Protein AF-A0A7J5PUY7-F1 (afdb_monomer_lite)

Sequence (1161 aa):
MRTIYLMILSVLSFFILPAFAQKNQAKNYRITLGKVPETAVYTDGHDGKYSVWGASMVKGEDGLYHIFYSRWPKDIGWSWVTDSEIAHAVSVSPYGPWKFKEVVFHRRGKQYWDGWCTHNPTVHKFGNKYYLYYMGNTGDGQIKGRPGKEVLNWTHRNNQRIGVAVADSPNGPWKRYDHPLIDISSDDKAPDCLMVSNPSICETPDGKYLLLYKAVGKKYPLPGGGPVVHMVAFSDSPTGPFKKHSKPVFCFEGERFPVEDPYIWYQDGKYRAIVKRMKNKDRREFSLVQFESVDGLDWKLAEYENVSGLTITWENGKSQKLTHLERPQVYMENSKPLLLLCAADTTDVYKVRHSFNVQIPLRMVAQKTAKQYLIKKQAVASENYQSITHNGAWCWFSDPRAVYYEGKYKRTYAGWIDNYGDVHVGYFDHDTKEIASVVVADNLEIDDHNVPSLYFDDKGYLQVYYNTHMIGSQPLFLLKSNEPESITSFGEVKKLYLNDKKEGSNHCYTNVVSLSAEANRQYLFWRGMDNKPTFSYSDDGGDTWSAGQIYFKTRPKARPYTKVYSKGDDKIHFTFTDGHPRNEPLNSIYYVCYKNGAFYKADGTKTKEIKDLPLTLNDVDIVYQGNKETGKAWNWDIAEDKDGNPIIAFARFPVNTDHIYCLARVEKGGWKKCDLVHSGKWFPQTVTGRKEYEDNYSGGMSIDKENTDILYLSINRDSVFEIEKWTMNKTPGSWKVEAITSGSNKDNVRPFAVKGAQEGNPHQVMWMQNTRYINFGYHEKIRENFWSFEERYQTAIKLDRILPETEEYTKREGILNLMRRVADWQLENPFTGGEWKQDEEILNWVYATFWRGLCALHDVTGEERYVNELLNLGAHHKYGTGDNFFHADRVAIINVWAYLYGLYKQPEMLERSKWVLNAHLYASNYKKGTDVRFADNPRRGEWWSWCDALYMAPTAFASVWEVTGEDAYLDYMNTQWWKTSDYLYSKTDSLYYRDDRFFSQRTENGKKVFWGRGNGWVIGGLTQILDILPSDSPYRPRFIAQYKEMIGKLLSLQTEDGLWTSNLLDKDYLSLGETSATVFNAYALAWGINNGLIDTCFSPQLEKAWSALCGRVMQSGCLGYVQRVAASPTPFGQDDWQMYASGAFLLLGREMTKFYDGKNG

Foldseek 3Di:
DDDDYDDDDDDDDPPPPPPPPPLQDFFFWAKEFDAFAPLQWDDQDPPQQKFKFQWEWDAWPVQKIKIKIWIAGQQLAPAQLFGIFIFMWIANDNRDNIDTDGGLGDQQDQQAAQRGHWHNWYWDDDPQKIKIKIKGGHFDRDSDAGFLGDDYDLRSVQSIAMWMWMASTPVDPTHTDRDGLGDADPPLAAQANRYKGQWAWEQDPVRKIKIKIWGFHQCDDPPRGWQIFIWIWIASDPSDNTHTDRDTPPDDPPDSHAWAQWYWYDDRQKIKIWIWGWDPPPDTFTFIFMWIDNVSRHIDGGPNTGHARQWHAHPLGDIDHFPDWHNWYFDDDPNHGFWTKTKTWHADPSRGIRIIIGTIGMDIDGDDAFAEDEDPDDAAALLLFDFLAQFWAADLQAPDQWAFDDDPFGWIKGWTAGLQGFTKIWIQTPPVRDRAMDGPGGSNDQFNQFRWYWDQDPQQKIKIWGFDAPPFAFFIWIWIAPDHPDPPHIDDIDGHQQEDPVQGHGWTHWYWAFAVQLVRKIKIWTQGGLLAIKIWIDNPNPPDIDHIDHAEAEDRSFNKGKHWDDPRHFKIKIKIWNHDQLVDFWIFIKIWMDGDQFIAEQVRHTQGGVVGDHDYPVRIGGQGTGDQQFTHKDWRHWEADPVRGIKTWIWGCNPLQWIWIKIWTADVPGIDMGGHDGQGWAPDDADRSDDDSCRNHGLGKEQQHQHRQWMWGFGQDNRATFIWIWGHDPPPSYTHIYTNHDPYPWHKGDKYQHHPQHPPRQFGIKTKTFPDAHDSDDDDPDDPDDDDSNHTTRITIGTSHRFDQDDDCLALVRLLSLLCLQLSLCSSPPDPDDPDRPLQVCQFQLNLLLLLLLLLSCVSVVHCSSVVVLVSNCVVCQLAWHPPLLALRRLQNLLNLLSVCVVPVDCSSCVRSVVSLVCLLDPVVVVVPADLADPPDPCNRSAVNFLLSLLRHLLSLLSNCLNPVDCSSVVSSLVRNCVNCVQFQDPVLLAGDRHPVQPPDAAPVRHRFGFLLSRLSNLLSLLSSLVSDDPPDPSNVVSLVSNLSNLVSQLVQQDPQLAACRGSGCCPRAVDGAQQSLLSSLLSVLSCCLVVSDDCVCVVSSVSSVVSQSVLQGSSSFRARHDPDDSGDDDGDSNDGTSSSSSSNSSSSSSSSSNSVVVVD

pLDDT: mean 90.18, std 12.76, range [27.78, 98.81]

Radius of gyration: 35.92 Å; chains: 1; bounding box: 94×63×156 Å

Structure (mmCIF, N/CA/C/O backbone):
data_AF-A0A7J5PUY7-F1
#
_entry.id   AF-A0A7J5PUY7-F1
#
loop_
_atom_site.group_PDB
_atom_site.id
_atom_site.type_symbol
_atom_site.label_atom_id
_atom_site.label_alt_id
_atom_site.label_comp_id
_atom_site.label_asym_id
_atom_site.label_entity_id
_atom_site.label_seq_id
_atom_site.pdbx_PDB_ins_code
_atom_site.Cartn_x
_atom_site.Cartn_y
_atom_site.Cartn_z
_atom_site.occupancy
_atom_site.B_iso_or_equiv
_atom_site.auth_seq_id
_atom_site.auth_comp_id
_atom_site.auth_asym_id
_atom_site.auth_atom_id
_atom_site.pdbx_PDB_model_num
ATOM 1 N N . MET A 1 1 ? -17.105 -3.634 106.165 1.00 34.66 1 MET A N 1
ATOM 2 C CA . MET A 1 1 ? -16.104 -2.564 106.365 1.00 34.66 1 MET A CA 1
ATOM 3 C C . MET A 1 1 ? -16.091 -1.672 105.131 1.00 34.66 1 MET A C 1
ATOM 5 O O . MET A 1 1 ? -15.828 -2.199 104.066 1.00 34.66 1 MET A O 1
ATOM 9 N N . ARG A 1 2 ? -16.409 -0.379 105.326 1.00 33.88 2 ARG A N 1
ATOM 10 C CA . ARG A 1 2 ? -15.930 0.830 104.608 1.00 33.88 2 ARG A CA 1
ATOM 11 C C . ARG A 1 2 ? -16.023 0.880 103.058 1.00 33.88 2 ARG A C 1
ATOM 13 O O . ARG A 1 2 ? -15.278 0.180 102.397 1.00 33.88 2 ARG A O 1
ATOM 20 N N . THR A 1 3 ? -16.994 1.626 102.485 1.00 37.16 3 THR A N 1
ATOM 21 C CA . THR A 1 3 ? -16.902 3.023 101.918 1.00 37.16 3 THR A CA 1
ATOM 22 C C . THR A 1 3 ? -16.151 3.089 100.561 1.00 37.16 3 THR A C 1
ATOM 24 O O . THR A 1 3 ? -15.145 2.414 100.452 1.00 37.16 3 THR A O 1
ATOM 27 N N . ILE A 1 4 ? -16.464 3.846 99.487 1.00 38.81 4 ILE A N 1
ATOM 28 C CA . ILE A 1 4 ? -17.110 5.164 99.269 1.00 38.81 4 ILE A CA 1
ATOM 29 C C . ILE A 1 4 ? -17.186 5.436 97.717 1.00 38.81 4 ILE A C 1
ATOM 31 O O . ILE A 1 4 ? -16.258 5.066 97.010 1.00 38.81 4 ILE A O 1
ATOM 35 N N . TYR A 1 5 ? -18.253 6.117 97.247 1.00 34.12 5 TYR A N 1
ATOM 36 C CA . TYR A 1 5 ? -18.363 7.177 96.191 1.00 34.12 5 TYR A CA 1
ATOM 37 C C . TYR A 1 5 ? -18.452 6.962 94.645 1.00 34.12 5 TYR A C 1
ATOM 39 O O . TYR A 1 5 ? -17.556 6.422 94.014 1.00 34.12 5 TYR A O 1
ATOM 47 N N . LEU A 1 6 ? -19.530 7.584 94.100 1.00 33.25 6 LEU A N 1
ATOM 48 C CA . LEU A 1 6 ? -19.733 8.502 92.934 1.00 33.25 6 LEU A CA 1
ATOM 49 C C . LEU A 1 6 ? -19.125 8.199 91.535 1.00 33.25 6 LEU A C 1
ATOM 51 O O . LEU A 1 6 ? -17.930 7.999 91.408 1.00 33.25 6 LEU A O 1
ATOM 55 N N . MET A 1 7 ? -19.919 8.077 90.451 1.00 28.75 7 MET A N 1
ATOM 56 C CA . MET A 1 7 ? -20.607 9.082 89.579 1.00 28.75 7 MET A CA 1
ATOM 57 C C . MET A 1 7 ? -19.735 9.734 88.464 1.00 28.75 7 MET A C 1
ATOM 59 O O . MET A 1 7 ? -18.822 10.491 88.761 1.00 28.75 7 MET A O 1
ATOM 63 N N . ILE A 1 8 ? -20.198 9.556 87.206 1.00 29.91 8 ILE A N 1
ATOM 64 C CA . ILE A 1 8 ? -20.294 10.541 86.090 1.00 29.91 8 ILE A CA 1
ATOM 65 C C . ILE A 1 8 ? -19.167 10.696 85.013 1.00 29.91 8 ILE A C 1
ATOM 67 O O . ILE A 1 8 ? -18.008 10.944 85.308 1.00 29.91 8 ILE A O 1
ATOM 71 N N . LEU A 1 9 ? -19.658 10.706 83.750 1.00 27.78 9 LEU A N 1
ATOM 72 C CA . LEU A 1 9 ? -19.204 11.299 82.462 1.00 27.78 9 LEU A CA 1
ATOM 73 C C . LEU A 1 9 ? -18.067 10.673 81.616 1.00 27.78 9 LEU A C 1
ATOM 75 O O . LEU A 1 9 ? -16.877 10.846 81.844 1.00 27.78 9 LEU A O 1
ATOM 79 N N . SER A 1 10 ? -18.529 10.057 80.520 1.00 29.59 10 SER A N 1
ATOM 80 C CA . SER A 1 10 ? -18.058 10.121 79.124 1.00 29.59 10 SER A CA 1
ATOM 81 C C . SER A 1 10 ? -16.767 10.883 78.787 1.00 29.59 10 SER A C 1
ATOM 83 O O . SER A 1 10 ? -16.713 12.110 78.875 1.00 29.59 10 SER A O 1
ATOM 85 N N . VAL A 1 11 ? -15.839 10.164 78.149 1.00 29.89 11 VAL A N 1
ATOM 86 C CA . VAL A 1 11 ? -14.887 10.719 77.179 1.00 29.89 11 VAL A CA 1
ATOM 87 C C . VAL A 1 11 ? -15.129 10.030 75.836 1.00 29.89 11 VAL A C 1
ATOM 89 O O . VAL A 1 11 ? -14.968 8.815 75.708 1.00 29.89 11 VAL A O 1
ATOM 92 N N . LEU A 1 12 ? -15.544 10.821 74.840 1.00 32.94 12 LEU A N 1
ATOM 93 C CA . LEU A 1 12 ? -15.532 10.449 73.428 1.00 32.94 12 LEU A CA 1
ATOM 94 C C . LEU A 1 12 ? -14.128 9.959 73.054 1.00 32.94 12 LEU A C 1
ATOM 96 O O . LEU A 1 12 ? -13.192 10.750 72.967 1.00 32.94 12 LEU A O 1
ATOM 100 N N . SER A 1 13 ? -13.991 8.664 72.785 1.00 30.17 13 SER A N 1
ATOM 101 C CA . SER A 1 13 ? -12.821 8.140 72.088 1.00 30.17 13 SER A CA 1
ATOM 102 C C . SER A 1 13 ? -13.082 8.241 70.590 1.00 30.17 13 SER A C 1
ATOM 104 O O . SER A 1 13 ? -13.772 7.407 70.005 1.00 30.17 13 SER A O 1
ATOM 106 N N . PHE A 1 14 ? -12.549 9.300 69.978 1.00 30.67 14 PHE A N 1
ATOM 107 C CA . PHE A 1 14 ? -12.294 9.348 68.542 1.00 30.67 14 PHE A CA 1
ATOM 108 C C . PHE A 1 14 ? -11.385 8.162 68.191 1.00 30.67 14 PHE A C 1
ATOM 110 O O . PHE A 1 14 ? -10.169 8.223 68.367 1.00 30.67 14 PHE A O 1
ATOM 117 N N . PHE A 1 15 ? -11.965 7.072 67.690 1.00 31.19 15 PHE A N 1
ATOM 118 C CA . PHE A 1 15 ? -11.211 6.113 66.895 1.00 31.19 15 PHE A CA 1
ATOM 119 C C . PHE A 1 15 ? -10.857 6.806 65.579 1.00 31.19 15 PHE A C 1
ATOM 121 O O . PHE A 1 15 ? -11.614 6.778 64.611 1.00 31.19 15 PHE A O 1
ATOM 128 N N . ILE A 1 16 ? -9.692 7.454 65.552 1.00 31.84 16 ILE A N 1
ATOM 129 C CA . ILE A 1 16 ? -8.984 7.710 64.302 1.00 31.84 16 ILE A CA 1
ATOM 130 C C . ILE A 1 16 ? -8.557 6.328 63.806 1.00 31.84 16 ILE A C 1
ATOM 132 O O . ILE A 1 16 ? -7.517 5.799 64.195 1.00 31.84 16 ILE A O 1
ATOM 136 N N . LEU A 1 17 ? -9.411 5.703 62.993 1.00 29.78 17 LEU A N 1
ATOM 137 C CA . LEU A 1 17 ? -8.984 4.632 62.105 1.00 29.78 17 LEU A CA 1
ATOM 138 C C . LEU A 1 17 ? -7.790 5.181 61.313 1.00 29.78 17 LEU A C 1
ATOM 140 O O . LEU A 1 17 ? -7.943 6.226 60.670 1.00 29.78 17 LEU A O 1
ATOM 144 N N . PRO A 1 18 ? -6.608 4.540 61.344 1.00 31.52 18 PRO A N 1
ATOM 145 C CA . PRO A 1 18 ? -5.567 4.904 60.407 1.00 31.52 18 PRO A CA 1
ATOM 146 C C . PRO A 1 18 ? -6.165 4.668 59.026 1.00 31.52 18 PRO A C 1
ATOM 148 O O . PRO A 1 18 ? -6.599 3.558 58.712 1.00 31.52 18 PRO A O 1
ATOM 151 N N . ALA A 1 19 ? -6.254 5.734 58.231 1.00 28.78 19 ALA A N 1
ATOM 152 C CA . ALA A 1 19 ? -6.555 5.620 56.822 1.00 28.78 19 ALA A CA 1
ATOM 153 C C . ALA A 1 19 ? -5.566 4.598 56.259 1.00 28.78 19 ALA A C 1
ATOM 155 O O . ALA A 1 19 ? -4.370 4.873 56.157 1.00 28.78 19 ALA A O 1
ATOM 156 N N . PHE A 1 20 ? -6.050 3.390 55.967 1.00 31.02 20 PHE A N 1
ATOM 157 C CA . PHE A 1 20 ? -5.316 2.447 55.149 1.00 31.02 20 PHE A CA 1
ATOM 158 C C . PHE A 1 20 ? -5.053 3.195 53.850 1.00 31.02 20 PHE A C 1
ATOM 160 O O . PHE A 1 20 ? -5.968 3.402 53.053 1.00 31.02 20 PHE A O 1
ATOM 167 N N . ALA A 1 21 ? -3.816 3.665 53.677 1.00 31.34 21 ALA A N 1
ATOM 168 C CA . ALA A 1 21 ? -3.343 4.145 52.401 1.00 31.34 21 ALA A CA 1
ATOM 169 C C . ALA A 1 21 ? -3.596 3.000 51.426 1.00 31.34 21 ALA A C 1
ATOM 171 O O . ALA A 1 21 ? -2.964 1.942 51.496 1.00 31.34 21 ALA A O 1
ATOM 172 N N . GLN A 1 22 ? -4.609 3.182 50.585 1.00 29.66 22 GLN A N 1
ATOM 173 C CA . GLN A 1 22 ? -4.909 2.307 49.475 1.00 29.66 22 GLN A CA 1
ATOM 174 C C . GLN A 1 22 ? -3.578 2.118 48.745 1.00 29.66 22 GLN A C 1
ATOM 176 O O . GLN A 1 22 ? -3.000 3.098 48.274 1.00 29.66 22 GLN A O 1
ATOM 181 N N . LYS A 1 23 ? -3.028 0.893 48.738 1.00 36.50 23 LYS A N 1
ATOM 182 C CA . LYS A 1 23 ? -1.8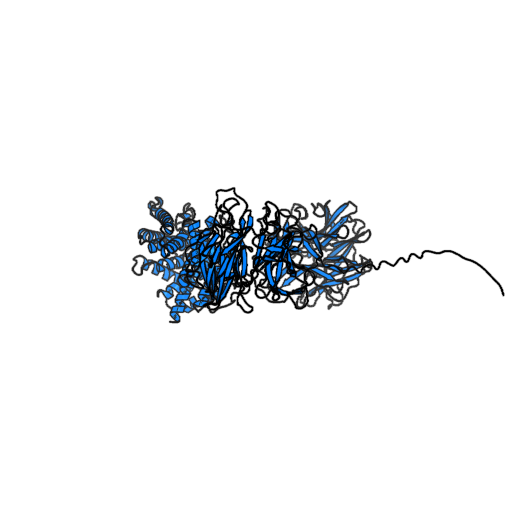61 0.569 47.910 1.00 36.50 23 LYS A CA 1
ATOM 183 C C . LYS A 1 23 ? -2.271 0.922 46.486 1.00 36.50 23 LYS A C 1
ATOM 185 O O . LYS A 1 23 ? -3.013 0.165 45.865 1.00 36.50 23 LYS A O 1
ATOM 190 N N . ASN A 1 24 ? -1.867 2.101 46.012 1.00 42.50 24 ASN A N 1
ATOM 191 C CA . ASN A 1 24 ? -2.131 2.535 44.653 1.00 42.50 24 ASN A CA 1
ATOM 192 C C . ASN A 1 24 ? -1.546 1.457 43.748 1.00 42.50 24 ASN A C 1
ATOM 194 O O . ASN A 1 24 ? -0.337 1.229 43.738 1.00 42.50 24 ASN A O 1
ATOM 198 N N . GLN A 1 25 ? -2.423 0.736 43.055 1.00 53.03 25 GLN A N 1
ATOM 199 C CA . GLN A 1 25 ? -2.014 -0.267 42.091 1.00 53.03 25 GLN A CA 1
ATOM 200 C C . GLN A 1 25 ? -1.159 0.445 41.040 1.00 53.03 25 GLN A C 1
ATOM 202 O O . GLN A 1 25 ? -1.583 1.462 40.484 1.00 53.03 25 GLN A O 1
ATOM 207 N N . ALA A 1 26 ? 0.065 -0.039 40.831 1.00 62.78 26 ALA A N 1
ATOM 208 C CA . ALA A 1 26 ? 1.012 0.608 39.937 1.00 62.78 26 ALA A CA 1
ATOM 209 C C . ALA A 1 26 ? 0.412 0.719 38.526 1.00 62.78 26 ALA A C 1
ATOM 211 O O . ALA A 1 26 ? 0.026 -0.287 37.929 1.00 62.78 26 ALA A O 1
ATOM 212 N N . LYS A 1 27 ? 0.298 1.948 38.014 1.00 73.19 27 LYS A N 1
ATOM 213 C CA . LYS A 1 27 ? -0.357 2.234 36.731 1.00 73.19 27 LYS A CA 1
ATOM 214 C C . LYS A 1 27 ? 0.576 1.929 35.559 1.00 73.19 27 LYS A C 1
ATOM 216 O O . LYS A 1 27 ? 1.771 2.240 35.612 1.00 73.19 27 LYS A O 1
ATOM 221 N N . ASN A 1 28 ? 0.013 1.389 34.481 1.00 78.81 28 ASN A N 1
ATOM 222 C CA . ASN A 1 28 ? 0.694 1.251 33.196 1.00 78.81 28 ASN A CA 1
ATOM 223 C C . ASN A 1 28 ? 0.364 2.466 32.325 1.00 78.81 28 ASN A C 1
ATOM 225 O O . ASN A 1 28 ? -0.784 2.916 32.289 1.00 78.81 28 ASN A O 1
ATOM 229 N N . TYR A 1 29 ? 1.379 3.010 31.655 1.00 82.31 29 TYR A N 1
ATOM 230 C CA . TYR A 1 29 ? 1.251 4.208 30.833 1.00 82.31 29 TYR A CA 1
ATOM 231 C C . TYR A 1 29 ? 1.710 3.940 29.408 1.00 82.31 29 TYR A C 1
ATOM 233 O O . TYR A 1 29 ? 2.760 3.333 29.192 1.00 82.31 29 TYR A O 1
ATOM 241 N N . ARG A 1 30 ? 0.968 4.483 28.446 1.00 82.69 30 ARG A N 1
ATOM 242 C CA . ARG A 1 30 ? 1.458 4.708 27.088 1.00 82.69 30 ARG A CA 1
ATOM 243 C C . ARG A 1 30 ? 2.125 6.081 27.025 1.00 82.69 30 ARG A C 1
ATOM 245 O O . ARG A 1 30 ? 1.520 7.070 27.446 1.00 82.69 30 ARG A O 1
ATOM 252 N N . ILE A 1 31 ? 3.347 6.133 26.498 1.00 87.62 31 ILE A N 1
ATOM 253 C CA . ILE A 1 31 ? 4.057 7.385 26.210 1.00 87.62 31 ILE A CA 1
ATOM 254 C C . ILE A 1 31 ? 3.745 7.788 24.772 1.00 87.62 31 ILE A C 1
ATOM 256 O O . ILE A 1 31 ? 3.926 6.993 23.853 1.00 87.62 31 ILE A O 1
ATOM 260 N N . THR A 1 32 ? 3.283 9.017 24.567 1.00 82.88 32 THR A N 1
ATOM 261 C CA . THR A 1 32 ? 3.066 9.586 23.231 1.00 82.88 32 THR A CA 1
ATOM 262 C C . THR A 1 32 ? 3.847 10.881 23.077 1.00 82.88 32 THR A C 1
ATOM 264 O O . THR A 1 32 ? 3.843 11.714 23.988 1.00 82.88 32 THR A O 1
ATOM 267 N N . LEU A 1 33 ? 4.476 11.058 21.917 1.00 89.19 33 LEU A N 1
ATOM 268 C CA . LEU A 1 33 ? 5.195 12.276 21.553 1.00 89.19 33 LEU A CA 1
ATOM 269 C C . LEU A 1 33 ? 4.242 13.284 20.893 1.00 89.19 33 LEU A C 1
ATOM 271 O O . LEU A 1 33 ? 3.437 12.919 20.036 1.00 89.19 33 LEU A O 1
ATOM 275 N N . GLY A 1 34 ? 4.311 14.543 21.319 1.00 86.75 34 GLY A N 1
ATOM 276 C CA . GLY A 1 34 ? 3.548 15.656 20.757 1.00 86.75 34 GLY A CA 1
ATOM 277 C C . GLY A 1 34 ? 4.247 16.325 19.572 1.00 86.75 34 GLY A C 1
ATOM 278 O O . GLY A 1 34 ? 5.325 15.912 19.144 1.00 86.75 34 GLY A O 1
ATOM 279 N N . LYS A 1 35 ? 3.620 17.381 19.041 1.00 90.25 35 LYS A N 1
ATOM 280 C CA . LYS A 1 35 ? 4.195 18.184 17.955 1.00 90.25 35 LYS A CA 1
ATOM 281 C C . LYS A 1 35 ? 5.352 19.041 18.470 1.00 90.25 35 LYS A C 1
ATOM 283 O O . LYS A 1 35 ? 5.219 19.669 19.511 1.00 90.25 35 LYS A O 1
ATOM 288 N N . VAL A 1 36 ? 6.459 19.066 17.739 1.00 93.56 36 VAL A N 1
ATOM 289 C CA . VAL A 1 36 ? 7.694 19.766 18.107 1.00 93.56 36 VAL A CA 1
ATOM 290 C C . VAL A 1 36 ? 7.625 21.229 17.649 1.00 93.56 36 VAL A C 1
ATOM 292 O O . VAL A 1 36 ? 7.471 21.461 16.444 1.00 93.56 36 VAL A O 1
ATOM 295 N N . PRO A 1 37 ? 7.754 22.211 18.561 1.00 92.38 37 PRO A N 1
ATOM 296 C CA . PRO A 1 37 ? 7.912 23.615 18.188 1.00 92.38 37 PRO A CA 1
ATOM 297 C C . PRO A 1 37 ? 9.220 23.843 17.431 1.00 92.38 37 PRO A C 1
ATOM 299 O O . PRO A 1 37 ? 10.241 23.244 17.763 1.00 92.38 37 PRO A O 1
ATOM 302 N N . GLU A 1 38 ? 9.246 24.749 16.455 1.00 87.94 38 GLU A N 1
ATOM 303 C CA . GLU A 1 38 ? 10.488 25.043 15.713 1.00 87.94 38 GLU A CA 1
ATOM 304 C C . GLU A 1 38 ? 11.587 25.620 16.621 1.00 87.94 38 GLU A C 1
ATOM 306 O O . GLU A 1 38 ? 12.774 25.369 16.416 1.00 87.94 38 GLU A O 1
ATOM 311 N N . THR A 1 39 ? 11.200 26.323 17.689 1.00 91.44 39 THR A N 1
ATOM 312 C CA . THR A 1 39 ? 12.131 26.837 18.703 1.00 91.44 39 THR A CA 1
ATOM 313 C C . THR A 1 39 ? 12.781 25.734 19.539 1.00 91.44 39 THR A C 1
ATOM 315 O O . THR A 1 39 ? 13.812 25.980 20.167 1.00 91.44 39 THR A O 1
ATOM 318 N N . ALA A 1 40 ? 12.200 24.526 19.546 1.00 92.88 40 ALA A N 1
ATOM 319 C CA . ALA A 1 40 ? 12.629 23.386 20.355 1.00 92.88 40 ALA A CA 1
ATOM 320 C C . ALA A 1 40 ? 13.822 22.634 19.750 1.00 92.88 40 ALA A C 1
ATOM 322 O O . ALA A 1 40 ? 14.124 21.509 20.151 1.00 92.88 40 ALA A O 1
ATOM 323 N N . VAL A 1 41 ? 14.480 23.238 18.762 1.00 92.38 41 VAL A N 1
ATOM 324 C CA . VAL A 1 41 ? 15.717 22.761 18.157 1.00 92.38 41 VAL A CA 1
ATOM 325 C C . VAL A 1 41 ? 16.865 23.603 18.669 1.00 92.38 41 VAL A C 1
ATOM 327 O O . VAL A 1 41 ? 16.804 24.832 18.692 1.00 92.38 41 VAL A O 1
ATOM 330 N N . TYR A 1 42 ? 17.949 22.932 19.030 1.00 92.94 42 TYR A N 1
ATOM 331 C CA . TYR A 1 42 ? 19.184 23.599 19.371 1.00 92.94 42 TYR A CA 1
ATOM 332 C C . TYR A 1 42 ? 20.360 23.081 18.552 1.00 92.94 42 TYR A C 1
ATOM 334 O O . TYR A 1 42 ? 20.743 21.910 18.640 1.00 92.94 42 TYR A O 1
ATOM 342 N N . THR A 1 43 ? 20.946 24.007 17.799 1.00 88.38 43 THR A N 1
ATOM 343 C CA . THR A 1 43 ? 22.265 23.927 17.177 1.00 88.38 43 THR A CA 1
ATOM 344 C C . THR A 1 43 ? 23.132 24.993 17.837 1.00 88.38 43 THR A C 1
ATOM 346 O O . THR A 1 43 ? 22.698 26.135 17.989 1.00 88.38 43 THR A O 1
ATOM 349 N N . ASP A 1 44 ? 24.331 24.636 18.286 1.00 79.69 44 ASP A N 1
ATOM 350 C CA . ASP A 1 44 ? 25.202 25.578 18.988 1.00 79.69 44 ASP A CA 1
ATOM 351 C C . ASP A 1 44 ? 25.767 26.626 18.018 1.00 79.69 44 ASP A C 1
ATOM 353 O O . ASP A 1 44 ? 26.680 26.340 17.242 1.00 79.69 44 ASP A O 1
ATOM 357 N N . GLY A 1 45 ? 25.165 27.819 18.045 1.00 62.00 45 GLY A N 1
ATOM 358 C CA . GLY A 1 45 ? 25.463 28.926 17.140 1.00 62.00 45 GLY A CA 1
ATOM 359 C C . GLY A 1 45 ? 24.728 28.836 15.796 1.00 62.00 45 GLY A C 1
ATOM 360 O O . GLY A 1 45 ? 24.368 27.764 15.313 1.00 62.00 45 GLY A O 1
ATOM 361 N N . HIS A 1 46 ? 24.504 29.992 15.165 1.00 52.22 46 HIS A N 1
ATOM 362 C CA . HIS A 1 46 ? 23.911 30.083 13.823 1.00 52.22 46 HIS A CA 1
ATOM 363 C C . HIS A 1 46 ? 24.914 29.775 12.690 1.00 52.22 46 HIS A C 1
ATOM 365 O O . HIS A 1 46 ? 24.524 29.760 11.527 1.00 52.22 46 HIS A O 1
ATOM 371 N N . ASP A 1 47 ? 26.196 29.539 13.000 1.00 64.19 47 ASP A N 1
ATOM 372 C CA . ASP A 1 47 ? 27.281 29.415 12.014 1.00 64.19 47 ASP A CA 1
ATOM 373 C C . ASP A 1 47 ? 27.660 27.967 11.649 1.00 64.19 47 ASP A C 1
ATOM 375 O O . ASP A 1 47 ? 28.512 27.752 10.787 1.00 64.19 47 ASP A O 1
ATOM 379 N N . GLY A 1 48 ? 27.029 26.965 12.273 1.00 74.19 48 GLY A N 1
ATOM 380 C CA . GLY A 1 48 ? 27.170 25.555 11.896 1.00 74.19 48 GLY A CA 1
ATOM 381 C C . GLY A 1 48 ? 28.557 24.943 12.137 1.00 74.19 48 GLY A C 1
ATOM 382 O O . GLY A 1 48 ? 28.852 23.890 11.565 1.00 74.19 48 GLY A O 1
ATOM 383 N N . LYS A 1 49 ? 29.403 25.570 12.969 1.00 89.06 49 LYS A N 1
ATOM 384 C CA . LYS A 1 49 ? 30.790 25.131 13.226 1.00 89.06 49 LYS A CA 1
ATOM 385 C C . LYS A 1 49 ? 30.921 23.956 14.188 1.00 89.06 49 LYS A C 1
ATOM 387 O O . LYS A 1 49 ? 31.947 23.278 14.169 1.00 89.06 49 LYS A O 1
ATOM 392 N N . TYR A 1 50 ? 29.908 23.702 15.011 1.00 93.69 50 TYR A N 1
ATOM 393 C CA . TYR A 1 50 ? 29.929 22.643 16.015 1.00 93.69 50 TYR A CA 1
ATOM 394 C C . TYR A 1 50 ? 28.904 21.558 15.704 1.00 93.69 50 TYR A C 1
ATOM 396 O O . TYR A 1 50 ? 27.786 21.829 15.265 1.00 93.69 50 TYR A O 1
ATOM 404 N N . SER A 1 51 ? 29.290 20.313 15.965 1.00 94.94 51 SER A N 1
ATOM 405 C CA . SER A 1 51 ? 28.326 19.235 16.178 1.00 94.94 51 SER A CA 1
ATOM 406 C C . SER A 1 51 ? 27.878 19.286 17.632 1.00 94.94 51 SER A C 1
ATOM 408 O O . SER A 1 51 ? 28.708 19.519 18.510 1.00 94.94 51 SER A O 1
ATOM 410 N N . VAL A 1 52 ? 26.592 19.057 17.893 1.00 96.06 52 VAL A N 1
ATOM 411 C CA . VAL A 1 52 ? 26.035 18.982 19.254 1.00 96.06 52 VAL A CA 1
ATOM 412 C C . VAL A 1 52 ? 25.374 17.635 19.507 1.00 96.06 52 VAL A C 1
ATOM 414 O O . VAL A 1 52 ? 24.894 17.006 18.562 1.00 96.06 52 VAL A O 1
ATOM 417 N N . TRP A 1 53 ? 25.337 17.184 20.764 1.00 96.81 53 TRP A N 1
ATOM 418 C CA . TRP A 1 53 ? 24.751 15.889 21.123 1.00 96.81 53 TRP A CA 1
ATOM 419 C C . TRP A 1 53 ? 24.303 15.805 22.588 1.00 96.81 53 TRP A C 1
ATOM 421 O O . TRP A 1 53 ? 24.904 16.419 23.470 1.00 96.81 53 TRP A O 1
ATOM 431 N N . GLY A 1 54 ? 23.281 14.990 22.848 1.00 94.88 54 GLY A N 1
ATOM 432 C CA . GLY A 1 54 ? 22.946 14.444 24.166 1.00 94.88 54 GLY A CA 1
ATOM 433 C C . GLY A 1 54 ? 22.593 15.453 25.262 1.00 94.88 54 GLY A C 1
ATOM 434 O O . GLY A 1 54 ? 23.078 15.286 26.381 1.00 94.88 54 GLY A O 1
ATOM 435 N N . ALA A 1 55 ? 21.789 16.478 24.961 1.00 96.75 55 ALA A N 1
ATOM 436 C CA . ALA A 1 55 ? 21.388 17.498 25.931 1.00 96.75 55 ALA A CA 1
ATOM 437 C C . ALA A 1 55 ? 20.517 16.957 27.082 1.00 96.75 55 ALA A C 1
ATOM 439 O O . ALA A 1 55 ? 19.627 16.139 26.865 1.00 96.75 55 ALA A O 1
ATOM 440 N N . SER A 1 56 ? 20.705 17.497 28.288 1.00 97.25 56 SER A N 1
ATOM 441 C CA . SER A 1 56 ? 19.833 17.300 29.458 1.00 97.25 56 SER A CA 1
ATOM 442 C C . SER A 1 56 ? 19.464 18.644 30.091 1.00 97.25 56 SER A C 1
ATOM 444 O O . SER A 1 56 ? 20.204 19.614 29.930 1.00 97.25 56 SER A O 1
ATOM 446 N N . MET A 1 57 ? 18.320 18.719 30.783 1.00 96.69 57 MET A N 1
ATOM 447 C CA . MET A 1 57 ? 17.717 19.984 31.224 1.00 96.69 57 MET A CA 1
ATOM 448 C C . MET A 1 57 ? 17.430 20.039 32.725 1.00 96.69 57 MET A C 1
ATOM 450 O O . MET A 1 57 ? 16.961 19.068 33.314 1.00 96.69 57 MET A O 1
ATOM 454 N N . VAL A 1 58 ? 17.605 21.223 33.313 1.00 96.69 58 VAL A N 1
ATOM 455 C CA . VAL A 1 58 ? 17.081 21.586 34.637 1.00 96.69 58 VAL A CA 1
ATOM 456 C C . VAL A 1 58 ? 16.551 23.022 34.619 1.00 96.69 58 VAL A C 1
ATOM 458 O O . VAL A 1 58 ? 16.975 23.830 33.795 1.00 96.69 58 VAL A O 1
ATOM 461 N N . LYS A 1 59 ? 15.633 23.359 35.527 1.00 96.00 59 LYS A N 1
ATOM 462 C CA . LYS A 1 59 ? 15.177 24.739 35.741 1.00 96.00 59 LYS A CA 1
ATOM 463 C C . LYS A 1 59 ? 15.909 25.346 36.933 1.00 96.00 59 LYS A C 1
ATOM 465 O O . LYS A 1 59 ? 15.958 24.725 37.997 1.00 96.00 59 LYS A O 1
ATOM 470 N N . GLY A 1 60 ? 16.512 26.509 36.722 1.00 94.50 60 GLY A N 1
ATOM 471 C CA . GLY A 1 60 ? 17.247 27.254 37.733 1.00 94.50 60 GLY A CA 1
ATOM 472 C C . GLY A 1 60 ? 16.328 28.070 38.637 1.00 94.50 60 GLY A C 1
ATOM 473 O O . GLY A 1 60 ? 15.157 28.310 38.340 1.00 94.50 60 GLY A O 1
ATOM 474 N N . GLU A 1 61 ? 16.878 28.517 39.764 1.00 93.25 61 GLU A N 1
ATOM 475 C CA . GLU A 1 61 ? 16.198 29.448 40.681 1.00 93.25 61 GLU A CA 1
ATOM 476 C C . GLU A 1 61 ? 16.146 30.880 40.127 1.00 93.25 61 GLU A C 1
ATOM 478 O O . GLU A 1 61 ? 15.365 31.699 40.597 1.00 93.25 61 GLU A O 1
ATOM 483 N N . ASP A 1 62 ? 16.914 31.153 39.071 1.00 94.56 62 ASP A N 1
ATOM 484 C CA . ASP A 1 62 ? 16.819 32.350 38.231 1.00 94.56 62 ASP A CA 1
ATOM 485 C C . ASP A 1 62 ? 15.593 32.333 37.293 1.00 94.56 62 ASP A C 1
ATOM 487 O O . ASP A 1 62 ? 15.368 33.282 36.543 1.00 94.56 62 ASP A O 1
ATOM 491 N N . GLY A 1 63 ? 14.787 31.266 37.332 1.00 94.56 63 GLY A N 1
ATOM 492 C CA . GLY A 1 63 ? 13.586 31.099 36.517 1.00 94.56 63 GLY A CA 1
ATOM 493 C C . GLY A 1 63 ? 13.862 30.651 35.080 1.00 94.56 63 GLY A C 1
ATOM 494 O O . GLY A 1 63 ? 12.909 30.481 34.316 1.00 94.56 63 GLY A O 1
ATOM 495 N N . LEU A 1 64 ? 15.127 30.432 34.709 1.00 97.75 64 LEU A N 1
ATOM 496 C CA . LEU A 1 64 ? 15.519 29.986 33.377 1.00 97.75 64 LEU A CA 1
ATOM 497 C C . LEU A 1 64 ? 15.585 28.458 33.291 1.00 97.75 64 LEU A C 1
ATOM 499 O O . LEU A 1 64 ? 15.759 27.742 34.278 1.00 97.75 64 LEU A O 1
ATOM 503 N N . TYR A 1 65 ? 15.472 27.946 32.072 1.00 98.00 65 TYR A N 1
ATOM 504 C CA . TYR A 1 65 ? 15.797 26.569 31.730 1.00 98.00 65 TYR A CA 1
ATOM 505 C C . TYR A 1 65 ? 17.250 26.509 31.276 1.00 98.00 65 TYR A C 1
ATOM 507 O O . TYR A 1 65 ? 17.692 27.324 30.468 1.00 98.00 65 TYR A O 1
ATOM 515 N N . HIS A 1 66 ? 17.985 25.531 31.790 1.00 98.25 66 HIS A N 1
ATOM 516 C CA . HIS A 1 66 ? 19.399 25.307 31.528 1.00 98.25 66 HIS A CA 1
ATOM 517 C C . HIS A 1 66 ? 19.541 23.959 30.838 1.00 98.25 66 HIS A C 1
ATOM 519 O O . HIS A 1 66 ? 19.140 22.946 31.415 1.00 98.25 66 HIS A O 1
ATOM 525 N N . ILE A 1 67 ? 20.126 23.939 29.640 1.00 97.88 67 ILE A N 1
ATOM 526 C CA . ILE A 1 67 ? 20.543 22.695 28.991 1.00 97.88 67 ILE A CA 1
ATOM 527 C C . ILE A 1 67 ? 22.053 22.543 29.039 1.00 97.88 67 ILE A C 1
ATOM 529 O O . ILE A 1 67 ? 22.795 23.459 28.690 1.00 97.88 67 ILE A O 1
ATOM 533 N N . PHE A 1 68 ? 22.496 21.354 29.424 1.00 98.38 68 PHE A N 1
ATOM 534 C CA . PHE A 1 68 ? 23.885 20.930 29.320 1.00 98.38 68 PHE A CA 1
ATOM 535 C C . PHE A 1 68 ? 23.969 19.918 28.197 1.00 98.38 68 PHE A C 1
ATOM 537 O O . PHE A 1 68 ? 23.201 18.958 28.184 1.00 98.38 68 PHE A O 1
ATOM 544 N N . TYR A 1 69 ? 24.872 20.132 27.252 1.00 97.88 69 TYR A N 1
ATOM 545 C CA . TYR A 1 69 ? 24.979 19.331 26.037 1.00 97.88 69 TYR A CA 1
ATOM 546 C C . TYR A 1 69 ? 26.442 19.149 25.656 1.00 97.88 69 TYR A C 1
ATOM 548 O O . TYR A 1 69 ? 27.318 19.899 26.081 1.00 97.88 69 TYR A O 1
ATOM 556 N N . SER A 1 70 ? 26.721 18.120 24.871 1.00 97.69 70 SER A N 1
ATOM 557 C CA . SER A 1 70 ? 28.048 17.886 24.320 1.00 97.69 70 SER A CA 1
ATOM 558 C C . SER A 1 70 ? 28.234 18.624 23.008 1.00 97.69 70 SER A C 1
ATOM 560 O O . SER A 1 70 ? 27.299 18.668 22.207 1.00 97.69 70 SER A O 1
ATOM 562 N N . ARG A 1 71 ? 29.441 19.130 22.755 1.00 96.19 71 ARG A N 1
ATOM 563 C CA . ARG A 1 71 ? 29.814 19.701 21.459 1.00 96.19 71 ARG A CA 1
ATOM 564 C C . ARG A 1 71 ? 31.262 19.423 21.077 1.00 96.19 71 ARG A C 1
ATOM 566 O O . ARG A 1 71 ? 32.097 19.230 21.953 1.00 96.19 71 ARG A O 1
ATOM 573 N N . TRP A 1 72 ? 31.551 19.424 19.780 1.00 95.06 72 TRP A N 1
ATOM 574 C CA . TRP A 1 72 ? 32.908 19.355 19.222 1.00 95.06 72 TRP A CA 1
ATOM 575 C C . TRP A 1 72 ? 32.953 20.019 17.836 1.00 95.06 72 TRP A C 1
ATOM 577 O O . TRP A 1 72 ? 31.901 20.148 17.194 1.00 95.06 72 TRP A O 1
ATOM 587 N N . PRO A 1 73 ? 34.131 20.461 17.358 1.00 93.56 73 PRO A N 1
ATOM 588 C CA . PRO A 1 73 ? 34.258 21.074 16.038 1.00 93.56 73 PRO A CA 1
ATOM 589 C C . PRO A 1 73 ? 33.775 20.140 14.918 1.00 93.56 73 PRO A C 1
ATOM 591 O O . PRO A 1 73 ? 34.034 18.936 14.930 1.00 93.56 73 PRO A O 1
ATOM 594 N N . LYS A 1 74 ? 33.023 20.674 13.955 1.00 91.44 74 LYS A N 1
ATOM 595 C CA . LYS A 1 74 ? 32.410 19.889 12.870 1.00 91.44 74 LYS A CA 1
ATOM 596 C C . LYS A 1 74 ? 33.402 19.545 11.753 1.00 91.44 74 LYS A C 1
ATOM 598 O O . LYS A 1 74 ? 33.236 18.531 11.078 1.00 91.44 74 LYS A O 1
ATOM 603 N N . ASP A 1 75 ? 34.439 20.358 11.574 1.00 91.62 75 ASP A N 1
ATOM 604 C CA . ASP A 1 75 ? 35.488 20.213 10.555 1.00 91.62 75 ASP A CA 1
ATOM 605 C C . ASP A 1 75 ? 36.392 18.988 10.770 1.00 91.62 75 ASP A C 1
ATOM 607 O O . ASP A 1 75 ? 36.918 18.429 9.808 1.00 91.62 75 ASP A O 1
ATOM 611 N N . ILE A 1 76 ? 36.487 18.495 12.005 1.00 92.94 76 ILE A N 1
ATOM 612 C CA . ILE A 1 76 ? 37.200 17.256 12.351 1.00 92.94 76 ILE A CA 1
ATOM 613 C C . ILE A 1 76 ? 36.324 15.993 12.252 1.00 92.94 76 ILE A C 1
ATOM 615 O O . ILE A 1 76 ? 36.755 14.896 12.617 1.00 92.94 76 ILE A O 1
ATOM 619 N N . GLY A 1 77 ? 35.089 16.118 11.751 1.00 91.88 77 GLY A N 1
ATOM 620 C CA . GLY A 1 77 ? 34.151 15.008 11.574 1.00 91.88 77 GLY A CA 1
ATOM 621 C C . GLY A 1 77 ? 33.517 14.504 12.876 1.00 91.88 77 GLY A C 1
ATOM 622 O O . GLY A 1 77 ? 33.382 15.230 13.859 1.00 91.88 77 GLY A O 1
ATOM 623 N N . TRP A 1 78 ? 33.089 13.237 12.889 1.00 93.62 78 TRP A N 1
ATOM 624 C CA . TRP A 1 78 ? 32.397 12.615 14.032 1.00 93.62 78 TRP A CA 1
ATOM 625 C C . TRP A 1 78 ? 33.364 12.171 15.146 1.00 93.62 78 TRP A C 1
ATOM 627 O O . TRP A 1 78 ? 33.448 10.995 15.502 1.00 93.62 78 TRP A O 1
ATOM 637 N N . SER A 1 79 ? 34.120 13.128 15.685 1.00 94.25 79 SER A N 1
ATOM 638 C CA . SER A 1 79 ? 35.255 12.910 16.598 1.00 94.25 79 SER A CA 1
ATOM 639 C C . SER A 1 79 ? 34.915 13.216 18.065 1.00 94.25 79 SER A C 1
ATOM 641 O O . SER A 1 79 ? 35.754 13.657 18.847 1.00 94.25 79 SER A O 1
ATOM 643 N N . TRP A 1 80 ? 33.669 12.948 18.469 1.00 94.81 80 TRP A N 1
ATOM 644 C CA . TRP A 1 80 ? 33.176 13.228 19.824 1.00 94.81 80 TRP A CA 1
ATOM 645 C C . TRP A 1 80 ? 33.991 12.539 20.924 1.00 94.81 80 TRP A C 1
ATOM 647 O O . TRP A 1 80 ? 34.142 13.084 22.009 1.00 94.81 80 TRP A O 1
ATOM 657 N N . VAL A 1 81 ? 34.535 11.345 20.668 1.00 95.38 81 VAL A N 1
ATOM 658 C CA . VAL A 1 81 ? 35.228 10.558 21.702 1.00 95.38 81 VAL A CA 1
ATOM 659 C C . VAL A 1 81 ? 36.591 11.145 22.093 1.00 95.38 81 VAL A C 1
ATOM 661 O O . VAL A 1 81 ? 37.105 10.818 23.163 1.00 95.38 81 VAL A O 1
ATOM 664 N N . THR A 1 82 ? 37.162 12.016 21.253 1.00 94.62 82 THR A N 1
ATOM 665 C CA . THR A 1 82 ? 38.452 12.687 21.480 1.00 94.62 82 THR A CA 1
ATOM 666 C C . THR A 1 82 ? 38.290 14.156 21.868 1.00 94.62 82 THR A C 1
ATOM 668 O O . THR A 1 82 ? 39.002 14.623 22.760 1.00 94.62 82 THR A O 1
ATOM 671 N N . ASP A 1 83 ? 37.353 14.872 21.238 1.00 94.06 83 ASP A N 1
ATOM 672 C CA . ASP A 1 83 ? 37.285 16.342 21.278 1.00 94.06 83 ASP A CA 1
ATOM 673 C C . ASP A 1 83 ? 35.947 16.901 21.779 1.00 94.06 83 ASP A C 1
ATOM 675 O O . ASP A 1 83 ? 35.707 18.102 21.681 1.00 94.06 83 ASP A O 1
ATOM 679 N N . SER A 1 84 ? 35.071 16.060 22.341 1.00 96.31 84 SER A N 1
ATOM 680 C CA . SER A 1 84 ? 33.851 16.559 22.976 1.00 96.31 84 SER A CA 1
ATOM 681 C C . SER A 1 84 ? 34.135 17.306 24.280 1.00 96.31 84 SER A C 1
ATOM 683 O O . SER A 1 84 ? 34.859 16.825 25.156 1.00 96.31 84 SER A O 1
ATOM 685 N N . GLU A 1 85 ? 33.455 18.435 24.442 1.00 96.88 85 GLU A N 1
ATOM 686 C CA . GLU A 1 85 ? 33.329 19.200 25.682 1.00 96.88 85 GLU A CA 1
ATOM 687 C C . GLU A 1 85 ? 31.853 19.347 26.079 1.00 96.88 85 GLU A C 1
ATOM 689 O O . GLU A 1 85 ? 30.959 19.257 25.232 1.00 96.88 85 GLU A O 1
ATOM 694 N N . ILE A 1 86 ? 31.582 19.563 27.370 1.00 98.19 86 ILE A N 1
ATOM 695 C CA . ILE A 1 86 ? 30.229 19.878 27.848 1.00 98.19 86 ILE A CA 1
ATOM 696 C C . ILE A 1 86 ? 30.047 21.393 27.899 1.00 98.19 86 ILE A C 1
ATOM 698 O O . ILE A 1 86 ? 30.783 22.099 28.590 1.00 98.19 86 ILE A O 1
ATOM 702 N N . ALA A 1 87 ? 29.027 21.866 27.194 1.00 97.12 87 ALA A N 1
ATOM 703 C CA . ALA A 1 87 ? 28.615 23.255 27.100 1.00 97.12 87 ALA A CA 1
ATOM 704 C C . ALA A 1 87 ? 27.225 23.475 27.712 1.00 97.12 87 ALA A C 1
ATOM 706 O O . ALA A 1 87 ? 26.483 22.525 27.980 1.00 97.12 87 ALA A O 1
ATOM 707 N N . HIS A 1 88 ? 26.897 24.740 27.965 1.00 97.88 88 HIS A N 1
ATOM 708 C CA . HIS A 1 88 ? 25.680 25.179 28.638 1.00 97.88 88 HIS A CA 1
ATOM 709 C C . HIS A 1 88 ? 24.986 26.279 27.838 1.00 97.88 88 HIS A C 1
ATOM 711 O O . HIS A 1 88 ? 25.606 27.256 27.415 1.00 97.88 88 HIS A O 1
ATOM 717 N N . ALA A 1 89 ? 23.680 26.111 27.643 1.00 96.81 89 ALA A N 1
ATOM 718 C CA . ALA A 1 89 ? 22.798 27.106 27.052 1.00 96.81 89 ALA A CA 1
ATOM 719 C C . ALA A 1 89 ? 21.570 27.338 27.940 1.00 96.81 89 ALA A C 1
ATOM 721 O O . ALA A 1 89 ? 21.171 26.466 28.718 1.00 96.81 89 ALA A O 1
ATOM 722 N N . VAL A 1 90 ? 20.962 28.518 27.818 1.00 97.38 90 VAL A N 1
ATOM 723 C CA . VAL A 1 90 ? 19.797 28.924 28.616 1.00 97.38 90 VAL A CA 1
ATOM 724 C C . VAL A 1 90 ? 18.631 29.384 27.750 1.00 97.38 90 VAL A C 1
ATOM 726 O O . VAL A 1 90 ? 18.823 29.884 26.639 1.00 97.38 90 VAL A O 1
ATOM 729 N N . SER A 1 91 ? 17.417 29.240 28.272 1.00 96.62 91 SER A N 1
ATOM 730 C CA . SER A 1 91 ? 16.197 29.778 27.672 1.00 96.62 91 SER A CA 1
ATOM 731 C C . SER A 1 91 ? 15.166 30.145 28.740 1.00 96.62 91 SER A C 1
ATOM 733 O O . SER A 1 91 ? 15.172 29.601 29.839 1.00 96.62 91 SER A O 1
ATOM 735 N N . VAL A 1 92 ? 14.248 31.054 28.411 1.00 96.50 92 VAL A N 1
ATOM 736 C CA . VAL A 1 92 ? 13.066 31.365 29.241 1.00 96.50 92 VAL A CA 1
ATOM 737 C C . VAL A 1 92 ? 11.947 30.330 29.075 1.00 96.50 92 VAL A C 1
ATOM 739 O O . VAL A 1 92 ? 10.976 30.336 29.826 1.00 96.50 92 VAL A O 1
ATOM 742 N N . SER A 1 93 ? 12.073 29.441 28.088 1.00 95.81 93 SER A N 1
ATOM 743 C CA . SER A 1 93 ? 11.105 28.400 27.750 1.00 95.81 93 SER A CA 1
ATOM 744 C C . SER A 1 93 ? 11.806 27.040 27.678 1.00 95.81 93 SER A C 1
ATOM 746 O O . SER A 1 93 ? 12.939 26.963 27.198 1.00 95.81 93 SER A O 1
ATOM 748 N N . PRO A 1 94 ? 11.144 25.944 28.090 1.00 95.12 94 PRO A N 1
ATOM 749 C CA . PRO A 1 94 ? 11.716 24.603 27.977 1.00 95.12 94 PRO A CA 1
ATOM 750 C C . PRO A 1 94 ? 11.806 24.127 26.513 1.00 95.12 94 PRO A C 1
ATOM 752 O O . PRO A 1 94 ? 12.426 23.108 26.227 1.00 95.12 94 PRO A O 1
ATOM 755 N N . TYR A 1 95 ? 11.215 24.872 25.577 1.00 95.94 95 TYR A N 1
ATOM 756 C CA . TYR A 1 95 ? 11.249 24.618 24.136 1.00 95.94 95 TYR A CA 1
ATOM 757 C C . TYR A 1 95 ? 12.074 25.667 23.387 1.00 95.94 95 TYR A C 1
ATOM 759 O O . TYR A 1 95 ? 11.810 25.914 22.217 1.00 95.94 95 TYR A O 1
ATOM 767 N N . GLY A 1 96 ? 13.012 26.345 24.051 1.00 92.56 96 GLY A N 1
ATOM 768 C CA . GLY A 1 96 ? 13.827 27.380 23.421 1.00 92.56 96 GLY A CA 1
ATOM 769 C C . GLY A 1 96 ? 13.056 28.672 23.077 1.00 92.56 96 GLY A C 1
ATOM 770 O O . GLY A 1 96 ? 11.930 28.873 23.536 1.00 92.56 96 GLY A O 1
ATOM 771 N N . PRO A 1 97 ? 13.656 29.581 22.283 1.00 92.56 97 PRO A N 1
ATOM 772 C CA . PRO A 1 97 ? 14.975 29.448 21.671 1.00 92.56 97 PRO A CA 1
ATOM 773 C C . PRO A 1 97 ? 16.086 29.481 22.723 1.00 92.56 97 PRO A C 1
ATOM 775 O O . PRO A 1 97 ? 15.968 30.130 23.766 1.00 92.56 97 PRO A O 1
ATOM 778 N N . TRP A 1 98 ? 17.164 28.760 22.447 1.00 92.25 98 TRP A N 1
ATOM 779 C CA . TRP A 1 98 ? 18.291 28.595 23.360 1.00 92.25 98 TRP A CA 1
ATOM 780 C C . TRP A 1 98 ? 19.419 29.559 23.020 1.00 92.25 98 TRP A C 1
ATOM 782 O O . TRP A 1 98 ? 19.744 29.773 21.852 1.00 92.25 98 TRP A O 1
ATOM 792 N N . LYS A 1 99 ? 20.052 30.114 24.051 1.00 93.12 99 LYS A N 1
ATOM 793 C CA . LYS A 1 99 ? 21.228 30.974 23.917 1.00 93.12 99 LYS A CA 1
ATOM 794 C C . LYS A 1 99 ? 22.429 30.278 24.530 1.00 93.12 99 LYS A C 1
ATOM 796 O O . LYS A 1 99 ? 22.392 29.941 25.713 1.00 93.12 99 LYS A O 1
ATOM 801 N N . PHE A 1 100 ? 23.475 30.080 23.726 1.00 94.62 100 PHE A N 1
ATOM 802 C CA . PHE A 1 100 ? 24.771 29.628 24.226 1.00 94.62 100 PHE A CA 1
ATOM 803 C C . PHE A 1 100 ? 25.233 30.552 25.356 1.00 94.62 100 PHE A C 1
ATOM 805 O O . PHE A 1 100 ? 25.146 31.776 25.220 1.00 94.62 100 PHE A O 1
ATOM 812 N N . LYS A 1 101 ? 25.705 29.968 26.457 1.00 94.62 101 LYS A N 1
ATOM 813 C CA . LYS A 1 101 ? 26.205 30.715 27.609 1.00 94.62 101 LYS A CA 1
ATOM 814 C C . LYS A 1 101 ? 27.707 30.523 27.776 1.00 94.62 101 LYS A C 1
ATOM 816 O O . LYS A 1 101 ? 28.446 31.501 27.761 1.00 94.62 101 LYS A O 1
ATOM 821 N N . GLU A 1 102 ? 28.153 29.280 27.932 1.00 95.38 102 GLU A N 1
ATOM 822 C CA . GLU A 1 102 ? 29.557 28.961 28.201 1.00 95.38 102 GLU A CA 1
ATOM 823 C C . GLU A 1 102 ? 29.891 27.492 27.916 1.00 95.38 102 GLU A C 1
ATOM 825 O O . GLU A 1 102 ? 29.013 26.633 27.807 1.00 95.38 102 GLU A O 1
ATOM 830 N N . VAL A 1 103 ? 31.187 27.190 27.828 1.00 96.25 103 VAL A N 1
ATOM 831 C CA . VAL A 1 103 ? 31.683 25.817 27.963 1.00 96.25 103 VAL A CA 1
ATOM 832 C C . VAL A 1 103 ? 31.887 25.550 29.441 1.00 96.25 103 VAL A C 1
ATOM 834 O O . VAL A 1 103 ? 32.679 26.222 30.091 1.00 96.25 103 VAL A O 1
ATOM 837 N N . VAL A 1 104 ? 31.194 24.551 29.975 1.00 96.00 104 VAL A N 1
ATOM 838 C CA . VAL A 1 104 ? 31.257 24.230 31.403 1.00 96.00 104 VAL A CA 1
ATOM 839 C C . VAL A 1 104 ? 32.491 23.391 31.698 1.00 96.00 104 VAL A C 1
ATOM 841 O O . VAL A 1 104 ? 33.235 23.672 32.637 1.00 96.00 104 VAL A O 1
ATOM 844 N N . PHE A 1 105 ? 32.730 22.352 30.893 1.00 96.88 105 PHE A N 1
ATOM 845 C CA . PHE A 1 105 ? 33.856 21.436 31.076 1.00 96.88 105 PHE A CA 1
ATOM 846 C C . PHE A 1 105 ? 34.841 21.528 29.923 1.00 96.88 105 PHE A C 1
ATOM 848 O O . PHE A 1 105 ? 34.813 20.731 28.987 1.00 96.88 105 PHE A O 1
ATOM 855 N N . HIS A 1 106 ? 35.779 22.458 30.063 1.00 92.00 106 HIS A N 1
ATOM 856 C CA . HIS A 1 106 ? 36.965 22.507 29.223 1.00 92.00 106 HIS A CA 1
ATOM 857 C C . HIS A 1 106 ? 37.877 21.288 29.438 1.00 92.00 106 HIS A C 1
ATOM 859 O O . HIS A 1 106 ? 37.850 20.613 30.482 1.00 92.00 106 HIS A O 1
ATOM 865 N N . ARG A 1 107 ? 38.740 21.048 28.446 1.00 92.50 107 ARG A N 1
ATOM 866 C CA . ARG A 1 107 ? 39.856 20.099 28.523 1.00 92.50 107 ARG A CA 1
ATOM 867 C C . ARG A 1 107 ? 40.782 20.482 29.688 1.00 92.50 107 ARG A C 1
ATOM 869 O O . ARG A 1 107 ? 41.231 21.622 29.759 1.00 92.50 107 ARG A O 1
ATOM 876 N N . ARG A 1 108 ? 41.080 19.536 30.590 1.00 92.44 108 ARG A N 1
ATOM 877 C CA . ARG A 1 108 ? 41.916 19.774 31.791 1.00 92.44 108 ARG A CA 1
ATOM 878 C C . ARG A 1 108 ? 43.295 19.097 31.774 1.00 92.44 108 ARG A C 1
ATOM 880 O O . ARG A 1 108 ? 44.114 19.380 32.642 1.00 92.44 108 ARG A O 1
ATOM 887 N N . GLY A 1 109 ? 43.582 18.269 30.764 1.00 89.62 109 GLY A N 1
ATOM 888 C CA . GLY A 1 109 ? 44.906 17.670 30.520 1.00 89.62 109 GLY A CA 1
ATOM 889 C C . GLY A 1 109 ? 45.014 16.183 30.889 1.00 89.62 109 GLY A C 1
ATOM 890 O O . GLY A 1 109 ? 44.184 15.657 31.623 1.00 89.62 109 GLY A O 1
ATOM 891 N N . LYS A 1 110 ? 46.036 15.485 30.361 1.00 90.75 110 LYS A N 1
ATOM 892 C CA . LYS A 1 110 ? 46.192 14.009 30.437 1.00 90.75 110 LYS A CA 1
ATOM 893 C C . LYS A 1 110 ? 46.318 13.440 31.858 1.00 90.75 110 LYS A C 1
ATOM 895 O O . LYS A 1 110 ? 46.130 12.245 32.042 1.00 90.75 110 LYS A O 1
ATOM 900 N N . GLN A 1 111 ? 46.646 14.269 32.842 1.00 92.38 111 GLN A N 1
ATOM 901 C CA . GLN A 1 111 ? 46.778 13.874 34.243 1.00 92.38 111 GLN A CA 1
ATOM 902 C C . GLN A 1 111 ? 45.436 13.538 34.910 1.00 92.38 111 GLN A C 1
ATOM 904 O O . GLN A 1 111 ? 45.421 12.900 35.956 1.00 92.38 111 GLN A O 1
ATOM 909 N N . TYR A 1 112 ? 44.316 13.946 34.308 1.00 95.75 112 TYR A N 1
ATOM 910 C CA . TYR A 1 112 ? 42.977 13.648 34.803 1.00 95.75 112 TYR A CA 1
ATOM 911 C C . TYR A 1 112 ? 42.302 12.556 33.967 1.00 95.75 112 TYR A C 1
ATOM 913 O O . TYR A 1 112 ? 42.520 12.463 32.758 1.00 95.75 112 TYR A O 1
ATOM 921 N N . TRP A 1 113 ? 41.437 11.752 34.588 1.00 96.19 113 TRP A N 1
ATOM 922 C CA . TRP A 1 113 ? 40.771 10.610 33.940 1.00 96.19 113 TRP A CA 1
ATOM 923 C C . TRP A 1 113 ? 39.800 11.004 32.806 1.00 96.19 113 TRP A C 1
ATOM 925 O O . TRP A 1 113 ? 39.653 10.271 31.835 1.00 96.19 113 TRP A O 1
ATOM 935 N N . ASP A 1 114 ? 39.173 12.174 32.904 1.00 96.38 114 ASP A N 1
ATOM 936 C CA . ASP A 1 114 ? 38.270 12.826 31.933 1.00 96.38 114 ASP A CA 1
ATOM 937 C C . ASP A 1 114 ? 38.933 14.046 31.268 1.00 96.38 114 ASP A C 1
ATOM 939 O O . ASP A 1 114 ? 38.284 15.011 30.849 1.00 96.38 114 ASP A O 1
ATOM 943 N N . GLY A 1 115 ? 40.260 14.053 31.276 1.00 94.00 115 GLY A N 1
ATOM 944 C CA . GLY A 1 115 ? 41.062 15.221 30.994 1.00 94.00 115 GLY A CA 1
ATOM 945 C C . GLY A 1 115 ? 41.022 15.692 29.550 1.00 94.00 115 GLY A C 1
ATOM 946 O O . GLY A 1 115 ? 41.323 16.863 29.314 1.00 94.00 115 GLY A O 1
ATOM 947 N N . TRP A 1 116 ? 40.664 14.812 28.608 1.00 92.69 116 TRP A N 1
ATOM 948 C CA . TRP A 1 116 ? 40.625 15.098 27.169 1.00 92.69 116 TRP A CA 1
ATOM 949 C C . TRP A 1 116 ? 39.236 15.351 26.609 1.00 92.69 116 TRP A C 1
ATOM 951 O O . TRP A 1 116 ? 39.092 16.249 25.780 1.00 92.69 116 TRP A O 1
ATOM 961 N N . CYS A 1 117 ? 38.265 14.549 27.035 1.00 96.06 117 CYS A N 1
ATOM 962 C CA . CYS A 1 117 ? 36.919 14.527 26.485 1.00 96.06 117 CYS A CA 1
ATOM 963 C C . CYS A 1 117 ? 35.903 14.392 27.620 1.00 96.06 117 CYS A C 1
ATOM 965 O O . CYS A 1 117 ? 36.042 13.513 28.473 1.00 96.06 117 CYS A O 1
ATOM 967 N N . THR A 1 118 ? 34.847 15.204 27.568 1.00 97.75 118 THR A N 1
ATOM 968 C CA . THR A 1 118 ? 33.635 15.058 28.385 1.00 97.75 118 THR A CA 1
ATOM 969 C C . THR A 1 118 ? 32.409 15.021 27.479 1.00 97.75 118 THR A C 1
ATOM 971 O O . THR A 1 118 ? 32.305 15.782 26.516 1.00 97.75 118 THR A O 1
ATOM 974 N N . HIS A 1 119 ? 31.491 14.094 27.739 1.00 97.69 119 HIS A N 1
ATOM 975 C CA . HIS A 1 119 ? 30.365 13.838 26.844 1.00 97.69 119 HIS A CA 1
ATOM 976 C C . HIS A 1 119 ? 29.144 13.290 27.593 1.00 97.69 119 HIS A C 1
ATOM 978 O O . HIS A 1 119 ? 29.256 12.825 28.730 1.00 97.69 119 HIS A O 1
ATOM 984 N N . ASN A 1 120 ? 27.989 13.286 26.924 1.00 96.44 120 ASN A N 1
ATOM 985 C CA . ASN A 1 120 ? 26.724 12.739 27.420 1.00 96.44 120 ASN A CA 1
ATOM 986 C C . ASN A 1 120 ? 26.323 13.263 28.815 1.00 96.44 120 ASN A C 1
ATOM 988 O O . ASN A 1 120 ? 26.153 12.460 29.737 1.00 96.44 120 ASN A O 1
ATOM 992 N N . PRO A 1 121 ? 26.161 14.590 28.980 1.00 97.69 121 PRO A N 1
ATOM 993 C CA . PRO A 1 121 ? 25.698 15.179 30.230 1.00 97.69 121 PRO A CA 1
ATOM 994 C C . PRO A 1 121 ? 24.281 14.716 30.595 1.00 97.69 121 PRO A C 1
ATOM 996 O O . PRO A 1 121 ? 23.398 14.645 29.739 1.00 97.69 121 PRO A O 1
ATOM 999 N N . THR A 1 122 ? 24.061 14.472 31.882 1.00 97.50 122 THR A N 1
ATOM 1000 C CA . THR A 1 122 ? 22.764 14.201 32.509 1.00 97.50 122 THR A CA 1
ATOM 1001 C C . THR A 1 122 ? 22.683 15.038 33.792 1.00 97.50 122 THR A C 1
ATOM 1003 O O . THR A 1 122 ? 23.365 14.731 34.772 1.00 97.50 122 THR A O 1
ATOM 1006 N N . VAL A 1 123 ? 21.905 16.124 33.781 1.00 97.75 123 VAL A N 1
ATOM 1007 C CA . VAL A 1 123 ? 21.751 17.036 34.928 1.00 97.75 123 VAL A CA 1
ATOM 1008 C C . VAL A 1 123 ? 20.532 16.688 35.786 1.00 97.75 123 VAL A C 1
ATOM 1010 O O . VAL A 1 123 ? 19.455 16.415 35.264 1.00 97.75 123 VAL A O 1
ATOM 1013 N N . HIS A 1 124 ? 20.686 16.754 37.109 1.00 96.88 124 HIS A N 1
ATOM 1014 C CA . HIS A 1 124 ? 19.593 16.648 38.078 1.00 96.88 124 HIS A CA 1
ATOM 1015 C C . HIS A 1 124 ? 19.733 17.698 39.183 1.00 96.88 124 HIS A C 1
ATOM 1017 O O . HIS A 1 124 ? 20.844 18.076 39.560 1.00 96.88 124 HIS A O 1
ATOM 1023 N N . LYS A 1 125 ? 18.600 18.130 39.744 1.00 95.25 125 LYS A N 1
ATOM 1024 C CA . LYS A 1 125 ? 18.550 18.813 41.041 1.00 95.25 125 LYS A CA 1
ATOM 1025 C C . LYS A 1 125 ? 18.147 17.783 42.094 1.00 95.25 125 LYS A C 1
ATOM 1027 O O . LYS A 1 125 ? 17.053 17.234 42.001 1.00 95.25 125 LYS A O 1
ATOM 1032 N N . PHE A 1 126 ? 19.020 17.529 43.066 1.00 94.81 126 PHE A N 1
ATOM 1033 C CA . PHE A 1 126 ? 18.713 16.700 44.235 1.00 94.81 126 PHE A CA 1
ATOM 1034 C C . PHE A 1 126 ? 18.874 17.559 45.489 1.00 94.81 126 PHE A C 1
ATOM 1036 O O . PHE A 1 126 ? 19.912 18.195 45.694 1.00 94.81 126 PHE A O 1
ATOM 1043 N N . GLY A 1 127 ? 17.818 17.644 46.298 1.00 90.62 127 GLY A N 1
ATOM 1044 C CA . GLY A 1 127 ? 17.734 18.640 47.366 1.00 90.62 127 GLY A CA 1
ATOM 1045 C C . GLY A 1 127 ? 18.004 20.061 46.845 1.00 90.62 127 GLY A C 1
ATOM 1046 O O . GLY A 1 127 ? 17.391 20.511 45.877 1.00 90.62 127 GLY A O 1
ATOM 1047 N N . ASN A 1 128 ? 18.961 20.753 47.469 1.00 93.00 128 ASN A N 1
ATOM 1048 C CA . ASN A 1 128 ? 19.309 22.146 47.153 1.00 93.00 128 ASN A CA 1
ATOM 1049 C C . ASN A 1 128 ? 20.534 22.289 46.231 1.00 93.00 128 ASN A C 1
ATOM 1051 O O . ASN A 1 128 ? 21.064 23.388 46.101 1.00 93.00 128 ASN A O 1
ATOM 1055 N N . LYS A 1 129 ? 21.027 21.201 45.627 1.00 97.38 129 LYS A N 1
ATOM 1056 C CA . LYS A 1 129 ? 22.222 21.225 44.770 1.00 97.38 129 LYS A CA 1
ATOM 1057 C C . LYS A 1 129 ? 21.944 20.627 43.395 1.00 97.38 129 LYS A C 1
ATOM 1059 O O . LYS A 1 129 ? 21.015 19.839 43.208 1.00 97.38 129 LYS A O 1
ATOM 1064 N N . TYR A 1 130 ? 22.784 20.999 42.438 1.00 98.25 130 TYR A N 1
ATOM 1065 C CA . TYR A 1 130 ? 22.752 20.519 41.064 1.00 98.25 130 TYR A CA 1
ATOM 1066 C C . TYR A 1 130 ? 23.903 19.546 40.829 1.00 98.25 130 TYR A C 1
ATOM 1068 O O . TYR A 1 130 ? 25.039 19.790 41.242 1.00 98.25 130 TYR A O 1
ATOM 1076 N N . TYR A 1 131 ? 23.595 18.446 40.152 1.00 98.50 131 TYR A N 1
ATOM 1077 C CA . TYR A 1 131 ? 24.504 17.342 39.881 1.00 98.50 131 TYR A CA 1
ATOM 1078 C C . TYR A 1 131 ? 24.534 17.094 38.380 1.00 98.50 131 TYR A C 1
ATOM 1080 O O . TYR A 1 131 ? 23.504 16.794 37.778 1.00 98.50 131 TYR A O 1
ATOM 1088 N N . LEU A 1 132 ? 25.711 17.229 37.776 1.00 98.50 132 LEU A N 1
ATOM 1089 C CA . LEU A 1 132 ? 25.926 16.996 36.354 1.00 98.50 132 LEU A CA 1
ATOM 1090 C C . LEU A 1 132 ? 26.730 15.714 36.190 1.00 98.50 132 LEU A C 1
ATOM 1092 O O . LEU A 1 132 ? 27.939 15.706 36.423 1.00 98.50 132 LEU A O 1
ATOM 1096 N N . TYR A 1 133 ? 26.050 14.632 35.823 1.00 98.56 133 TYR A N 1
ATOM 1097 C CA . TYR A 1 133 ? 26.666 13.344 35.519 1.00 98.56 133 TYR A CA 1
ATOM 1098 C C . TYR A 1 133 ? 27.112 13.327 34.065 1.00 98.56 133 TYR A C 1
ATOM 1100 O O . TYR A 1 133 ? 26.434 13.868 33.197 1.00 98.56 133 TYR A O 1
ATOM 1108 N N . TYR A 1 134 ? 28.255 12.718 33.787 1.00 98.38 134 TYR A N 1
ATOM 1109 C CA . TYR A 1 134 ? 28.823 12.682 32.443 1.00 98.38 134 TYR A CA 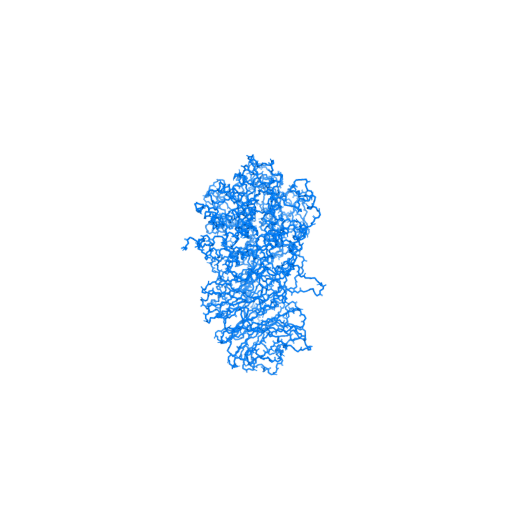1
ATOM 1110 C C . TYR A 1 134 ? 29.743 11.485 32.289 1.00 98.38 134 TYR A C 1
ATOM 1112 O O . TYR A 1 134 ? 30.191 10.885 33.270 1.00 98.38 134 TYR A O 1
ATOM 1120 N N . MET A 1 135 ? 30.053 11.155 31.041 1.00 97.69 135 MET A N 1
ATOM 1121 C CA . MET A 1 135 ? 31.188 10.299 30.749 1.00 97.69 135 MET A CA 1
ATOM 1122 C C . MET A 1 135 ? 32.411 11.158 30.424 1.00 97.69 135 MET A C 1
ATOM 1124 O O . MET A 1 135 ? 32.288 12.225 29.813 1.00 97.69 135 MET A O 1
ATOM 1128 N N . GLY A 1 136 ? 33.590 10.674 30.789 1.00 97.69 136 GLY A N 1
ATOM 1129 C CA . GLY A 1 136 ? 34.855 11.306 30.442 1.00 97.69 136 GLY A CA 1
ATOM 1130 C C . GLY A 1 136 ? 35.933 10.290 30.095 1.00 97.69 136 GLY A C 1
ATOM 1131 O O . GLY A 1 136 ? 35.824 9.123 30.470 1.00 97.69 136 GLY A O 1
ATOM 1132 N N . ASN A 1 137 ? 36.949 10.715 29.345 1.00 97.56 137 ASN A N 1
ATOM 1133 C CA . ASN A 1 137 ? 38.123 9.891 29.058 1.00 97.56 137 ASN A CA 1
ATOM 1134 C C . ASN A 1 137 ? 39.404 10.720 28.844 1.00 97.56 137 ASN A C 1
ATOM 1136 O O . ASN A 1 137 ? 39.359 11.935 28.611 1.00 97.56 137 ASN A O 1
ATOM 1140 N N . THR A 1 138 ? 40.531 10.005 28.848 1.00 95.12 138 THR A N 1
ATOM 1141 C CA . THR A 1 138 ? 41.856 10.469 28.423 1.00 95.12 138 THR A CA 1
ATOM 1142 C C . THR A 1 138 ? 42.508 9.428 27.512 1.00 95.12 138 THR A C 1
ATOM 1144 O O . THR A 1 138 ? 42.348 8.227 27.725 1.00 95.12 138 THR A O 1
ATOM 1147 N N . GLY A 1 139 ? 43.257 9.869 26.494 1.00 92.50 139 GLY A N 1
ATOM 1148 C CA . GLY A 1 139 ? 43.904 8.976 25.527 1.00 92.50 139 GLY A CA 1
ATOM 1149 C C . GLY A 1 139 ? 45.068 9.606 24.750 1.00 92.50 139 GLY A C 1
ATOM 1150 O O . GLY A 1 139 ? 45.743 10.522 25.232 1.00 92.50 139 GLY A O 1
ATOM 1151 N N . ASP A 1 140 ? 45.338 9.067 23.558 1.00 93.12 140 ASP A N 1
ATOM 1152 C CA . ASP A 1 140 ? 46.464 9.463 22.698 1.00 93.12 140 ASP A CA 1
ATOM 1153 C C . ASP A 1 140 ? 46.278 10.834 22.033 1.00 93.12 140 ASP A C 1
ATOM 1155 O O . ASP A 1 140 ? 47.255 11.556 21.819 1.00 93.12 140 ASP A O 1
ATOM 1159 N N . GLY A 1 141 ? 45.029 11.206 21.791 1.00 90.38 141 GLY A N 1
ATOM 1160 C CA . GLY A 1 141 ? 44.597 12.447 21.198 1.00 90.38 141 GLY A CA 1
ATOM 1161 C C . GLY A 1 141 ? 44.446 12.482 19.698 1.00 90.38 141 GLY A C 1
ATOM 1162 O O . GLY A 1 141 ? 44.319 13.560 19.121 1.00 90.38 141 GLY A O 1
ATOM 1163 N N . GLN A 1 142 ? 44.507 11.325 19.054 1.00 93.44 142 GLN A N 1
ATOM 1164 C CA . GLN A 1 142 ? 44.513 11.260 17.605 1.00 93.44 142 GLN A CA 1
ATOM 1165 C C . GLN A 1 142 ? 43.092 11.296 17.048 1.00 93.44 142 GLN A C 1
ATOM 1167 O O . GLN A 1 142 ? 42.292 10.388 17.288 1.00 93.44 142 GLN A O 1
ATOM 1172 N N . ILE A 1 143 ? 42.810 12.301 16.225 1.00 93.06 143 ILE A N 1
ATOM 1173 C CA . ILE A 1 143 ? 41.606 12.347 15.396 1.00 93.06 143 ILE A CA 1
ATOM 1174 C C . ILE A 1 143 ? 41.787 11.339 14.253 1.00 93.06 143 ILE A C 1
ATOM 1176 O O . ILE A 1 143 ? 42.745 11.420 13.485 1.00 93.06 143 ILE A O 1
ATOM 1180 N N . LYS A 1 144 ? 40.897 10.343 14.168 1.00 92.31 144 LYS A N 1
ATOM 1181 C CA . LYS A 1 144 ? 40.982 9.252 13.174 1.00 92.31 144 LYS A CA 1
ATOM 1182 C C . LYS A 1 144 ? 40.025 9.424 11.992 1.00 92.31 144 LYS A C 1
ATOM 1184 O O . LYS A 1 144 ? 40.255 8.836 10.937 1.00 92.31 144 LYS A O 1
ATOM 1189 N N . GLY A 1 145 ? 38.939 10.168 12.186 1.00 88.88 145 GLY A N 1
ATOM 1190 C CA . GLY A 1 145 ? 37.903 10.405 11.184 1.00 88.88 145 GLY A CA 1
ATOM 1191 C C . GLY A 1 145 ? 38.046 11.752 10.478 1.00 88.88 145 GLY A C 1
ATOM 1192 O O . GLY A 1 145 ? 38.955 12.530 10.754 1.00 88.88 145 GLY A O 1
ATOM 1193 N N . ARG A 1 146 ? 37.118 12.016 9.558 1.00 92.38 146 ARG A N 1
ATOM 1194 C CA . ARG A 1 146 ? 36.893 13.321 8.915 1.00 92.38 146 ARG A CA 1
ATOM 1195 C C . ARG A 1 146 ? 35.412 13.454 8.524 1.00 92.38 146 ARG A C 1
ATOM 1197 O O . ARG A 1 146 ? 34.706 12.440 8.557 1.00 92.38 146 ARG A O 1
ATOM 1204 N N . PRO A 1 147 ? 34.906 14.642 8.151 1.00 92.19 147 PRO A N 1
ATOM 1205 C CA . PRO A 1 147 ? 33.534 14.782 7.657 1.00 92.19 147 PRO A CA 1
ATOM 1206 C C . PRO A 1 147 ? 33.232 13.772 6.534 1.00 92.19 147 PRO A C 1
ATOM 1208 O O . PRO A 1 147 ? 34.065 13.547 5.657 1.00 92.19 147 PRO A O 1
ATOM 1211 N N . GLY A 1 148 ? 32.087 13.087 6.614 1.00 89.19 148 GLY A N 1
ATOM 1212 C CA . GLY A 1 148 ? 31.680 12.042 5.660 1.00 89.19 148 GLY A CA 1
ATOM 1213 C C . GLY A 1 148 ? 32.373 10.676 5.818 1.00 89.19 148 GLY A C 1
ATOM 1214 O O . GLY A 1 148 ? 31.958 9.703 5.189 1.00 89.19 148 GLY A O 1
ATOM 1215 N N . LYS A 1 149 ? 33.412 10.559 6.662 1.00 91.38 149 LYS A N 1
ATOM 1216 C CA . LYS A 1 149 ? 34.130 9.299 6.933 1.00 91.38 149 LYS A CA 1
ATOM 1217 C C . LYS A 1 149 ? 34.457 9.153 8.418 1.00 91.38 149 LYS A C 1
ATOM 1219 O O . LYS A 1 149 ? 35.512 9.570 8.901 1.00 91.38 149 LYS A O 1
ATOM 1224 N N . GLU A 1 150 ? 33.541 8.523 9.135 1.00 89.88 150 GLU A N 1
ATOM 1225 C CA . GLU A 1 150 ? 33.620 8.343 10.581 1.00 89.88 150 GLU A CA 1
ATOM 1226 C C . GLU A 1 150 ? 34.541 7.187 10.962 1.00 89.88 150 GLU A C 1
ATOM 1228 O O . GLU A 1 150 ? 34.406 6.072 10.458 1.00 89.88 150 GLU A O 1
ATOM 1233 N N . VAL A 1 151 ? 35.466 7.445 11.885 1.00 91.94 151 VAL A N 1
ATOM 1234 C CA . VAL A 1 151 ? 36.355 6.427 12.450 1.00 91.94 151 VAL A CA 1
ATOM 1235 C C . VAL A 1 151 ? 36.532 6.725 13.934 1.00 91.94 151 VAL A C 1
ATOM 1237 O O . VAL A 1 151 ? 37.001 7.800 14.301 1.00 91.94 151 VAL A O 1
ATOM 1240 N N . LEU A 1 152 ? 36.157 5.776 14.795 1.00 91.81 152 LEU A N 1
ATOM 1241 C CA . LEU A 1 152 ? 36.300 5.917 16.245 1.00 91.81 152 LEU A CA 1
ATOM 1242 C C . LEU A 1 152 ? 37.753 5.702 16.686 1.00 91.81 152 LEU A C 1
ATOM 1244 O O . LEU A 1 152 ? 38.423 4.772 16.234 1.00 91.81 152 LEU A O 1
ATOM 1248 N N . ASN A 1 153 ? 38.216 6.516 17.636 1.00 96.19 153 ASN A N 1
ATOM 1249 C CA . ASN A 1 153 ? 39.466 6.269 18.344 1.00 96.19 153 ASN A CA 1
ATOM 1250 C C . ASN A 1 153 ? 39.226 5.290 19.505 1.00 96.19 153 ASN A C 1
ATOM 1252 O O . ASN A 1 153 ? 38.650 5.650 20.533 1.00 96.19 153 ASN A O 1
ATOM 1256 N N . TRP A 1 154 ? 39.678 4.046 19.336 1.00 95.50 154 TRP A N 1
ATOM 1257 C CA . TRP A 1 154 ? 39.453 2.976 20.307 1.00 95.50 154 TRP A CA 1
ATOM 1258 C C . TRP A 1 154 ? 40.195 3.152 21.639 1.00 95.50 154 TRP A C 1
ATOM 1260 O O . TRP A 1 154 ? 39.685 2.705 22.665 1.00 95.50 154 TRP A O 1
ATOM 1270 N N . THR A 1 155 ? 41.341 3.841 21.650 1.00 95.69 155 THR A N 1
ATOM 1271 C CA . THR A 1 155 ? 42.088 4.161 22.878 1.00 95.69 155 THR A CA 1
ATOM 1272 C C . THR A 1 155 ? 41.232 5.029 23.797 1.00 95.69 155 THR A C 1
ATOM 1274 O O . THR A 1 155 ? 40.973 4.678 24.945 1.00 95.69 155 THR A O 1
ATOM 1277 N N . HIS A 1 156 ? 40.708 6.132 23.261 1.00 96.81 156 HIS A N 1
ATOM 1278 C CA . HIS A 1 156 ? 39.802 7.018 23.993 1.00 96.81 156 HIS A CA 1
ATOM 1279 C C . HIS A 1 156 ? 38.492 6.321 24.361 1.00 96.81 156 HIS A C 1
ATOM 1281 O O . HIS A 1 156 ? 38.009 6.417 25.490 1.00 96.81 156 HIS A O 1
ATOM 1287 N N . ARG A 1 157 ? 37.931 5.573 23.408 1.00 96.38 157 ARG A N 1
ATOM 1288 C CA . ARG A 1 157 ? 36.656 4.870 23.553 1.00 96.38 157 ARG A CA 1
ATOM 1289 C C . ARG A 1 157 ? 36.674 3.804 24.651 1.00 96.38 157 ARG A C 1
ATOM 1291 O O . ARG A 1 157 ? 35.647 3.616 25.294 1.00 96.38 157 ARG A O 1
ATOM 1298 N N . ASN A 1 158 ? 37.791 3.118 24.882 1.00 96.75 158 ASN A N 1
ATOM 1299 C CA . ASN A 1 158 ? 37.909 2.124 25.957 1.00 96.75 158 ASN A CA 1
ATOM 1300 C C . ASN A 1 158 ? 38.344 2.747 27.300 1.00 96.75 158 ASN A C 1
ATOM 1302 O O . ASN A 1 158 ? 38.130 2.163 28.359 1.00 96.75 158 ASN A O 1
ATOM 1306 N N . ASN A 1 159 ? 38.848 3.983 27.292 1.00 96.88 159 ASN A N 1
ATOM 1307 C CA . ASN A 1 159 ? 39.196 4.726 28.506 1.00 96.88 159 ASN A CA 1
ATOM 1308 C C . ASN A 1 159 ? 38.025 5.523 29.108 1.00 96.88 159 ASN A C 1
ATOM 1310 O O . ASN A 1 159 ? 38.227 6.272 30.061 1.00 96.88 159 ASN A O 1
ATOM 1314 N N . GLN A 1 160 ? 36.800 5.379 28.590 1.00 98.25 160 GLN A N 1
ATOM 1315 C CA . GLN A 1 160 ? 35.640 6.075 29.154 1.00 98.25 160 GLN A CA 1
ATOM 1316 C C . GLN A 1 160 ? 35.315 5.579 30.565 1.00 98.25 160 GLN A C 1
ATOM 1318 O O . GLN A 1 160 ? 35.239 4.365 30.795 1.00 98.25 160 GLN A O 1
ATOM 1323 N N . ARG A 1 161 ? 35.089 6.532 31.473 1.00 98.12 161 ARG A N 1
ATOM 1324 C CA . ARG A 1 161 ? 34.550 6.355 32.828 1.00 98.12 161 ARG A CA 1
ATOM 1325 C C . ARG A 1 161 ? 33.403 7.332 33.070 1.00 98.12 161 ARG A C 1
ATOM 1327 O O . ARG A 1 161 ? 33.109 8.169 32.215 1.00 98.12 161 ARG A O 1
ATOM 1334 N N . ILE A 1 162 ? 32.760 7.241 34.230 1.00 98.62 162 ILE A N 1
ATOM 1335 C CA . ILE A 1 162 ? 31.640 8.113 34.607 1.00 98.62 162 ILE A CA 1
ATOM 1336 C C . ILE A 1 162 ? 32.059 9.013 35.757 1.00 98.62 162 ILE A C 1
ATOM 1338 O O . ILE A 1 162 ? 32.658 8.541 36.719 1.00 98.62 162 ILE A O 1
ATOM 1342 N N . GLY A 1 163 ? 31.686 10.285 35.681 1.00 98.19 163 GLY A N 1
ATOM 1343 C CA . GLY A 1 163 ? 31.905 11.281 36.720 1.00 98.19 163 GLY A CA 1
ATOM 1344 C C . GLY A 1 163 ? 30.628 12.032 37.065 1.00 98.19 163 GLY A C 1
ATOM 1345 O O . GLY A 1 163 ? 29.610 11.927 36.379 1.00 98.19 163 GLY A O 1
ATOM 1346 N N . VAL A 1 164 ? 30.713 12.817 38.132 1.00 98.31 164 VAL A N 1
ATOM 1347 C CA . VAL A 1 164 ? 29.710 13.811 38.518 1.00 98.31 164 VAL A CA 1
ATOM 1348 C C . VAL A 1 164 ? 30.424 15.114 38.850 1.00 98.31 164 VAL A C 1
ATOM 1350 O O . VAL A 1 164 ? 31.562 15.095 39.317 1.00 98.31 164 VAL A O 1
ATOM 1353 N N . ALA A 1 165 ? 29.789 16.249 38.587 1.00 98.31 165 ALA A N 1
ATOM 1354 C CA . ALA A 1 165 ? 30.185 17.535 39.144 1.00 98.31 165 ALA A CA 1
ATOM 1355 C C . ALA A 1 165 ? 29.023 18.141 39.923 1.00 98.31 165 ALA A C 1
ATOM 1357 O O . ALA A 1 165 ? 27.863 17.888 39.594 1.00 98.31 165 ALA A O 1
ATOM 1358 N N . VAL A 1 166 ? 29.339 18.945 40.935 1.00 98.38 166 VAL A N 1
ATOM 1359 C CA . VAL A 1 166 ? 28.340 19.520 41.845 1.00 98.38 166 VAL A CA 1
ATOM 1360 C C . VAL A 1 166 ? 28.415 21.039 41.823 1.00 98.38 166 VAL A C 1
ATOM 1362 O O . VAL A 1 166 ? 29.513 21.596 41.854 1.00 98.38 166 VAL A O 1
ATOM 1365 N N . ALA A 1 167 ? 27.262 21.698 41.804 1.00 98.19 167 ALA A N 1
ATOM 1366 C CA . ALA A 1 167 ? 27.145 23.147 41.924 1.00 98.19 167 ALA A CA 1
ATOM 1367 C C . ALA A 1 167 ? 25.931 23.534 42.780 1.00 98.19 167 ALA A C 1
ATOM 1369 O O . ALA A 1 167 ? 24.950 22.792 42.864 1.00 98.19 167 ALA A O 1
ATOM 1370 N N . ASP A 1 168 ? 25.983 24.716 43.391 1.00 97.25 168 ASP A N 1
ATOM 1371 C CA . ASP A 1 168 ? 24.841 25.298 44.115 1.00 97.25 168 ASP A CA 1
ATOM 1372 C C . ASP A 1 168 ? 23.834 25.965 43.165 1.00 97.25 168 ASP A C 1
ATOM 1374 O O . ASP A 1 168 ? 22.665 26.128 43.492 1.00 97.25 168 ASP A O 1
ATOM 1378 N N . SER A 1 169 ? 24.273 26.294 41.950 1.00 96.81 169 SER A N 1
ATOM 1379 C CA . SER A 1 169 ? 23.468 26.877 40.880 1.00 96.81 169 SER A CA 1
ATOM 1380 C C . SER A 1 169 ? 23.785 26.166 39.563 1.00 96.81 169 SER A C 1
ATOM 1382 O O . SER A 1 169 ? 24.944 25.798 39.352 1.00 96.81 169 SER A O 1
ATOM 1384 N N . PRO A 1 170 ? 22.832 26.016 38.621 1.00 96.69 170 PRO A N 1
ATOM 1385 C CA . PRO A 1 170 ? 23.154 25.509 37.287 1.00 96.69 170 PRO A CA 1
ATOM 1386 C C . PRO A 1 170 ? 24.126 26.439 36.537 1.00 96.69 170 PRO A C 1
ATOM 1388 O O . PRO A 1 170 ? 24.788 26.009 35.598 1.00 96.69 170 PRO A O 1
ATOM 1391 N N . ASN A 1 171 ? 24.274 27.694 36.976 1.00 95.62 171 ASN A N 1
ATOM 1392 C CA . ASN A 1 171 ? 25.277 28.628 36.466 1.00 95.62 171 ASN A CA 1
ATOM 1393 C C . ASN A 1 171 ? 26.702 28.371 36.992 1.00 95.62 171 ASN A C 1
ATOM 1395 O O . ASN A 1 171 ? 27.613 29.110 36.634 1.00 95.62 171 ASN A O 1
ATOM 1399 N N . GLY A 1 172 ? 26.902 27.347 37.824 1.00 93.69 172 GLY A N 1
ATOM 1400 C CA . GLY A 1 172 ? 28.185 27.050 38.448 1.00 93.69 172 GLY A CA 1
ATOM 1401 C C . GLY A 1 172 ? 28.508 27.955 39.652 1.00 93.69 172 GLY A C 1
ATOM 1402 O O . GLY A 1 172 ? 27.618 28.621 40.183 1.00 93.69 172 GLY A O 1
ATOM 1403 N N . PRO A 1 173 ? 29.775 27.964 40.108 1.00 95.69 173 PRO A N 1
ATOM 1404 C CA . PRO A 1 173 ? 30.877 27.151 39.592 1.00 95.69 173 PRO A CA 1
ATOM 1405 C C . PRO A 1 173 ? 30.655 25.653 39.851 1.00 95.69 173 PRO A C 1
ATOM 1407 O O . PRO A 1 173 ? 30.147 25.253 40.897 1.00 95.69 173 PRO A O 1
ATOM 1410 N N . TRP A 1 174 ? 31.048 24.816 38.889 1.00 97.62 174 TRP A N 1
ATOM 1411 C CA . TRP A 1 174 ? 30.927 23.361 38.987 1.00 97.62 174 TRP A CA 1
ATOM 1412 C C . TRP A 1 174 ? 32.191 22.738 39.581 1.00 97.62 174 TRP A C 1
ATOM 1414 O O . TRP A 1 174 ? 33.276 22.826 39.005 1.00 97.62 174 TRP A O 1
ATOM 1424 N N . LYS A 1 175 ? 32.052 22.037 40.708 1.00 97.31 175 LYS A N 1
ATOM 1425 C CA . LYS A 1 175 ? 33.133 21.254 41.314 1.00 97.31 175 LYS A CA 1
ATOM 1426 C C . LYS A 1 175 ? 33.239 19.884 40.638 1.00 97.31 175 LYS A C 1
ATOM 1428 O O . LYS A 1 175 ? 32.418 19.006 40.899 1.00 97.31 175 LYS A O 1
ATOM 1433 N N . ARG A 1 176 ? 34.255 19.704 39.786 1.00 95.38 176 ARG A N 1
ATOM 1434 C CA . ARG A 1 176 ? 34.640 18.412 39.178 1.00 95.38 176 ARG A CA 1
ATOM 1435 C C . ARG A 1 176 ? 35.562 17.624 40.116 1.00 95.38 176 ARG A C 1
ATOM 1437 O O . ARG A 1 176 ? 36.311 18.225 40.880 1.00 95.38 176 ARG A O 1
ATOM 1444 N N . TYR A 1 177 ? 35.527 16.294 40.035 1.00 95.75 177 TYR A N 1
ATOM 1445 C CA . TYR A 1 177 ? 36.358 15.403 40.854 1.00 95.75 177 TYR A CA 1
ATOM 1446 C C . TYR A 1 177 ? 37.495 14.775 40.040 1.00 95.75 177 TYR A C 1
ATOM 1448 O O . TYR A 1 177 ? 37.343 14.467 38.856 1.00 95.75 177 TYR A O 1
ATOM 1456 N N . ASP A 1 178 ? 38.637 14.550 40.689 1.00 95.88 178 ASP A N 1
ATOM 1457 C CA . ASP A 1 178 ? 39.857 14.014 40.059 1.00 95.88 178 ASP A CA 1
ATOM 1458 C C . ASP A 1 178 ? 39.887 12.485 39.961 1.00 95.88 178 ASP A C 1
ATOM 1460 O O . ASP A 1 178 ? 40.799 11.921 39.365 1.00 95.88 178 ASP A O 1
ATOM 1464 N N . HIS A 1 179 ? 38.862 11.819 40.486 1.00 95.06 179 HIS A N 1
ATOM 1465 C CA . HIS A 1 179 ? 38.614 10.388 40.335 1.00 95.06 179 HIS A CA 1
ATOM 1466 C C . HIS A 1 179 ? 37.225 10.161 39.716 1.00 95.06 179 HIS A C 1
ATOM 1468 O O . HIS A 1 179 ? 36.332 10.997 39.903 1.00 95.06 179 HIS A O 1
ATOM 1474 N N . PRO A 1 180 ? 37.026 9.065 38.963 1.00 97.44 180 PRO A N 1
ATOM 1475 C CA . PRO A 1 180 ? 35.717 8.729 38.424 1.00 97.44 180 PRO A CA 1
ATOM 1476 C C . PRO A 1 180 ? 34.744 8.332 39.543 1.00 97.44 180 PRO A C 1
ATOM 1478 O O . PRO A 1 180 ? 35.132 7.754 40.556 1.00 97.44 180 PRO A O 1
ATOM 1481 N N . LEU A 1 181 ? 33.458 8.611 39.327 1.00 97.94 181 LEU A N 1
ATOM 1482 C CA . LEU A 1 181 ? 32.355 8.149 40.170 1.00 97.94 181 LEU A CA 1
ATOM 1483 C C . LEU A 1 181 ? 32.119 6.640 40.006 1.00 97.94 181 LEU A C 1
ATOM 1485 O O . LEU A 1 181 ? 31.892 5.937 40.988 1.00 97.94 181 LEU A O 1
ATOM 1489 N N . ILE A 1 182 ? 32.166 6.154 38.761 1.00 98.19 182 ILE A N 1
ATOM 1490 C CA . ILE A 1 182 ? 32.152 4.726 38.427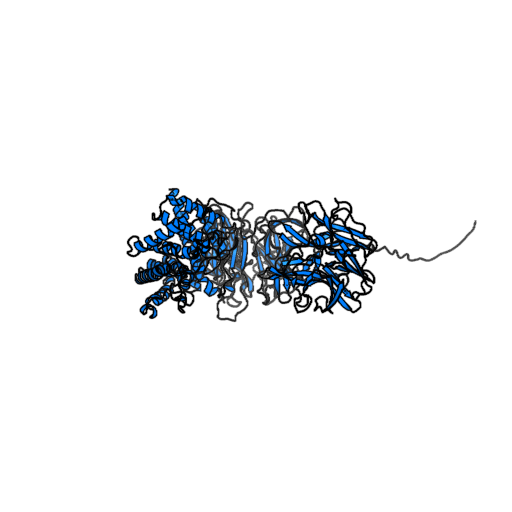 1.00 98.19 182 ILE A CA 1
ATOM 1491 C C . ILE A 1 182 ? 33.368 4.438 37.558 1.00 98.19 182 ILE A C 1
ATOM 1493 O O . ILE A 1 182 ? 33.494 4.980 36.455 1.00 98.19 182 ILE A O 1
ATOM 1497 N N . ASP A 1 183 ? 34.237 3.565 38.064 1.00 97.38 183 ASP A N 1
ATOM 1498 C CA . ASP A 1 183 ? 35.359 3.001 37.317 1.00 97.38 183 ASP A CA 1
ATOM 1499 C C . ASP A 1 183 ? 34.994 1.631 36.709 1.00 97.38 183 ASP A C 1
ATOM 1501 O O . ASP A 1 183 ? 33.950 1.066 37.041 1.00 97.38 183 ASP A O 1
ATOM 1505 N N . ILE A 1 184 ? 35.833 1.074 35.836 1.00 97.31 184 ILE A N 1
ATOM 1506 C CA . ILE A 1 184 ? 35.708 -0.314 35.365 1.00 97.31 184 ILE A CA 1
ATOM 1507 C C . ILE A 1 184 ? 35.945 -1.301 36.511 1.00 97.31 184 ILE A C 1
ATOM 1509 O O . ILE A 1 184 ? 36.613 -0.995 37.499 1.00 97.31 184 ILE A O 1
ATOM 1513 N N . SER A 1 185 ? 35.386 -2.501 36.398 1.00 95.88 185 SER A N 1
ATOM 1514 C CA . SER A 1 185 ? 35.685 -3.571 37.353 1.00 95.88 185 SER A CA 1
ATOM 1515 C C . SER A 1 185 ? 37.062 -4.184 37.086 1.00 95.88 185 SER A C 1
ATOM 1517 O O . SER A 1 185 ? 37.454 -4.354 35.933 1.00 95.88 185 SER A O 1
ATOM 1519 N N . SER A 1 186 ? 37.781 -4.534 38.156 1.00 93.81 186 SER A N 1
ATOM 1520 C CA . SER A 1 186 ? 39.092 -5.195 38.081 1.00 93.81 186 SER A CA 1
ATOM 1521 C C . SER A 1 186 ? 39.008 -6.667 37.664 1.00 93.81 186 SER A C 1
ATOM 1523 O O . SER A 1 186 ? 39.989 -7.215 37.172 1.00 93.81 186 SER A O 1
ATOM 1525 N N . ASP A 1 187 ? 37.849 -7.306 37.843 1.00 93.62 187 ASP A N 1
ATOM 1526 C CA . ASP A 1 187 ? 37.573 -8.640 37.311 1.00 93.62 187 ASP A CA 1
ATOM 1527 C C . ASP A 1 187 ? 37.357 -8.567 35.793 1.00 93.62 187 ASP A C 1
ATOM 1529 O O . ASP A 1 187 ? 36.357 -8.023 35.322 1.00 93.62 187 ASP A O 1
ATOM 1533 N N . ASP A 1 188 ? 38.265 -9.164 35.020 1.00 91.88 188 ASP A N 1
ATOM 1534 C CA . ASP A 1 188 ? 38.205 -9.208 33.555 1.00 91.88 188 ASP A CA 1
ATOM 1535 C C . ASP A 1 188 ? 36.981 -9.957 32.997 1.00 91.88 188 ASP A C 1
ATOM 1537 O O . ASP A 1 188 ? 36.671 -9.829 31.808 1.00 91.88 188 ASP A O 1
ATOM 1541 N N . LYS A 1 189 ? 36.252 -10.709 33.831 1.00 92.06 189 LYS A N 1
ATOM 1542 C CA . LYS A 1 189 ? 34.990 -11.365 33.455 1.00 92.06 189 LYS A CA 1
ATOM 1543 C C . LYS A 1 189 ? 33.757 -10.502 33.722 1.00 92.06 189 LYS A C 1
ATOM 1545 O O . LYS A 1 189 ? 32.670 -10.861 33.263 1.00 92.06 189 LYS A O 1
ATOM 1550 N N . ALA A 1 190 ? 33.897 -9.389 34.441 1.00 94.31 190 ALA A N 1
ATOM 1551 C CA . ALA A 1 190 ? 32.774 -8.518 34.750 1.00 94.31 190 ALA A CA 1
ATOM 1552 C C . ALA A 1 190 ? 32.200 -7.866 33.472 1.00 94.31 190 ALA A C 1
ATOM 1554 O O . ALA A 1 190 ? 32.950 -7.546 32.545 1.00 94.31 190 ALA A O 1
ATOM 1555 N N . PRO A 1 191 ? 30.879 -7.609 33.400 1.00 94.62 191 PRO A N 1
ATOM 1556 C CA . PRO A 1 191 ? 30.262 -6.988 32.224 1.00 94.62 191 PRO A CA 1
ATOM 1557 C C . PRO A 1 191 ? 30.755 -5.568 31.911 1.00 94.62 191 PRO A C 1
ATOM 1559 O O . PRO A 1 191 ? 30.504 -5.067 30.820 1.00 94.62 191 PRO A O 1
ATOM 1562 N N . ASP A 1 192 ? 31.421 -4.915 32.862 1.00 96.44 192 ASP A N 1
ATOM 1563 C CA . ASP A 1 192 ? 31.886 -3.530 32.814 1.00 96.44 192 ASP A CA 1
ATOM 1564 C C . ASP A 1 192 ? 33.418 -3.404 32.942 1.00 96.44 192 ASP A C 1
ATOM 1566 O O . ASP A 1 192 ? 33.930 -2.354 33.327 1.00 96.44 192 ASP A O 1
ATOM 1570 N N . CYS A 1 193 ? 34.164 -4.472 32.641 1.00 96.50 193 CYS A N 1
ATOM 1571 C CA . CYS A 1 193 ? 35.624 -4.517 32.788 1.00 96.50 193 CYS A CA 1
ATOM 1572 C C . CYS A 1 193 ? 36.411 -3.781 31.684 1.00 96.50 193 CYS A C 1
ATOM 1574 O O . CYS A 1 193 ? 37.618 -3.583 31.824 1.00 96.50 193 CYS A O 1
ATOM 1576 N N . LEU A 1 194 ? 35.773 -3.387 30.571 1.00 97.19 194 LEU A N 1
ATOM 1577 C CA . LEU A 1 194 ? 36.423 -2.636 29.486 1.00 97.19 194 LEU A CA 1
ATOM 1578 C C . LEU A 1 194 ? 36.092 -1.143 29.530 1.00 97.19 194 LEU A C 1
ATOM 1580 O O . LEU A 1 194 ? 36.988 -0.322 29.373 1.00 97.19 194 LEU A O 1
ATOM 1584 N N . MET A 1 195 ? 34.818 -0.783 29.703 1.00 96.75 195 MET A N 1
ATOM 1585 C CA . MET A 1 195 ? 34.353 0.606 29.604 1.00 96.75 195 MET A CA 1
ATOM 1586 C C . MET A 1 195 ? 33.036 0.812 30.359 1.00 96.75 195 MET A C 1
ATOM 1588 O O . MET A 1 195 ? 32.140 -0.030 30.265 1.00 96.75 195 MET A O 1
ATOM 1592 N N . VAL A 1 196 ? 32.886 1.974 31.008 1.00 97.81 196 VAL A N 1
ATOM 1593 C CA . VAL A 1 196 ? 31.624 2.447 31.607 1.00 97.81 196 VAL A CA 1
ATOM 1594 C C . VAL A 1 196 ? 31.268 3.855 31.125 1.00 97.81 196 VAL A C 1
ATOM 1596 O O . VAL A 1 196 ? 32.144 4.701 30.953 1.00 97.81 196 VAL A O 1
ATOM 1599 N N . SER A 1 197 ? 29.994 4.100 30.807 1.00 97.19 197 SER A N 1
ATOM 1600 C CA . SER A 1 197 ? 29.549 5.359 30.188 1.00 97.19 197 SER A CA 1
ATOM 1601 C C . SER A 1 197 ? 28.033 5.575 30.312 1.00 97.19 197 SER A C 1
ATOM 1603 O O . SER A 1 197 ? 27.328 4.757 30.896 1.00 97.19 197 SER A O 1
ATOM 1605 N N . ASN A 1 198 ? 27.536 6.667 29.726 1.00 95.88 198 ASN A N 1
ATOM 1606 C CA . ASN A 1 198 ? 26.119 7.033 29.583 1.00 95.88 198 ASN A CA 1
ATOM 1607 C C . ASN A 1 198 ? 25.325 6.895 30.898 1.00 95.88 198 ASN A C 1
ATOM 1609 O O . ASN A 1 198 ? 24.403 6.082 30.966 1.00 95.88 198 ASN A O 1
ATOM 1613 N N . PRO A 1 199 ? 25.692 7.654 31.949 1.00 96.94 199 PRO A N 1
ATOM 1614 C CA . PRO A 1 199 ? 25.003 7.583 33.229 1.00 96.94 199 PRO A CA 1
ATOM 1615 C C . PRO A 1 199 ? 23.571 8.121 33.133 1.00 96.94 199 PRO A C 1
ATOM 1617 O O . PRO A 1 199 ? 23.321 9.184 32.550 1.00 96.94 199 PRO A O 1
ATOM 1620 N N . SER A 1 200 ? 22.649 7.419 33.783 1.00 97.06 200 SER A N 1
ATOM 1621 C CA . SER A 1 200 ? 21.319 7.910 34.123 1.00 97.06 200 SER A CA 1
ATOM 1622 C C . SER A 1 200 ? 20.986 7.538 35.558 1.00 97.06 200 SER A C 1
ATOM 1624 O O . SER A 1 200 ? 21.285 6.435 36.006 1.00 97.06 200 SER A O 1
ATOM 1626 N N . ILE A 1 201 ? 20.412 8.474 36.299 1.00 97.12 201 ILE A N 1
ATOM 1627 C CA . ILE A 1 201 ? 20.252 8.363 37.742 1.00 97.12 201 ILE A CA 1
ATOM 1628 C C . ILE A 1 201 ? 18.875 8.863 38.153 1.00 97.12 201 ILE A C 1
ATOM 1630 O O . ILE A 1 201 ? 18.361 9.825 37.588 1.00 97.12 201 ILE A O 1
ATOM 1634 N N . CYS A 1 202 ? 18.293 8.244 39.172 1.00 95.06 202 CYS A N 1
ATOM 1635 C CA . CYS A 1 202 ? 17.135 8.800 39.852 1.00 95.06 202 CYS A CA 1
ATOM 1636 C C . CYS A 1 202 ? 17.219 8.578 41.363 1.00 95.06 202 CYS A C 1
ATOM 1638 O O . CYS A 1 202 ? 17.845 7.627 41.841 1.00 95.06 202 CYS A O 1
ATOM 1640 N N . GLU A 1 203 ? 16.558 9.454 42.113 1.00 93.94 203 GLU A N 1
ATOM 1641 C CA . GLU A 1 203 ? 16.316 9.247 43.537 1.00 93.94 203 GLU A CA 1
ATOM 1642 C C . GLU A 1 203 ? 15.278 8.128 43.718 1.00 93.94 203 GLU A C 1
ATOM 1644 O O . GLU A 1 203 ? 14.306 8.003 42.967 1.00 93.94 203 GLU A O 1
ATOM 1649 N N . THR A 1 204 ? 15.537 7.262 44.683 1.00 91.00 204 THR A N 1
ATOM 1650 C CA . THR A 1 204 ? 14.668 6.154 45.079 1.00 91.00 204 THR A CA 1
ATOM 1651 C C . THR A 1 204 ? 13.645 6.629 46.116 1.00 91.00 204 THR A C 1
ATOM 1653 O O . THR A 1 204 ? 13.880 7.630 46.793 1.00 91.00 204 THR A O 1
ATOM 1656 N N . PRO A 1 205 ? 12.515 5.922 46.297 1.00 87.50 205 PRO A N 1
ATOM 1657 C CA . PRO A 1 205 ? 11.495 6.324 47.270 1.00 87.50 205 PRO A CA 1
ATOM 1658 C C . PRO A 1 205 ? 11.986 6.412 48.721 1.00 87.50 205 PRO A C 1
ATOM 1660 O O . PRO A 1 205 ? 11.382 7.128 49.515 1.00 87.50 205 PRO A O 1
ATOM 1663 N N . ASP A 1 206 ? 13.049 5.685 49.076 1.00 89.19 206 ASP A N 1
ATOM 1664 C CA . ASP A 1 206 ? 13.682 5.704 50.399 1.00 89.19 206 ASP A CA 1
ATOM 1665 C C . ASP A 1 206 ? 14.835 6.722 50.515 1.00 89.19 206 ASP A C 1
ATOM 1667 O O . ASP A 1 206 ? 15.580 6.686 51.492 1.00 89.19 206 ASP A O 1
ATOM 1671 N N . GLY A 1 207 ? 14.985 7.640 49.552 1.00 90.12 207 GLY A N 1
ATOM 1672 C CA . GLY A 1 207 ? 15.964 8.737 49.596 1.00 90.12 207 GLY A CA 1
ATOM 1673 C C . GLY A 1 207 ? 17.397 8.345 49.213 1.00 90.12 207 GLY A C 1
ATOM 1674 O O . GLY A 1 207 ? 18.321 9.142 49.363 1.00 90.12 207 GLY A O 1
ATOM 1675 N N . LYS A 1 208 ? 17.603 7.120 48.714 1.00 95.62 208 LYS A N 1
ATOM 1676 C CA . LYS A 1 208 ? 18.866 6.665 48.106 1.00 95.62 208 LYS A CA 1
ATOM 1677 C C . LYS A 1 208 ? 18.903 6.985 46.615 1.00 95.62 208 LYS A C 1
ATOM 1679 O O . LYS A 1 208 ? 17.923 7.460 46.045 1.00 95.62 208 LYS A O 1
ATOM 1684 N N . TYR A 1 209 ? 19.992 6.637 45.945 1.00 97.50 209 TYR A N 1
ATOM 1685 C CA . TYR A 1 209 ? 20.211 6.921 44.530 1.00 97.50 209 TYR A CA 1
ATOM 1686 C C . TYR A 1 209 ? 20.454 5.639 43.745 1.00 97.50 209 TYR A C 1
ATOM 1688 O O . TYR A 1 209 ? 21.337 4.852 44.093 1.00 97.50 209 TYR A O 1
ATOM 1696 N N . LEU A 1 210 ? 19.695 5.458 42.664 1.00 97.75 210 LEU A N 1
ATOM 1697 C CA . LEU A 1 210 ? 19.879 4.382 41.695 1.00 97.75 210 LEU A CA 1
ATOM 1698 C C . LEU A 1 210 ? 20.542 4.964 40.449 1.00 97.75 210 LEU A C 1
ATOM 1700 O O . LEU A 1 210 ? 19.954 5.804 39.772 1.00 97.75 210 LEU A O 1
ATOM 1704 N N . LEU A 1 211 ? 21.750 4.498 40.142 1.00 98.00 211 LEU A N 1
ATOM 1705 C CA . LEU A 1 211 ? 22.492 4.823 38.929 1.00 98.00 211 LEU A CA 1
ATOM 1706 C C . LEU A 1 211 ? 22.461 3.629 37.976 1.00 98.00 211 LEU A C 1
ATOM 1708 O O . LEU A 1 211 ? 22.914 2.536 38.313 1.00 98.00 211 LEU A O 1
ATOM 1712 N N . LEU A 1 212 ? 21.985 3.858 36.763 1.00 97.69 212 LEU A N 1
ATOM 1713 C CA . LEU A 1 212 ? 22.048 2.924 35.653 1.00 97.69 212 LEU A CA 1
ATOM 1714 C C . LEU A 1 212 ? 23.063 3.445 34.629 1.00 97.69 212 LEU A C 1
ATOM 1716 O O . LEU A 1 212 ? 23.074 4.627 34.287 1.00 97.69 212 LEU A O 1
ATOM 1720 N N . TYR A 1 213 ? 23.946 2.572 34.153 1.00 97.56 213 TYR A N 1
ATOM 1721 C CA . TYR A 1 213 ? 25.011 2.959 33.232 1.00 97.56 213 TYR A CA 1
ATOM 1722 C C . TYR A 1 213 ? 25.309 1.890 32.185 1.00 97.56 213 TYR A C 1
ATOM 1724 O O . TYR A 1 213 ? 25.071 0.700 32.393 1.00 97.56 213 TYR A O 1
ATOM 1732 N N . LYS A 1 214 ? 25.854 2.325 31.048 1.00 97.12 214 LYS A N 1
ATOM 1733 C CA . LYS A 1 214 ? 26.346 1.454 29.978 1.00 97.12 214 LYS A CA 1
ATOM 1734 C C . LYS A 1 214 ? 27.661 0.809 30.396 1.00 97.12 214 LYS A C 1
ATOM 1736 O O . LYS A 1 214 ? 28.577 1.502 30.834 1.00 97.12 214 LYS A O 1
ATOM 1741 N N . ALA A 1 215 ? 27.768 -0.489 30.163 1.00 97.06 215 ALA A N 1
ATOM 1742 C CA . ALA A 1 215 ? 28.909 -1.330 30.476 1.00 97.06 215 ALA A CA 1
ATOM 1743 C C . ALA A 1 215 ? 29.362 -2.110 29.234 1.00 97.06 215 ALA A C 1
ATOM 1745 O O . ALA A 1 215 ? 28.539 -2.581 28.442 1.00 97.06 215 ALA A O 1
ATOM 1746 N N . VAL A 1 216 ? 30.674 -2.237 29.051 1.00 97.25 216 VAL A N 1
ATOM 1747 C CA . VAL A 1 216 ? 31.276 -3.074 28.006 1.00 97.25 216 VAL A CA 1
ATOM 1748 C C . VAL A 1 216 ? 32.260 -4.041 28.651 1.00 97.25 216 VAL A C 1
ATOM 1750 O O . VAL A 1 216 ? 33.135 -3.615 29.408 1.00 97.25 216 VAL A O 1
ATOM 1753 N N . GLY A 1 217 ? 32.123 -5.327 28.325 1.00 95.50 217 GLY A N 1
ATOM 1754 C CA . GLY A 1 217 ? 33.023 -6.391 28.780 1.00 95.50 217 GLY A CA 1
ATOM 1755 C C . GLY A 1 217 ? 34.155 -6.701 27.793 1.00 95.50 217 GLY A C 1
ATOM 1756 O O . GLY A 1 217 ? 34.242 -6.116 26.712 1.00 95.50 217 GLY A O 1
ATOM 1757 N N . LYS A 1 218 ? 35.007 -7.674 28.136 1.00 95.31 218 LYS A N 1
ATOM 1758 C CA . LYS A 1 218 ? 36.133 -8.161 27.305 1.00 95.31 218 LYS A CA 1
ATOM 1759 C C . LYS A 1 218 ? 35.899 -9.550 26.686 1.00 95.31 218 LYS A C 1
ATOM 1761 O O . LYS A 1 218 ? 36.841 -10.200 26.250 1.00 95.31 218 LYS A O 1
ATOM 1766 N N . LYS A 1 219 ? 34.653 -10.031 26.637 1.00 91.56 219 LYS A N 1
ATOM 1767 C CA . LYS A 1 219 ? 34.319 -11.391 26.169 1.00 91.56 219 LYS A CA 1
ATOM 1768 C C . LYS A 1 219 ? 34.611 -11.616 24.676 1.00 91.56 219 LYS A C 1
ATOM 1770 O O . LYS A 1 219 ? 34.850 -12.750 24.279 1.00 91.56 219 LYS A O 1
ATOM 1775 N N . TYR A 1 220 ? 34.564 -10.569 23.852 1.00 91.38 220 TYR A N 1
ATOM 1776 C CA . TYR A 1 220 ? 34.785 -10.636 22.397 1.00 91.38 220 TYR A CA 1
ATOM 1777 C C . TYR A 1 220 ? 36.088 -9.928 21.981 1.00 91.38 220 TYR A C 1
ATOM 1779 O O . TYR A 1 220 ? 36.635 -9.166 22.781 1.00 91.38 220 TYR A O 1
ATOM 1787 N N . PRO A 1 221 ? 36.582 -10.130 20.738 1.00 94.31 221 PRO A N 1
ATOM 1788 C CA . PRO A 1 221 ? 37.839 -9.540 20.286 1.00 94.31 221 PRO A CA 1
ATOM 1789 C C . PRO A 1 221 ? 37.919 -8.016 20.452 1.00 94.31 221 PRO A C 1
ATOM 1791 O O . PRO A 1 221 ? 36.992 -7.263 20.135 1.00 94.31 221 PRO A O 1
ATOM 1794 N N . LEU A 1 222 ? 39.076 -7.564 20.929 1.00 93.38 222 LEU A N 1
ATOM 1795 C CA . LEU A 1 222 ? 39.457 -6.156 20.960 1.00 93.38 222 LEU A CA 1
ATOM 1796 C C . LEU A 1 222 ? 39.698 -5.628 19.528 1.00 93.38 222 LEU A C 1
ATOM 1798 O O . LEU A 1 222 ? 39.989 -6.413 18.627 1.00 93.38 222 LEU A O 1
ATOM 1802 N N . PRO A 1 223 ? 39.572 -4.309 19.287 1.00 92.62 223 PRO A N 1
ATOM 1803 C CA . PRO A 1 223 ? 39.357 -3.253 20.279 1.00 92.62 223 PRO A CA 1
ATOM 1804 C C . PRO A 1 223 ? 37.900 -3.080 20.733 1.00 92.62 223 PRO A C 1
ATOM 1806 O O . PRO A 1 223 ? 37.665 -2.366 21.704 1.00 92.62 223 PRO A O 1
ATOM 1809 N N . GLY A 1 224 ? 36.937 -3.716 20.057 1.00 89.56 224 GLY A N 1
ATOM 1810 C CA . GLY A 1 224 ? 35.507 -3.520 20.312 1.00 89.56 224 GLY A CA 1
ATOM 1811 C C . GLY A 1 224 ? 34.981 -4.182 21.586 1.00 89.56 224 GLY A C 1
ATOM 1812 O O . GLY A 1 224 ? 34.090 -3.625 22.229 1.00 89.56 224 GLY A O 1
ATOM 1813 N N . GLY A 1 225 ? 35.520 -5.348 21.954 1.00 91.25 225 GLY A N 1
ATOM 1814 C CA . GLY A 1 225 ? 35.070 -6.085 23.132 1.00 91.25 225 GLY A CA 1
ATOM 1815 C C . GLY A 1 225 ? 33.577 -6.438 23.087 1.00 91.25 225 GLY A C 1
ATOM 1816 O O . GLY A 1 225 ? 32.977 -6.623 22.026 1.00 91.25 225 GLY A O 1
ATOM 1817 N N . GLY A 1 226 ? 32.974 -6.536 24.268 1.00 89.38 226 GLY A N 1
ATOM 1818 C CA . GLY A 1 226 ? 31.562 -6.830 24.503 1.00 89.38 226 GLY A CA 1
ATOM 1819 C C . GLY A 1 226 ? 31.361 -7.976 25.510 1.00 89.38 226 GLY A C 1
ATOM 1820 O O . GLY A 1 226 ? 32.340 -8.577 25.950 1.00 89.38 226 GLY A O 1
ATOM 1821 N N . PRO A 1 227 ? 30.114 -8.339 25.859 1.00 92.25 227 PRO A N 1
ATOM 1822 C CA . PRO A 1 227 ? 28.864 -7.737 25.391 1.00 92.25 227 PRO A CA 1
ATOM 1823 C C . PRO A 1 227 ? 28.714 -6.280 25.852 1.00 92.25 227 PRO A C 1
ATOM 1825 O O . PRO A 1 227 ? 29.402 -5.845 26.775 1.00 92.25 227 PRO A O 1
ATOM 1828 N N . VAL A 1 228 ? 27.846 -5.528 25.175 1.00 95.00 228 VAL A N 1
ATOM 1829 C CA . VAL A 1 228 ? 27.482 -4.159 25.556 1.00 95.00 228 VAL A CA 1
ATOM 1830 C C . VAL A 1 228 ? 26.116 -4.211 26.226 1.00 95.00 228 VAL A C 1
ATOM 1832 O O . VAL A 1 228 ? 25.110 -4.509 25.582 1.00 95.00 228 VAL A O 1
ATOM 1835 N N . VAL A 1 229 ? 26.098 -3.960 27.529 1.00 95.62 229 VAL A N 1
ATOM 1836 C CA . VAL A 1 229 ? 24.925 -4.123 28.398 1.00 95.62 229 VAL A CA 1
ATOM 1837 C C . VAL A 1 229 ? 24.782 -2.919 29.324 1.00 95.62 229 VAL A C 1
ATOM 1839 O O . VAL A 1 229 ? 25.574 -1.980 29.257 1.00 95.62 229 VAL A O 1
ATOM 1842 N N . HIS A 1 230 ? 23.771 -2.936 30.190 1.00 97.50 230 HIS A N 1
ATOM 1843 C CA . HIS A 1 230 ? 23.594 -1.921 31.222 1.00 97.50 230 HIS A CA 1
ATOM 1844 C C . HIS A 1 230 ? 23.679 -2.545 32.604 1.00 97.50 230 HIS A C 1
ATOM 1846 O O . HIS A 1 230 ? 23.237 -3.673 32.808 1.00 97.50 230 HIS A O 1
ATOM 1852 N N . MET A 1 231 ? 24.253 -1.806 33.542 1.00 97.19 231 MET A N 1
ATOM 1853 C CA . MET A 1 231 ? 24.463 -2.222 34.922 1.00 97.19 231 MET A CA 1
ATOM 1854 C C . MET A 1 231 ? 23.805 -1.211 35.855 1.00 97.19 231 MET A C 1
ATOM 1856 O O . MET A 1 231 ? 23.653 -0.039 35.505 1.00 97.19 231 MET A O 1
ATOM 1860 N N . VAL A 1 232 ? 23.423 -1.671 37.043 1.00 97.50 232 VAL A N 1
ATOM 1861 C CA . VAL A 1 232 ? 22.800 -0.846 38.085 1.00 97.50 232 VAL A CA 1
ATOM 1862 C C . VAL A 1 232 ? 23.754 -0.729 39.270 1.00 97.50 232 VAL A C 1
ATOM 1864 O O . VAL A 1 232 ? 24.458 -1.682 39.608 1.00 97.50 232 VAL A O 1
ATOM 1867 N N . ALA A 1 233 ? 23.791 0.433 39.910 1.00 97.56 233 ALA A N 1
ATOM 1868 C CA . ALA A 1 233 ? 24.500 0.666 41.157 1.00 97.56 233 ALA A CA 1
ATOM 1869 C C . ALA A 1 233 ? 23.678 1.554 42.098 1.00 97.56 233 ALA A C 1
ATOM 1871 O O . ALA A 1 233 ? 22.947 2.432 41.645 1.00 97.56 233 ALA A O 1
ATOM 1872 N N . PHE A 1 234 ? 23.829 1.347 43.405 1.00 97.25 234 PHE A N 1
ATOM 1873 C CA . PHE A 1 234 ? 23.109 2.101 44.436 1.00 97.25 234 PHE A CA 1
ATOM 1874 C C . PHE A 1 234 ? 24.067 2.887 45.327 1.00 97.25 234 PHE A C 1
ATOM 1876 O O . PHE A 1 234 ? 25.174 2.423 45.602 1.00 97.25 234 PHE A O 1
ATOM 1883 N N . SER A 1 235 ? 23.638 4.047 45.813 1.00 97.81 235 SER A N 1
ATOM 1884 C CA . SER A 1 235 ? 24.363 4.820 46.824 1.00 97.81 235 SER A CA 1
ATOM 1885 C C . SER A 1 235 ? 23.402 5.540 47.761 1.00 97.81 235 SER A C 1
ATOM 1887 O O . SER A 1 235 ? 22.313 5.928 47.348 1.00 97.81 235 SER A O 1
ATOM 1889 N N . ASP A 1 236 ? 23.829 5.780 48.997 1.00 97.06 236 ASP A N 1
ATOM 1890 C CA . ASP A 1 236 ? 23.133 6.675 49.929 1.00 97.06 236 ASP A CA 1
ATOM 1891 C C . ASP A 1 236 ? 23.426 8.163 49.629 1.00 97.06 236 ASP A C 1
ATOM 1893 O O . ASP A 1 236 ? 22.849 9.052 50.248 1.00 97.06 236 ASP A O 1
ATOM 1897 N N . SER A 1 237 ? 24.322 8.457 48.674 1.00 96.50 237 SER A N 1
ATOM 1898 C CA . SER A 1 237 ? 24.725 9.815 48.291 1.00 96.50 237 SER A CA 1
ATOM 1899 C C . SER A 1 237 ? 24.749 9.997 46.767 1.00 96.50 237 SER A C 1
ATOM 1901 O O . SER A 1 237 ? 25.232 9.116 46.049 1.00 96.50 237 SER A O 1
ATOM 1903 N N . PRO A 1 238 ? 24.336 11.165 46.235 1.00 96.25 238 PRO A N 1
ATOM 1904 C CA . PRO A 1 238 ? 24.380 11.430 44.796 1.00 96.25 238 PRO A CA 1
ATOM 1905 C C . PRO A 1 238 ? 25.816 11.500 44.245 1.00 96.25 238 PRO A C 1
ATOM 1907 O O . PRO A 1 238 ? 26.021 11.367 43.038 1.00 96.25 238 PRO A O 1
ATOM 1910 N N . THR A 1 239 ? 26.824 11.673 45.108 1.00 96.62 239 THR A N 1
ATOM 1911 C CA . THR A 1 239 ? 28.252 11.669 44.737 1.00 96.62 239 THR A CA 1
ATOM 1912 C C . THR A 1 239 ? 28.958 10.352 45.053 1.00 96.62 239 THR A C 1
ATOM 1914 O O . THR A 1 239 ? 30.184 10.291 44.993 1.00 96.62 239 THR A O 1
ATOM 1917 N N . GLY A 1 240 ? 28.214 9.298 45.391 1.00 94.25 240 GLY A N 1
ATOM 1918 C CA . GLY A 1 240 ? 28.781 8.002 45.739 1.00 94.25 240 GLY A CA 1
ATOM 1919 C C . GLY A 1 240 ? 29.342 7.921 47.171 1.00 94.25 240 GLY A C 1
ATOM 1920 O O . GLY A 1 240 ? 29.175 8.852 47.962 1.00 94.25 240 GLY A O 1
ATOM 1921 N N . PRO A 1 241 ? 30.015 6.804 47.510 1.00 95.75 241 PRO A N 1
ATOM 1922 C CA . PRO A 1 241 ? 30.375 5.711 46.604 1.00 95.75 241 PRO A CA 1
ATOM 1923 C C . PRO A 1 241 ? 29.155 4.896 46.156 1.00 95.75 241 PRO A C 1
ATOM 1925 O O . PRO A 1 241 ? 28.229 4.658 46.931 1.00 95.75 241 PRO A O 1
ATOM 1928 N N . PHE A 1 242 ? 29.152 4.466 44.894 1.00 97.50 242 PHE A N 1
ATOM 1929 C CA . PHE A 1 242 ? 28.103 3.619 44.326 1.00 97.50 242 PHE A CA 1
ATOM 1930 C C . PHE A 1 242 ? 28.503 2.145 44.390 1.00 97.50 242 PHE A C 1
ATOM 1932 O O . PHE A 1 242 ? 29.541 1.738 43.865 1.00 97.50 242 PHE A O 1
ATOM 1939 N N . LYS A 1 243 ? 27.650 1.320 44.994 1.00 96.88 243 LYS A N 1
ATOM 1940 C CA . LYS A 1 243 ? 27.809 -0.131 45.043 1.00 96.88 243 LYS A CA 1
ATOM 1941 C C . LYS A 1 243 ? 27.183 -0.760 43.801 1.00 96.88 243 LYS A C 1
ATOM 1943 O O . LYS A 1 243 ? 25.964 -0.730 43.636 1.00 96.88 243 LYS A O 1
ATOM 1948 N N . LYS A 1 244 ? 28.020 -1.339 42.937 1.00 96.12 244 LYS A N 1
ATOM 1949 C CA . LYS A 1 244 ? 27.597 -2.020 41.706 1.00 96.12 244 LYS A CA 1
ATOM 1950 C C . LYS A 1 244 ? 26.829 -3.306 42.013 1.00 96.12 244 LYS A C 1
ATOM 1952 O O . LYS A 1 244 ? 27.236 -4.093 42.867 1.00 96.12 244 LYS A O 1
ATOM 1957 N N . HIS A 1 245 ? 25.756 -3.538 41.272 1.00 94.00 245 HIS A N 1
ATOM 1958 C CA . HIS A 1 245 ? 25.055 -4.812 41.221 1.00 94.00 245 HIS A CA 1
ATOM 1959 C C . HIS A 1 245 ? 25.667 -5.699 40.126 1.00 94.00 245 HIS A C 1
ATOM 1961 O O . HIS A 1 245 ? 26.066 -5.198 39.080 1.00 94.00 245 HIS A O 1
ATOM 1967 N N . SER A 1 246 ? 25.756 -7.013 40.345 1.00 87.19 246 SER A N 1
ATOM 1968 C CA . SER A 1 246 ? 26.484 -7.933 39.450 1.00 87.19 246 SER A CA 1
ATOM 1969 C C . SER A 1 246 ? 25.710 -8.344 38.193 1.00 87.19 246 SER A C 1
ATOM 1971 O O . SER A 1 246 ? 26.312 -8.782 37.213 1.00 87.19 246 SER A O 1
ATOM 1973 N N . LYS A 1 247 ? 24.378 -8.222 38.209 1.00 92.56 247 LYS A N 1
ATOM 1974 C CA . LYS A 1 247 ? 23.506 -8.646 37.106 1.00 92.56 247 LYS A CA 1
ATOM 1975 C C . LYS A 1 247 ? 23.258 -7.498 36.114 1.00 92.56 247 LYS A C 1
ATOM 1977 O O . LYS A 1 247 ? 22.805 -6.442 36.561 1.00 92.56 247 LYS A O 1
ATOM 1982 N N . PRO A 1 248 ? 23.473 -7.707 34.801 1.00 95.06 248 PRO A N 1
ATOM 1983 C CA . PRO A 1 248 ? 23.109 -6.728 33.786 1.00 95.06 248 PRO A CA 1
ATOM 1984 C C . PRO A 1 248 ? 21.592 -6.666 33.559 1.00 95.06 248 PRO A C 1
ATOM 1986 O O . PRO A 1 248 ? 20.869 -7.640 33.780 1.00 95.06 248 PRO A O 1
ATOM 1989 N N . VAL A 1 249 ? 21.122 -5.518 33.075 1.00 96.19 249 VAL A N 1
ATOM 1990 C CA . VAL A 1 249 ? 19.715 -5.222 32.767 1.00 96.19 249 VAL A CA 1
ATOM 1991 C C . VAL A 1 249 ? 19.533 -4.915 31.277 1.00 96.19 249 VAL A C 1
ATOM 1993 O O . VAL A 1 249 ? 20.507 -4.728 30.543 1.00 96.19 249 VAL A O 1
ATOM 1996 N N . PHE A 1 250 ? 18.279 -4.911 30.816 1.00 94.62 250 PHE A N 1
ATOM 1997 C CA . PHE A 1 250 ? 17.898 -4.728 29.405 1.00 94.62 250 PHE A CA 1
ATOM 1998 C C . PHE A 1 250 ? 18.539 -5.737 28.434 1.00 94.62 250 PHE A C 1
ATOM 2000 O O . PHE A 1 250 ? 18.864 -5.410 27.292 1.00 94.62 250 PHE A O 1
ATOM 2007 N N . CYS A 1 251 ? 18.749 -6.969 28.893 1.00 92.25 251 CYS A N 1
ATOM 2008 C CA . CYS A 1 251 ? 19.342 -8.034 28.091 1.00 92.25 251 CYS A CA 1
ATOM 2009 C C . CYS A 1 251 ? 18.277 -8.791 27.289 1.00 92.25 251 CYS A C 1
ATOM 2011 O O . CYS A 1 251 ? 17.176 -9.029 27.781 1.00 92.25 251 CYS A O 1
ATOM 2013 N N . PHE A 1 252 ? 18.642 -9.214 26.080 1.00 88.56 252 PHE A N 1
ATOM 2014 C CA . PHE A 1 252 ? 17.844 -10.095 25.230 1.00 88.56 252 PHE A CA 1
ATOM 2015 C C . PHE A 1 252 ? 18.700 -11.301 24.859 1.00 88.56 252 PHE A C 1
ATOM 2017 O O . PHE A 1 252 ? 19.898 -11.164 24.600 1.00 88.56 252 PHE A O 1
ATOM 2024 N N . GLU A 1 253 ? 18.099 -12.485 24.870 1.00 86.38 253 GLU A N 1
ATOM 2025 C CA . GLU A 1 253 ? 18.804 -13.717 24.536 1.00 86.38 253 GLU A CA 1
ATOM 2026 C C . GLU A 1 253 ? 19.356 -13.657 23.103 1.00 86.38 253 GLU A C 1
ATOM 2028 O O . GLU A 1 253 ? 18.687 -13.189 22.186 1.00 86.38 253 GLU A O 1
ATOM 2033 N N . GLY A 1 254 ? 20.613 -14.072 22.923 1.00 86.06 254 GLY A N 1
ATOM 2034 C CA . GLY A 1 254 ? 21.307 -14.026 21.630 1.00 86.06 254 GLY A CA 1
ATOM 2035 C C . GLY A 1 254 ? 21.809 -12.642 21.191 1.00 86.06 254 GLY A C 1
ATOM 2036 O O . GLY A 1 254 ? 22.606 -12.556 20.257 1.00 86.06 254 GLY A O 1
ATOM 2037 N N . GLU A 1 255 ? 21.430 -11.552 21.866 1.00 89.62 255 GLU A N 1
ATOM 2038 C CA . GLU A 1 255 ? 21.803 -10.198 21.447 1.00 89.62 255 GLU A CA 1
ATOM 2039 C C . GLU A 1 255 ? 23.002 -9.639 22.220 1.00 89.62 255 GLU A C 1
ATOM 2041 O O . GLU A 1 255 ? 22.980 -9.466 23.438 1.00 89.62 255 GLU A O 1
ATOM 2046 N N . ARG A 1 256 ? 24.064 -9.275 21.490 1.00 90.25 256 ARG A N 1
ATOM 2047 C CA . ARG A 1 256 ? 25.302 -8.743 22.093 1.00 90.25 256 ARG A CA 1
ATOM 2048 C C . ARG A 1 256 ? 25.238 -7.267 22.499 1.00 90.25 256 ARG A C 1
ATOM 2050 O O . ARG A 1 256 ? 26.099 -6.823 23.256 1.00 90.25 256 ARG A O 1
ATOM 2057 N N . PHE A 1 257 ? 24.318 -6.504 21.907 1.00 92.88 257 PHE A N 1
ATOM 2058 C CA . PHE A 1 257 ? 24.145 -5.066 22.127 1.00 92.88 257 PHE A CA 1
ATOM 2059 C C . PHE A 1 257 ? 22.684 -4.669 21.852 1.00 92.88 257 PHE A C 1
ATOM 2061 O O . PHE A 1 257 ? 22.386 -4.113 20.796 1.00 92.88 257 PHE A O 1
ATOM 2068 N N . PRO A 1 258 ? 21.760 -5.028 22.756 1.00 91.69 258 PRO A N 1
ATOM 2069 C CA . PRO A 1 258 ? 20.329 -4.935 22.478 1.00 91.69 258 PRO A CA 1
ATOM 2070 C C . PRO A 1 258 ? 19.767 -3.513 22.575 1.00 91.69 258 PRO A C 1
ATOM 2072 O O . PRO A 1 258 ? 18.859 -3.151 21.822 1.00 91.69 258 PRO A O 1
ATOM 2075 N N . VAL A 1 259 ? 20.278 -2.713 23.513 1.00 93.94 259 VAL A N 1
ATOM 2076 C CA . VAL A 1 259 ? 19.809 -1.350 23.789 1.00 93.94 259 VAL A CA 1
ATOM 2077 C C . VAL A 1 259 ? 20.978 -0.419 24.108 1.00 93.94 259 VAL A C 1
ATOM 2079 O O . VAL A 1 259 ? 22.070 -0.887 24.428 1.00 93.94 259 VAL A O 1
ATOM 2082 N N . GLU A 1 260 ? 20.748 0.889 24.046 1.00 93.38 260 GLU A N 1
ATOM 2083 C CA . GLU A 1 260 ? 21.697 1.961 24.363 1.00 93.38 260 GLU A CA 1
ATOM 2084 C C . GLU A 1 260 ? 20.956 3.183 24.941 1.00 93.38 260 GLU A C 1
ATOM 2086 O O . GLU A 1 260 ? 19.731 3.267 24.874 1.00 93.38 260 GLU A O 1
ATOM 2091 N N . ASP A 1 261 ? 21.710 4.114 25.526 1.00 94.12 261 ASP A N 1
ATOM 2092 C CA . ASP A 1 261 ? 21.244 5.430 25.979 1.00 94.12 261 ASP A CA 1
ATOM 2093 C C . ASP A 1 261 ? 19.992 5.422 26.863 1.00 94.12 261 ASP A C 1
ATOM 2095 O O . ASP A 1 261 ? 18.962 5.987 26.498 1.00 94.12 261 ASP A O 1
ATOM 2099 N N . PRO A 1 262 ? 20.062 4.795 28.043 1.00 94.69 262 PRO A N 1
ATOM 2100 C CA . PRO A 1 262 ? 18.929 4.746 28.942 1.00 94.69 262 PRO A CA 1
ATOM 2101 C C . PRO A 1 262 ? 18.730 6.074 29.668 1.00 94.69 262 PRO A C 1
ATOM 2103 O O . PRO A 1 262 ? 19.696 6.733 30.060 1.00 94.69 262 PRO A O 1
ATOM 2106 N N . TYR A 1 263 ? 17.468 6.402 29.931 1.00 97.19 263 TYR A N 1
ATOM 2107 C CA . TYR A 1 263 ? 17.084 7.396 30.924 1.00 97.19 263 TYR A CA 1
ATOM 2108 C C . TYR A 1 263 ? 16.042 6.845 31.879 1.00 97.19 263 TYR A C 1
ATOM 2110 O O . TYR A 1 263 ? 15.019 6.345 31.415 1.00 97.19 263 TYR A O 1
ATOM 2118 N N . ILE A 1 264 ? 16.297 6.953 33.184 1.00 97.12 264 ILE A N 1
ATOM 2119 C CA . ILE A 1 264 ? 15.463 6.387 34.245 1.00 97.12 264 ILE A CA 1
ATOM 2120 C C . ILE A 1 264 ? 14.819 7.447 35.143 1.00 97.12 264 ILE A C 1
ATOM 2122 O O . ILE A 1 264 ? 15.408 8.487 35.427 1.00 97.12 264 ILE A O 1
ATOM 2126 N N . TRP A 1 265 ? 13.615 7.153 35.636 1.00 94.62 265 TRP A N 1
ATOM 2127 C CA . TRP A 1 265 ? 12.945 7.917 36.694 1.00 94.62 265 TRP A CA 1
ATOM 2128 C C . TRP A 1 265 ? 12.012 7.019 37.513 1.00 94.62 265 TRP A C 1
ATOM 2130 O O . TRP A 1 265 ? 11.661 5.918 37.085 1.00 94.62 265 TRP A O 1
ATOM 2140 N N . TYR A 1 266 ? 11.583 7.488 38.685 1.00 92.31 266 TYR A N 1
ATOM 2141 C CA . TYR A 1 266 ? 10.573 6.814 39.500 1.00 92.31 266 TYR A CA 1
ATOM 2142 C C . TYR A 1 266 ? 9.218 7.520 39.379 1.00 92.31 266 TYR A C 1
ATOM 2144 O O . TYR A 1 266 ? 9.137 8.743 39.506 1.00 92.31 266 TYR A O 1
ATOM 2152 N N . GLN A 1 267 ? 8.147 6.764 39.126 1.00 89.31 267 GLN A N 1
ATOM 2153 C CA . GLN A 1 267 ? 6.792 7.305 39.008 1.00 89.31 267 GLN A CA 1
ATOM 2154 C C . GLN A 1 267 ? 5.718 6.240 39.260 1.00 89.31 267 GLN A C 1
ATOM 2156 O O . GLN A 1 267 ? 5.695 5.190 38.613 1.00 89.31 267 GLN A O 1
ATOM 2161 N N . ASP A 1 268 ? 4.758 6.570 40.130 1.00 86.44 268 ASP A N 1
ATOM 2162 C CA . ASP A 1 268 ? 3.556 5.771 40.416 1.00 86.44 268 ASP A CA 1
ATOM 2163 C C . ASP A 1 268 ? 3.847 4.311 40.796 1.00 86.44 268 ASP A C 1
ATOM 2165 O O . ASP A 1 268 ? 3.220 3.378 40.288 1.00 86.44 268 ASP A O 1
ATOM 2169 N N . GLY A 1 269 ? 4.816 4.108 41.694 1.00 86.44 269 GLY A N 1
ATOM 2170 C CA . GLY A 1 269 ? 5.133 2.788 42.242 1.00 86.44 269 GLY A CA 1
ATOM 2171 C C . GLY A 1 269 ? 6.149 1.972 41.437 1.00 86.44 269 GLY A C 1
ATOM 2172 O O . GLY A 1 269 ? 6.463 0.857 41.845 1.00 86.44 269 GLY A O 1
ATOM 2173 N N . LYS A 1 270 ? 6.657 2.492 40.310 1.00 91.31 270 LYS A N 1
ATOM 2174 C CA . LYS A 1 270 ? 7.635 1.809 39.450 1.00 91.31 270 LYS A CA 1
ATOM 2175 C C . LYS A 1 270 ? 8.782 2.734 39.051 1.00 91.31 270 LYS A C 1
ATOM 2177 O O . LYS A 1 270 ? 8.584 3.927 38.822 1.00 91.31 270 LYS A O 1
ATOM 2182 N N . TYR A 1 271 ? 9.957 2.147 38.877 1.00 94.44 271 TYR A N 1
ATOM 2183 C CA . TYR A 1 271 ? 11.012 2.697 38.041 1.00 94.44 271 TYR A CA 1
ATOM 2184 C C . TYR A 1 271 ? 10.631 2.522 36.574 1.00 94.44 271 TYR A C 1
ATOM 2186 O O . TYR A 1 271 ? 10.076 1.497 36.169 1.00 94.44 271 TYR A O 1
ATOM 2194 N N . ARG A 1 272 ? 10.927 3.537 35.776 1.00 94.88 272 ARG A N 1
ATOM 2195 C CA . ARG A 1 272 ? 10.644 3.590 34.346 1.00 94.88 272 ARG A CA 1
ATOM 2196 C C . ARG A 1 272 ? 11.915 3.953 33.615 1.00 94.88 272 ARG A C 1
ATOM 2198 O O . ARG A 1 272 ? 12.747 4.671 34.164 1.00 94.88 272 ARG A O 1
ATOM 2205 N N . ALA A 1 273 ? 12.051 3.454 32.396 1.00 96.62 273 ALA A N 1
ATOM 2206 C CA . ALA A 1 273 ? 13.146 3.813 31.519 1.00 96.62 273 ALA A CA 1
ATOM 2207 C C . ALA A 1 273 ? 12.638 4.077 30.107 1.00 96.62 273 ALA A C 1
ATOM 2209 O O . ALA A 1 273 ? 11.743 3.370 29.655 1.00 96.62 273 ALA A O 1
ATOM 2210 N N . ILE A 1 274 ? 13.249 5.025 29.400 1.00 96.88 274 ILE A N 1
ATOM 2211 C CA . ILE A 1 274 ? 13.210 5.096 27.932 1.00 96.88 274 ILE A CA 1
ATOM 2212 C C . ILE A 1 274 ? 14.622 4.796 27.437 1.00 96.88 274 ILE A C 1
ATOM 2214 O O . ILE A 1 274 ? 15.590 5.346 27.962 1.00 96.88 274 ILE A O 1
ATOM 2218 N N . VAL A 1 275 ? 14.741 3.906 26.454 1.00 95.50 275 VAL A N 1
ATOM 2219 C CA . VAL A 1 275 ? 16.024 3.456 25.899 1.00 95.50 275 VAL A CA 1
ATOM 2220 C C . VAL A 1 275 ? 15.961 3.410 24.373 1.00 95.50 275 VAL A C 1
ATOM 2222 O O . VAL A 1 275 ? 14.891 3.207 23.792 1.00 95.50 275 VAL A O 1
ATOM 2225 N N . LYS A 1 276 ? 17.114 3.531 23.714 1.00 94.69 276 LYS A N 1
ATOM 2226 C CA . LYS A 1 276 ? 17.265 3.228 22.286 1.00 94.69 276 LYS A CA 1
ATOM 2227 C C . LYS A 1 276 ? 17.375 1.715 22.105 1.00 94.69 276 LYS A C 1
ATOM 2229 O O . LYS A 1 276 ? 18.309 1.098 22.612 1.00 94.69 276 LYS A O 1
ATOM 2234 N N . ARG A 1 277 ? 16.458 1.104 21.361 1.00 92.75 277 ARG A N 1
ATOM 2235 C CA . ARG A 1 277 ? 16.486 -0.315 20.977 1.00 92.75 277 ARG A CA 1
ATOM 2236 C C . ARG A 1 277 ? 17.227 -0.498 19.654 1.00 92.75 277 ARG A C 1
ATOM 2238 O O . ARG A 1 277 ? 17.053 0.302 18.744 1.00 92.75 277 ARG A O 1
ATOM 2245 N N . MET A 1 278 ? 18.027 -1.561 19.545 1.00 90.69 278 MET A N 1
ATOM 2246 C CA . MET A 1 278 ? 18.780 -1.920 18.335 1.00 90.69 278 MET A CA 1
ATOM 2247 C C . MET A 1 278 ? 18.520 -3.372 17.923 1.00 90.69 278 MET A C 1
ATOM 2249 O O . MET A 1 278 ? 19.140 -4.284 18.470 1.00 90.69 278 MET A O 1
ATOM 2253 N N . LYS A 1 279 ? 17.624 -3.600 16.957 1.00 83.62 279 LYS A N 1
ATOM 2254 C CA . LYS A 1 279 ? 17.345 -4.946 16.421 1.00 83.62 279 LYS A CA 1
ATOM 2255 C C . LYS A 1 279 ? 18.229 -5.221 15.200 1.00 83.62 279 LYS A C 1
ATOM 2257 O O . LYS A 1 279 ? 18.400 -4.347 14.356 1.00 83.62 279 LYS A O 1
ATOM 2262 N N . ASN A 1 280 ? 18.780 -6.433 15.105 1.00 73.56 280 ASN A N 1
ATOM 2263 C CA . ASN A 1 280 ? 19.513 -6.912 13.928 1.00 73.56 280 ASN A CA 1
ATOM 2264 C C . ASN A 1 280 ? 18.696 -8.038 13.288 1.00 73.56 280 ASN A C 1
ATOM 2266 O O . ASN A 1 280 ? 18.730 -9.156 13.797 1.00 73.56 280 ASN A O 1
ATOM 2270 N N . LYS A 1 281 ? 17.944 -7.741 12.223 1.00 55.59 281 LYS A N 1
ATOM 2271 C CA . LYS A 1 281 ? 17.271 -8.778 11.421 1.00 55.59 281 LYS A CA 1
ATOM 2272 C C . LYS A 1 281 ? 17.948 -9.019 10.073 1.00 55.59 281 LYS A C 1
ATOM 2274 O O . LYS A 1 281 ? 18.080 -10.171 9.721 1.00 55.59 281 LYS A O 1
ATOM 2279 N N . ASP A 1 282 ? 18.496 -7.969 9.456 1.00 50.66 282 ASP A N 1
ATOM 2280 C CA . ASP A 1 282 ? 19.366 -7.992 8.254 1.00 50.66 282 ASP A CA 1
ATOM 2281 C C . ASP A 1 282 ? 20.170 -6.679 8.157 1.00 50.66 282 ASP A C 1
ATOM 2283 O O . ASP A 1 282 ? 21.350 -6.636 7.812 1.00 50.66 282 ASP A O 1
ATOM 2287 N N . ARG A 1 283 ? 19.526 -5.586 8.586 1.00 61.44 283 ARG A N 1
ATOM 2288 C CA . ARG A 1 283 ? 20.099 -4.270 8.901 1.00 61.44 283 ARG A CA 1
ATOM 2289 C C . ARG A 1 283 ? 19.809 -3.898 10.360 1.00 61.44 283 ARG A C 1
ATOM 2291 O O . ARG A 1 283 ? 18.979 -4.534 11.010 1.00 61.44 283 ARG A O 1
ATOM 2298 N N . ARG A 1 284 ? 20.489 -2.868 10.877 1.00 73.00 284 ARG A N 1
ATOM 2299 C CA . ARG A 1 284 ? 20.192 -2.302 12.205 1.00 73.00 284 ARG A CA 1
ATOM 2300 C C . ARG A 1 284 ? 18.921 -1.465 12.147 1.00 73.00 284 ARG A C 1
ATOM 2302 O O . ARG A 1 284 ? 18.871 -0.488 11.407 1.00 73.00 284 ARG A O 1
ATOM 2309 N N . GLU A 1 285 ? 17.943 -1.819 12.965 1.00 78.44 285 GLU A N 1
ATOM 2310 C CA . GLU A 1 285 ? 16.716 -1.049 13.166 1.00 78.44 285 GLU A CA 1
ATOM 2311 C C . GLU A 1 285 ? 16.751 -0.364 14.531 1.00 78.44 285 GLU A C 1
ATOM 2313 O O . GLU A 1 285 ? 17.059 -1.007 15.543 1.00 78.44 285 GLU A O 1
ATOM 2318 N N . PHE A 1 286 ? 16.437 0.935 14.556 1.00 86.94 286 PHE A N 1
ATOM 2319 C CA . PHE A 1 286 ? 16.445 1.749 15.769 1.00 86.94 286 PHE A CA 1
ATOM 2320 C C . PHE A 1 286 ? 15.045 2.238 16.132 1.00 86.94 286 PHE A C 1
ATOM 2322 O O . PHE A 1 286 ? 14.294 2.696 15.274 1.00 86.94 286 PHE A O 1
ATOM 2329 N N . SER A 1 287 ? 14.724 2.191 17.421 1.00 90.12 287 SER A N 1
ATOM 2330 C CA . SER A 1 287 ? 13.505 2.774 17.984 1.00 90.12 287 SER A CA 1
ATOM 2331 C C . SER A 1 287 ? 13.731 3.226 19.426 1.00 90.12 287 SER A C 1
ATOM 2333 O O . SER A 1 287 ? 14.702 2.825 20.070 1.00 90.12 287 SER A O 1
ATOM 2335 N N . LEU A 1 288 ? 12.836 4.062 19.945 1.00 94.12 288 LEU A N 1
ATOM 2336 C CA . LEU A 1 288 ? 12.733 4.349 21.372 1.00 94.12 288 LEU A CA 1
ATOM 2337 C C . LEU A 1 288 ? 11.688 3.424 21.989 1.00 94.12 288 LEU A C 1
ATOM 2339 O O . LEU A 1 288 ? 10.549 3.370 21.514 1.00 94.12 288 LEU A O 1
ATOM 2343 N N . VAL A 1 289 ? 12.069 2.730 23.059 1.00 94.00 289 VAL A N 1
ATOM 2344 C CA . VAL A 1 289 ? 11.186 1.823 23.802 1.00 94.00 289 VAL A CA 1
ATOM 2345 C C . VAL A 1 289 ? 11.236 2.111 25.297 1.00 94.00 289 VAL A C 1
ATOM 2347 O O . VAL A 1 289 ? 12.245 2.611 25.799 1.00 94.00 289 VAL A O 1
ATOM 2350 N N . GLN A 1 290 ? 10.161 1.785 26.014 1.00 94.75 290 GLN A N 1
ATOM 2351 C CA . GLN A 1 290 ? 10.083 1.921 27.462 1.00 94.75 290 GLN A CA 1
ATOM 2352 C C . GLN A 1 290 ? 10.156 0.582 28.206 1.00 94.75 290 GLN A C 1
ATOM 2354 O O . GLN A 1 290 ? 9.546 -0.417 27.818 1.00 94.75 290 GLN A O 1
ATOM 2359 N N . PHE A 1 291 ? 10.886 0.598 29.318 1.00 95.31 291 PHE A N 1
ATOM 2360 C CA . PHE A 1 291 ? 10.972 -0.489 30.287 1.00 95.31 291 PHE A CA 1
ATOM 2361 C C . PHE A 1 291 ? 10.419 -0.038 31.636 1.00 95.31 291 PHE A C 1
ATOM 2363 O O . PHE A 1 291 ? 10.390 1.152 31.955 1.00 95.31 291 PHE A O 1
ATOM 2370 N N . GLU A 1 292 ? 10.040 -1.005 32.460 1.00 94.25 292 GLU A N 1
ATOM 2371 C CA . GLU A 1 292 ? 9.613 -0.780 33.832 1.00 94.25 292 GLU A CA 1
ATOM 2372 C C . GLU A 1 292 ? 10.226 -1.793 34.800 1.00 94.25 292 GLU A C 1
ATOM 2374 O O . GLU A 1 292 ? 10.596 -2.909 34.427 1.00 94.25 292 GLU A O 1
ATOM 2379 N N . SER A 1 293 ? 10.331 -1.385 36.060 1.00 94.06 293 SER A N 1
ATOM 2380 C CA . SER A 1 293 ? 10.792 -2.218 37.163 1.00 94.06 293 SER A CA 1
ATOM 2381 C C . SER A 1 293 ? 10.131 -1.776 38.466 1.00 94.06 293 SER A C 1
ATOM 2383 O O . SER A 1 293 ? 9.881 -0.591 38.674 1.00 94.06 293 SER A O 1
ATOM 2385 N N . VAL A 1 294 ? 9.831 -2.714 39.362 1.00 90.50 294 VAL A N 1
ATOM 2386 C CA . VAL A 1 294 ? 9.281 -2.398 40.695 1.00 90.50 294 VAL A CA 1
ATOM 2387 C C . VAL A 1 294 ? 10.374 -2.138 41.732 1.00 90.50 294 VAL A C 1
ATOM 2389 O O . VAL A 1 294 ? 10.131 -1.429 42.703 1.00 90.50 294 VAL A O 1
ATOM 2392 N N . ASP A 1 295 ? 11.570 -2.685 41.520 1.00 89.44 295 ASP A N 1
ATOM 2393 C CA . ASP A 1 295 ? 12.689 -2.680 42.470 1.00 89.44 295 ASP A CA 1
ATOM 2394 C C . ASP A 1 295 ? 13.961 -2.020 41.908 1.00 89.44 295 ASP A C 1
ATOM 2396 O O . ASP A 1 295 ? 14.939 -1.835 42.629 1.00 89.44 295 ASP A O 1
ATOM 2400 N N . GLY A 1 296 ? 13.956 -1.658 40.623 1.00 91.50 296 GLY A N 1
ATOM 2401 C CA . GLY A 1 296 ? 15.096 -1.064 39.933 1.00 91.50 296 GLY A CA 1
ATOM 2402 C C . GLY A 1 296 ? 16.173 -2.077 39.531 1.00 91.50 296 GLY A C 1
ATOM 2403 O O . GLY A 1 296 ? 17.197 -1.684 38.969 1.00 91.50 296 GLY A O 1
ATOM 2404 N N . LEU A 1 297 ? 15.946 -3.371 39.772 1.00 92.50 297 LEU A N 1
ATOM 2405 C CA . LEU A 1 297 ? 16.858 -4.478 39.475 1.00 92.50 297 LEU A CA 1
ATOM 2406 C C . LEU A 1 297 ? 16.290 -5.406 38.395 1.00 92.50 297 LEU A C 1
ATOM 2408 O O . LEU A 1 297 ? 17.003 -5.752 37.449 1.00 92.50 297 LEU A O 1
ATOM 2412 N N . ASP A 1 298 ? 15.021 -5.804 38.512 1.00 91.75 298 ASP A N 1
ATOM 2413 C CA . ASP A 1 298 ? 14.323 -6.632 37.526 1.00 91.75 298 ASP A CA 1
ATOM 2414 C C . ASP A 1 298 ? 13.556 -5.743 36.544 1.00 91.75 298 ASP A C 1
ATOM 2416 O O . ASP A 1 298 ? 12.470 -5.242 36.843 1.00 91.75 298 ASP A O 1
ATOM 2420 N N . TRP A 1 299 ? 14.155 -5.510 35.376 1.00 94.56 299 TRP A N 1
ATOM 2421 C CA . TRP A 1 299 ? 13.598 -4.660 34.327 1.00 94.56 299 TRP A CA 1
ATOM 2422 C C . TRP A 1 299 ? 12.946 -5.486 33.225 1.00 94.56 299 TRP A C 1
ATOM 2424 O O . TRP A 1 299 ? 13.564 -6.395 32.667 1.00 94.56 299 TRP A O 1
ATOM 2434 N N . LYS A 1 300 ? 11.717 -5.116 32.863 1.00 93.19 300 LYS A N 1
ATOM 2435 C CA . LYS A 1 300 ? 10.929 -5.750 31.798 1.00 93.19 300 LYS A CA 1
ATOM 2436 C C . LYS A 1 300 ? 10.432 -4.695 30.824 1.00 93.19 300 LYS A C 1
ATOM 2438 O O . LYS A 1 300 ? 10.299 -3.529 31.191 1.00 93.19 300 LYS A O 1
ATOM 2443 N N . LEU A 1 301 ? 10.182 -5.100 29.581 1.00 90.56 301 LEU A N 1
ATOM 2444 C CA . LEU A 1 301 ? 9.473 -4.244 28.632 1.00 90.56 301 LEU A CA 1
ATOM 2445 C C . LEU A 1 301 ? 8.126 -3.853 29.246 1.00 90.56 301 LEU A C 1
ATOM 2447 O O . LEU A 1 301 ? 7.456 -4.693 29.852 1.00 90.56 301 LEU A O 1
ATOM 2451 N N . ALA A 1 302 ? 7.772 -2.572 29.150 1.00 87.62 302 ALA A N 1
ATOM 2452 C CA . ALA A 1 302 ? 6.481 -2.117 29.646 1.00 87.62 302 ALA A CA 1
ATOM 2453 C C . ALA A 1 302 ? 5.350 -2.664 28.765 1.00 87.62 302 ALA A C 1
ATOM 2455 O O . ALA A 1 302 ? 5.559 -2.961 27.593 1.00 87.62 302 ALA A O 1
ATOM 2456 N N . GLU A 1 303 ? 4.130 -2.721 29.303 1.00 79.56 303 GLU A N 1
ATOM 2457 C CA . GLU A 1 303 ? 2.943 -3.154 28.547 1.00 79.56 303 GLU A CA 1
ATOM 2458 C C . GLU A 1 303 ? 2.758 -2.372 27.230 1.00 79.56 303 GLU A C 1
ATOM 2460 O O . GLU A 1 303 ? 2.363 -2.942 26.218 1.00 79.56 303 GLU A O 1
ATOM 2465 N N . TYR A 1 304 ? 3.111 -1.082 27.225 1.00 80.19 304 TYR A N 1
ATOM 2466 C CA . TYR A 1 304 ? 3.090 -0.211 26.047 1.00 80.19 304 TYR A CA 1
ATOM 2467 C C . TYR A 1 304 ? 4.513 0.138 25.594 1.00 80.19 304 TYR A C 1
ATOM 2469 O O . TYR A 1 304 ? 4.908 1.299 25.628 1.00 80.19 304 TYR A O 1
ATOM 2477 N N . GLU A 1 305 ? 5.314 -0.856 25.215 1.00 86.12 305 GLU A N 1
ATOM 2478 C CA . GLU A 1 305 ? 6.763 -0.695 25.020 1.00 86.12 305 GLU A CA 1
ATOM 2479 C C . GLU A 1 305 ? 7.188 0.369 23.994 1.00 86.12 305 GLU A C 1
ATOM 2481 O O . GLU A 1 305 ? 8.198 1.030 24.211 1.00 86.12 305 GLU A O 1
ATOM 2486 N N . ASN A 1 306 ? 6.448 0.579 22.903 1.00 87.06 306 ASN A N 1
ATOM 2487 C CA . ASN A 1 306 ? 6.886 1.458 21.813 1.00 87.06 306 ASN A CA 1
ATOM 2488 C C . ASN A 1 306 ? 6.654 2.946 22.115 1.00 87.06 306 ASN A C 1
ATOM 2490 O O . ASN A 1 306 ? 5.532 3.359 22.415 1.00 87.06 306 ASN A O 1
ATOM 2494 N N . VAL A 1 307 ? 7.707 3.758 21.956 1.00 87.88 307 VAL A N 1
ATOM 2495 C CA . VAL A 1 307 ? 7.659 5.222 22.120 1.00 87.88 307 VAL A CA 1
ATOM 2496 C C . VAL A 1 307 ? 7.798 5.951 20.777 1.00 87.88 307 VAL A C 1
ATOM 2498 O O . VAL A 1 307 ? 7.009 6.853 20.503 1.00 87.88 307 VAL A O 1
ATOM 2501 N N . SER A 1 308 ? 8.777 5.596 19.927 1.00 88.31 308 SER A N 1
ATOM 2502 C CA . SER A 1 308 ? 8.967 6.225 18.600 1.00 88.31 308 SER A CA 1
ATOM 2503 C C . SER A 1 308 ? 9.874 5.422 17.654 1.00 88.31 308 SER A C 1
ATOM 2505 O O . SER A 1 308 ? 10.844 4.813 18.099 1.00 88.31 308 SER A O 1
ATOM 2507 N N . GLY A 1 309 ? 9.603 5.486 16.343 1.00 82.56 309 GLY A N 1
ATOM 2508 C CA . GLY A 1 309 ? 10.402 4.901 15.251 1.00 82.56 309 GLY A CA 1
ATOM 2509 C C . GLY A 1 309 ? 11.285 5.906 14.487 1.00 82.56 309 GLY A C 1
ATOM 2510 O O . GLY A 1 309 ? 11.370 5.834 13.267 1.00 82.56 309 GLY A O 1
ATOM 2511 N N . LEU A 1 310 ? 11.913 6.870 15.176 1.00 86.62 310 LEU A N 1
ATOM 2512 C CA . LEU A 1 310 ? 12.807 7.917 14.616 1.00 86.62 310 LEU A CA 1
ATOM 2513 C C . LEU A 1 310 ? 12.134 9.035 13.799 1.00 86.62 310 LEU A C 1
ATOM 2515 O O . LEU A 1 310 ? 12.821 9.812 13.133 1.00 86.62 310 LEU A O 1
ATOM 2519 N N . THR A 1 311 ? 10.808 9.144 13.837 1.00 85.44 311 THR A N 1
ATOM 2520 C CA . THR A 1 311 ? 10.086 10.237 13.170 1.00 85.44 311 THR A CA 1
ATOM 2521 C C . THR A 1 311 ? 9.578 11.232 14.202 1.00 85.44 311 THR A C 1
ATOM 2523 O O . THR A 1 311 ? 8.973 10.842 15.202 1.00 85.44 311 THR A O 1
ATOM 2526 N N . ILE A 1 312 ? 9.802 12.521 13.947 1.00 89.25 312 ILE A N 1
ATOM 2527 C CA . ILE A 1 312 ? 9.187 13.618 14.701 1.00 89.25 312 ILE A CA 1
ATOM 2528 C C . ILE A 1 312 ? 8.169 14.349 13.826 1.00 89.25 312 ILE A C 1
ATOM 2530 O O . ILE A 1 312 ? 8.280 14.363 12.600 1.00 89.25 312 ILE A O 1
ATOM 2534 N N . THR A 1 313 ? 7.162 14.944 14.461 1.00 86.00 313 THR A N 1
ATOM 2535 C CA . THR A 1 313 ? 6.155 15.772 13.785 1.00 86.00 313 THR A CA 1
ATOM 2536 C C . THR A 1 313 ? 6.280 17.198 14.290 1.00 86.00 313 THR A C 1
ATOM 2538 O O . THR A 1 313 ? 6.230 17.419 15.495 1.00 86.00 313 THR A O 1
ATOM 2541 N N . TRP A 1 314 ? 6.438 18.155 13.387 1.00 86.88 314 TRP A N 1
ATOM 2542 C CA . TRP A 1 314 ? 6.553 19.578 13.699 1.00 86.88 314 TRP A CA 1
ATOM 2543 C C . TRP A 1 314 ? 5.176 20.213 13.952 1.00 86.88 314 TRP A C 1
ATOM 2545 O O . TRP A 1 314 ? 4.145 19.691 13.516 1.00 86.88 314 TRP A O 1
ATOM 2555 N N . GLU A 1 315 ? 5.128 21.359 14.637 1.00 88.25 315 GLU A N 1
ATOM 2556 C CA . GLU A 1 315 ? 3.879 22.113 14.866 1.00 88.25 315 GLU A CA 1
ATOM 2557 C C . GLU A 1 315 ? 3.159 22.494 13.565 1.00 88.25 315 GLU A C 1
ATOM 2559 O O . GLU A 1 315 ? 1.930 22.408 13.498 1.00 88.25 315 GLU A O 1
ATOM 2564 N N . ASN A 1 316 ? 3.921 22.785 12.507 1.00 79.25 316 ASN A N 1
ATOM 2565 C CA . ASN A 1 316 ? 3.418 23.056 11.156 1.00 79.25 316 ASN A CA 1
ATOM 2566 C C . ASN A 1 316 ? 2.831 21.815 10.437 1.00 79.25 316 ASN A C 1
ATOM 2568 O O . ASN A 1 316 ? 2.333 21.921 9.319 1.00 79.25 316 ASN A O 1
ATOM 2572 N N . GLY A 1 317 ? 2.863 20.637 11.071 1.00 74.12 317 GLY A N 1
ATOM 2573 C CA . GLY A 1 317 ? 2.297 19.389 10.556 1.00 74.12 317 GLY A CA 1
ATOM 2574 C C . GLY A 1 317 ? 3.253 18.542 9.718 1.00 74.12 317 GLY A C 1
ATOM 2575 O O . GLY A 1 317 ? 2.917 17.399 9.420 1.00 74.12 317 GLY A O 1
ATOM 2576 N N . LYS A 1 318 ? 4.447 19.041 9.375 1.00 78.19 318 LYS A N 1
ATOM 2577 C CA . LYS A 1 318 ? 5.460 18.264 8.650 1.00 78.19 318 LYS A CA 1
ATOM 2578 C C . LYS A 1 318 ? 5.966 17.109 9.517 1.00 78.19 318 LYS A C 1
ATOM 2580 O O . LYS A 1 318 ? 6.383 17.321 10.656 1.00 78.19 318 LYS A O 1
ATOM 2585 N N . SER A 1 319 ? 6.006 15.901 8.966 1.00 83.44 319 SER A N 1
ATOM 2586 C CA . SER A 1 319 ? 6.741 14.779 9.559 1.00 83.44 319 SER A CA 1
ATOM 2587 C C . SER A 1 319 ? 8.160 14.719 8.996 1.00 83.44 319 SER A C 1
ATOM 2589 O O . SER A 1 319 ? 8.382 14.945 7.807 1.00 83.44 319 SER A O 1
ATOM 2591 N N . GLN A 1 320 ? 9.133 14.424 9.852 1.00 87.19 320 GLN A N 1
ATOM 2592 C CA . GLN A 1 320 ? 10.535 14.293 9.471 1.00 87.19 320 GLN A CA 1
ATOM 2593 C C . GLN A 1 320 ? 11.113 13.010 10.054 1.00 87.19 320 GLN A C 1
ATOM 2595 O O . GLN A 1 320 ? 11.177 12.845 11.274 1.00 87.19 320 GLN A O 1
ATOM 2600 N N . LYS A 1 321 ? 11.565 12.126 9.164 1.00 88.00 321 LYS A N 1
ATOM 2601 C CA . LYS A 1 321 ? 12.366 10.957 9.520 1.00 88.00 321 LYS A CA 1
ATOM 2602 C C . LYS A 1 321 ? 13.804 11.396 9.784 1.00 88.00 321 LYS A C 1
ATOM 2604 O O . LYS A 1 321 ? 14.374 12.157 9.002 1.00 88.00 321 LYS A O 1
ATOM 2609 N N . LEU A 1 322 ? 14.371 10.928 10.886 1.00 91.12 322 LEU A N 1
ATOM 2610 C CA . LEU A 1 322 ? 15.736 11.230 11.305 1.00 91.12 322 LEU A CA 1
ATOM 2611 C C . LEU A 1 322 ? 16.645 10.028 11.051 1.00 91.12 322 LEU A C 1
ATOM 2613 O O . LEU A 1 322 ? 16.173 8.889 11.010 1.00 91.12 322 LEU A O 1
ATOM 2617 N N . THR A 1 323 ? 17.947 10.276 10.896 1.00 89.00 323 THR A N 1
ATOM 2618 C CA . THR A 1 323 ? 18.931 9.187 10.823 1.00 89.00 323 THR A CA 1
ATOM 2619 C C . THR A 1 323 ? 19.108 8.571 12.216 1.00 89.00 323 THR A C 1
ATOM 2621 O O . THR A 1 323 ? 19.076 7.349 12.359 1.00 89.00 323 THR A O 1
ATOM 2624 N N . HIS A 1 324 ? 19.190 9.412 13.250 1.00 91.31 324 HIS A N 1
ATOM 2625 C CA . HIS A 1 324 ? 19.195 9.002 14.652 1.00 91.31 324 HIS A CA 1
ATOM 2626 C C . HIS A 1 324 ? 18.241 9.860 15.494 1.00 91.31 324 HIS A C 1
ATOM 2628 O O . HIS A 1 324 ? 18.067 11.053 15.242 1.00 91.31 324 HIS A O 1
ATOM 2634 N N . LEU A 1 325 ? 17.647 9.238 16.516 1.00 93.88 325 LEU A N 1
ATOM 2635 C CA . LEU A 1 325 ? 16.886 9.882 17.587 1.00 93.88 325 LEU A CA 1
ATOM 2636 C C . LEU A 1 325 ? 17.249 9.174 18.901 1.00 93.88 325 LEU A C 1
ATOM 2638 O O . LEU A 1 325 ? 16.739 8.095 19.201 1.00 93.88 325 LEU A O 1
ATOM 2642 N N . GLU A 1 326 ? 18.209 9.736 19.627 1.00 93.00 326 GLU A N 1
ATOM 2643 C CA . GLU A 1 326 ? 18.970 9.051 20.680 1.00 93.00 326 GLU A CA 1
ATOM 2644 C C . GLU A 1 326 ? 19.074 9.886 21.951 1.00 93.00 326 GLU A C 1
ATOM 2646 O O . GLU A 1 326 ? 18.548 10.998 22.020 1.00 93.00 326 GLU A O 1
ATOM 2651 N N . ARG A 1 327 ? 19.762 9.350 22.971 1.00 94.56 327 ARG A N 1
ATOM 2652 C CA . ARG A 1 327 ? 19.936 10.014 24.272 1.00 94.56 327 ARG A CA 1
ATOM 2653 C C . ARG A 1 327 ? 18.615 10.585 24.817 1.00 94.56 327 ARG A C 1
ATOM 2655 O O . ARG A 1 327 ? 18.580 11.773 25.133 1.00 94.56 327 ARG A O 1
ATOM 2662 N N . PRO A 1 328 ? 17.542 9.771 24.919 1.00 96.44 328 PRO A N 1
ATOM 2663 C CA . PRO A 1 328 ? 16.300 10.214 25.541 1.00 96.44 328 PRO A CA 1
ATOM 2664 C C . PRO A 1 328 ? 16.597 10.759 26.940 1.00 96.44 328 PRO A C 1
ATOM 2666 O O . PRO A 1 328 ? 17.336 10.133 27.689 1.00 96.44 328 PRO A O 1
ATOM 2669 N N . GLN A 1 329 ? 16.050 11.916 27.293 1.00 96.81 329 GLN A N 1
ATOM 2670 C CA . GLN A 1 329 ? 16.148 12.515 28.627 1.00 96.81 329 GLN A CA 1
ATOM 2671 C C . GLN A 1 329 ? 14.782 13.101 28.974 1.00 96.81 329 GLN A C 1
ATOM 2673 O O . GLN A 1 329 ? 14.316 14.024 28.306 1.00 96.81 329 GLN A O 1
ATOM 2678 N N . VAL A 1 330 ? 14.100 12.553 29.978 1.00 96.38 330 VAL A N 1
ATOM 2679 C CA . VAL A 1 330 ? 12.769 13.043 30.362 1.00 96.38 330 VAL A CA 1
ATOM 2680 C C . VAL A 1 330 ? 12.932 14.231 31.299 1.00 96.38 330 VAL A C 1
ATOM 2682 O O . VAL A 1 330 ? 13.496 14.101 32.380 1.00 96.38 330 VAL A O 1
ATOM 2685 N N . TYR A 1 331 ? 12.404 15.389 30.910 1.00 96.00 331 TYR A N 1
ATOM 2686 C CA . TYR A 1 331 ? 12.320 16.532 31.810 1.00 96.00 331 TYR A CA 1
ATOM 2687 C C . TYR A 1 331 ? 11.000 16.494 32.583 1.00 96.00 331 TYR A C 1
ATOM 2689 O O . TYR A 1 331 ? 9.914 16.383 32.003 1.00 96.00 331 TYR A O 1
ATOM 2697 N N . MET A 1 332 ? 11.116 16.586 33.905 1.00 91.56 332 MET A N 1
ATOM 2698 C CA . MET A 1 332 ? 9.996 16.587 34.837 1.00 91.56 332 MET A CA 1
ATOM 2699 C C . MET A 1 332 ? 9.734 18.013 35.317 1.00 91.56 332 MET A C 1
ATOM 2701 O O . MET A 1 332 ? 10.642 18.667 35.830 1.00 91.56 332 MET A O 1
ATOM 2705 N N . GLU A 1 333 ? 8.486 18.466 35.238 1.00 88.50 333 GLU A N 1
ATOM 2706 C CA . GLU A 1 333 ? 8.046 19.714 35.864 1.00 88.50 333 GLU A CA 1
ATOM 2707 C C . GLU A 1 333 ? 6.839 19.429 36.760 1.00 88.50 333 GLU A C 1
ATOM 2709 O O . GLU A 1 333 ? 5.902 18.734 36.363 1.00 88.50 333 GLU A O 1
ATOM 2714 N N . ASN A 1 334 ? 6.874 19.915 38.005 1.00 85.38 334 ASN A N 1
ATOM 2715 C CA . ASN A 1 334 ? 5.843 19.636 39.014 1.00 85.38 334 ASN A CA 1
ATOM 2716 C C . ASN A 1 334 ? 5.550 18.127 39.172 1.00 85.38 334 ASN A C 1
ATOM 2718 O O . ASN A 1 334 ? 4.392 17.704 39.214 1.00 85.38 334 ASN A O 1
ATOM 2722 N N . SER A 1 335 ? 6.611 17.312 39.196 1.00 82.12 335 SER A N 1
ATOM 2723 C CA . SER A 1 335 ? 6.560 15.841 39.279 1.00 82.12 335 SER A CA 1
ATOM 2724 C C . SER A 1 335 ? 5.809 15.149 38.133 1.00 82.12 335 SER A C 1
ATOM 2726 O O . SER A 1 335 ? 5.410 13.990 38.262 1.00 82.12 335 SER A O 1
ATOM 2728 N N . LYS A 1 336 ? 5.637 15.824 36.990 1.00 85.75 336 LYS A N 1
ATOM 2729 C CA . LYS A 1 336 ? 5.031 15.258 35.780 1.00 85.75 336 LYS A CA 1
ATOM 2730 C C . LYS A 1 336 ? 6.026 15.277 34.616 1.00 85.75 336 LYS A C 1
ATOM 2732 O O . LYS A 1 336 ? 6.676 16.303 34.414 1.00 85.75 336 LYS A O 1
ATOM 2737 N N . PRO A 1 337 ? 6.122 14.190 33.829 1.00 91.44 337 PRO A N 1
ATOM 2738 C CA . PRO A 1 337 ? 6.874 14.200 32.580 1.00 91.44 337 PRO A CA 1
ATOM 2739 C C . PRO A 1 337 ? 6.293 15.256 31.635 1.00 91.44 337 PRO A C 1
ATOM 2741 O O . PRO A 1 337 ? 5.111 15.181 31.295 1.00 91.44 337 PRO A O 1
ATOM 2744 N N . LEU A 1 338 ? 7.102 16.245 31.255 1.00 94.06 338 LEU A N 1
ATOM 2745 C CA . LEU A 1 338 ? 6.676 17.362 30.407 1.00 94.06 338 LEU A CA 1
ATOM 2746 C C . LEU A 1 338 ? 7.139 17.180 28.959 1.00 94.06 338 LEU A C 1
ATOM 2748 O O . LEU A 1 338 ? 6.359 17.346 28.022 1.00 94.06 338 LEU A O 1
ATOM 2752 N N . LEU A 1 339 ? 8.416 16.851 28.777 1.00 96.00 339 LEU A N 1
ATOM 2753 C CA . LEU A 1 339 ? 9.037 16.702 27.465 1.00 96.00 339 LEU A CA 1
ATOM 2754 C C . LEU A 1 339 ? 10.155 15.661 27.492 1.00 96.00 339 LEU A C 1
ATOM 2756 O O . LEU A 1 339 ? 10.674 15.301 28.551 1.00 96.00 339 LEU A O 1
ATOM 2760 N N . LEU A 1 340 ? 10.526 15.204 26.304 1.00 96.56 340 LEU A N 1
ATOM 2761 C CA . LEU A 1 340 ? 11.647 14.323 26.033 1.00 96.56 340 LEU A CA 1
ATOM 2762 C C . LEU A 1 340 ? 12.700 15.098 25.242 1.00 96.56 340 LEU A C 1
ATOM 2764 O O . LEU A 1 340 ? 12.423 15.542 24.128 1.00 96.56 340 LEU A O 1
ATOM 2768 N N . LEU A 1 341 ? 13.901 15.254 25.791 1.00 97.44 341 LEU A N 1
ATOM 2769 C CA . LEU A 1 341 ? 15.040 15.700 24.999 1.00 97.44 341 LEU A CA 1
ATOM 2770 C C . LEU A 1 341 ? 15.658 14.502 24.285 1.00 97.44 341 LEU A C 1
ATOM 2772 O O . LEU A 1 341 ? 15.842 13.449 24.896 1.00 97.44 341 LEU A O 1
ATOM 2776 N N . CYS A 1 342 ? 16.011 14.684 23.018 1.00 97.38 342 CYS A N 1
ATOM 2777 C CA . CYS A 1 342 ? 16.786 13.718 22.253 1.00 97.38 342 CYS A CA 1
ATOM 2778 C C . CYS A 1 342 ? 17.910 14.415 21.485 1.00 97.38 342 CYS A C 1
ATOM 2780 O O . CYS A 1 342 ? 17.770 15.554 21.031 1.00 97.38 342 CYS A O 1
ATOM 2782 N N . ALA A 1 343 ? 19.005 13.690 21.291 1.00 96.62 343 ALA A N 1
ATOM 2783 C CA . ALA A 1 343 ? 19.968 13.986 20.246 1.00 96.62 343 ALA A CA 1
ATOM 2784 C C . ALA A 1 343 ? 19.418 13.474 18.910 1.00 96.62 343 ALA A C 1
ATOM 2786 O O . ALA A 1 343 ? 18.904 12.356 18.842 1.00 96.62 343 ALA A O 1
ATOM 2787 N N . ALA A 1 344 ? 19.515 14.278 17.861 1.00 95.88 344 ALA A N 1
ATOM 2788 C CA . ALA A 1 344 ? 19.017 13.936 16.540 1.00 95.88 344 ALA A CA 1
ATOM 2789 C C . ALA A 1 344 ? 20.026 14.322 15.462 1.00 95.88 344 ALA A C 1
ATOM 2791 O O . ALA A 1 344 ? 20.828 15.239 15.646 1.00 95.88 344 ALA A O 1
ATOM 2792 N N . ASP A 1 345 ? 19.980 13.637 14.322 1.00 94.06 345 ASP A N 1
ATOM 2793 C CA . ASP A 1 345 ? 20.758 14.028 13.152 1.00 94.06 345 ASP A CA 1
ATOM 2794 C C . ASP A 1 345 ? 20.072 13.715 11.813 1.00 94.06 345 ASP A C 1
ATOM 2796 O O . ASP A 1 345 ? 19.135 12.918 11.700 1.00 94.06 345 ASP A O 1
ATOM 2800 N N . THR A 1 346 ? 20.557 14.416 10.789 1.00 91.06 346 THR A N 1
ATOM 2801 C CA . THR A 1 346 ? 20.322 14.131 9.368 1.00 91.06 346 THR A CA 1
ATOM 2802 C C . THR A 1 346 ? 21.664 13.932 8.665 1.00 91.06 346 THR A C 1
ATOM 2804 O O . THR A 1 346 ? 22.730 14.202 9.231 1.00 91.06 346 THR A O 1
ATOM 2807 N N . THR A 1 347 ? 21.633 13.429 7.435 1.00 87.69 347 THR A N 1
ATOM 2808 C CA . THR A 1 347 ? 22.833 13.150 6.642 1.00 87.69 347 THR A CA 1
ATOM 2809 C C . THR A 1 347 ? 22.674 13.733 5.244 1.00 87.69 347 THR A C 1
ATOM 2811 O O . THR A 1 347 ? 21.620 13.566 4.634 1.00 87.69 347 THR A O 1
ATOM 2814 N N . ASP A 1 348 ? 23.702 14.422 4.751 1.00 85.31 348 ASP A N 1
ATOM 2815 C CA . ASP A 1 348 ? 23.707 14.984 3.398 1.00 85.31 348 ASP A CA 1
ATOM 2816 C C . ASP A 1 348 ? 24.180 13.975 2.331 1.00 85.31 348 ASP A C 1
ATOM 2818 O O . ASP A 1 348 ? 24.551 12.833 2.623 1.00 85.31 348 ASP A O 1
ATOM 2822 N N . VAL A 1 349 ? 24.191 14.409 1.067 1.00 82.56 349 VAL A N 1
ATOM 2823 C CA . VAL A 1 349 ? 24.623 13.593 -0.085 1.00 82.56 349 VAL A CA 1
ATOM 2824 C C . VAL A 1 349 ? 26.094 13.153 -0.012 1.00 82.56 349 VAL A C 1
ATOM 2826 O O . VAL A 1 349 ? 26.474 12.180 -0.660 1.00 82.56 349 VAL A O 1
ATOM 2829 N N . TYR A 1 350 ? 26.914 13.819 0.807 1.00 82.56 350 TYR A N 1
ATOM 2830 C CA . TYR A 1 350 ? 28.326 13.498 1.044 1.00 82.56 350 TYR A CA 1
ATOM 2831 C C . TYR A 1 350 ? 28.541 12.663 2.314 1.00 82.56 350 TYR A C 1
ATOM 2833 O O . TYR A 1 350 ? 29.682 12.447 2.732 1.00 82.56 350 TYR A O 1
ATOM 2841 N N . LYS A 1 351 ? 27.455 12.169 2.922 1.00 86.31 351 LYS A N 1
ATOM 2842 C CA . LYS A 1 351 ? 27.448 11.412 4.182 1.00 86.31 351 LYS A CA 1
ATOM 2843 C C . LYS A 1 351 ? 27.916 12.223 5.396 1.00 86.31 351 LYS A C 1
ATOM 2845 O O . LYS A 1 351 ? 28.272 11.643 6.423 1.00 86.31 351 LYS A O 1
ATOM 2850 N N . VAL A 1 352 ? 27.932 13.554 5.319 1.00 88.25 352 VAL A N 1
ATOM 2851 C CA . VAL A 1 352 ? 28.248 14.414 6.464 1.00 88.25 352 VAL A CA 1
ATOM 2852 C C . VAL A 1 352 ? 27.024 14.491 7.371 1.00 88.25 352 VAL A C 1
ATOM 2854 O O . VAL A 1 352 ? 25.904 14.725 6.919 1.00 88.25 352 VAL A O 1
ATOM 2857 N N . ARG A 1 353 ? 27.234 14.299 8.678 1.00 91.00 353 ARG A N 1
ATOM 2858 C CA . ARG A 1 353 ? 26.163 14.407 9.671 1.00 91.00 353 ARG A CA 1
ATOM 2859 C C . ARG A 1 353 ? 25.884 15.850 10.058 1.00 91.00 353 ARG A C 1
ATOM 2861 O O . ARG A 1 353 ? 26.789 16.683 10.184 1.00 91.00 353 ARG A O 1
ATOM 2868 N N . HIS A 1 354 ? 24.613 16.136 10.290 1.00 91.81 354 HIS A N 1
ATOM 2869 C CA . HIS A 1 354 ? 24.138 17.407 10.817 1.00 91.81 354 HIS A CA 1
ATOM 2870 C C . HIS A 1 354 ? 23.318 17.128 12.069 1.00 91.81 354 HIS A C 1
ATOM 2872 O O . HIS A 1 354 ? 22.147 16.757 11.973 1.00 91.81 354 HIS A O 1
ATOM 2878 N N . SER A 1 355 ? 23.967 17.251 13.229 1.00 94.56 355 SER A N 1
ATOM 2879 C CA . SER A 1 355 ? 23.364 16.942 14.519 1.00 94.56 355 SER A CA 1
ATOM 2880 C C . SER A 1 355 ? 22.790 18.169 15.219 1.00 94.56 355 SER A C 1
ATOM 2882 O O . SER A 1 355 ? 23.277 19.290 15.056 1.00 94.56 355 SER A O 1
ATOM 2884 N N . PHE A 1 356 ? 21.749 17.938 16.009 1.00 95.19 356 PHE A N 1
ATOM 2885 C CA . PHE A 1 356 ? 21.057 18.930 16.821 1.00 95.19 356 PHE A CA 1
ATOM 2886 C C . PHE A 1 356 ? 20.438 18.257 18.053 1.00 95.19 356 PHE A C 1
ATOM 2888 O O . PHE A 1 356 ? 20.290 17.035 18.106 1.00 95.19 356 PHE A O 1
ATOM 2895 N N . ASN A 1 357 ? 20.070 19.047 19.059 1.00 96.06 357 ASN A N 1
ATOM 2896 C CA . ASN A 1 357 ? 19.224 18.573 20.155 1.00 96.06 357 ASN A CA 1
ATOM 2897 C C . ASN A 1 357 ? 17.786 19.031 19.922 1.00 96.06 357 ASN A C 1
ATOM 2899 O O . ASN A 1 357 ? 17.570 20.167 19.503 1.00 96.06 357 ASN A O 1
ATOM 2903 N N . VAL A 1 358 ? 16.816 18.171 20.219 1.00 96.50 358 VAL A N 1
ATOM 2904 C CA . VAL A 1 358 ? 15.389 18.464 20.056 1.00 96.50 358 VAL A CA 1
ATOM 2905 C C . VAL A 1 358 ? 14.627 18.207 21.353 1.00 96.50 358 VAL A C 1
ATOM 2907 O O . VAL A 1 358 ? 14.882 17.209 22.026 1.00 96.50 358 VAL A O 1
ATOM 2910 N N . GLN A 1 359 ? 13.708 19.104 21.720 1.00 96.56 359 GLN A N 1
ATOM 2911 C CA . GLN A 1 359 ? 12.798 18.939 22.858 1.00 96.56 359 GLN A CA 1
ATOM 2912 C C . GLN A 1 359 ? 11.388 18.615 22.360 1.00 96.56 359 GLN A C 1
ATOM 2914 O O . GLN A 1 359 ? 10.710 19.443 21.756 1.00 96.56 359 GLN A O 1
ATOM 2919 N N . ILE A 1 360 ? 10.941 17.391 22.613 1.00 96.38 360 ILE A N 1
ATOM 2920 C CA . ILE A 1 360 ? 9.691 16.847 22.088 1.00 96.38 360 ILE A CA 1
ATOM 2921 C C . ILE A 1 360 ? 8.662 16.818 23.221 1.00 96.38 360 ILE A C 1
ATOM 2923 O O . ILE A 1 360 ? 8.928 16.169 24.235 1.00 96.38 360 ILE A O 1
ATOM 2927 N N . PRO A 1 361 ? 7.488 17.468 23.098 1.00 94.88 361 PRO A N 1
ATOM 2928 C CA . PRO A 1 361 ? 6.456 17.373 24.127 1.00 94.88 361 PRO A CA 1
ATOM 2929 C C . PRO A 1 361 ? 6.083 15.917 24.405 1.00 94.88 361 PRO A C 1
ATOM 2931 O O . PRO A 1 361 ? 5.970 15.111 23.480 1.00 94.88 361 PRO A O 1
ATOM 2934 N N . LEU A 1 362 ? 5.875 15.570 25.672 1.00 91.12 362 LEU A N 1
ATOM 2935 C CA . LEU A 1 362 ? 5.617 14.196 26.088 1.00 91.12 362 LEU A CA 1
ATOM 2936 C C . LEU A 1 362 ? 4.288 14.111 26.842 1.00 91.12 362 LEU A C 1
ATOM 2938 O O . LEU A 1 362 ? 3.988 14.931 27.706 1.00 91.12 362 LEU A O 1
ATOM 2942 N N . ARG A 1 363 ? 3.475 13.099 26.518 1.00 84.19 363 ARG A N 1
ATOM 2943 C CA . ARG A 1 363 ? 2.197 12.824 27.189 1.00 84.19 363 ARG A CA 1
ATOM 2944 C C . ARG A 1 363 ? 2.163 11.384 27.689 1.00 84.19 363 ARG A C 1
ATOM 2946 O O . ARG A 1 363 ? 2.469 10.461 26.939 1.00 84.19 363 ARG A O 1
ATOM 2953 N N . MET A 1 364 ? 1.760 11.206 28.944 1.00 80.56 364 MET A N 1
ATOM 2954 C CA . MET A 1 364 ? 1.579 9.902 29.588 1.00 80.56 364 MET A CA 1
ATOM 2955 C C . MET A 1 364 ? 0.082 9.611 29.733 1.00 80.56 364 MET A C 1
ATOM 2957 O O . MET A 1 364 ? -0.628 10.391 30.370 1.00 80.56 364 MET A O 1
ATOM 2961 N N . VAL A 1 365 ? -0.403 8.499 29.175 1.00 73.69 365 VAL A N 1
ATOM 2962 C CA . VAL A 1 365 ? -1.827 8.109 29.223 1.00 73.69 365 VAL A CA 1
ATOM 2963 C C . VAL A 1 365 ? -1.980 6.780 29.961 1.00 73.69 365 VAL A C 1
ATOM 2965 O O . VAL A 1 365 ? -1.423 5.774 29.529 1.00 73.69 365 VAL A O 1
ATOM 2968 N N . ALA A 1 366 ? -2.707 6.769 31.085 1.00 66.38 366 ALA A N 1
ATOM 2969 C CA . ALA A 1 366 ? -3.029 5.538 31.815 1.00 66.38 366 ALA A CA 1
ATOM 2970 C C . ALA A 1 366 ? -4.126 4.764 31.070 1.00 66.38 366 ALA A C 1
ATOM 2972 O O . ALA A 1 366 ? -5.129 5.371 30.696 1.00 66.38 366 ALA A O 1
ATOM 2973 N N . GLN A 1 367 ? -3.970 3.451 30.866 1.00 62.38 367 GLN A N 1
ATOM 2974 C CA . GLN A 1 367 ? -4.917 2.660 30.064 1.00 62.38 367 GLN A CA 1
ATOM 2975 C C . GLN A 1 367 ? -5.464 1.417 30.787 1.00 62.38 367 GLN A C 1
ATOM 2977 O O . GLN A 1 367 ? -4.768 0.792 31.584 1.00 62.38 367 GLN A O 1
ATOM 2982 N N . LYS A 1 368 ? -6.729 1.076 30.486 1.00 61.50 368 LYS A N 1
ATOM 2983 C CA . LYS A 1 368 ? -7.440 -0.165 30.858 1.00 61.50 368 LYS A CA 1
ATOM 2984 C C . LYS A 1 368 ? -8.047 -0.796 29.590 1.00 61.50 368 LYS A C 1
ATOM 2986 O O . LYS A 1 368 ? -9.257 -0.741 29.398 1.00 61.50 368 LYS A O 1
ATOM 2991 N N . THR A 1 369 ? -7.215 -1.310 28.692 1.00 70.12 369 THR A N 1
ATOM 2992 C CA . THR A 1 369 ? -7.660 -2.029 27.482 1.00 70.12 369 THR A CA 1
ATOM 2993 C C . THR A 1 369 ? -7.850 -3.522 27.768 1.00 70.12 369 THR A C 1
ATOM 2995 O O . THR A 1 369 ? -7.472 -4.018 28.835 1.00 70.12 369 THR A O 1
ATOM 2998 N N . ALA A 1 370 ? -8.483 -4.244 26.841 1.00 75.19 370 ALA A N 1
ATOM 2999 C CA . ALA A 1 370 ? -8.631 -5.692 26.930 1.00 75.19 370 ALA A CA 1
ATOM 3000 C C . ALA A 1 370 ? -7.264 -6.390 27.006 1.00 75.19 370 ALA A C 1
ATOM 3002 O O . ALA A 1 370 ? -6.298 -5.974 26.364 1.00 75.19 370 ALA A O 1
ATOM 3003 N N . LYS A 1 371 ? -7.183 -7.490 27.764 1.00 76.94 371 LYS A N 1
ATOM 3004 C CA . LYS A 1 371 ? -5.935 -8.250 27.898 1.00 76.94 371 LYS A CA 1
ATOM 3005 C C . LYS A 1 371 ? -5.620 -8.971 26.585 1.00 76.94 371 LYS A C 1
ATOM 3007 O O . LYS A 1 371 ? -6.426 -9.774 26.117 1.00 76.94 371 LYS A O 1
ATOM 3012 N N . GLN A 1 372 ? -4.435 -8.730 26.036 1.00 79.69 372 GLN A N 1
ATOM 3013 C CA . GLN A 1 372 ? -3.999 -9.278 24.749 1.00 79.69 372 GLN A CA 1
ATOM 3014 C C . GLN A 1 372 ? -2.933 -10.361 24.939 1.00 79.69 372 GLN A C 1
ATOM 3016 O O . GLN A 1 372 ? -1.999 -10.210 25.727 1.00 79.69 372 GLN A O 1
ATOM 3021 N N . TYR A 1 373 ? -3.065 -11.450 24.189 1.00 78.56 373 TYR A N 1
ATOM 3022 C CA . TYR A 1 373 ? -2.095 -12.533 24.087 1.00 78.56 373 TYR A CA 1
ATOM 3023 C C . TYR A 1 373 ? -1.597 -12.597 22.644 1.00 78.56 373 TYR A C 1
ATOM 3025 O O . TYR A 1 373 ? -2.222 -13.217 21.781 1.00 78.56 373 TYR A O 1
ATOM 3033 N N . LEU A 1 374 ? -0.483 -11.910 22.389 1.00 79.12 374 LEU A N 1
ATOM 3034 C CA . LEU A 1 374 ? 0.155 -11.861 21.076 1.00 79.12 374 LEU A CA 1
ATOM 3035 C C . LEU A 1 374 ? 0.761 -13.224 20.736 1.00 79.12 374 LEU A C 1
ATOM 3037 O O . LEU A 1 374 ? 1.597 -13.750 21.478 1.00 79.12 374 LEU A O 1
ATOM 3041 N N . ILE A 1 375 ? 0.377 -13.779 19.593 1.00 78.19 375 ILE A N 1
ATOM 3042 C CA . ILE A 1 375 ? 0.985 -14.990 19.054 1.00 78.19 375 ILE A CA 1
ATOM 3043 C C . ILE A 1 375 ? 2.117 -14.590 18.118 1.00 78.19 375 ILE A C 1
ATOM 3045 O O . ILE A 1 375 ? 1.922 -13.836 17.167 1.00 78.19 375 ILE A O 1
ATOM 3049 N N . LYS A 1 376 ? 3.315 -15.130 18.363 1.00 62.69 376 LYS A N 1
ATOM 3050 C CA . LYS A 1 376 ? 4.436 -15.017 17.426 1.00 62.69 376 LYS A CA 1
ATOM 3051 C C . LYS A 1 376 ? 4.152 -15.885 16.196 1.00 62.69 376 LYS A C 1
ATOM 3053 O O . LYS A 1 376 ? 4.586 -17.030 16.135 1.00 62.69 376 LYS A O 1
ATOM 3058 N N . LYS A 1 377 ? 3.414 -15.338 15.233 1.00 70.75 377 LYS A N 1
ATOM 3059 C CA . LYS A 1 377 ? 3.298 -15.856 13.866 1.00 70.75 377 LYS A CA 1
ATOM 3060 C C . LYS A 1 377 ? 4.094 -14.936 12.942 1.00 70.75 377 LYS A C 1
ATOM 3062 O O . LYS A 1 377 ? 4.095 -13.722 13.138 1.00 70.75 377 LYS A O 1
ATOM 3067 N N . GLN A 1 378 ? 4.794 -15.502 11.964 1.00 71.75 378 GLN A N 1
ATOM 3068 C CA . GLN A 1 378 ? 5.482 -14.718 10.941 1.00 71.75 378 GLN A CA 1
ATOM 3069 C C . GLN A 1 378 ? 4.435 -14.184 9.956 1.00 71.75 378 GLN A C 1
ATOM 3071 O O . GLN A 1 378 ? 4.010 -14.894 9.050 1.00 71.75 378 GLN A O 1
ATOM 3076 N N . ALA A 1 379 ? 3.958 -12.966 10.200 1.00 85.12 379 ALA A N 1
ATOM 3077 C CA . ALA A 1 379 ? 3.205 -12.195 9.218 1.00 85.12 379 ALA A CA 1
ATOM 3078 C C . ALA A 1 379 ? 4.166 -11.612 8.169 1.00 85.12 379 ALA A C 1
ATOM 3080 O O . ALA A 1 379 ? 5.354 -11.428 8.449 1.00 85.12 379 ALA A O 1
ATOM 3081 N N . VAL A 1 380 ? 3.645 -11.327 6.977 1.00 91.69 380 VAL A N 1
ATOM 3082 C CA . VAL A 1 380 ? 4.391 -10.706 5.873 1.00 91.69 380 VAL A CA 1
ATOM 3083 C C . VAL A 1 380 ? 3.790 -9.347 5.527 1.00 91.69 380 VAL A C 1
ATOM 3085 O O . VAL A 1 380 ? 2.659 -9.044 5.914 1.00 91.69 380 VAL A O 1
ATOM 3088 N N . ALA A 1 381 ? 4.547 -8.529 4.804 1.00 94.00 381 ALA A N 1
ATOM 3089 C CA . ALA A 1 381 ? 4.082 -7.243 4.304 1.00 94.00 381 ALA A CA 1
ATOM 3090 C C . ALA A 1 381 ? 2.853 -7.434 3.395 1.00 94.00 381 ALA A C 1
ATOM 3092 O O . ALA A 1 381 ? 2.777 -8.416 2.649 1.00 94.00 381 ALA A O 1
ATOM 3093 N N . SER A 1 382 ? 1.886 -6.517 3.442 1.00 95.56 382 SER A N 1
ATOM 3094 C CA . SER A 1 382 ? 0.649 -6.638 2.661 1.00 95.56 382 SER A CA 1
ATOM 3095 C C . SER A 1 382 ? 0.884 -6.634 1.143 1.00 95.56 382 SER A C 1
ATOM 3097 O O . SER A 1 382 ? 0.033 -7.093 0.386 1.00 95.56 382 SER A O 1
ATOM 3099 N N . GLU A 1 383 ? 2.017 -6.117 0.680 1.00 94.31 383 GLU A N 1
ATOM 3100 C CA . GLU A 1 383 ? 2.474 -6.154 -0.711 1.00 94.31 383 GLU A CA 1
ATOM 3101 C C . GLU A 1 383 ? 2.740 -7.583 -1.211 1.00 94.31 383 GLU A C 1
ATOM 3103 O O . GLU A 1 383 ? 2.770 -7.808 -2.414 1.00 94.31 383 GLU A O 1
ATOM 3108 N N . ASN A 1 384 ? 2.900 -8.555 -0.306 1.00 95.31 384 ASN A N 1
ATOM 3109 C CA . ASN A 1 384 ? 3.061 -9.972 -0.641 1.00 95.31 384 ASN A CA 1
ATOM 3110 C C . ASN A 1 384 ? 1.725 -10.735 -0.673 1.00 95.31 384 ASN A C 1
ATOM 3112 O O . ASN A 1 384 ? 1.734 -11.963 -0.738 1.00 95.31 384 ASN A O 1
ATOM 3116 N N . TYR A 1 385 ? 0.586 -10.040 -0.599 1.00 95.81 385 TYR A N 1
ATOM 3117 C CA . TYR A 1 385 ? -0.744 -10.636 -0.722 1.00 95.81 385 TYR A CA 1
ATOM 3118 C C . TYR A 1 385 ? -1.359 -10.356 -2.097 1.00 95.81 385 TYR A C 1
ATOM 3120 O O . TYR A 1 385 ? -1.215 -9.256 -2.640 1.00 95.81 385 TYR A O 1
ATOM 3128 N N . GLN A 1 386 ? -2.064 -11.354 -2.634 1.00 95.19 386 GLN A N 1
ATOM 3129 C CA . GLN A 1 386 ? -2.785 -11.266 -3.904 1.00 95.19 386 GLN A CA 1
ATOM 3130 C C . GLN A 1 386 ? -3.871 -10.189 -3.837 1.00 95.19 386 GLN A C 1
ATOM 3132 O O . GLN A 1 386 ? -4.615 -10.105 -2.860 1.00 95.19 386 GLN A O 1
ATOM 3137 N N . SER A 1 387 ? -4.011 -9.418 -4.909 1.00 95.50 387 SER A N 1
ATOM 3138 C CA . SER A 1 387 ? -5.120 -8.480 -5.087 1.00 95.50 387 SER A CA 1
ATOM 3139 C C . SER A 1 387 ? -6.191 -9.060 -5.995 1.00 95.50 387 SER A C 1
ATOM 3141 O O . SER A 1 387 ? -5.855 -9.691 -6.997 1.00 95.50 387 SER A O 1
ATOM 3143 N N . ILE A 1 388 ? -7.465 -8.806 -5.676 1.00 95.12 388 ILE A N 1
ATOM 3144 C CA . ILE A 1 388 ? -8.570 -9.010 -6.627 1.00 95.12 388 ILE A CA 1
ATOM 3145 C C . ILE A 1 388 ? -8.638 -7.848 -7.633 1.00 95.12 388 ILE A C 1
ATOM 3147 O O . ILE A 1 388 ? -8.929 -8.060 -8.804 1.00 95.12 388 ILE A O 1
ATOM 3151 N N . THR A 1 389 ? -8.281 -6.635 -7.194 1.00 95.31 389 THR A N 1
ATOM 3152 C CA . THR A 1 389 ? -8.109 -5.442 -8.037 1.00 95.31 389 THR A CA 1
ATOM 3153 C C . THR A 1 389 ? -6.939 -4.590 -7.540 1.00 95.31 389 THR A C 1
ATOM 3155 O O . THR A 1 389 ? -6.713 -4.492 -6.330 1.00 95.31 389 THR A O 1
ATOM 3158 N N . HIS A 1 390 ? -6.214 -3.967 -8.471 1.00 93.44 390 HIS A N 1
ATOM 3159 C CA . HIS A 1 390 ? -5.147 -2.986 -8.223 1.00 93.44 390 HIS A CA 1
ATOM 3160 C C . HIS A 1 390 ? -5.649 -1.527 -8.215 1.00 93.44 390 HIS A C 1
ATOM 3162 O O . HIS A 1 390 ? -4.882 -0.622 -7.879 1.00 93.44 390 HIS A O 1
ATOM 3168 N N . ASN A 1 391 ? -6.921 -1.310 -8.568 1.00 92.44 391 ASN A N 1
ATOM 3169 C CA . ASN A 1 391 ? -7.587 -0.013 -8.626 1.00 92.44 391 ASN A CA 1
ATOM 3170 C C . ASN A 1 391 ? -9.040 -0.167 -8.146 1.00 92.44 391 ASN A C 1
ATOM 3172 O O . ASN A 1 391 ? -9.952 -0.493 -8.903 1.00 92.44 391 ASN A O 1
ATOM 3176 N N . GLY A 1 392 ? -9.256 -0.024 -6.841 1.00 93.31 392 GLY A N 1
ATOM 3177 C CA . GLY A 1 392 ? -10.579 -0.190 -6.253 1.00 93.31 392 GLY A CA 1
ATOM 3178 C C . GLY A 1 392 ? -10.655 0.239 -4.796 1.00 93.31 392 GLY A C 1
ATOM 3179 O O . GLY A 1 392 ? -9.789 -0.107 -3.987 1.00 93.31 392 GLY A O 1
ATOM 3180 N N . ALA A 1 393 ? -11.707 0.978 -4.455 1.00 92.94 393 ALA A N 1
ATOM 3181 C CA . ALA A 1 393 ? -12.002 1.470 -3.115 1.00 92.94 393 ALA A CA 1
ATOM 3182 C C . ALA A 1 393 ? -13.385 1.008 -2.634 1.00 92.94 393 ALA A C 1
ATOM 3184 O O . ALA A 1 393 ? -14.310 0.831 -3.427 1.00 92.94 393 ALA A O 1
ATOM 3185 N N . TRP A 1 394 ? -13.534 0.858 -1.311 1.00 91.12 394 TRP A N 1
ATOM 3186 C CA . TRP A 1 394 ? -14.788 0.473 -0.647 1.00 91.12 394 TRP A CA 1
ATOM 3187 C C . TRP A 1 394 ? -15.112 1.335 0.565 1.00 91.12 394 TRP A C 1
ATOM 3189 O O . TRP A 1 394 ? -14.284 1.426 1.467 1.00 91.12 394 TRP A O 1
ATOM 3199 N N . CYS A 1 395 ? -16.340 1.848 0.679 1.00 89.69 395 CYS A N 1
ATOM 3200 C CA . CYS A 1 395 ? -16.859 2.516 1.882 1.00 89.69 395 CYS A CA 1
ATOM 3201 C C . CYS A 1 395 ? -17.545 1.542 2.857 1.00 89.69 395 CYS A C 1
ATOM 3203 O O . CYS A 1 395 ? -18.441 0.805 2.451 1.00 89.69 395 CYS A O 1
ATOM 3205 N N . TRP A 1 396 ? -17.199 1.554 4.155 1.00 91.19 396 TRP A N 1
ATOM 3206 C CA . TRP A 1 396 ? -17.660 0.555 5.144 1.00 91.19 396 TRP A CA 1
ATOM 3207 C C . TRP A 1 396 ? -19.175 0.559 5.441 1.00 91.19 396 TRP A C 1
ATOM 3209 O O . TRP A 1 396 ? -19.643 -0.266 6.223 1.00 91.19 396 TRP A O 1
ATOM 3219 N N . PHE A 1 397 ? -19.960 1.461 4.848 1.00 92.44 397 PHE A N 1
ATOM 3220 C CA . PHE A 1 397 ? -21.404 1.549 5.083 1.00 92.44 397 PHE A CA 1
ATOM 3221 C C . PHE A 1 397 ? -22.277 0.813 4.062 1.00 92.44 397 PHE A C 1
ATOM 3223 O O . PHE A 1 397 ? -23.393 0.454 4.434 1.00 92.44 397 PHE A O 1
ATOM 3230 N N . SER A 1 398 ? -21.806 0.548 2.840 1.00 92.56 398 SER A N 1
ATOM 3231 C CA . SER A 1 398 ? -22.537 -0.323 1.905 1.00 92.56 398 SER A CA 1
ATOM 3232 C C . SER A 1 398 ? -22.136 -1.772 2.138 1.00 92.56 398 SER A C 1
ATOM 3234 O O . SER A 1 398 ? -20.942 -2.070 2.091 1.00 92.56 398 SER A O 1
ATOM 3236 N N . ASP A 1 399 ? -23.094 -2.649 2.420 1.00 93.81 399 ASP A N 1
ATOM 3237 C CA . ASP A 1 399 ? -22.849 -4.075 2.628 1.00 93.81 399 ASP A CA 1
ATOM 3238 C C . ASP A 1 399 ? -24.012 -4.945 2.124 1.00 93.81 399 ASP A C 1
ATOM 3240 O O . ASP A 1 399 ? -25.172 -4.544 2.213 1.00 93.81 399 ASP A O 1
ATOM 3244 N N . PRO A 1 400 ? -23.737 -6.184 1.683 1.00 95.38 400 PRO A N 1
ATOM 3245 C CA . PRO A 1 400 ? -22.418 -6.821 1.642 1.00 95.38 400 PRO A CA 1
ATOM 3246 C C . PRO A 1 400 ? -21.589 -6.374 0.430 1.00 95.38 400 PRO A C 1
ATOM 3248 O O . PRO A 1 400 ? -22.025 -6.526 -0.706 1.00 95.38 400 PRO A O 1
ATOM 3251 N N . ARG A 1 401 ? -20.367 -5.882 0.663 1.00 95.81 401 ARG A N 1
ATOM 3252 C CA . ARG A 1 401 ? -19.409 -5.549 -0.416 1.00 95.81 401 ARG A CA 1
ATOM 3253 C C . ARG A 1 401 ? -18.691 -6.774 -1.006 1.00 95.81 401 ARG A C 1
ATOM 3255 O O . ARG A 1 401 ? -18.151 -6.707 -2.106 1.00 95.81 401 ARG A O 1
ATOM 3262 N N . ALA A 1 402 ? -18.652 -7.875 -0.247 1.00 97.06 402 ALA A N 1
ATOM 3263 C CA . ALA A 1 402 ? -18.078 -9.153 -0.652 1.00 97.06 402 ALA A CA 1
ATOM 3264 C C . ALA A 1 402 ? -18.878 -10.327 -0.066 1.00 97.06 402 ALA A C 1
ATOM 3266 O O . ALA A 1 402 ? -19.372 -10.257 1.064 1.00 97.06 402 ALA A O 1
ATOM 3267 N N . VAL A 1 403 ? -19.019 -11.400 -0.840 1.00 96.81 403 VAL A N 1
ATOM 3268 C CA . VAL A 1 403 ? -19.838 -12.573 -0.508 1.00 96.81 403 VAL A CA 1
ATOM 3269 C C . VAL A 1 403 ? -19.156 -13.830 -1.038 1.00 96.81 403 VAL A C 1
ATOM 3271 O O . VAL A 1 403 ? -18.740 -13.868 -2.193 1.00 96.81 403 VAL A O 1
ATOM 3274 N N . TYR A 1 404 ? -19.056 -14.868 -0.214 1.00 97.06 404 TYR A N 1
ATOM 3275 C CA . TYR A 1 404 ? -18.772 -16.220 -0.681 1.00 97.06 404 TYR A CA 1
ATOM 3276 C C . TYR A 1 404 ? -20.081 -16.882 -1.110 1.00 97.06 404 TYR A C 1
ATOM 3278 O O . TYR A 1 404 ? -21.047 -16.896 -0.344 1.00 97.06 404 TYR A O 1
ATOM 3286 N N . TYR A 1 405 ? -20.109 -17.419 -2.325 1.00 96.19 405 TYR A N 1
ATOM 3287 C CA . TYR A 1 405 ? -21.228 -18.202 -2.830 1.00 96.19 405 TYR A CA 1
ATOM 3288 C C . TYR A 1 405 ? -20.701 -19.499 -3.445 1.00 96.19 405 TYR A C 1
ATOM 3290 O O . TYR A 1 405 ? -19.758 -19.485 -4.241 1.00 96.19 405 TYR A O 1
ATOM 3298 N N . GLU A 1 406 ? -21.318 -20.611 -3.051 1.00 93.94 406 GLU A N 1
ATOM 3299 C CA . GLU A 1 406 ? -20.996 -21.953 -3.528 1.00 93.94 406 GLU A CA 1
ATOM 3300 C C . GLU A 1 406 ? -22.234 -22.578 -4.170 1.00 93.94 406 GLU A C 1
ATOM 3302 O O . GLU A 1 406 ? -23.129 -23.066 -3.479 1.00 93.94 406 GLU A O 1
ATOM 3307 N N . GLY A 1 407 ? -22.285 -22.525 -5.501 1.00 93.75 407 GLY A N 1
ATOM 3308 C CA . GLY A 1 407 ? -23.285 -23.207 -6.317 1.00 93.75 407 GLY A CA 1
ATOM 3309 C C . GLY A 1 407 ? -22.608 -24.243 -7.205 1.00 93.75 407 GLY A C 1
ATOM 3310 O O . GLY A 1 407 ? -22.161 -25.292 -6.741 1.00 93.75 407 GLY A O 1
ATOM 3311 N N . LYS A 1 408 ? -22.504 -23.936 -8.498 1.00 95.19 408 LYS A N 1
ATOM 3312 C CA . LYS A 1 408 ? -21.677 -24.680 -9.450 1.00 95.19 408 LYS A CA 1
ATOM 3313 C C . LYS A 1 408 ? -20.188 -24.428 -9.215 1.00 95.19 408 LYS A C 1
ATOM 3315 O O . LYS A 1 408 ? -19.383 -25.329 -9.454 1.00 95.19 408 LYS A O 1
ATOM 3320 N N . TYR A 1 409 ? -19.829 -23.223 -8.781 1.00 95.69 409 TYR A N 1
ATOM 3321 C CA . TYR A 1 409 ? -18.452 -22.825 -8.519 1.00 95.69 409 TYR A CA 1
ATOM 3322 C C . TYR A 1 409 ? -18.269 -22.459 -7.051 1.00 95.69 409 TYR A C 1
ATOM 3324 O O . TYR A 1 409 ? -19.214 -22.068 -6.369 1.00 95.69 409 TYR A O 1
ATOM 3332 N N . LYS A 1 410 ? -17.026 -22.534 -6.576 1.00 95.44 410 LYS A N 1
ATOM 3333 C CA . LYS A 1 410 ? -16.627 -22.035 -5.258 1.00 95.44 410 LYS A CA 1
ATOM 3334 C C . LYS A 1 410 ? -15.993 -20.674 -5.451 1.00 95.44 410 LYS A C 1
ATOM 3336 O O . LYS A 1 410 ? -14.832 -20.595 -5.852 1.00 95.44 410 LYS A O 1
ATOM 3341 N N . ARG A 1 411 ? -16.742 -19.593 -5.219 1.00 97.06 411 ARG A N 1
ATOM 3342 C CA . ARG A 1 411 ? -16.291 -18.236 -5.567 1.00 97.06 411 ARG A CA 1
ATOM 3343 C C . ARG A 1 411 ? -16.512 -17.237 -4.444 1.00 97.06 411 ARG A C 1
ATOM 3345 O O . ARG A 1 411 ? -17.561 -17.199 -3.806 1.00 97.06 411 ARG A O 1
ATOM 3352 N N . THR A 1 412 ? -15.518 -16.377 -4.249 1.00 97.75 412 THR A N 1
ATOM 3353 C CA . THR A 1 412 ? -15.685 -15.137 -3.486 1.00 97.75 412 THR A CA 1
ATOM 3354 C C . THR A 1 412 ? -15.931 -14.004 -4.467 1.00 97.75 412 THR A C 1
ATOM 3356 O O . THR A 1 412 ? -15.044 -13.671 -5.247 1.00 97.75 412 THR A O 1
ATOM 3359 N N . TYR A 1 413 ? -17.120 -13.415 -4.410 1.00 98.06 413 TYR A N 1
ATOM 3360 C CA . TYR A 1 413 ? -17.522 -12.251 -5.191 1.00 98.06 413 TYR A CA 1
ATOM 3361 C C . TYR A 1 413 ? -17.273 -10.977 -4.401 1.00 98.06 413 TYR A C 1
ATOM 3363 O O . TYR A 1 413 ? -17.443 -10.946 -3.180 1.00 98.06 413 TYR A O 1
ATOM 3371 N N . ALA A 1 414 ? -16.906 -9.915 -5.101 1.00 97.75 414 ALA A N 1
ATOM 3372 C CA . ALA A 1 414 ? -16.663 -8.615 -4.509 1.00 97.75 414 ALA A CA 1
ATOM 3373 C C . ALA A 1 414 ? -16.961 -7.512 -5.527 1.00 97.75 414 ALA A C 1
ATOM 3375 O O . ALA A 1 414 ? -16.796 -7.730 -6.725 1.00 97.75 414 ALA A O 1
ATOM 3376 N N . GLY A 1 415 ? -17.395 -6.334 -5.086 1.00 97.12 415 GLY A N 1
ATOM 3377 C CA . GLY A 1 415 ? -17.652 -5.232 -6.015 1.00 97.12 415 GLY A CA 1
ATOM 3378 C C . GLY A 1 415 ? -17.174 -3.906 -5.469 1.00 97.12 415 GLY A C 1
ATOM 3379 O O . GLY A 1 415 ? -17.433 -3.625 -4.309 1.00 97.12 415 GLY A O 1
ATOM 3380 N N . TRP A 1 416 ? -16.449 -3.122 -6.267 1.00 96.94 416 TRP A N 1
ATOM 3381 C CA . TRP A 1 416 ? -15.707 -1.909 -5.885 1.00 96.94 416 TRP A CA 1
ATOM 3382 C C . TRP A 1 416 ? -15.989 -0.740 -6.815 1.00 96.94 416 TRP A C 1
ATOM 3384 O O . TRP A 1 416 ? -16.678 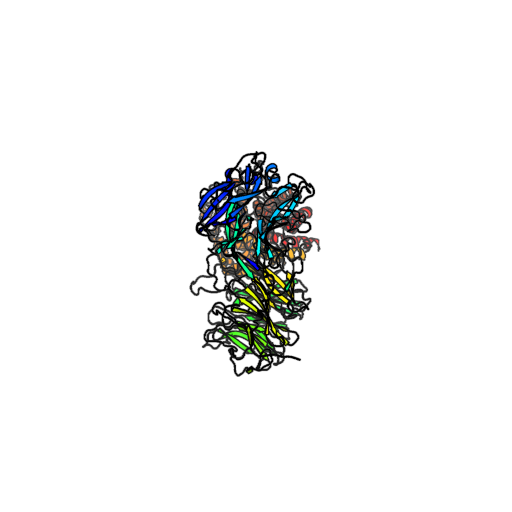-0.895 -7.817 1.00 96.94 416 TRP A O 1
ATOM 3394 N N . ILE A 1 417 ? -15.449 0.427 -6.467 1.00 94.62 417 ILE A N 1
ATOM 3395 C CA . ILE A 1 417 ? -15.361 1.560 -7.383 1.00 94.62 417 ILE A CA 1
ATOM 3396 C C . ILE A 1 417 ? -13.904 1.940 -7.616 1.00 94.62 417 ILE A C 1
ATOM 3398 O O . ILE A 1 417 ? -13.128 2.026 -6.660 1.00 94.62 417 ILE A O 1
ATOM 3402 N N . ASP A 1 418 ? -13.515 2.110 -8.873 1.00 93.62 418 ASP A N 1
ATOM 3403 C CA . ASP A 1 418 ? -12.155 2.505 -9.233 1.00 93.62 418 ASP A CA 1
ATOM 3404 C C . ASP A 1 418 ? -11.976 4.029 -9.208 1.00 93.62 418 ASP A C 1
ATOM 3406 O O . ASP A 1 418 ? -12.890 4.787 -8.874 1.00 93.62 418 ASP A O 1
ATOM 3410 N N . ASN A 1 419 ? -10.769 4.497 -9.509 1.00 89.50 419 ASN A N 1
ATOM 3411 C CA . ASN A 1 419 ? -10.437 5.918 -9.494 1.00 89.50 419 ASN A CA 1
ATOM 3412 C C . ASN A 1 419 ? -10.877 6.698 -10.753 1.00 89.50 419 ASN A C 1
ATOM 3414 O O . ASN A 1 419 ? -10.578 7.891 -10.862 1.00 89.50 419 ASN A O 1
ATOM 3418 N N . TYR A 1 420 ? -11.587 6.064 -11.684 1.00 88.69 420 TYR A N 1
ATOM 3419 C CA . TYR A 1 420 ? -12.269 6.705 -12.812 1.00 88.69 420 TYR A CA 1
ATOM 3420 C C . TYR A 1 420 ? -13.772 6.860 -12.553 1.00 88.69 420 TYR A C 1
ATOM 3422 O O . TYR A 1 420 ? -14.414 7.690 -13.192 1.00 88.69 420 TYR A O 1
ATOM 3430 N N . GLY A 1 421 ? -14.288 6.198 -11.514 1.00 90.12 421 GLY A N 1
ATOM 3431 C CA . GLY A 1 421 ? -15.692 6.245 -11.121 1.00 90.12 421 GLY A CA 1
ATOM 3432 C C . GLY A 1 421 ? -16.484 5.050 -11.640 1.00 90.12 421 GLY A C 1
ATOM 3433 O O . GLY A 1 421 ? -17.716 5.084 -11.581 1.00 90.12 421 GLY A O 1
ATOM 3434 N N . ASP A 1 422 ? -15.806 4.011 -12.123 1.00 94.38 422 ASP A N 1
ATOM 3435 C CA . ASP A 1 422 ? -16.444 2.806 -12.631 1.00 94.38 422 ASP A CA 1
ATOM 3436 C C . ASP A 1 422 ? -16.848 1.905 -11.474 1.00 94.38 422 ASP A C 1
ATOM 3438 O O . ASP A 1 422 ? -16.060 1.624 -10.568 1.00 94.38 422 ASP A O 1
ATOM 3442 N N . VAL A 1 423 ? -18.075 1.402 -11.518 1.00 95.69 423 VAL A N 1
ATOM 3443 C CA . VAL A 1 423 ? -18.557 0.385 -10.589 1.00 95.69 423 VAL A CA 1
ATOM 3444 C C . VAL A 1 423 ? -18.209 -0.980 -11.158 1.00 95.69 423 VAL A C 1
ATOM 3446 O O . VAL A 1 423 ? -18.665 -1.343 -12.242 1.00 95.69 423 VAL A O 1
ATOM 3449 N N . HIS A 1 424 ? -17.445 -1.757 -10.401 1.00 97.00 424 HIS A N 1
ATOM 3450 C CA . HIS A 1 424 ? -16.986 -3.085 -10.787 1.00 97.00 424 HIS A CA 1
ATOM 3451 C C . HIS A 1 424 ? -17.637 -4.171 -9.941 1.00 97.00 424 HIS A C 1
ATOM 3453 O O . HIS A 1 424 ? -17.897 -3.986 -8.749 1.00 97.00 424 HIS A O 1
ATOM 3459 N N . VAL A 1 425 ? -17.809 -5.345 -10.543 1.00 97.50 425 VAL A N 1
ATOM 3460 C CA . VAL A 1 425 ? -18.054 -6.604 -9.830 1.00 97.50 425 VAL A CA 1
ATOM 3461 C C . VAL A 1 425 ? -17.100 -7.660 -10.367 1.00 97.50 425 VAL A C 1
ATOM 3463 O O . VAL A 1 425 ? -16.932 -7.797 -11.577 1.00 97.50 425 VAL A O 1
ATOM 3466 N N . GLY A 1 426 ? -16.484 -8.421 -9.471 1.00 97.25 426 GLY A N 1
ATOM 3467 C CA . GLY A 1 426 ? -15.577 -9.503 -9.819 1.00 97.25 426 GLY A CA 1
ATOM 3468 C C . GLY A 1 426 ? -15.642 -10.675 -8.855 1.00 97.25 426 GLY A C 1
ATOM 3469 O O . GLY A 1 426 ? -16.324 -10.623 -7.829 1.00 97.25 426 GLY A O 1
ATOM 3470 N N . TYR A 1 427 ? -14.918 -11.737 -9.191 1.00 97.50 427 TYR A N 1
ATOM 3471 C CA . TYR A 1 427 ? -14.747 -12.900 -8.330 1.00 97.50 427 TYR A CA 1
ATOM 3472 C C . TYR A 1 427 ? -13.295 -13.374 -8.273 1.00 97.50 427 TYR A C 1
ATOM 3474 O O . TYR A 1 427 ? -12.499 -13.127 -9.178 1.00 97.50 427 TYR A O 1
ATOM 3482 N N . PHE A 1 428 ? -12.992 -14.115 -7.210 1.00 96.81 428 PHE A N 1
ATOM 3483 C CA . PHE A 1 428 ? -11.897 -15.075 -7.158 1.00 96.81 428 PHE A CA 1
ATOM 3484 C C . PHE A 1 428 ? -12.478 -16.492 -7.126 1.00 96.81 428 PHE A C 1
ATOM 3486 O O . PHE A 1 428 ? -13.312 -1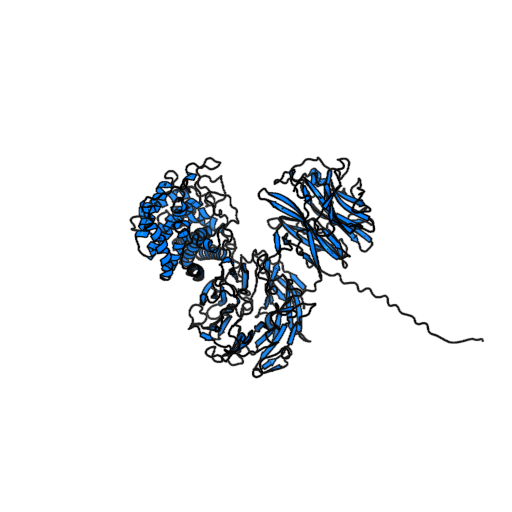6.798 -6.265 1.00 96.81 428 PHE A O 1
ATOM 3493 N N . ASP A 1 429 ? -12.041 -17.345 -8.050 1.00 95.94 429 ASP A N 1
ATOM 3494 C CA . ASP A 1 429 ? -12.429 -18.753 -8.106 1.00 95.94 429 ASP A CA 1
ATOM 3495 C C . ASP A 1 429 ? -11.478 -19.610 -7.263 1.00 95.94 429 ASP A C 1
ATOM 3497 O O . ASP A 1 429 ? -10.262 -19.645 -7.470 1.00 95.94 429 ASP A O 1
ATOM 3501 N N . HIS A 1 430 ? -12.029 -20.302 -6.269 1.00 93.56 430 HIS A N 1
ATOM 3502 C CA . HIS A 1 430 ? -11.239 -21.062 -5.306 1.00 93.56 430 HIS A CA 1
ATOM 3503 C C . HIS A 1 430 ? -10.673 -22.355 -5.879 1.00 93.56 430 HIS A C 1
ATOM 3505 O O . HIS A 1 430 ? -9.697 -22.855 -5.316 1.00 93.56 430 HIS A O 1
ATOM 3511 N N . ASP A 1 431 ? -11.205 -22.872 -6.982 1.00 93.06 431 ASP A N 1
ATOM 3512 C CA . ASP A 1 431 ? -10.701 -24.089 -7.611 1.00 93.06 431 ASP A CA 1
ATOM 3513 C C . ASP A 1 431 ? -9.671 -23.742 -8.693 1.00 93.06 431 ASP A C 1
ATOM 3515 O O . ASP A 1 431 ? -8.540 -24.237 -8.644 1.00 93.06 431 ASP A O 1
ATOM 3519 N N . THR A 1 432 ? -10.009 -22.831 -9.611 1.00 92.94 432 THR A N 1
ATOM 3520 C CA . THR A 1 432 ? -9.141 -22.470 -10.750 1.00 92.94 432 THR A CA 1
ATOM 3521 C C . THR A 1 432 ? -8.106 -21.395 -10.422 1.00 92.94 432 THR A C 1
ATOM 3523 O O . THR A 1 432 ? -7.122 -21.262 -11.146 1.00 92.94 432 THR A O 1
ATOM 3526 N N . LYS A 1 433 ? -8.288 -20.655 -9.317 1.00 90.94 433 LYS A N 1
ATOM 3527 C CA . LYS A 1 433 ? -7.495 -19.467 -8.929 1.00 90.94 433 LYS A CA 1
ATOM 3528 C C . LYS A 1 433 ? -7.649 -18.277 -9.879 1.00 90.94 433 LYS A C 1
ATOM 3530 O O . LYS A 1 433 ? -6.868 -17.330 -9.800 1.00 90.94 433 LYS A O 1
ATOM 3535 N N . GLU A 1 434 ? -8.647 -18.322 -10.753 1.00 92.81 434 GLU A N 1
ATOM 3536 C CA . GLU A 1 434 ? -8.976 -17.256 -11.690 1.00 92.81 434 GLU A CA 1
ATOM 3537 C C . GLU A 1 434 ? -9.493 -16.010 -10.959 1.00 92.81 434 GLU A C 1
ATOM 3539 O O . GLU A 1 434 ? -10.250 -16.106 -9.989 1.00 92.81 434 GLU A O 1
ATOM 3544 N N . ILE A 1 435 ? -9.102 -14.839 -11.465 1.00 95.00 435 ILE A N 1
ATOM 3545 C CA . ILE A 1 435 ? -9.663 -13.542 -11.088 1.00 95.00 435 ILE A CA 1
ATOM 3546 C C . ILE A 1 435 ? -10.305 -12.939 -12.331 1.00 95.00 435 ILE A C 1
ATOM 3548 O O . ILE A 1 435 ? -9.625 -12.727 -13.333 1.00 95.00 435 ILE A O 1
ATOM 3552 N N . ALA A 1 436 ? -11.591 -12.615 -12.238 1.00 95.06 436 ALA A N 1
ATOM 3553 C CA . ALA A 1 436 ? -12.331 -11.950 -13.302 1.00 95.06 436 ALA A CA 1
ATOM 3554 C C . ALA A 1 436 ? -13.143 -10.784 -12.740 1.00 95.06 436 ALA A C 1
ATOM 3556 O O . ALA A 1 436 ? -13.590 -10.821 -11.591 1.00 95.06 436 ALA A O 1
ATOM 3557 N N . SER A 1 437 ? -13.350 -9.752 -13.555 1.00 95.94 437 SER A N 1
ATOM 3558 C CA . SER A 1 437 ? -14.144 -8.579 -13.195 1.00 95.94 437 SER A CA 1
ATOM 3559 C C . SER A 1 437 ? -14.761 -7.927 -14.421 1.00 95.94 437 SER A C 1
ATOM 3561 O O . SER A 1 437 ? -14.158 -7.945 -15.493 1.00 95.94 437 SER A O 1
ATOM 3563 N N . VAL A 1 438 ? -15.914 -7.289 -14.238 1.00 95.06 438 VAL A N 1
ATOM 3564 C CA . VAL A 1 438 ? -16.554 -6.451 -15.254 1.00 95.06 438 VAL A CA 1
ATOM 3565 C C . VAL A 1 438 ? -16.923 -5.086 -14.682 1.00 95.06 438 VAL A C 1
ATOM 3567 O O . VAL A 1 438 ? -17.242 -4.964 -13.494 1.00 95.06 438 VAL A O 1
ATOM 3570 N N . VAL A 1 439 ? -16.951 -4.084 -15.556 1.00 95.44 439 VAL A N 1
ATOM 3571 C CA . VAL A 1 439 ? -17.576 -2.789 -15.280 1.00 95.44 439 VAL A CA 1
ATOM 3572 C C . VAL A 1 439 ? -19.089 -2.948 -15.442 1.00 95.44 439 VAL A C 1
ATOM 3574 O O . VAL A 1 439 ? -19.571 -3.293 -16.520 1.00 95.44 439 VAL A O 1
ATOM 3577 N N . VAL A 1 440 ? -19.851 -2.711 -14.373 1.00 94.94 440 VAL A N 1
ATOM 3578 C CA . VAL A 1 440 ? -21.328 -2.726 -14.390 1.00 94.94 440 VAL A CA 1
ATOM 3579 C C . VAL A 1 440 ? -21.931 -1.325 -14.529 1.00 94.94 440 VAL A C 1
ATOM 3581 O O . VAL A 1 440 ? -23.101 -1.191 -14.890 1.00 94.94 440 VAL A O 1
ATOM 3584 N N . ALA A 1 441 ? -21.144 -0.280 -14.266 1.00 94.00 441 ALA A N 1
ATOM 3585 C CA . ALA A 1 441 ? -21.467 1.101 -14.609 1.00 94.00 441 ALA A CA 1
ATOM 3586 C C . ALA A 1 441 ? -20.176 1.888 -14.864 1.00 94.00 441 ALA A C 1
ATOM 3588 O O . ALA A 1 441 ? -19.334 1.962 -13.978 1.00 94.00 441 ALA A O 1
ATOM 3589 N N . ASP A 1 442 ? -20.049 2.463 -16.055 1.00 92.06 442 ASP A N 1
ATOM 3590 C CA . ASP A 1 442 ? -18.887 3.238 -16.509 1.00 92.06 442 ASP A CA 1
ATOM 3591 C C . ASP A 1 442 ? -19.009 4.712 -16.077 1.00 92.06 442 ASP A C 1
ATOM 3593 O O . ASP A 1 442 ? -20.078 5.318 -16.234 1.00 92.06 442 ASP A O 1
ATOM 3597 N N . ASN A 1 443 ? -17.931 5.262 -15.507 1.00 88.81 443 ASN A N 1
ATOM 3598 C CA . ASN A 1 443 ? -17.749 6.660 -15.111 1.00 88.81 443 ASN A CA 1
ATOM 3599 C C . ASN A 1 443 ? -18.958 7.241 -14.355 1.00 88.81 443 ASN A C 1
ATOM 3601 O O . ASN A 1 443 ? -19.468 8.325 -14.665 1.00 88.81 443 ASN A O 1
ATOM 3605 N N . LEU A 1 444 ? -19.457 6.487 -13.370 1.00 89.31 444 LEU A N 1
ATOM 3606 C CA . LEU A 1 444 ? -20.650 6.848 -12.612 1.00 89.31 444 LEU A CA 1
ATOM 3607 C C . LEU A 1 444 ? -20.399 8.105 -11.772 1.00 89.31 444 LEU A C 1
ATOM 3609 O O . LEU A 1 444 ? -21.136 9.084 -11.885 1.00 89.31 444 LEU A O 1
ATOM 3613 N N . GLU A 1 445 ? -19.388 8.049 -10.903 1.00 87.62 445 GLU A N 1
ATOM 3614 C CA . GLU A 1 445 ? -18.896 9.158 -10.077 1.00 87.62 445 GLU A CA 1
ATOM 3615 C C . GLU A 1 445 ? -17.688 8.690 -9.255 1.00 87.62 445 GLU A C 1
ATOM 3617 O O . GLU A 1 445 ? -17.761 7.659 -8.594 1.00 87.62 445 GLU A O 1
ATOM 3622 N N . ILE A 1 446 ? -16.606 9.476 -9.228 1.00 87.62 446 ILE A N 1
ATOM 3623 C CA . ILE A 1 446 ? -15.398 9.198 -8.429 1.00 87.62 446 ILE A CA 1
ATOM 3624 C C . ILE A 1 446 ? -15.686 9.460 -6.938 1.00 87.62 446 ILE A C 1
ATOM 3626 O O . ILE A 1 446 ? -15.383 10.534 -6.408 1.00 87.62 446 ILE A O 1
ATOM 3630 N N . ASP A 1 447 ? -16.312 8.491 -6.271 1.00 87.62 447 ASP A N 1
ATOM 3631 C CA . ASP A 1 447 ? -16.678 8.543 -4.854 1.00 87.62 447 ASP A CA 1
ATOM 3632 C C . ASP A 1 447 ? -16.793 7.123 -4.270 1.00 87.62 447 ASP A C 1
ATOM 3634 O O . ASP A 1 447 ? -17.567 6.293 -4.747 1.00 87.62 447 ASP A O 1
ATOM 3638 N N . ASP A 1 448 ? -16.061 6.839 -3.189 1.00 88.69 448 ASP A N 1
ATOM 3639 C CA . ASP A 1 448 ? -16.050 5.512 -2.562 1.00 88.69 448 ASP A CA 1
ATOM 3640 C C . ASP A 1 448 ? -17.404 5.104 -1.947 1.00 88.69 448 ASP A C 1
ATOM 3642 O O . ASP A 1 448 ? -17.611 3.928 -1.630 1.00 88.69 448 ASP A O 1
ATOM 3646 N N . HIS A 1 449 ? -18.336 6.051 -1.794 1.00 90.19 449 HIS A N 1
ATOM 3647 C CA . HIS A 1 449 ? -19.709 5.845 -1.331 1.00 90.19 449 HIS A CA 1
ATOM 3648 C C . HIS A 1 449 ? -20.591 5.116 -2.351 1.00 90.19 449 HIS A C 1
ATOM 3650 O O . HIS A 1 449 ? -21.698 4.694 -2.001 1.00 90.19 449 HIS A O 1
ATOM 3656 N N . ASN A 1 450 ? -20.108 4.963 -3.583 1.00 90.62 450 ASN A N 1
ATOM 3657 C CA . ASN A 1 450 ? -20.821 4.328 -4.689 1.00 90.62 450 ASN A CA 1
ATOM 3658 C C . ASN A 1 450 ? -20.511 2.831 -4.815 1.00 90.62 450 ASN A C 1
ATOM 3660 O O . ASN A 1 450 ? -21.013 2.170 -5.723 1.00 90.62 450 ASN A O 1
ATOM 3664 N N . VAL A 1 451 ? -19.702 2.291 -3.893 1.00 93.19 451 VAL A N 1
ATOM 3665 C CA . VAL A 1 451 ? -19.415 0.856 -3.792 1.00 93.19 451 VAL A CA 1
ATOM 3666 C C . VAL A 1 451 ? -20.719 0.032 -3.820 1.00 93.19 451 VAL A C 1
ATOM 3668 O O . VAL A 1 451 ? -21.658 0.342 -3.072 1.00 93.19 451 VAL A O 1
ATOM 3671 N N . PRO A 1 452 ? -20.797 -1.015 -4.660 1.00 96.06 452 PRO A N 1
ATOM 3672 C CA . PRO A 1 452 ? -21.999 -1.818 -4.799 1.00 96.06 452 PRO A CA 1
ATOM 3673 C C . PRO A 1 452 ? -22.189 -2.774 -3.616 1.00 96.06 452 PRO A C 1
ATOM 3675 O O . PRO A 1 452 ? -21.231 -3.267 -3.018 1.00 96.06 452 PRO A O 1
ATOM 3678 N N . SER A 1 453 ? -23.449 -3.090 -3.332 1.00 96.62 453 SER A N 1
ATOM 3679 C CA . SER A 1 453 ? -23.839 -4.193 -2.452 1.00 96.62 453 SER A CA 1
ATOM 3680 C C . SER A 1 453 ? -24.303 -5.386 -3.274 1.00 96.62 453 SER A C 1
ATOM 3682 O O . SER A 1 453 ? -25.057 -5.224 -4.238 1.00 96.62 453 SER A O 1
ATOM 3684 N N . LEU A 1 454 ? -23.866 -6.578 -2.877 1.00 97.44 454 LEU A N 1
ATOM 3685 C CA . LEU A 1 454 ? -24.088 -7.830 -3.594 1.00 97.44 454 LEU A CA 1
ATOM 3686 C C . LEU A 1 454 ? -25.083 -8.723 -2.849 1.00 97.44 454 LEU A C 1
ATOM 3688 O O . LEU A 1 454 ? -24.999 -8.893 -1.628 1.00 97.44 454 LEU A O 1
ATOM 3692 N N . TYR A 1 455 ? -25.996 -9.336 -3.595 1.00 96.69 455 TYR A N 1
ATOM 3693 C CA . TYR A 1 455 ? -26.946 -10.315 -3.076 1.00 96.69 455 TYR A CA 1
ATOM 3694 C C . TYR A 1 455 ? -27.131 -11.464 -4.062 1.00 96.69 455 TYR A C 1
ATOM 3696 O O . TYR A 1 455 ? -27.329 -11.229 -5.249 1.00 96.69 455 TYR A O 1
ATOM 3704 N N . PHE A 1 456 ? -27.094 -12.693 -3.556 1.00 96.31 456 PHE A N 1
ATOM 3705 C CA . PHE A 1 456 ? -27.499 -13.886 -4.290 1.00 96.31 456 PHE A CA 1
ATOM 3706 C C . PHE A 1 456 ? -28.874 -14.316 -3.793 1.00 96.31 456 PHE A C 1
ATOM 3708 O O . PHE A 1 456 ? -29.089 -14.386 -2.580 1.00 96.31 456 PHE A O 1
ATOM 3715 N N . ASP A 1 457 ? -29.793 -14.585 -4.717 1.00 92.75 457 ASP A N 1
ATOM 3716 C CA . ASP A 1 457 ? -31.057 -15.233 -4.373 1.00 92.75 457 ASP A CA 1
ATOM 3717 C C . ASP A 1 457 ? -30.891 -16.753 -4.197 1.00 92.75 457 ASP A C 1
ATOM 3719 O O . ASP A 1 457 ? -29.835 -17.323 -4.479 1.00 92.75 457 ASP A O 1
ATOM 3723 N N . ASP A 1 458 ? -31.956 -17.426 -3.753 1.00 89.00 458 ASP A N 1
ATOM 3724 C CA . ASP A 1 458 ? -31.964 -18.877 -3.503 1.00 89.00 458 ASP A CA 1
ATOM 3725 C C . ASP A 1 458 ? -31.703 -19.724 -4.768 1.00 89.00 458 ASP A C 1
ATOM 3727 O O . ASP A 1 458 ? -31.493 -20.934 -4.678 1.00 89.00 458 ASP A O 1
ATOM 3731 N N . LYS A 1 459 ? -31.750 -19.112 -5.958 1.00 92.75 459 LYS A N 1
ATOM 3732 C CA . LYS A 1 459 ? -31.477 -19.752 -7.252 1.00 92.75 459 LYS A CA 1
ATOM 3733 C C . LYS A 1 459 ? -30.077 -19.422 -7.784 1.00 92.75 459 LYS A C 1
ATOM 3735 O O . LYS A 1 459 ? -29.707 -19.924 -8.844 1.00 92.75 459 LYS A O 1
ATOM 3740 N N . GLY A 1 460 ? -29.305 -18.606 -7.069 1.00 95.88 460 GLY A N 1
ATOM 3741 C CA . GLY A 1 460 ? -27.950 -18.207 -7.433 1.00 95.88 460 GLY A CA 1
ATOM 3742 C C . GLY A 1 460 ? -27.859 -17.029 -8.396 1.00 95.88 460 GLY A C 1
ATOM 3743 O O . GLY A 1 460 ? -26.765 -16.756 -8.893 1.00 95.88 460 GLY A O 1
ATOM 3744 N N . TYR A 1 461 ? -28.949 -16.305 -8.660 1.00 96.69 461 TYR A N 1
ATOM 3745 C CA . TYR A 1 461 ? -28.871 -15.076 -9.448 1.00 96.69 461 TYR A CA 1
ATOM 3746 C C . TYR A 1 461 ? -28.271 -13.953 -8.608 1.00 96.69 461 TYR A C 1
ATOM 3748 O O . TYR A 1 461 ? -28.782 -13.586 -7.547 1.00 96.69 461 TYR A O 1
ATOM 3756 N N . LEU A 1 462 ? -27.186 -13.380 -9.121 1.00 98.00 462 LEU A N 1
ATOM 3757 C CA . LEU A 1 462 ? -26.553 -12.197 -8.565 1.00 98.00 462 LEU A CA 1
ATOM 3758 C C . LEU A 1 462 ? -27.408 -10.952 -8.831 1.00 98.00 462 LEU A C 1
ATOM 3760 O O . LEU A 1 462 ? -27.797 -10.682 -9.971 1.00 98.00 462 LEU A O 1
ATOM 3764 N N . GLN A 1 463 ? -27.634 -10.173 -7.780 1.00 97.62 463 GLN A N 1
ATOM 3765 C CA . GLN A 1 463 ? -28.204 -8.833 -7.796 1.00 97.62 463 GLN A CA 1
ATOM 3766 C C . GLN A 1 463 ? -27.164 -7.827 -7.286 1.00 97.62 463 GLN A C 1
ATOM 3768 O O . GLN A 1 463 ? -26.525 -8.050 -6.253 1.00 97.62 463 GLN A O 1
ATOM 3773 N N . VAL A 1 464 ? -27.010 -6.711 -7.999 1.00 97.81 464 VAL A N 1
ATOM 3774 C CA . VAL A 1 464 ? -26.018 -5.665 -7.714 1.00 97.81 464 VAL A CA 1
ATOM 3775 C C . VAL A 1 464 ? -26.737 -4.339 -7.489 1.00 97.81 464 VAL A C 1
ATOM 3777 O O . VAL A 1 464 ? -27.421 -3.844 -8.386 1.00 97.81 464 VAL A O 1
ATOM 3780 N N . TYR A 1 465 ? -26.571 -3.762 -6.296 1.00 97.12 465 TYR A N 1
ATOM 3781 C CA . TYR A 1 465 ? -27.214 -2.515 -5.873 1.00 97.12 465 TYR A CA 1
ATOM 3782 C C . TYR A 1 465 ? -26.186 -1.404 -5.664 1.00 97.12 465 TYR A C 1
ATOM 3784 O O . TYR A 1 465 ? -25.329 -1.522 -4.788 1.00 97.12 465 TYR A O 1
ATOM 3792 N N . TYR A 1 466 ? -26.303 -0.294 -6.387 1.00 95.31 466 TYR A N 1
ATOM 3793 C CA . TYR A 1 466 ? -25.357 0.828 -6.307 1.00 95.31 466 TYR A CA 1
ATOM 3794 C C . TYR A 1 466 ? -26.050 2.184 -6.495 1.00 95.31 466 TYR A C 1
ATOM 3796 O O . TYR A 1 466 ? -27.248 2.265 -6.789 1.00 95.31 466 TYR A O 1
ATOM 3804 N N . ASN A 1 467 ? -25.309 3.264 -6.250 1.00 92.31 467 ASN A N 1
ATOM 3805 C CA . ASN A 1 467 ? -25.824 4.631 -6.202 1.00 92.31 467 ASN A CA 1
ATOM 3806 C C . ASN A 1 467 ? -24.749 5.646 -6.602 1.00 92.31 467 ASN A C 1
ATOM 3808 O O . ASN A 1 467 ? -23.570 5.326 -6.570 1.00 92.31 467 ASN A O 1
ATOM 3812 N N . THR A 1 468 ? -25.168 6.875 -6.901 1.00 88.69 468 THR A N 1
ATOM 3813 C CA . THR A 1 468 ? -24.308 8.070 -6.818 1.00 88.69 468 THR A CA 1
ATOM 3814 C C . THR A 1 468 ? -24.487 8.731 -5.451 1.00 88.69 468 THR A C 1
ATOM 3816 O O . THR A 1 468 ? -25.562 8.614 -4.858 1.00 88.69 468 THR A O 1
ATOM 3819 N N . HIS A 1 469 ? -23.515 9.496 -4.980 1.00 83.19 469 HIS A N 1
ATOM 3820 C CA . HIS A 1 469 ? -23.527 10.208 -3.709 1.00 83.19 469 HIS A CA 1
ATOM 3821 C C . HIS A 1 469 ? -23.735 11.725 -3.867 1.00 83.19 469 HIS A C 1
ATOM 3823 O O . HIS A 1 469 ? -24.608 12.296 -3.196 1.00 83.19 469 HIS A O 1
ATOM 3829 N N . MET A 1 470 ? -22.976 12.388 -4.748 1.00 71.69 470 MET A N 1
ATOM 3830 C CA . MET A 1 470 ? -22.894 13.856 -4.827 1.00 71.69 470 MET A CA 1
ATOM 3831 C C . MET A 1 470 ? -23.518 14.456 -6.093 1.00 71.69 470 MET A C 1
ATOM 3833 O O . MET A 1 470 ? -23.804 15.660 -6.120 1.00 71.69 470 MET A O 1
ATOM 3837 N N . ILE A 1 471 ? -23.796 13.647 -7.119 1.00 71.75 471 ILE A N 1
ATOM 3838 C CA . ILE A 1 471 ? -24.396 14.106 -8.381 1.00 71.75 471 ILE A CA 1
ATOM 3839 C C . ILE A 1 471 ? -25.918 14.227 -8.265 1.00 71.75 471 ILE A C 1
ATOM 3841 O O . ILE A 1 471 ? -26.652 13.320 -8.632 1.00 71.75 471 ILE A O 1
ATOM 3845 N N . GLY A 1 472 ? -26.410 15.391 -7.839 1.00 68.06 472 GLY A N 1
ATOM 3846 C CA . GLY A 1 472 ? -27.818 15.781 -8.001 1.00 68.06 472 GLY A CA 1
ATOM 3847 C C . GLY A 1 472 ? -28.852 14.720 -7.584 1.00 68.06 472 GLY A C 1
ATOM 3848 O O . GLY A 1 472 ? -28.667 13.975 -6.629 1.00 68.06 472 GLY A O 1
ATOM 3849 N N . SER A 1 473 ? -29.982 14.691 -8.294 1.00 75.56 473 SER A N 1
ATOM 3850 C CA . SER A 1 473 ? -31.116 13.812 -8.000 1.00 75.56 473 SER A CA 1
ATOM 3851 C C . SER A 1 473 ? -31.072 12.525 -8.826 1.00 75.56 473 SER A C 1
ATOM 3853 O O . SER A 1 473 ? -31.695 12.475 -9.888 1.00 75.56 473 SER A O 1
ATOM 3855 N N . GLN A 1 474 ? -30.391 11.489 -8.339 1.00 84.06 474 GLN A N 1
ATOM 3856 C CA . GLN A 1 474 ? -30.246 10.207 -9.047 1.00 84.06 474 GLN A CA 1
ATOM 3857 C C . GLN A 1 474 ? -30.987 9.057 -8.347 1.00 84.06 474 GLN A C 1
ATOM 3859 O O . GLN A 1 474 ? -31.141 9.087 -7.123 1.00 84.06 474 GLN A O 1
ATOM 3864 N N . PRO A 1 475 ? -31.469 8.050 -9.100 1.00 89.25 475 PRO A N 1
ATOM 3865 C CA . PRO A 1 475 ? -32.080 6.852 -8.530 1.00 89.25 475 PRO A CA 1
ATOM 3866 C C . PRO A 1 475 ? -31.033 5.927 -7.882 1.00 89.25 475 PRO A C 1
ATOM 3868 O O . PRO A 1 475 ? -29.832 6.076 -8.105 1.00 89.25 475 PRO A O 1
ATOM 3871 N N . LEU A 1 476 ? -31.500 4.932 -7.124 1.00 92.62 476 LEU A N 1
ATOM 3872 C CA . LEU A 1 476 ? -30.723 3.708 -6.895 1.00 92.62 476 LEU A CA 1
ATOM 3873 C C . LEU A 1 476 ? -30.738 2.861 -8.167 1.00 92.62 476 LEU A C 1
ATOM 3875 O O . LEU A 1 476 ? -31.720 2.871 -8.911 1.00 92.62 476 LEU A O 1
ATOM 3879 N N . PHE A 1 477 ? -29.680 2.100 -8.399 1.00 95.12 477 PHE A N 1
ATOM 3880 C CA . PHE A 1 477 ? -29.576 1.212 -9.549 1.00 95.12 477 PHE A CA 1
ATOM 3881 C C . PHE A 1 477 ? -29.562 -0.243 -9.089 1.00 95.12 477 PHE A C 1
ATOM 3883 O O . PHE A 1 477 ? -28.924 -0.576 -8.089 1.00 95.12 477 PHE A O 1
ATOM 3890 N N . LEU A 1 478 ? -30.276 -1.092 -9.826 1.00 97.00 478 LEU A N 1
ATOM 3891 C CA . LEU A 1 478 ? -30.313 -2.539 -9.648 1.00 97.00 478 LEU A CA 1
ATOM 3892 C C . LEU A 1 478 ? -29.980 -3.215 -10.982 1.00 97.00 478 LEU A C 1
ATOM 3894 O O . LEU A 1 478 ? -30.691 -3.007 -11.967 1.00 97.00 478 LEU A O 1
ATOM 3898 N N . LEU A 1 479 ? -28.940 -4.048 -10.993 1.00 96.56 479 LEU A N 1
ATOM 3899 C CA . LEU A 1 479 ? -28.704 -5.043 -12.043 1.00 96.56 479 LEU A CA 1
ATOM 3900 C C . LEU A 1 479 ? -28.983 -6.443 -11.501 1.00 96.56 479 LEU A C 1
ATOM 3902 O O . LEU A 1 479 ? -28.612 -6.762 -10.372 1.00 96.56 479 LEU A O 1
ATOM 3906 N N . LYS A 1 480 ? -29.591 -7.287 -12.334 1.00 96.56 480 LYS A N 1
ATOM 3907 C CA . LYS A 1 480 ? -29.765 -8.720 -12.079 1.00 96.56 480 LYS A CA 1
ATOM 3908 C C . LYS A 1 480 ? -29.038 -9.504 -13.161 1.00 96.56 480 LYS A C 1
ATOM 3910 O O . LYS A 1 480 ? -29.143 -9.161 -14.338 1.00 96.56 480 LYS A O 1
ATOM 3915 N N . SER A 1 481 ? -28.291 -10.524 -12.767 1.00 97.44 481 SER A N 1
ATOM 3916 C CA . SER A 1 481 ? -27.692 -11.468 -13.713 1.00 97.44 481 SER A CA 1
ATOM 3917 C C . SER A 1 481 ? -28.785 -12.231 -14.472 1.00 97.44 481 SER A C 1
ATOM 3919 O O . SER A 1 481 ? -29.843 -12.519 -13.912 1.00 97.44 481 SER A O 1
ATOM 3921 N N . ASN A 1 482 ? -28.547 -12.546 -15.748 1.00 96.75 482 ASN A N 1
ATOM 3922 C CA . ASN A 1 482 ? -29.462 -13.386 -16.538 1.00 96.75 482 ASN A CA 1
ATOM 3923 C C . ASN A 1 482 ? -29.231 -14.882 -16.297 1.00 96.75 482 ASN A C 1
ATOM 3925 O O . ASN A 1 482 ? -30.084 -15.692 -16.643 1.00 96.75 482 ASN A O 1
ATOM 3929 N N . GLU A 1 483 ? -28.086 -15.239 -15.713 1.00 96.94 483 GLU A N 1
ATOM 3930 C CA . GLU A 1 483 ? -27.669 -16.611 -15.431 1.00 96.94 483 GLU A CA 1
ATOM 3931 C C . GLU A 1 483 ? -27.126 -16.701 -13.997 1.00 96.94 483 GLU A C 1
ATOM 3933 O O . GLU A 1 483 ? -26.419 -15.776 -13.574 1.00 96.94 483 GLU A O 1
ATOM 3938 N N . PRO A 1 484 ? -27.393 -17.796 -13.256 1.00 97.06 484 PRO A N 1
ATOM 3939 C CA . PRO A 1 484 ? -26.834 -17.990 -11.924 1.00 97.06 484 PRO A CA 1
ATOM 3940 C C . PRO A 1 484 ? -25.306 -17.865 -11.914 1.00 97.06 484 PRO A C 1
ATOM 3942 O O . PRO A 1 484 ? -24.632 -18.323 -12.838 1.00 97.06 484 PRO A O 1
ATOM 3945 N N . GLU A 1 485 ? -24.758 -17.255 -10.860 1.00 96.88 485 GLU A N 1
ATOM 3946 C CA . GLU A 1 485 ? -23.310 -17.084 -10.637 1.00 96.88 485 GLU A CA 1
ATOM 3947 C C . GLU A 1 485 ? -22.564 -16.252 -11.703 1.00 96.88 485 GLU A C 1
ATOM 3949 O O . GLU A 1 485 ? -21.338 -16.125 -11.645 1.00 96.88 485 GLU A O 1
ATOM 3954 N N . SER A 1 486 ? -23.269 -15.654 -12.671 1.00 95.88 486 SER A N 1
ATOM 3955 C CA . SER A 1 486 ? -22.645 -14.883 -13.748 1.00 95.88 486 SER A CA 1
ATOM 3956 C C . SER A 1 486 ? -22.394 -13.426 -13.364 1.00 95.88 486 SER A C 1
ATOM 3958 O O . SER A 1 486 ? -23.275 -12.740 -12.846 1.00 95.88 486 SER A O 1
ATOM 3960 N N . ILE A 1 487 ? -21.197 -12.940 -13.702 1.00 95.88 487 ILE A N 1
ATOM 3961 C CA . ILE A 1 487 ? -20.860 -11.509 -13.713 1.00 95.88 487 ILE A CA 1
ATOM 3962 C C . ILE A 1 487 ? -20.774 -10.944 -15.135 1.00 95.88 487 ILE A C 1
ATOM 3964 O O . ILE A 1 487 ? -20.543 -9.762 -15.290 1.00 95.88 487 ILE A O 1
ATOM 3968 N N . THR A 1 488 ? -20.925 -11.747 -16.189 1.00 92.75 488 THR A N 1
ATOM 3969 C CA . THR A 1 488 ? -20.751 -11.287 -17.585 1.00 92.75 488 THR A CA 1
ATOM 3970 C C . THR A 1 488 ? -22.066 -11.148 -18.345 1.00 92.75 488 THR A C 1
ATOM 3972 O O . THR A 1 488 ? -22.075 -10.660 -19.471 1.00 92.75 488 THR A O 1
ATOM 3975 N N . SER A 1 489 ? -23.186 -11.564 -17.751 1.00 94.00 489 SER A N 1
ATOM 3976 C CA . SER A 1 489 ? -24.511 -11.487 -18.368 1.00 94.00 489 SER A CA 1
ATOM 3977 C C . SER A 1 489 ? -25.510 -10.873 -17.399 1.00 94.00 489 SER A C 1
ATOM 3979 O O . SER A 1 489 ? -25.930 -11.520 -16.439 1.00 94.00 489 SER A O 1
ATOM 3981 N N . PHE A 1 490 ? -25.905 -9.629 -17.670 1.00 95.56 490 PHE A N 1
ATOM 3982 C CA . PHE A 1 490 ? -26.889 -8.882 -16.891 1.00 95.56 490 PHE A CA 1
ATOM 3983 C C . PHE A 1 490 ? -28.097 -8.478 -17.739 1.00 95.56 490 PHE A C 1
ATOM 3985 O O . PHE A 1 490 ? -27.990 -8.278 -18.951 1.00 95.56 490 PHE A O 1
ATOM 3992 N N . GLY A 1 491 ? -29.253 -8.368 -17.088 1.00 93.31 491 GLY A N 1
ATOM 3993 C CA . GLY A 1 491 ? -30.439 -7.736 -17.656 1.00 93.31 491 GLY A CA 1
ATOM 3994 C C . GLY A 1 491 ? -30.308 -6.210 -17.709 1.00 93.31 491 GLY A C 1
ATOM 3995 O O . GLY A 1 491 ? -29.270 -5.636 -17.376 1.00 93.31 491 GLY A O 1
ATOM 3996 N N . GLU A 1 492 ? -31.384 -5.531 -18.104 1.00 93.56 492 GLU A N 1
ATOM 3997 C CA . GLU A 1 492 ? -31.402 -4.067 -18.148 1.00 93.56 492 GLU A CA 1
ATOM 3998 C C . GLU A 1 492 ? -31.208 -3.438 -16.760 1.00 93.56 492 GLU A C 1
ATOM 4000 O O . GLU A 1 492 ? -31.763 -3.892 -15.756 1.00 93.56 492 GLU A O 1
ATOM 4005 N N . VAL A 1 493 ? -30.457 -2.332 -16.718 1.00 95.44 493 VAL A N 1
ATOM 4006 C CA . VAL A 1 493 ? -30.258 -1.547 -15.496 1.00 95.44 493 VAL A CA 1
ATOM 4007 C C . VAL A 1 493 ? -31.584 -0.940 -15.049 1.00 95.44 493 VAL A C 1
ATOM 4009 O O . VAL A 1 493 ? -32.132 -0.035 -15.690 1.00 95.44 493 VAL A O 1
ATOM 4012 N N . LYS A 1 494 ? -32.076 -1.374 -13.892 1.00 95.75 494 LYS A N 1
ATOM 4013 C CA . LYS A 1 494 ? -33.312 -0.858 -13.318 1.00 95.75 494 LYS A CA 1
ATOM 4014 C C . LYS A 1 494 ? -33.043 0.355 -12.434 1.00 95.75 494 LYS A C 1
ATOM 4016 O O . LYS A 1 494 ? -32.298 0.283 -11.460 1.00 95.75 494 LYS A O 1
ATOM 4021 N N . LYS A 1 495 ? -33.707 1.469 -12.750 1.00 94.56 495 LYS A N 1
ATOM 4022 C CA . LYS A 1 495 ? -33.655 2.722 -11.983 1.00 94.56 495 LYS A CA 1
ATOM 4023 C C . LYS A 1 495 ? -34.762 2.752 -10.930 1.00 94.56 495 LYS A C 1
ATOM 4025 O O . LYS A 1 495 ? -35.945 2.757 -11.267 1.00 94.56 495 LYS A O 1
ATOM 4030 N N . LEU A 1 496 ? -34.382 2.803 -9.661 1.00 92.81 496 LEU A N 1
ATOM 4031 C CA . LEU A 1 496 ? -35.276 2.795 -8.507 1.00 92.81 496 LEU A CA 1
ATOM 4032 C C . LEU A 1 496 ? -35.391 4.210 -7.915 1.00 92.81 496 LEU A C 1
ATOM 4034 O O . LEU A 1 496 ? -34.510 4.688 -7.198 1.00 92.81 496 LEU A O 1
ATOM 4038 N N . TYR A 1 497 ? -36.496 4.893 -8.212 1.00 90.38 497 TYR A N 1
ATOM 4039 C CA . TYR A 1 497 ? -36.822 6.212 -7.656 1.00 90.38 497 TYR A CA 1
ATOM 4040 C C . TYR A 1 497 ? -37.626 6.059 -6.361 1.00 90.38 497 TYR A C 1
ATOM 4042 O O . TYR A 1 497 ? -38.844 6.225 -6.359 1.00 90.38 497 TYR A O 1
ATOM 4050 N N . LEU A 1 498 ? -36.945 5.685 -5.275 1.00 89.94 498 LEU A N 1
ATOM 4051 C CA . LEU A 1 498 ? -37.608 5.288 -4.026 1.00 89.94 498 LEU A CA 1
ATOM 4052 C C . LEU A 1 498 ? -37.854 6.454 -3.054 1.00 89.94 498 LEU A C 1
ATOM 4054 O O . LEU A 1 498 ? -38.778 6.378 -2.248 1.00 89.94 498 LEU A O 1
ATOM 4058 N N . ASN A 1 499 ? -37.069 7.533 -3.129 1.00 86.31 499 ASN A N 1
ATOM 4059 C CA . ASN A 1 499 ? -37.264 8.726 -2.297 1.00 86.31 499 ASN A CA 1
ATOM 4060 C C . ASN A 1 499 ? -38.474 9.567 -2.768 1.00 86.31 499 ASN A C 1
ATOM 4062 O O . ASN A 1 499 ? -38.702 9.722 -3.971 1.00 86.31 499 ASN A O 1
ATOM 4066 N N . ASP A 1 500 ? -39.199 10.197 -1.832 1.00 72.69 500 ASP A N 1
ATOM 4067 C CA . ASP A 1 500 ? -40.198 11.226 -2.166 1.00 72.69 500 ASP A CA 1
ATOM 4068 C C . ASP A 1 500 ? -39.514 12.437 -2.834 1.00 72.69 500 ASP A C 1
ATOM 4070 O O . ASP A 1 500 ? -38.537 12.989 -2.322 1.00 72.69 500 ASP A O 1
ATOM 4074 N N . LYS A 1 501 ? -40.069 12.900 -3.963 1.00 62.66 501 LYS A N 1
ATOM 4075 C CA . LYS A 1 501 ? -39.592 14.063 -4.730 1.00 62.66 501 LYS A CA 1
ATOM 4076 C C . LYS A 1 501 ? -39.489 15.352 -3.899 1.00 62.66 501 LYS A C 1
ATOM 4078 O O . LYS A 1 501 ? -38.786 16.269 -4.320 1.00 62.66 501 LYS A O 1
ATOM 4083 N N . LYS A 1 502 ? -40.186 15.460 -2.759 1.00 57.44 502 LYS A N 1
ATOM 4084 C CA . LYS A 1 502 ? -40.189 16.660 -1.898 1.00 57.44 502 LYS A CA 1
ATOM 4085 C C . LYS A 1 502 ? -39.078 16.706 -0.836 1.00 57.44 502 LYS A C 1
ATOM 4087 O O . LYS A 1 502 ? -38.782 17.801 -0.365 1.00 57.44 502 LYS A O 1
ATOM 4092 N N . GLU A 1 503 ? -38.447 15.584 -0.473 1.00 56.44 503 GLU A N 1
ATOM 4093 C CA . GLU A 1 503 ? -37.535 15.491 0.695 1.00 56.44 503 GLU A CA 1
ATOM 4094 C C . GLU A 1 503 ? -36.048 15.265 0.343 1.00 56.44 503 GLU A C 1
ATOM 4096 O O . GLU A 1 503 ? -35.239 14.870 1.187 1.00 56.44 503 GLU A O 1
ATOM 4101 N N . GLY A 1 504 ? -35.661 15.588 -0.895 1.00 59.59 504 GLY A N 1
ATOM 4102 C CA . GLY A 1 504 ? -34.313 15.353 -1.416 1.00 59.59 504 GLY A CA 1
ATOM 4103 C C . GLY A 1 504 ? -34.135 13.922 -1.932 1.00 59.59 504 GLY A C 1
ATOM 4104 O O . GLY A 1 504 ? -34.861 13.006 -1.559 1.00 59.59 504 GLY A O 1
ATOM 4105 N N . SER A 1 505 ? -33.185 13.734 -2.843 1.00 61.06 505 SER A N 1
ATOM 4106 C CA . SER A 1 505 ? -33.149 12.554 -3.715 1.00 61.06 505 SER A CA 1
ATOM 4107 C C . SER A 1 505 ? -31.806 11.832 -3.772 1.00 61.06 505 SER A C 1
ATOM 4109 O O . SER A 1 505 ? -31.678 10.877 -4.528 1.00 61.06 505 SER A O 1
ATOM 4111 N N . ASN A 1 506 ? -30.827 12.231 -2.962 1.00 75.62 506 ASN A N 1
ATOM 4112 C CA . ASN A 1 506 ? -29.556 11.517 -2.887 1.00 75.62 506 ASN A CA 1
ATOM 4113 C C . ASN A 1 506 ? -29.764 10.154 -2.213 1.00 75.62 506 ASN A C 1
ATOM 4115 O O . ASN A 1 506 ? -30.589 10.016 -1.308 1.00 75.62 506 ASN A O 1
ATOM 4119 N N . HIS A 1 507 ? -28.986 9.165 -2.631 1.00 84.56 507 HIS A N 1
ATOM 4120 C CA . HIS A 1 507 ? -28.940 7.848 -2.015 1.00 84.56 507 HIS A CA 1
ATOM 4121 C C . HIS A 1 507 ? -27.497 7.577 -1.588 1.00 84.56 507 HIS A C 1
ATOM 4123 O O . HIS A 1 507 ? -26.566 7.964 -2.283 1.00 84.56 507 HIS A O 1
ATOM 4129 N N . CYS A 1 508 ? -27.283 6.967 -0.427 1.00 86.19 508 CYS A N 1
ATOM 4130 C CA . CYS A 1 508 ? -25.959 6.497 -0.019 1.00 86.19 508 CYS A CA 1
ATOM 4131 C C . CYS A 1 508 ? -26.093 5.185 0.742 1.00 86.19 508 CYS A C 1
ATOM 4133 O O . CYS A 1 508 ? -27.029 5.043 1.532 1.00 86.19 508 CYS A O 1
ATOM 4135 N N . TYR A 1 509 ? -25.093 4.316 0.613 1.00 90.06 509 TYR A N 1
ATOM 4136 C CA . TYR A 1 509 ? -24.918 3.135 1.460 1.00 90.06 509 TYR A CA 1
ATOM 4137 C C . TYR A 1 509 ? -26.028 2.098 1.305 1.00 90.06 509 TYR A C 1
ATOM 4139 O O . TYR A 1 509 ? -26.812 1.859 2.228 1.00 90.06 509 TYR A O 1
ATOM 4147 N N . THR A 1 510 ? -26.112 1.490 0.127 1.00 94.12 510 THR A N 1
ATOM 4148 C CA . THR A 1 510 ? -27.052 0.391 -0.101 1.00 94.12 510 THR A CA 1
ATOM 4149 C C . THR A 1 510 ? -26.774 -0.752 0.876 1.00 94.12 510 THR A C 1
ATOM 4151 O O . THR A 1 510 ? -25.627 -1.084 1.152 1.00 94.12 510 THR A O 1
ATOM 4154 N N . ASN A 1 511 ? -27.825 -1.321 1.458 1.00 96.31 511 ASN A N 1
ATOM 4155 C CA . ASN A 1 511 ? -27.751 -2.538 2.257 1.00 96.31 511 ASN A CA 1
ATOM 4156 C C . ASN A 1 511 ? -28.969 -3.404 1.938 1.00 96.31 511 ASN A C 1
ATOM 4158 O O . ASN A 1 511 ? -30.099 -2.950 2.108 1.00 96.31 511 ASN A O 1
ATOM 4162 N N . VAL A 1 512 ? -28.750 -4.635 1.482 1.00 95.50 512 VAL A N 1
ATOM 4163 C CA . VAL A 1 512 ? -29.823 -5.543 1.049 1.00 95.50 512 VAL A CA 1
ATOM 4164 C C . VAL A 1 512 ? -29.915 -6.760 1.968 1.00 95.50 512 VAL A C 1
ATOM 4166 O O . VAL A 1 512 ? -28.909 -7.375 2.329 1.00 95.50 512 VAL A O 1
ATOM 4169 N N . VAL A 1 513 ? -31.141 -7.094 2.366 1.00 96.00 513 VAL A N 1
ATOM 4170 C CA . VAL A 1 513 ? -31.481 -8.226 3.237 1.00 96.00 513 VAL A CA 1
ATOM 4171 C C . VAL A 1 513 ? -32.722 -8.918 2.683 1.00 96.00 513 VAL A C 1
ATOM 4173 O O . VAL A 1 513 ? -33.625 -8.248 2.205 1.00 96.00 513 VAL A O 1
ATOM 4176 N N . SER A 1 514 ? -32.798 -10.242 2.782 1.00 95.81 514 SER A N 1
ATOM 4177 C CA . SER A 1 514 ? -34.021 -11.009 2.520 1.00 95.81 514 SER A CA 1
ATOM 4178 C C . SER A 1 514 ? -34.388 -11.803 3.766 1.00 95.81 514 SER A C 1
ATOM 4180 O O . SER A 1 514 ? -33.477 -12.264 4.448 1.00 95.81 514 SER A O 1
ATOM 4182 N N . LEU A 1 515 ? -35.677 -11.935 4.084 1.00 97.19 515 LEU A N 1
ATOM 4183 C CA . LEU A 1 515 ? -36.152 -12.710 5.234 1.00 97.19 515 LEU A CA 1
ATOM 4184 C C . LEU A 1 515 ? -36.999 -13.896 4.777 1.00 97.19 515 LEU A C 1
ATOM 4186 O O . LEU A 1 515 ? -38.121 -13.727 4.292 1.00 97.19 515 LEU A O 1
ATOM 4190 N N . SER A 1 516 ? -36.498 -15.108 5.002 1.00 96.00 516 SER A N 1
ATOM 4191 C CA . SER A 1 516 ? -37.216 -16.345 4.672 1.00 96.00 516 SER A CA 1
ATOM 4192 C C . SER A 1 516 ? -38.515 -16.521 5.464 1.00 96.00 516 SER A C 1
ATOM 4194 O O . SER A 1 516 ? -39.496 -17.044 4.933 1.00 96.00 516 SER A O 1
ATOM 4196 N N . ALA A 1 517 ? -38.584 -16.003 6.694 1.00 96.75 517 ALA A N 1
ATOM 4197 C CA . ALA A 1 517 ? -39.808 -16.019 7.497 1.00 96.75 517 ALA A CA 1
ATOM 4198 C C . ALA A 1 517 ? -40.928 -15.111 6.945 1.00 96.75 517 ALA A C 1
ATOM 4200 O O . ALA A 1 517 ? -42.086 -15.272 7.328 1.00 96.75 517 ALA A O 1
ATOM 4201 N N . GLU A 1 518 ? -40.607 -14.183 6.037 1.00 96.56 518 GLU A N 1
ATOM 4202 C CA . GLU A 1 518 ? -41.561 -13.284 5.374 1.00 96.56 518 GLU A CA 1
ATOM 4203 C C . GLU A 1 518 ? -41.694 -13.604 3.880 1.00 96.56 518 GLU A C 1
ATOM 4205 O O . GLU A 1 518 ? -41.736 -12.706 3.045 1.00 96.56 518 GLU A O 1
ATOM 4210 N N . ALA A 1 519 ? -41.741 -14.896 3.537 1.00 95.00 519 ALA A N 1
ATOM 4211 C CA . ALA A 1 519 ? -41.860 -15.373 2.156 1.00 95.00 519 ALA A CA 1
ATOM 4212 C C . ALA A 1 519 ? -40.774 -14.796 1.225 1.00 95.00 519 ALA A C 1
ATOM 4214 O O . ALA A 1 519 ? -41.055 -14.426 0.087 1.00 95.00 519 ALA A O 1
ATOM 4215 N N . ASN A 1 520 ? -39.531 -14.726 1.722 1.00 94.69 520 ASN A N 1
ATOM 4216 C CA . ASN A 1 520 ? -38.377 -14.156 1.021 1.00 94.69 520 ASN A CA 1
ATOM 4217 C C . ASN A 1 520 ? -38.551 -12.678 0.626 1.00 94.69 520 ASN A C 1
ATOM 4219 O O . ASN A 1 520 ? -37.955 -12.224 -0.355 1.00 94.69 520 ASN A O 1
ATOM 4223 N N . ARG A 1 521 ? -39.336 -11.907 1.396 1.00 96.81 521 ARG A N 1
ATOM 4224 C CA . ARG A 1 521 ? -39.405 -10.450 1.245 1.00 96.81 521 ARG A CA 1
ATOM 4225 C C . ARG A 1 521 ? -38.007 -9.850 1.322 1.00 96.81 521 ARG A C 1
ATOM 4227 O O . ARG A 1 521 ? -37.283 -10.030 2.307 1.00 96.81 521 ARG A O 1
ATOM 4234 N N . GLN A 1 522 ? -37.672 -9.071 0.303 1.00 97.38 522 GLN A N 1
ATOM 4235 C CA . GLN A 1 522 ? -36.424 -8.332 0.228 1.00 97.38 522 GLN A CA 1
ATOM 4236 C C . GLN A 1 522 ? -36.605 -6.932 0.801 1.00 97.38 522 GLN A C 1
ATOM 4238 O O . GLN A 1 522 ? -37.588 -6.254 0.517 1.00 97.38 522 GLN A O 1
ATOM 4243 N N . TYR A 1 523 ? -35.623 -6.481 1.567 1.00 97.75 523 TYR A N 1
ATOM 4244 C CA . TYR A 1 523 ? -35.511 -5.140 2.112 1.00 97.75 523 TYR A CA 1
ATOM 4245 C C . TYR A 1 523 ? -34.242 -4.485 1.583 1.00 97.75 523 TYR A C 1
ATOM 4247 O O . TYR A 1 523 ? -33.150 -5.050 1.675 1.00 97.75 523 TYR A O 1
ATOM 4255 N N . LEU A 1 524 ? -34.387 -3.262 1.085 1.00 97.50 524 LEU A N 1
ATOM 4256 C CA . LEU A 1 524 ? -33.283 -2.398 0.696 1.00 97.50 524 LEU A CA 1
ATOM 4257 C C . LEU A 1 524 ? -33.245 -1.209 1.647 1.00 97.50 524 LEU A C 1
ATOM 4259 O O . LEU A 1 524 ? -34.235 -0.494 1.787 1.00 97.50 524 LEU A O 1
ATOM 4263 N N . PHE A 1 525 ? -32.102 -0.994 2.289 1.00 97.00 525 PHE A N 1
ATOM 4264 C CA . PHE A 1 525 ? -31.846 0.110 3.208 1.00 97.00 525 PHE A CA 1
ATOM 4265 C C . PHE A 1 525 ? -30.797 1.051 2.620 1.00 97.00 525 PHE A C 1
ATOM 4267 O O . PHE A 1 525 ? -29.839 0.610 1.984 1.00 97.00 525 PHE A O 1
ATOM 4274 N N . TRP A 1 526 ? -30.969 2.352 2.842 1.00 94.38 526 TRP A N 1
ATOM 4275 C CA . TRP A 1 526 ? -30.019 3.389 2.437 1.00 94.38 526 TRP A CA 1
ATOM 4276 C C . TRP A 1 526 ? -30.174 4.634 3.314 1.00 94.38 526 TRP A C 1
ATOM 4278 O O . TRP A 1 526 ? -31.136 4.791 4.073 1.00 94.38 526 TRP A O 1
ATOM 4288 N N . ARG A 1 527 ? -29.238 5.574 3.197 1.00 91.50 527 ARG A N 1
ATOM 4289 C CA . ARG A 1 527 ? -29.429 6.952 3.658 1.00 91.50 527 ARG A CA 1
ATOM 4290 C C . ARG A 1 527 ? -29.990 7.780 2.506 1.00 91.50 527 ARG A C 1
ATOM 4292 O O . ARG A 1 527 ? -29.315 7.923 1.491 1.00 91.50 527 ARG A O 1
ATOM 4299 N N . GLY A 1 528 ? -31.196 8.325 2.668 1.00 88.19 528 GLY A N 1
ATOM 4300 C CA . GLY A 1 528 ? -31.912 8.994 1.577 1.00 88.19 528 GLY A CA 1
ATOM 4301 C C . GLY A 1 528 ? -32.749 10.182 2.018 1.00 88.19 528 GLY A C 1
ATOM 4302 O O . GLY A 1 528 ? -32.210 11.272 2.211 1.00 88.19 528 GLY A O 1
ATOM 4303 N N . MET A 1 529 ? -34.057 9.968 2.182 1.00 87.75 529 MET A N 1
ATOM 4304 C CA . MET A 1 529 ? -35.049 11.002 2.509 1.00 87.75 529 MET A CA 1
ATOM 4305 C C . MET A 1 529 ? -34.628 11.822 3.739 1.00 87.75 529 MET A C 1
ATOM 4307 O O . MET A 1 529 ? -34.331 11.258 4.794 1.00 87.75 529 MET A O 1
ATOM 4311 N N . ASP A 1 530 ? -34.520 13.149 3.596 1.00 86.75 530 ASP A N 1
ATOM 4312 C CA . ASP A 1 530 ? -33.983 14.068 4.620 1.00 86.75 530 ASP A CA 1
ATOM 4313 C C . ASP A 1 530 ? -32.620 13.618 5.213 1.00 86.75 530 ASP A C 1
ATOM 4315 O O . ASP A 1 530 ? -32.304 13.848 6.382 1.00 86.75 530 ASP A O 1
ATOM 4319 N N . ASN A 1 531 ? -31.775 12.940 4.427 1.00 87.69 531 ASN A N 1
ATOM 4320 C CA . ASN A 1 531 ? -30.530 12.301 4.880 1.00 87.69 531 ASN A CA 1
ATOM 4321 C C . ASN A 1 531 ? -30.721 11.324 6.060 1.00 87.69 531 ASN A C 1
ATOM 4323 O O . ASN A 1 531 ? -29.826 11.187 6.905 1.00 87.69 531 ASN A O 1
ATOM 4327 N N . LYS A 1 532 ? -31.884 10.671 6.151 1.00 92.25 532 LYS A N 1
ATOM 4328 C CA . LYS A 1 532 ? -32.211 9.702 7.201 1.00 92.25 532 LYS A CA 1
ATOM 4329 C C . LYS A 1 532 ? -32.106 8.259 6.699 1.00 92.25 532 LYS A C 1
ATOM 4331 O O . LYS A 1 532 ? -32.240 8.011 5.497 1.00 92.25 532 LYS A O 1
ATOM 4336 N N . PRO A 1 533 ? -31.892 7.303 7.618 1.00 94.69 533 PRO A N 1
ATOM 4337 C CA . PRO A 1 533 ? -32.083 5.889 7.357 1.00 94.69 533 PRO A CA 1
ATOM 4338 C C . PRO A 1 533 ? -33.488 5.638 6.805 1.00 94.69 533 PRO A C 1
ATOM 4340 O O . PRO A 1 533 ? -34.500 5.926 7.453 1.00 94.69 533 PRO A O 1
ATOM 4343 N N . THR A 1 534 ? -33.517 5.142 5.577 1.00 94.56 534 THR A N 1
ATOM 4344 C CA . THR A 1 534 ? -34.705 4.910 4.759 1.00 94.56 534 THR A CA 1
ATOM 4345 C C . THR A 1 534 ? -34.676 3.467 4.274 1.00 94.56 534 THR A C 1
ATOM 4347 O O . THR A 1 534 ? -33.598 2.892 4.104 1.00 94.56 534 THR A O 1
ATOM 4350 N N . PHE A 1 535 ? -35.847 2.872 4.082 1.00 96.12 535 PHE A N 1
ATOM 4351 C CA . PHE A 1 535 ? -35.963 1.546 3.493 1.00 96.12 535 PHE A CA 1
ATOM 4352 C C . PHE A 1 535 ? -37.117 1.466 2.497 1.00 96.12 535 PHE A C 1
ATOM 4354 O O . PHE A 1 535 ? -38.016 2.307 2.490 1.00 96.12 535 PHE A O 1
ATOM 4361 N N . SER A 1 536 ? -37.080 0.425 1.678 1.00 96.69 536 SER A N 1
ATOM 4362 C CA . SER A 1 536 ? -38.163 -0.051 0.822 1.00 96.69 536 SER A CA 1
ATOM 4363 C C . SER A 1 536 ? -38.110 -1.578 0.809 1.00 96.69 536 SER A C 1
ATOM 4365 O O . SER A 1 536 ? -37.074 -2.162 1.144 1.00 96.69 536 SER A O 1
ATOM 4367 N N . TYR A 1 537 ? -39.218 -2.225 0.464 1.00 97.12 537 TYR A N 1
ATOM 4368 C CA . TYR A 1 537 ? -39.284 -3.676 0.353 1.00 97.12 537 TYR A CA 1
ATOM 4369 C C . TYR A 1 537 ? -39.874 -4.132 -0.982 1.00 97.12 537 TYR A C 1
ATOM 4371 O O . TYR A 1 537 ? -40.582 -3.380 -1.657 1.00 97.12 537 TYR A O 1
ATOM 4379 N N . SER A 1 538 ? -39.574 -5.377 -1.337 1.00 97.75 538 SER A N 1
ATOM 4380 C CA . SER A 1 538 ? -40.055 -6.069 -2.527 1.00 97.75 538 SER A CA 1
ATOM 4381 C C . SER A 1 538 ? -40.528 -7.477 -2.164 1.00 97.75 538 SER A C 1
ATOM 4383 O O . SER A 1 538 ? -39.837 -8.201 -1.445 1.00 97.75 538 SER A O 1
ATOM 4385 N N . ASP A 1 539 ? -41.698 -7.850 -2.684 1.00 96.88 539 ASP A N 1
ATOM 4386 C CA . ASP A 1 539 ? -42.334 -9.163 -2.490 1.00 96.88 539 ASP A CA 1
ATOM 4387 C C . ASP A 1 539 ? -42.208 -10.071 -3.733 1.00 96.88 539 ASP A C 1
ATOM 4389 O O . ASP A 1 539 ? -42.729 -11.183 -3.755 1.00 96.88 539 ASP A O 1
ATOM 4393 N N . ASP A 1 540 ? -41.516 -9.608 -4.776 1.00 94.56 540 ASP A N 1
ATOM 4394 C CA . ASP A 1 540 ? -41.365 -10.279 -6.075 1.00 94.56 540 ASP A CA 1
ATOM 4395 C C . ASP A 1 540 ? -39.891 -10.351 -6.522 1.00 94.56 540 ASP A C 1
ATOM 4397 O O . ASP A 1 540 ? -39.567 -10.341 -7.708 1.00 94.56 540 ASP A O 1
ATOM 4401 N N . GLY A 1 541 ? -38.969 -10.413 -5.556 1.00 89.88 541 GLY A N 1
ATOM 4402 C CA . GLY A 1 541 ? -37.537 -10.582 -5.821 1.00 89.88 541 GLY A CA 1
ATOM 4403 C C . GLY A 1 541 ? -36.870 -9.365 -6.471 1.00 89.88 541 GLY A C 1
ATOM 4404 O O . GLY A 1 541 ? -35.864 -9.517 -7.169 1.00 89.88 541 GLY A O 1
ATOM 4405 N N . GLY A 1 542 ? -37.428 -8.167 -6.290 1.00 92.75 542 GLY A N 1
ATOM 4406 C CA . GLY A 1 542 ? -36.884 -6.887 -6.749 1.00 92.75 542 GLY A CA 1
ATOM 4407 C C . GLY A 1 542 ? -37.532 -6.339 -8.026 1.00 92.75 542 GLY A C 1
ATOM 4408 O O . GLY A 1 542 ? -37.041 -5.343 -8.578 1.00 92.75 542 GLY A O 1
ATOM 4409 N N . ASP A 1 543 ? -38.610 -6.960 -8.517 1.00 91.69 543 ASP A N 1
ATOM 4410 C CA . ASP A 1 543 ? -39.340 -6.565 -9.735 1.00 91.69 543 ASP A CA 1
ATOM 4411 C C . ASP A 1 543 ? -40.308 -5.398 -9.500 1.00 91.69 543 ASP A C 1
ATOM 4413 O O . ASP A 1 543 ? -40.480 -4.538 -10.370 1.00 91.69 543 ASP A O 1
ATOM 4417 N N . THR A 1 544 ? -40.799 -5.233 -8.285 1.00 95.19 544 THR A N 1
ATOM 4418 C CA . THR A 1 544 ? -41.478 -4.031 -7.811 1.00 95.19 544 THR A CA 1
ATOM 4419 C C . THR A 1 544 ? -41.008 -3.688 -6.403 1.00 95.19 544 THR A C 1
ATOM 4421 O O . THR A 1 544 ? -40.510 -4.536 -5.667 1.00 95.19 544 THR A O 1
ATOM 4424 N N . TRP A 1 545 ? -41.098 -2.405 -6.053 1.00 96.38 545 TRP A N 1
ATOM 4425 C CA . TRP A 1 545 ? -40.626 -1.878 -4.774 1.00 96.38 545 TRP A CA 1
ATOM 4426 C C . TRP A 1 545 ? -41.690 -0.981 -4.155 1.00 96.38 545 TRP A C 1
ATOM 4428 O O . TRP A 1 545 ? -42.344 -0.204 -4.858 1.00 96.38 545 TRP A O 1
ATOM 4438 N N . SER A 1 546 ? -41.836 -1.055 -2.833 1.00 95.56 546 SER A N 1
ATOM 4439 C CA . SER A 1 546 ? -42.649 -0.106 -2.078 1.00 95.56 546 SER A CA 1
ATOM 4440 C C . SER A 1 546 ? -42.070 1.311 -2.176 1.00 95.56 546 SER A C 1
ATOM 4442 O O . SER A 1 546 ? -40.880 1.505 -2.442 1.00 95.56 546 SER A O 1
ATOM 4444 N N . ALA A 1 547 ? -42.882 2.329 -1.885 1.00 92.12 547 ALA A N 1
ATOM 4445 C CA . ALA A 1 547 ? -42.347 3.671 -1.662 1.00 92.12 547 ALA A CA 1
ATOM 4446 C C . ALA A 1 547 ? -41.333 3.658 -0.501 1.00 92.12 547 ALA A C 1
ATOM 4448 O O . ALA A 1 547 ? -41.477 2.871 0.441 1.00 92.12 547 ALA A O 1
ATOM 4449 N N . GLY A 1 548 ? -40.313 4.516 -0.581 1.00 92.81 548 GLY A N 1
ATOM 4450 C CA . GLY A 1 548 ? -39.331 4.677 0.484 1.00 92.81 548 GLY A CA 1
ATOM 4451 C C . GLY A 1 548 ? -39.966 5.234 1.757 1.00 92.81 548 GLY A C 1
ATOM 4452 O O . GLY A 1 548 ? -40.812 6.129 1.708 1.00 92.81 548 GLY A O 1
ATOM 4453 N N . GLN A 1 549 ? -39.547 4.710 2.906 1.00 93.94 549 GLN A N 1
ATOM 4454 C CA . GLN A 1 549 ? -40.026 5.133 4.218 1.00 93.94 549 GLN A CA 1
ATOM 4455 C C . GLN A 1 549 ? -38.852 5.352 5.175 1.00 93.94 549 GLN A C 1
ATOM 4457 O O . GLN A 1 549 ? -37.975 4.499 5.325 1.00 93.94 549 GLN A O 1
ATOM 4462 N N . ILE A 1 550 ? -38.838 6.497 5.863 1.00 94.31 550 ILE A N 1
ATOM 4463 C CA . ILE A 1 550 ? -37.876 6.763 6.941 1.00 94.31 550 ILE A CA 1
ATOM 4464 C C . ILE A 1 550 ? -38.201 5.840 8.119 1.00 94.31 550 ILE A C 1
ATOM 4466 O O . ILE A 1 550 ? -39.305 5.900 8.665 1.00 94.31 550 ILE A O 1
ATOM 4470 N N . TYR A 1 551 ? -37.234 5.031 8.561 1.00 95.75 551 TYR A N 1
ATOM 4471 C CA . TYR A 1 551 ? -37.432 4.130 9.705 1.00 95.75 551 TYR A CA 1
ATOM 4472 C C . TYR A 1 551 ? -36.815 4.640 11.005 1.00 95.75 551 TYR A C 1
ATOM 4474 O O . TYR A 1 551 ? -37.258 4.232 12.075 1.00 95.75 551 TYR A O 1
ATOM 4482 N N . PHE A 1 552 ? -35.862 5.574 10.955 1.00 96.06 552 PHE A N 1
ATOM 4483 C CA . PHE A 1 552 ? -35.264 6.162 12.155 1.00 96.06 552 PHE A CA 1
ATOM 4484 C C . PHE A 1 552 ? -35.004 7.661 11.994 1.00 96.06 552 PHE A C 1
ATOM 4486 O O . PHE A 1 552 ? -34.427 8.110 11.002 1.00 96.06 552 PHE A O 1
ATOM 4493 N N . LYS A 1 553 ? -35.393 8.442 13.008 1.00 94.00 553 LYS A N 1
ATOM 4494 C CA . LYS A 1 553 ? -35.106 9.876 13.098 1.00 94.00 553 LYS A CA 1
ATOM 4495 C C . LYS A 1 553 ? -34.644 10.268 14.494 1.00 94.00 553 LYS A C 1
ATOM 4497 O O . LYS A 1 553 ? -35.075 9.711 15.501 1.00 94.00 553 LYS A O 1
ATOM 4502 N N . THR A 1 554 ? -33.809 11.297 14.546 1.00 90.69 554 THR A N 1
ATOM 4503 C CA . THR A 1 554 ? -33.346 11.893 15.799 1.00 90.69 554 THR A CA 1
ATOM 4504 C C . THR A 1 554 ? -33.883 13.314 15.892 1.00 90.69 554 THR A C 1
ATOM 4506 O O . THR A 1 554 ? -35.092 13.512 16.005 1.00 90.69 554 THR A O 1
ATOM 4509 N N . ARG A 1 555 ? -33.015 14.316 15.793 1.00 87.38 555 ARG A N 1
ATOM 4510 C CA . ARG A 1 555 ? -33.390 15.729 15.767 1.00 87.38 555 ARG A CA 1
ATOM 4511 C C . ARG A 1 555 ? -33.407 16.271 14.330 1.00 87.38 555 ARG A C 1
ATOM 4513 O O . ARG A 1 555 ? -32.775 15.681 13.448 1.00 87.38 555 ARG A O 1
ATOM 4520 N N . PRO A 1 556 ? -34.084 17.405 14.075 1.00 85.38 556 PRO A N 1
ATOM 4521 C CA . PRO A 1 556 ? -34.094 18.029 12.754 1.00 85.38 556 PRO A CA 1
ATOM 4522 C C . PRO A 1 556 ? -32.675 18.247 12.206 1.00 85.38 556 PRO A C 1
ATOM 4524 O O . PRO A 1 556 ? -31.778 18.638 12.953 1.00 85.38 556 PRO A O 1
ATOM 4527 N N . LYS A 1 557 ? -32.476 18.006 10.901 1.00 85.19 557 LYS A N 1
ATOM 4528 C CA . LYS A 1 557 ? -31.195 18.147 10.170 1.00 85.19 557 LYS A CA 1
ATOM 4529 C C . LYS A 1 557 ? -30.052 17.209 10.588 1.00 85.19 557 LYS A C 1
ATOM 4531 O O . LYS A 1 557 ? -28.988 17.255 9.971 1.00 85.19 557 LYS A O 1
ATOM 4536 N N . ALA A 1 558 ? -30.232 16.355 11.596 1.00 90.44 558 ALA A N 1
ATOM 4537 C CA . ALA A 1 558 ? -29.228 15.347 11.926 1.00 90.44 558 ALA A CA 1
ATOM 4538 C C . ALA A 1 558 ? -29.097 14.314 10.797 1.00 90.44 558 ALA A C 1
ATOM 4540 O O . ALA A 1 558 ? -30.067 14.021 10.095 1.00 90.44 558 ALA A O 1
ATOM 4541 N N . ARG A 1 559 ? -27.887 13.765 10.642 1.00 91.75 559 ARG A N 1
ATOM 4542 C CA . ARG A 1 559 ? -27.526 12.760 9.627 1.00 91.75 559 ARG A CA 1
ATOM 4543 C C . ARG A 1 559 ? -27.033 11.486 10.326 1.00 91.75 559 ARG A C 1
ATOM 4545 O O . ARG A 1 559 ? -25.820 11.295 10.413 1.00 91.75 559 ARG A O 1
ATOM 4552 N N . PRO A 1 560 ? -27.931 10.684 10.920 1.00 94.06 560 PRO A N 1
ATOM 4553 C CA . PRO A 1 560 ? -27.533 9.471 11.618 1.00 94.06 560 PRO A CA 1
ATOM 4554 C C . PRO A 1 560 ? -27.015 8.423 10.623 1.00 94.06 560 PRO A C 1
ATOM 4556 O O . PRO A 1 560 ? -27.534 8.293 9.513 1.00 94.06 560 PRO A O 1
ATOM 4559 N N . TYR A 1 561 ? -25.978 7.693 11.024 1.00 93.94 561 TYR A N 1
ATOM 4560 C CA . TYR A 1 561 ? -25.406 6.578 10.270 1.00 93.94 561 TYR A CA 1
ATOM 4561 C C . TYR A 1 561 ? -25.981 5.265 10.773 1.00 93.94 561 TYR A C 1
ATOM 4563 O O . TYR A 1 561 ? -26.247 5.132 11.964 1.00 93.94 561 TYR A O 1
ATOM 4571 N N . THR A 1 562 ? -26.148 4.290 9.882 1.00 95.00 562 THR A N 1
ATOM 4572 C CA . THR A 1 562 ? -26.729 2.987 10.212 1.00 95.00 562 THR A CA 1
ATOM 4573 C C . THR A 1 562 ? -25.859 1.847 9.701 1.00 95.00 562 THR A C 1
ATOM 4575 O O . THR A 1 562 ? -25.218 1.972 8.660 1.00 95.00 562 THR A O 1
ATOM 4578 N N . LYS A 1 563 ? -25.834 0.745 10.450 1.00 96.50 563 LYS A N 1
ATOM 4579 C CA . LYS A 1 563 ? -25.351 -0.557 9.985 1.00 96.50 563 LYS A CA 1
ATOM 4580 C C . LYS A 1 563 ? -26.486 -1.557 10.128 1.00 96.50 563 LYS A C 1
ATOM 4582 O O . LYS A 1 563 ? -27.204 -1.517 11.131 1.00 96.50 563 LYS A O 1
ATOM 4587 N N . VAL A 1 564 ? -26.614 -2.425 9.132 1.00 96.75 564 VAL A N 1
ATOM 4588 C CA . VAL A 1 564 ? -27.686 -3.412 9.003 1.00 96.75 564 VAL A CA 1
ATOM 4589 C C . VAL A 1 564 ? -27.065 -4.804 8.967 1.00 96.75 564 VAL A C 1
ATOM 4591 O O . VAL A 1 564 ? -26.064 -5.013 8.285 1.00 96.75 564 VAL A O 1
ATOM 4594 N N . TYR A 1 565 ? -27.648 -5.755 9.691 1.00 96.69 565 TYR A N 1
ATOM 4595 C CA . TYR A 1 565 ? -27.270 -7.165 9.599 1.00 96.69 565 TYR A CA 1
ATOM 4596 C C . TYR A 1 565 ? -28.483 -8.077 9.761 1.00 96.69 565 TYR A C 1
ATOM 4598 O O . TYR A 1 565 ? -29.381 -7.800 10.552 1.00 96.69 565 TYR A O 1
ATOM 4606 N N . SER A 1 566 ? -28.478 -9.191 9.037 1.00 95.81 566 SER A N 1
ATOM 4607 C CA . SER A 1 566 ? -29.437 -10.281 9.176 1.00 95.81 566 SER A CA 1
ATOM 4608 C C . SER A 1 566 ? -28.785 -11.591 8.736 1.00 95.81 566 SER A C 1
ATOM 4610 O O . SER A 1 566 ? -27.970 -11.591 7.805 1.00 95.81 566 SER A O 1
ATOM 4612 N N . LYS A 1 567 ? -29.179 -12.695 9.381 1.00 93.25 567 LYS A N 1
ATOM 4613 C CA . LYS A 1 567 ? -28.870 -14.066 8.945 1.00 93.25 567 LYS A CA 1
ATOM 4614 C C . LYS A 1 567 ? -29.760 -14.539 7.789 1.00 93.25 567 LYS A C 1
ATOM 4616 O O . LYS A 1 567 ? -29.472 -15.567 7.192 1.00 93.25 567 LYS A O 1
ATOM 4621 N N . GLY A 1 568 ? -30.800 -13.779 7.445 1.00 94.44 568 GLY A N 1
ATOM 4622 C CA . GLY A 1 568 ? -31.754 -14.103 6.383 1.00 94.44 568 GLY A CA 1
ATOM 4623 C C . GLY A 1 568 ? -32.979 -14.905 6.842 1.00 94.44 568 GLY A C 1
ATOM 4624 O O . GLY A 1 568 ? -33.740 -15.427 6.027 1.00 94.44 568 GLY A O 1
ATOM 4625 N N . ASP A 1 569 ? -33.173 -15.026 8.151 1.00 94.62 569 ASP A N 1
ATOM 4626 C CA . ASP A 1 569 ? -34.243 -15.787 8.787 1.00 94.62 569 ASP A CA 1
ATOM 4627 C C . ASP A 1 569 ? -35.476 -14.912 9.076 1.00 94.62 569 ASP A C 1
ATOM 4629 O O . ASP A 1 569 ? -36.316 -14.704 8.198 1.00 94.62 569 ASP A O 1
ATOM 4633 N N . ASP A 1 570 ? -35.592 -14.397 10.298 1.00 96.44 570 ASP A N 1
ATOM 4634 C CA . ASP A 1 570 ? -36.753 -13.680 10.822 1.00 96.44 570 ASP A CA 1
ATOM 4635 C C . ASP A 1 570 ? -36.402 -12.333 11.475 1.00 96.44 570 ASP A C 1
ATOM 4637 O O . ASP A 1 570 ? -37.306 -11.620 11.926 1.00 96.44 570 ASP A O 1
ATOM 4641 N N . LYS A 1 571 ? -35.112 -11.967 11.524 1.00 97.25 571 LYS A N 1
ATOM 4642 C CA . LYS A 1 571 ? -34.629 -10.746 12.183 1.00 97.25 571 LYS A CA 1
ATOM 4643 C C . LYS A 1 571 ? -33.783 -9.853 11.290 1.00 97.25 571 LYS A C 1
ATOM 4645 O O . LYS A 1 571 ? -32.998 -10.313 10.463 1.00 97.25 571 LYS A O 1
ATOM 4650 N N . ILE A 1 572 ? -33.847 -8.550 11.567 1.00 98.31 572 ILE A N 1
ATOM 4651 C CA . ILE A 1 572 ? -32.890 -7.556 11.066 1.00 98.31 572 ILE A CA 1
ATOM 4652 C C . ILE A 1 572 ? -32.396 -6.713 12.241 1.00 98.31 572 ILE A C 1
ATOM 4654 O O . ILE A 1 572 ? -33.183 -6.085 12.948 1.00 98.31 572 ILE A O 1
ATOM 4658 N N . HIS A 1 573 ? -31.088 -6.688 12.458 1.00 98.00 573 HIS A N 1
ATOM 4659 C CA . HIS A 1 573 ? -30.445 -5.891 13.493 1.00 98.00 573 HIS A CA 1
ATOM 4660 C C . HIS A 1 573 ? -29.966 -4.564 12.925 1.00 98.00 573 HIS A C 1
ATOM 4662 O O . HIS A 1 573 ? -29.358 -4.514 11.854 1.00 98.00 573 HIS A O 1
ATOM 4668 N N . PHE A 1 574 ? -30.171 -3.500 13.696 1.00 98.12 574 PHE A N 1
ATOM 4669 C CA . PHE A 1 574 ? -29.703 -2.170 13.351 1.00 98.12 574 PHE A CA 1
ATOM 4670 C C . PHE A 1 574 ? -28.886 -1.572 14.485 1.00 98.12 574 PHE A C 1
ATOM 4672 O O . PHE A 1 574 ? -29.265 -1.647 15.656 1.00 98.12 574 PHE A O 1
ATOM 4679 N N . THR A 1 575 ? -27.807 -0.888 14.120 1.00 97.44 575 THR A N 1
ATOM 4680 C CA . THR A 1 575 ? -27.158 0.081 15.007 1.00 97.44 575 THR A CA 1
ATOM 4681 C C . THR A 1 575 ? -27.118 1.457 14.364 1.00 97.44 575 THR A C 1
ATOM 4683 O O . THR A 1 575 ? -26.961 1.566 13.145 1.00 97.44 575 THR A O 1
ATOM 4686 N N . PHE A 1 576 ? -27.269 2.501 15.183 1.00 95.81 576 PHE A N 1
ATOM 4687 C CA . PHE A 1 576 ? -27.336 3.890 14.736 1.00 95.81 576 PHE A CA 1
ATOM 4688 C C . PHE A 1 576 ? -26.411 4.803 15.524 1.00 95.81 576 PHE A C 1
ATOM 4690 O O . PHE A 1 576 ? -26.126 4.549 16.696 1.00 95.81 576 PHE A O 1
ATOM 4697 N N . THR A 1 577 ? -26.054 5.924 14.909 1.00 96.38 577 THR A N 1
ATOM 4698 C CA . THR A 1 577 ? -25.631 7.130 15.626 1.00 96.38 577 THR A CA 1
ATOM 4699 C C . THR A 1 577 ? -26.775 8.129 15.763 1.00 96.38 577 THR A C 1
ATOM 4701 O O . THR A 1 577 ? -27.775 8.039 15.053 1.00 96.38 577 THR A O 1
ATOM 4704 N N . ASP A 1 578 ? -26.643 9.115 16.650 1.00 92.50 578 ASP A N 1
ATOM 4705 C CA . ASP A 1 578 ? -27.589 10.232 16.734 1.00 92.50 578 ASP A CA 1
ATOM 4706 C C . ASP A 1 578 ? -27.372 11.295 15.641 1.00 92.50 578 ASP A C 1
ATOM 4708 O O . ASP A 1 578 ? -28.317 12.005 15.272 1.00 92.50 578 ASP A O 1
ATOM 4712 N N . GLY A 1 579 ? -26.162 11.365 15.077 1.00 93.56 579 GLY A N 1
ATOM 4713 C CA . GLY A 1 579 ? -25.814 12.203 13.933 1.00 93.56 579 GLY A CA 1
ATOM 4714 C C . GLY A 1 579 ? -24.443 11.867 13.334 1.00 93.56 579 GLY A C 1
ATOM 4715 O O . GLY A 1 579 ? -23.958 10.737 13.415 1.00 93.56 579 GLY A O 1
ATOM 4716 N N . HIS A 1 580 ? -23.822 12.861 12.696 1.00 92.19 580 HIS A N 1
ATOM 4717 C CA . HIS A 1 580 ? -22.497 12.731 12.090 1.00 92.19 580 HIS A CA 1
ATOM 4718 C C . HIS A 1 580 ? -21.413 13.092 13.118 1.00 92.19 580 HIS A C 1
ATOM 4720 O O . HIS A 1 580 ? -21.421 14.230 13.581 1.00 92.19 580 HIS A O 1
ATOM 4726 N N . PRO A 1 581 ? -20.423 12.237 13.431 1.00 90.56 581 PRO A N 1
ATOM 4727 C CA . PRO A 1 581 ? -19.483 12.488 14.533 1.00 90.56 581 PRO A CA 1
ATOM 4728 C C . PRO A 1 581 ? -18.691 13.794 14.397 1.00 90.56 581 PRO A C 1
ATOM 4730 O O . PRO A 1 581 ? -18.457 14.471 15.393 1.00 90.56 581 PRO A O 1
ATOM 4733 N N . ARG A 1 582 ? -18.337 14.215 13.178 1.00 89.06 582 ARG A N 1
ATOM 4734 C CA . ARG A 1 582 ? -17.808 15.562 12.899 1.00 89.06 582 ARG A CA 1
ATOM 4735 C C . ARG A 1 582 ? -18.657 16.702 13.479 1.00 89.06 582 ARG A C 1
ATOM 4737 O O . ARG A 1 582 ? -18.116 17.656 14.028 1.00 89.06 582 ARG A O 1
ATOM 4744 N N . ASN A 1 583 ? -19.976 16.605 13.339 1.00 90.44 583 ASN A N 1
ATOM 4745 C CA . ASN A 1 583 ? -20.927 17.641 13.739 1.00 90.44 583 ASN A CA 1
ATOM 4746 C C . ASN A 1 583 ? -21.403 17.450 15.187 1.00 90.44 583 ASN A C 1
ATOM 4748 O O . ASN A 1 583 ? -21.803 18.413 15.838 1.00 90.44 583 ASN A O 1
ATOM 4752 N N . GLU A 1 584 ? -21.371 16.211 15.680 1.00 91.69 584 GLU A N 1
ATOM 4753 C CA . GLU A 1 584 ? -21.886 15.825 16.987 1.00 91.69 584 GLU A CA 1
ATOM 4754 C C . GLU A 1 584 ? -20.779 15.745 18.043 1.00 91.69 584 GLU A C 1
ATOM 4756 O O . GLU A 1 584 ? -19.985 14.801 18.029 1.00 91.69 584 GLU A O 1
ATOM 4761 N N . PRO A 1 585 ? -20.727 16.666 19.024 1.00 88.81 585 PRO A N 1
ATOM 4762 C CA . PRO A 1 585 ? -19.686 16.631 20.049 1.00 88.81 585 PRO A CA 1
ATOM 4763 C C . PRO A 1 585 ? -19.802 15.414 20.976 1.00 88.81 585 PRO A C 1
ATOM 4765 O O . PRO A 1 585 ? -18.801 15.023 21.567 1.00 88.81 585 PRO A O 1
ATOM 4768 N N . LEU A 1 586 ? -20.999 14.826 21.105 1.00 92.88 586 LEU A N 1
ATOM 4769 C CA . LEU A 1 586 ? -21.319 13.716 22.013 1.00 92.88 586 LEU A CA 1
ATOM 4770 C C . LEU A 1 586 ? -22.052 12.561 21.297 1.00 92.88 586 LEU A C 1
ATOM 4772 O O . LEU A 1 586 ? -22.943 11.938 21.875 1.00 92.88 586 LEU A O 1
ATOM 4776 N N . ASN A 1 587 ? -21.676 12.285 20.042 1.00 95.88 587 ASN A N 1
ATOM 4777 C CA . ASN A 1 587 ? -22.264 11.209 19.236 1.00 95.88 587 ASN A CA 1
ATOM 4778 C C . ASN A 1 587 ? -22.246 9.865 19.996 1.00 95.88 587 ASN A C 1
ATOM 4780 O O . ASN A 1 587 ? -21.221 9.481 20.567 1.00 95.88 587 ASN A O 1
ATOM 4784 N N . SER A 1 588 ? -23.371 9.164 20.000 1.00 97.06 588 SER A N 1
ATOM 4785 C CA . SER A 1 588 ? -23.676 7.961 20.778 1.00 97.06 588 SER A CA 1
ATOM 4786 C C . SER A 1 588 ? -24.026 6.785 19.860 1.00 97.06 588 SER A C 1
ATOM 4788 O O . SER A 1 588 ? -24.227 6.973 18.663 1.00 97.06 588 SER A O 1
ATOM 4790 N N . ILE A 1 589 ? -24.079 5.567 20.411 1.00 98.12 589 ILE A N 1
ATOM 4791 C CA . ILE A 1 589 ? -24.403 4.334 19.674 1.00 98.12 589 ILE A CA 1
ATOM 4792 C C . ILE A 1 589 ? -25.700 3.740 20.212 1.00 98.12 589 ILE A C 1
ATOM 4794 O O . ILE A 1 589 ? -25.830 3.533 21.424 1.00 98.12 589 ILE A O 1
ATOM 4798 N N . TYR A 1 590 ? -26.616 3.418 19.303 1.00 98.00 590 TYR A N 1
ATOM 4799 C CA . TYR A 1 590 ? -27.939 2.878 19.605 1.00 98.00 590 TYR A CA 1
ATOM 4800 C C . TYR A 1 590 ? -28.183 1.535 18.917 1.00 98.00 590 TYR A C 1
ATOM 4802 O O . TYR A 1 590 ? -27.487 1.206 17.952 1.00 98.00 590 TYR A O 1
ATOM 4810 N N . TYR A 1 591 ? -29.177 0.784 19.395 1.00 98.31 591 TYR A N 1
ATOM 4811 C CA . TYR A 1 591 ? -29.564 -0.519 18.847 1.00 98.31 591 TYR A CA 1
ATOM 4812 C C . TYR A 1 591 ? -31.083 -0.736 18.807 1.00 98.31 591 TYR A C 1
ATOM 4814 O O . TYR A 1 591 ? -31.796 -0.339 19.729 1.00 98.31 591 TYR A O 1
ATOM 4822 N N . VAL A 1 592 ? -31.557 -1.433 17.770 1.00 98.00 592 VAL A N 1
ATOM 4823 C CA . VAL A 1 592 ? -32.900 -2.035 17.711 1.00 98.00 592 VAL A CA 1
ATOM 4824 C C . VAL A 1 592 ? -32.889 -3.265 16.796 1.00 98.00 592 VAL A C 1
ATOM 4826 O O . VAL A 1 592 ? -32.052 -3.374 15.899 1.00 98.00 592 VAL A O 1
ATOM 4829 N N . CYS A 1 593 ? -33.836 -4.176 16.995 1.00 97.94 593 CYS A N 1
ATOM 4830 C CA . CYS A 1 593 ? -34.065 -5.341 16.144 1.00 97.94 593 CYS A CA 1
ATOM 4831 C C . CYS A 1 593 ? -35.464 -5.286 15.533 1.00 97.94 593 CYS A C 1
ATOM 4833 O O . CYS A 1 593 ? -36.429 -5.059 16.255 1.00 97.94 593 CYS A O 1
ATOM 4835 N N . TYR A 1 594 ? -35.588 -5.506 14.231 1.00 98.38 594 TYR A N 1
ATOM 4836 C CA . TYR A 1 594 ? -36.857 -5.806 13.576 1.00 98.38 594 TYR A CA 1
ATOM 4837 C C . TYR A 1 594 ? -37.104 -7.316 13.582 1.00 98.38 594 TYR A C 1
ATOM 4839 O O . TYR A 1 594 ? -36.184 -8.078 13.288 1.00 98.38 594 TYR A O 1
ATOM 4847 N N . LYS A 1 595 ? -38.340 -7.731 13.874 1.00 97.50 595 LYS A N 1
ATOM 4848 C CA . LYS A 1 595 ? -38.818 -9.114 13.767 1.00 97.50 595 LYS A CA 1
ATOM 4849 C C . LYS A 1 595 ? -40.335 -9.142 13.577 1.00 97.50 595 LYS A C 1
ATOM 4851 O O . LYS A 1 595 ? -41.063 -8.570 14.389 1.00 97.50 595 LYS A O 1
ATOM 4856 N N . ASN A 1 596 ? -40.820 -9.842 12.551 1.00 94.88 596 ASN A N 1
ATOM 4857 C CA . ASN A 1 596 ? -42.250 -10.099 12.320 1.00 94.88 596 ASN A CA 1
ATOM 4858 C C . ASN A 1 596 ? -43.132 -8.828 12.420 1.00 94.88 596 ASN A C 1
ATOM 4860 O O . ASN A 1 596 ? -44.034 -8.735 13.257 1.00 94.88 596 ASN A O 1
ATOM 4864 N N . GLY A 1 597 ? -42.814 -7.799 11.628 1.00 95.69 597 GLY A N 1
ATOM 4865 C CA . GLY A 1 597 ? -43.588 -6.551 11.556 1.00 95.69 597 GLY A CA 1
ATOM 4866 C C . GLY A 1 597 ? -43.407 -5.564 12.721 1.00 95.69 597 GLY A C 1
ATOM 4867 O O . GLY A 1 597 ? -44.065 -4.519 12.736 1.00 95.69 597 GLY A O 1
ATOM 4868 N N . ALA A 1 598 ? -42.534 -5.845 13.695 1.00 97.88 598 ALA A N 1
ATOM 4869 C CA . ALA A 1 598 ? -42.310 -4.981 14.856 1.00 97.88 598 ALA A CA 1
ATOM 4870 C C . ALA A 1 598 ? -40.831 -4.829 15.238 1.00 97.88 598 ALA A C 1
ATOM 4872 O O . ALA A 1 598 ? -39.984 -5.635 14.866 1.00 97.88 598 ALA A O 1
ATOM 4873 N N . PHE A 1 599 ? -40.539 -3.781 16.007 1.00 98.38 599 PHE A N 1
ATOM 4874 C CA . PHE A 1 599 ? -39.220 -3.448 16.530 1.00 98.38 599 PHE A CA 1
ATOM 4875 C C . PHE A 1 599 ? -39.105 -3.784 18.019 1.00 98.38 599 PHE A C 1
ATOM 4877 O O . PHE A 1 599 ? -40.052 -3.587 18.786 1.00 98.38 599 PHE A O 1
ATOM 4884 N N . TYR A 1 600 ? -37.932 -4.268 18.420 1.00 97.69 600 TYR A N 1
ATOM 4885 C CA . TYR A 1 600 ? -37.621 -4.761 19.755 1.00 97.69 600 TYR A CA 1
ATOM 4886 C C . TYR A 1 600 ? -36.265 -4.241 20.239 1.00 97.69 600 TYR A C 1
ATOM 4888 O O . TYR A 1 600 ? -35.314 -4.102 19.462 1.00 97.69 600 TYR A O 1
ATOM 4896 N N . LYS A 1 601 ? -36.167 -3.997 21.545 1.00 96.00 601 LYS A N 1
ATOM 4897 C CA . LYS A 1 601 ? -34.898 -3.788 22.256 1.00 96.00 601 LYS A CA 1
ATOM 4898 C C . LYS A 1 601 ? -34.141 -5.106 22.425 1.00 96.00 601 LYS A C 1
ATOM 4900 O O . LYS A 1 601 ? -34.685 -6.183 22.182 1.00 96.00 601 LYS A O 1
ATOM 4905 N N . ALA A 1 602 ? -32.883 -5.030 22.852 1.00 94.56 602 ALA A N 1
ATOM 4906 C CA . ALA A 1 602 ? -32.030 -6.201 23.051 1.00 94.56 602 ALA A CA 1
ATOM 4907 C C . ALA A 1 602 ? -32.551 -7.161 24.130 1.00 94.56 602 ALA A C 1
ATOM 4909 O O . ALA A 1 602 ? -32.259 -8.350 24.077 1.00 94.56 602 ALA A O 1
ATOM 4910 N N . ASP A 1 603 ? -33.341 -6.664 25.084 1.00 92.44 603 ASP A N 1
ATOM 4911 C CA . ASP A 1 603 ? -33.990 -7.470 26.124 1.00 92.44 603 ASP A CA 1
ATOM 4912 C C . ASP A 1 603 ? -35.303 -8.141 25.668 1.00 92.44 603 ASP A C 1
ATOM 4914 O O . ASP A 1 603 ? -35.961 -8.811 26.463 1.00 92.44 603 ASP A O 1
ATOM 4918 N N . GLY A 1 604 ? -35.693 -7.964 24.400 1.00 92.62 604 GLY A N 1
ATOM 4919 C CA . GLY A 1 604 ? -36.934 -8.493 23.835 1.00 92.62 604 GLY A CA 1
ATOM 4920 C C . GLY A 1 604 ? -38.161 -7.599 24.042 1.00 92.62 604 GLY A C 1
ATOM 4921 O O . GLY A 1 604 ? -39.260 -7.976 23.635 1.00 92.62 604 GLY A O 1
ATOM 4922 N N . THR A 1 605 ? -38.015 -6.408 24.629 1.00 94.94 605 THR A N 1
ATOM 4923 C CA . THR A 1 605 ? -39.126 -5.459 24.780 1.00 94.94 605 THR A CA 1
ATOM 4924 C C . THR A 1 605 ? -39.568 -4.930 23.418 1.00 94.94 605 THR A C 1
ATOM 4926 O O . THR A 1 605 ? -38.797 -4.246 22.743 1.00 94.94 605 THR A O 1
ATOM 4929 N N . LYS A 1 606 ? -40.824 -5.191 23.026 1.00 97.38 606 LYS A N 1
ATOM 4930 C CA . LYS A 1 606 ? -41.450 -4.595 21.832 1.00 97.38 606 LYS A CA 1
ATOM 4931 C C . LYS A 1 606 ? -41.590 -3.082 22.020 1.00 97.38 606 LYS A C 1
ATOM 4933 O O . LYS A 1 606 ? -42.141 -2.643 23.027 1.00 97.38 606 LYS A O 1
ATOM 4938 N N . THR A 1 607 ? -41.132 -2.293 21.051 1.00 95.88 607 THR A N 1
ATOM 4939 C CA . THR A 1 607 ? -41.174 -0.823 21.116 1.00 95.88 607 THR A CA 1
ATOM 4940 C C . THR A 1 607 ? -42.191 -0.216 20.163 1.00 95.88 607 THR A C 1
ATOM 4942 O O . THR A 1 607 ? -42.988 0.619 20.583 1.00 95.88 607 THR A O 1
ATOM 4945 N N . LYS A 1 608 ? -42.200 -0.631 18.892 1.00 96.88 608 LYS A N 1
ATOM 4946 C CA . LYS A 1 608 ? -43.033 -0.011 17.849 1.00 96.88 608 LYS A CA 1
ATOM 4947 C C . LYS A 1 608 ? -43.326 -0.987 16.707 1.00 96.88 608 LYS A C 1
ATOM 4949 O O . LYS A 1 608 ? -42.521 -1.877 16.451 1.00 96.88 608 LYS A O 1
ATOM 4954 N N . GLU A 1 609 ? -44.457 -0.848 16.020 1.00 97.50 609 GLU A N 1
ATOM 4955 C CA . GLU A 1 609 ? -44.750 -1.615 14.796 1.00 97.50 609 GLU A CA 1
ATOM 4956 C C . GLU A 1 609 ? -44.255 -0.879 13.547 1.00 97.50 609 GLU A C 1
ATOM 4958 O O . GLU A 1 609 ? -44.145 0.346 13.538 1.00 97.50 609 GLU A O 1
ATOM 4963 N N . ILE A 1 610 ? -43.977 -1.613 12.466 1.00 95.81 610 ILE A N 1
ATOM 4964 C CA . ILE A 1 610 ? -43.468 -1.028 11.214 1.00 95.81 610 ILE A CA 1
ATOM 4965 C C . ILE A 1 610 ? -44.425 0.010 10.605 1.00 95.81 610 ILE A C 1
ATOM 4967 O O . ILE A 1 610 ? -43.991 1.002 10.024 1.00 95.81 610 ILE A O 1
ATOM 4971 N N . LYS A 1 611 ? -45.735 -0.159 10.817 1.00 95.00 611 LYS A N 1
ATOM 4972 C CA . LYS A 1 611 ? -46.768 0.790 10.376 1.00 95.00 611 LYS A CA 1
ATOM 4973 C C . LYS A 1 611 ? -46.734 2.131 11.128 1.00 95.00 611 LYS A C 1
ATOM 4975 O O . LYS A 1 611 ? -47.246 3.118 10.614 1.00 95.00 611 LYS A O 1
ATOM 4980 N N . ASP A 1 612 ? -46.124 2.165 12.316 1.00 96.50 612 ASP A N 1
ATOM 4981 C CA . ASP A 1 612 ? -46.086 3.328 13.216 1.00 96.50 612 ASP A CA 1
ATOM 4982 C C . ASP A 1 612 ? -44.745 4.092 13.144 1.00 96.50 612 ASP A C 1
ATOM 4984 O O . ASP A 1 612 ? -44.463 4.966 13.970 1.00 96.50 612 ASP A O 1
ATOM 4988 N N . LEU A 1 613 ? -43.882 3.746 12.180 1.00 96.06 613 LEU A N 1
ATOM 4989 C CA . LEU A 1 613 ? -42.605 4.417 11.920 1.00 96.06 613 LEU A CA 1
ATOM 4990 C C . LEU A 1 613 ? -42.783 5.925 11.638 1.00 96.06 613 LEU A C 1
ATOM 4992 O O . LEU A 1 613 ? -43.825 6.347 11.133 1.00 96.06 613 LEU A O 1
ATOM 4996 N N . PRO A 1 614 ? -41.756 6.764 11.900 1.00 96.12 614 PRO A N 1
ATOM 4997 C CA . PRO A 1 614 ? -40.365 6.415 12.230 1.00 96.12 614 PRO A CA 1
ATOM 4998 C C . PRO A 1 614 ? -40.087 6.141 13.724 1.00 96.12 614 PRO A C 1
ATOM 5000 O O . PRO A 1 614 ? -40.765 6.654 14.623 1.00 96.12 614 PRO A O 1
ATOM 5003 N N . LEU A 1 615 ? -39.025 5.374 13.996 1.00 97.44 615 LEU A N 1
ATOM 5004 C CA . LEU A 1 615 ? -38.412 5.223 15.321 1.00 97.44 615 LEU A CA 1
ATOM 5005 C C . LEU A 1 615 ? -37.724 6.524 15.755 1.00 97.44 615 LEU A C 1
ATOM 5007 O O . LEU A 1 615 ? -37.257 7.316 14.933 1.00 97.44 615 LEU A O 1
ATOM 5011 N N . THR A 1 616 ? -37.633 6.710 17.066 1.00 95.62 616 THR A N 1
ATOM 5012 C CA . THR A 1 616 ? -36.957 7.817 17.749 1.00 95.62 616 THR A CA 1
ATOM 5013 C C . THR A 1 616 ? -35.986 7.282 18.801 1.00 95.62 616 THR A C 1
ATOM 5015 O O . THR A 1 616 ? -35.961 6.086 19.082 1.00 95.62 616 THR A O 1
ATOM 5018 N N . LEU A 1 617 ? -35.214 8.164 19.442 1.00 94.00 617 LEU A N 1
ATOM 5019 C CA . LEU A 1 617 ? -34.279 7.779 20.510 1.00 94.00 617 LEU A CA 1
ATOM 5020 C C . LEU A 1 617 ? -34.949 7.099 21.722 1.00 94.00 617 LEU A C 1
ATOM 5022 O O . LEU A 1 617 ? -34.268 6.406 22.469 1.00 94.00 617 LEU A O 1
ATOM 5026 N N . ASN A 1 618 ? -36.264 7.253 21.906 1.00 93.50 618 ASN A N 1
ATOM 5027 C CA . ASN A 1 618 ? -37.009 6.575 22.975 1.00 93.50 618 ASN A CA 1
ATOM 5028 C C . ASN A 1 618 ? -37.339 5.109 22.639 1.00 93.50 618 ASN A C 1
ATOM 5030 O O . ASN A 1 618 ? -37.610 4.311 23.538 1.00 93.50 618 ASN A O 1
ATOM 5034 N N . ASP A 1 619 ? -37.312 4.755 21.352 1.00 96.69 619 ASP A N 1
ATOM 5035 C CA . ASP A 1 619 ? -37.734 3.449 20.837 1.00 96.69 619 ASP A CA 1
ATOM 5036 C C . ASP A 1 619 ? -36.566 2.452 20.697 1.00 96.69 619 ASP A C 1
ATOM 5038 O O . ASP A 1 619 ? -36.768 1.329 20.236 1.00 96.69 619 ASP A O 1
ATOM 5042 N N . VAL A 1 620 ? -35.346 2.858 21.062 1.00 96.94 620 VAL A N 1
ATOM 5043 C CA . VAL A 1 620 ? -34.092 2.119 20.832 1.00 96.94 620 VAL A CA 1
ATOM 5044 C C . VAL A 1 620 ? -33.279 1.989 22.125 1.00 96.94 620 VAL A C 1
ATOM 5046 O O . VAL A 1 620 ? -33.491 2.736 23.082 1.00 96.94 620 VAL A O 1
ATOM 5049 N N . ASP A 1 621 ? -32.343 1.044 22.165 1.00 96.94 621 ASP A N 1
ATOM 5050 C CA . ASP A 1 621 ? -31.391 0.905 23.270 1.00 96.94 621 ASP A CA 1
ATOM 5051 C C . ASP A 1 621 ? -30.215 1.866 23.133 1.00 96.94 621 ASP A C 1
ATOM 5053 O O . ASP A 1 621 ? -29.737 2.121 22.028 1.00 96.94 621 ASP A O 1
ATOM 5057 N N . ILE A 1 622 ? -29.686 2.330 24.268 1.00 96.69 622 ILE A N 1
ATOM 5058 C CA . ILE A 1 622 ? -28.413 3.054 24.332 1.00 96.69 622 ILE A CA 1
ATOM 5059 C C . ILE A 1 622 ? -27.294 2.042 24.584 1.00 96.69 622 ILE A C 1
ATOM 5061 O O . ILE A 1 622 ? -27.109 1.559 25.701 1.00 96.69 622 ILE A O 1
ATOM 5065 N N . VAL A 1 623 ? -26.510 1.754 23.550 1.00 97.56 623 VAL A N 1
ATOM 5066 C CA . VAL A 1 623 ? -25.351 0.853 23.628 1.00 97.56 623 VAL A CA 1
ATOM 5067 C C . VAL A 1 623 ? -24.173 1.600 24.251 1.00 97.56 623 VAL A C 1
ATOM 5069 O O . VAL A 1 623 ? -23.552 1.155 25.222 1.00 97.56 623 VAL A O 1
ATOM 5072 N N . TYR A 1 624 ? -23.888 2.797 23.736 1.00 97.12 624 TYR A N 1
ATOM 5073 C CA . TYR A 1 624 ? -22.849 3.692 24.234 1.00 97.12 624 TYR A CA 1
ATOM 5074 C C . TYR A 1 624 ? -23.355 5.129 24.278 1.00 97.12 624 TYR A C 1
ATOM 5076 O O . TYR A 1 624 ? -23.817 5.653 23.272 1.00 97.12 624 TYR A O 1
ATOM 5084 N N . GLN A 1 625 ? -23.214 5.766 25.441 1.00 96.12 625 GLN A N 1
ATOM 5085 C CA . GLN A 1 625 ? -23.556 7.167 25.642 1.00 96.12 625 GLN A CA 1
ATOM 5086 C C . GLN A 1 625 ? -22.284 8.013 25.573 1.00 96.12 625 GLN A C 1
ATOM 5088 O O . GLN A 1 625 ? -21.449 7.946 26.482 1.00 96.12 625 GLN A O 1
ATOM 5093 N N . GLY A 1 626 ? -22.162 8.824 24.524 1.00 94.00 626 GLY A N 1
ATOM 5094 C CA . GLY A 1 626 ? -21.071 9.782 24.385 1.00 94.00 626 GLY A CA 1
ATOM 5095 C C . GLY A 1 626 ? -21.105 10.832 25.496 1.00 94.00 626 GLY A C 1
ATOM 5096 O O . GLY A 1 626 ? -22.172 11.319 25.882 1.00 94.00 626 GLY A O 1
ATOM 5097 N N . ASN A 1 627 ? -19.936 11.173 26.039 1.00 92.31 627 ASN A N 1
ATOM 5098 C CA . ASN A 1 627 ? -19.778 12.197 27.076 1.00 92.31 627 ASN A CA 1
ATOM 5099 C C . ASN A 1 627 ? -18.381 12.843 27.010 1.00 92.31 627 ASN A C 1
ATOM 5101 O O . ASN A 1 627 ? -17.493 12.365 26.309 1.00 92.31 627 ASN A O 1
ATOM 5105 N N . LYS A 1 628 ? -18.171 13.933 27.758 1.00 85.12 628 LYS A N 1
ATOM 5106 C CA . LYS A 1 628 ? -16.909 14.699 27.733 1.00 85.12 628 LYS A CA 1
ATOM 5107 C C . LYS A 1 628 ? -15.683 13.920 28.230 1.00 85.12 628 LYS A C 1
ATOM 5109 O O . LYS A 1 628 ? -14.569 14.314 27.913 1.00 85.12 628 LYS A O 1
ATOM 5114 N N . GLU A 1 629 ? -15.876 12.874 29.030 1.00 78.81 629 GLU A N 1
ATOM 5115 C CA . GLU A 1 629 ? -14.781 12.093 29.619 1.00 78.81 629 GLU A CA 1
ATOM 5116 C C . GLU A 1 629 ? -14.327 10.963 28.688 1.00 78.81 629 GLU A C 1
ATOM 5118 O O . GLU A 1 629 ? -13.135 10.750 28.485 1.00 78.81 629 GLU A O 1
ATOM 5123 N N . THR A 1 630 ? -15.285 10.243 28.103 1.00 82.31 630 THR A N 1
ATOM 5124 C CA . THR A 1 630 ? -15.025 9.038 27.301 1.00 82.31 630 THR A CA 1
ATOM 5125 C C . THR A 1 630 ? -15.042 9.288 25.793 1.00 82.31 630 THR A C 1
ATOM 5127 O O . THR A 1 630 ? -14.536 8.448 25.044 1.00 82.31 630 THR A O 1
ATOM 5130 N N . GLY A 1 631 ? -15.551 10.446 25.362 1.00 90.81 631 GLY A N 1
ATOM 5131 C CA . GLY A 1 631 ? -15.596 10.875 23.969 1.00 90.81 631 GLY A CA 1
ATOM 5132 C C . GLY A 1 631 ? -16.935 10.642 23.274 1.00 90.81 631 GLY A C 1
ATOM 5133 O O . GLY A 1 631 ? -17.912 10.188 23.870 1.00 90.81 631 GLY A O 1
ATOM 5134 N N . LYS A 1 632 ? -16.965 10.976 21.984 1.00 95.44 632 LYS A N 1
ATOM 5135 C CA . LYS A 1 632 ? -18.028 10.597 21.038 1.00 95.44 632 LYS A CA 1
ATOM 5136 C C . LYS A 1 632 ? -17.697 9.251 20.385 1.00 95.44 632 LYS A C 1
ATOM 5138 O O . LYS A 1 632 ? -16.562 8.792 20.492 1.00 95.44 632 LYS A O 1
ATOM 5143 N N . ALA A 1 633 ? -18.644 8.633 19.688 1.00 96.56 633 ALA A N 1
ATOM 5144 C CA . ALA A 1 633 ? -18.445 7.347 19.017 1.00 96.56 633 ALA A CA 1
ATOM 5145 C C . ALA A 1 633 ? -19.028 7.295 17.599 1.00 96.56 633 ALA A C 1
ATOM 5147 O O . ALA A 1 633 ? -19.823 8.149 17.207 1.00 96.56 633 ALA A O 1
ATOM 5148 N N . TRP A 1 634 ? -18.630 6.280 16.833 1.00 96.38 634 TRP A N 1
ATOM 5149 C CA . TRP A 1 634 ? -19.178 5.957 15.519 1.00 96.38 634 TRP A CA 1
ATOM 5150 C C . TRP A 1 634 ? -19.319 4.442 15.353 1.00 96.38 634 TRP A C 1
ATOM 5152 O O . TRP A 1 634 ? -18.402 3.689 15.686 1.00 96.38 634 TRP A O 1
ATOM 5162 N N . ASN A 1 635 ? -20.482 3.994 14.879 1.00 95.88 635 ASN A N 1
ATOM 5163 C CA . ASN A 1 635 ? -20.756 2.590 14.599 1.00 95.88 635 ASN A CA 1
ATOM 5164 C C . ASN A 1 635 ? -19.925 2.101 13.410 1.00 95.88 635 ASN A C 1
ATOM 5166 O O . ASN A 1 635 ? -19.757 2.817 12.422 1.00 95.88 635 ASN A O 1
ATOM 5170 N N . TRP A 1 636 ? -19.433 0.868 13.510 1.00 95.69 636 TRP A N 1
ATOM 5171 C CA . TRP A 1 636 ? -18.595 0.278 12.473 1.00 95.69 636 TRP A CA 1
ATOM 5172 C C . TRP A 1 636 ? -19.211 -0.988 11.895 1.00 95.69 636 TRP A C 1
ATOM 5174 O O . TRP A 1 636 ? -19.362 -1.093 10.681 1.00 95.69 636 TRP A O 1
ATOM 5184 N N . ASP A 1 637 ? -19.614 -1.922 12.758 1.00 97.38 637 ASP A N 1
ATOM 5185 C CA . ASP A 1 637 ? -20.135 -3.211 12.320 1.00 97.38 637 ASP A CA 1
ATOM 5186 C C . ASP A 1 637 ? -21.117 -3.828 13.332 1.00 97.38 637 ASP A C 1
ATOM 5188 O O . ASP A 1 637 ? -21.096 -3.496 14.520 1.00 97.38 637 ASP A O 1
ATOM 5192 N N . ILE A 1 638 ? -21.992 -4.716 12.860 1.00 97.62 638 ILE A N 1
ATOM 5193 C CA . ILE A 1 638 ? -23.001 -5.415 13.668 1.00 97.62 638 ILE A CA 1
ATOM 5194 C C . ILE A 1 638 ? -23.172 -6.866 13.205 1.00 97.62 638 ILE A C 1
ATOM 5196 O O . ILE A 1 638 ? -23.086 -7.160 12.014 1.00 97.62 638 ILE A O 1
ATOM 5200 N N . ALA A 1 639 ? -23.369 -7.783 14.148 1.00 96.56 639 ALA A N 1
ATOM 5201 C CA . ALA A 1 639 ? -23.624 -9.203 13.905 1.00 96.56 639 ALA A CA 1
ATOM 5202 C C . ALA A 1 639 ? -24.585 -9.768 14.967 1.00 96.56 639 ALA A C 1
ATOM 5204 O O . ALA A 1 639 ? -24.936 -9.072 15.924 1.00 96.56 639 ALA A O 1
ATOM 5205 N N . GLU A 1 640 ? -24.979 -11.030 14.814 1.00 94.94 640 GLU A N 1
ATOM 5206 C CA . GLU A 1 640 ? -25.752 -11.784 15.802 1.00 94.94 640 GLU A CA 1
ATOM 5207 C C . GLU A 1 640 ? -24.951 -13.017 16.238 1.00 94.94 640 GLU A C 1
ATOM 5209 O O . GLU A 1 640 ? -24.448 -13.759 15.393 1.00 94.94 640 GLU A O 1
ATOM 5214 N N . ASP A 1 641 ? -24.826 -13.242 17.545 1.00 92.00 641 ASP A N 1
ATOM 5215 C CA . ASP A 1 641 ? -24.171 -14.434 18.078 1.00 92.00 641 ASP A CA 1
ATOM 5216 C C . ASP A 1 641 ? -25.006 -15.709 17.860 1.00 92.00 641 ASP A C 1
ATOM 5218 O O . ASP A 1 641 ? -26.090 -15.708 17.267 1.00 92.00 641 ASP A O 1
ATOM 5222 N N . LYS A 1 642 ? -24.479 -16.843 18.320 1.00 89.62 642 LYS A N 1
ATOM 5223 C CA . LYS A 1 642 ? -25.147 -18.149 18.215 1.00 89.62 642 LYS A CA 1
ATOM 5224 C C . LYS A 1 642 ? -26.464 -18.243 19.002 1.00 89.62 642 LYS A C 1
ATOM 5226 O O . LYS A 1 642 ? -27.284 -19.096 18.687 1.00 89.62 642 LYS A O 1
ATOM 5231 N N . ASP A 1 643 ? -26.642 -17.400 20.018 1.00 90.38 643 ASP A N 1
ATOM 5232 C CA . ASP A 1 643 ? -27.796 -17.401 20.921 1.00 90.38 643 ASP A CA 1
ATOM 5233 C C . ASP A 1 643 ? -28.853 -16.368 20.483 1.00 90.38 643 ASP A C 1
ATOM 5235 O O . ASP A 1 643 ? -29.885 -16.202 21.135 1.00 90.38 643 ASP A O 1
ATOM 5239 N N . GLY A 1 644 ? -28.622 -15.677 19.365 1.00 90.81 644 GLY A N 1
ATOM 5240 C CA . GLY A 1 644 ? -29.552 -14.702 18.819 1.00 90.81 644 GLY A CA 1
ATOM 5241 C C . GLY A 1 644 ? -29.360 -13.278 19.346 1.00 90.81 644 GLY A C 1
ATOM 5242 O O . GLY A 1 644 ? -30.244 -12.438 19.139 1.00 90.81 644 GLY A O 1
ATOM 5243 N N . ASN A 1 645 ? -28.263 -13.006 20.065 1.00 93.31 645 ASN A N 1
ATOM 5244 C CA . ASN A 1 645 ? -27.996 -11.704 20.672 1.00 93.31 645 ASN A CA 1
ATOM 5245 C C . ASN A 1 645 ? -27.114 -10.830 19.770 1.00 93.31 645 ASN A C 1
ATOM 5247 O O . ASN A 1 645 ? -26.170 -11.319 19.146 1.00 93.31 645 ASN A O 1
ATOM 5251 N N . PRO A 1 646 ? -27.355 -9.511 19.737 1.00 95.69 646 PRO A N 1
ATOM 5252 C CA . PRO A 1 646 ? -26.564 -8.596 18.930 1.00 95.69 646 PRO A CA 1
ATOM 5253 C C . PRO A 1 646 ? -25.154 -8.372 19.492 1.00 95.69 646 PRO A C 1
ATOM 5255 O O . PRO A 1 646 ? -24.942 -8.220 20.701 1.00 95.69 646 PRO A O 1
ATOM 5258 N N . ILE A 1 647 ? -24.198 -8.239 18.577 1.00 96.00 647 ILE A N 1
ATOM 5259 C CA . ILE A 1 647 ? -22.821 -7.821 18.843 1.00 96.00 647 ILE A CA 1
ATOM 5260 C C . ILE A 1 647 ? -22.531 -6.592 17.989 1.00 96.00 647 ILE A C 1
ATOM 5262 O O . ILE A 1 647 ? -22.771 -6.605 16.783 1.00 96.00 647 ILE A O 1
ATOM 5266 N N . ILE A 1 648 ? -22.011 -5.529 18.605 1.00 98.06 648 ILE A N 1
ATOM 5267 C CA . ILE A 1 648 ? -21.753 -4.252 17.928 1.00 98.06 648 ILE A CA 1
ATOM 5268 C C . ILE A 1 648 ? -20.290 -3.867 18.092 1.00 98.06 648 ILE A C 1
ATOM 5270 O O . ILE A 1 648 ? -19.789 -3.748 19.212 1.00 98.06 648 ILE A O 1
ATOM 5274 N N . ALA A 1 649 ? -19.628 -3.616 16.969 1.00 97.69 649 ALA A N 1
ATOM 5275 C CA . ALA A 1 649 ? -18.283 -3.074 16.909 1.00 97.69 649 ALA A CA 1
ATOM 5276 C C . ALA A 1 649 ? -18.358 -1.576 16.567 1.00 97.69 649 ALA A C 1
ATOM 5278 O O . ALA A 1 649 ? -19.082 -1.157 15.656 1.00 97.69 649 ALA A O 1
ATOM 5279 N N . PHE A 1 650 ? -17.653 -0.746 17.332 1.00 97.75 650 PHE A N 1
ATOM 5280 C CA . PHE A 1 650 ? -17.678 0.708 17.171 1.00 97.75 650 PHE A CA 1
ATOM 5281 C C . PHE A 1 650 ? -16.336 1.334 17.554 1.00 97.75 650 PHE A C 1
ATOM 5283 O O . PHE A 1 650 ? -15.560 0.761 18.319 1.00 97.75 650 PHE A O 1
ATOM 5290 N N . ALA A 1 651 ? -16.071 2.532 17.040 1.00 96.88 651 ALA A N 1
ATOM 5291 C CA . ALA A 1 651 ? -14.928 3.343 17.440 1.00 96.88 651 ALA A CA 1
ATOM 5292 C C . ALA A 1 651 ? -15.388 4.472 18.369 1.00 96.88 651 ALA A C 1
ATOM 5294 O O . ALA A 1 651 ? -16.436 5.079 18.136 1.00 96.88 651 ALA A O 1
ATOM 5295 N N . ARG A 1 652 ? -14.609 4.779 19.408 1.00 95.06 652 ARG A N 1
ATOM 5296 C CA . ARG A 1 652 ? -14.794 5.976 20.240 1.00 95.06 652 ARG A CA 1
ATOM 5297 C C . ARG A 1 652 ? -13.586 6.901 20.171 1.00 95.06 652 ARG A C 1
ATOM 5299 O O . ARG A 1 652 ? -12.461 6.462 19.941 1.00 95.06 652 ARG A O 1
ATOM 5306 N N . PHE A 1 653 ? -13.848 8.179 20.416 1.00 93.88 653 PHE A N 1
ATOM 5307 C CA . PHE A 1 653 ? -12.924 9.287 20.203 1.00 93.88 653 PHE A CA 1
ATOM 5308 C C . PHE A 1 653 ? -12.896 10.183 21.450 1.00 93.88 653 PHE A C 1
ATOM 5310 O O . PHE A 1 653 ? -13.626 11.180 21.501 1.00 93.88 653 PHE A O 1
ATOM 5317 N N . PRO A 1 654 ? -12.090 9.851 22.483 1.00 88.62 654 PRO A N 1
ATOM 5318 C CA . PRO A 1 654 ? -11.877 10.735 23.638 1.00 88.62 654 PRO A CA 1
ATOM 5319 C C . PRO A 1 654 ? -11.416 12.127 23.205 1.00 88.62 654 PRO A C 1
ATOM 5321 O O . PRO A 1 654 ? -11.856 13.147 23.728 1.00 88.62 654 PRO A O 1
ATOM 5324 N N . VAL A 1 655 ? -10.542 12.139 22.201 1.00 84.44 655 VAL A N 1
ATOM 5325 C CA . VAL A 1 655 ? -10.201 13.277 21.354 1.00 84.44 655 VAL A CA 1
ATOM 5326 C C . VAL A 1 655 ? -10.179 12.775 19.914 1.00 84.44 655 VAL A C 1
ATOM 5328 O O . VAL A 1 655 ? -9.933 11.593 19.686 1.00 84.44 655 VAL A O 1
ATOM 5331 N N . ASN A 1 656 ? -10.402 13.652 18.932 1.00 85.06 656 ASN A N 1
ATOM 5332 C CA . ASN A 1 656 ? -10.518 13.223 17.535 1.00 85.06 656 ASN A CA 1
ATOM 5333 C C . ASN A 1 656 ? -9.290 12.450 17.018 1.00 85.06 656 ASN A C 1
ATOM 5335 O O . ASN A 1 656 ? -9.427 11.581 16.174 1.00 85.06 656 ASN A O 1
ATOM 5339 N N . THR A 1 657 ? -8.094 12.717 17.546 1.00 82.62 657 THR A N 1
ATOM 5340 C CA . THR A 1 657 ? -6.848 12.073 17.102 1.00 82.62 657 THR A CA 1
ATOM 5341 C C . THR A 1 657 ? -6.514 10.764 17.822 1.00 82.62 657 THR A C 1
ATOM 5343 O O . THR A 1 657 ? -5.444 10.215 17.575 1.00 82.62 657 THR A O 1
ATOM 5346 N N . ASP A 1 658 ? -7.355 10.303 18.750 1.00 84.75 658 ASP A N 1
ATOM 5347 C CA . ASP A 1 658 ? -7.158 9.051 19.488 1.00 84.75 658 ASP A CA 1
ATOM 5348 C C . ASP A 1 658 ? -8.358 8.139 19.252 1.00 84.75 658 ASP A C 1
ATOM 5350 O O . ASP A 1 658 ? -9.449 8.376 19.774 1.00 84.75 658 ASP A O 1
ATOM 5354 N N . HIS A 1 659 ? -8.171 7.139 18.397 1.00 93.44 659 HIS A N 1
ATOM 5355 C CA . HIS A 1 659 ? -9.224 6.211 18.007 1.00 93.44 659 HIS A CA 1
ATOM 5356 C C . HIS A 1 659 ? -9.100 4.945 18.848 1.00 93.44 659 HIS A C 1
ATOM 5358 O O . HIS A 1 659 ? -8.044 4.306 18.899 1.00 93.44 659 HIS A O 1
ATOM 5364 N N . ILE A 1 660 ? -10.190 4.586 19.521 1.00 93.94 660 ILE A N 1
ATOM 5365 C CA . ILE A 1 660 ? -10.266 3.394 20.365 1.00 93.94 660 ILE A CA 1
ATOM 5366 C C . ILE A 1 660 ? -11.344 2.486 19.804 1.00 93.94 660 ILE A C 1
ATOM 5368 O O . ILE A 1 660 ? -12.499 2.885 19.671 1.00 93.94 660 ILE A O 1
ATOM 5372 N N . TYR A 1 661 ? -10.955 1.260 19.484 1.00 97.25 661 TYR A N 1
ATOM 5373 C CA . TYR A 1 661 ? -11.862 0.221 19.031 1.00 97.25 661 TYR A CA 1
ATOM 5374 C C . TYR A 1 661 ? -12.543 -0.444 20.215 1.00 97.25 661 TYR A C 1
ATOM 5376 O O . TYR A 1 661 ? -11.887 -0.809 21.192 1.00 97.25 661 TYR A O 1
ATOM 5384 N N . CYS A 1 662 ? -13.855 -0.613 20.115 1.00 96.00 662 CYS A N 1
ATOM 5385 C CA . CYS A 1 662 ? -14.706 -1.134 21.169 1.00 96.00 662 CYS A CA 1
ATOM 5386 C C . CYS A 1 662 ? -15.624 -2.236 20.632 1.00 96.00 662 CYS A C 1
ATOM 5388 O O . CYS A 1 662 ? -16.069 -2.196 19.484 1.00 96.00 662 CYS A O 1
ATOM 5390 N N . LEU A 1 663 ? -15.966 -3.177 21.510 1.00 95.50 663 LEU A N 1
ATOM 5391 C CA . LEU A 1 663 ? -16.997 -4.186 21.280 1.00 95.50 663 LEU A CA 1
ATOM 5392 C C . LEU A 1 663 ? -18.079 -4.061 22.354 1.00 95.50 663 LEU A C 1
ATOM 5394 O O . LEU A 1 663 ? -17.765 -3.920 23.540 1.00 95.50 663 LEU A O 1
ATOM 5398 N N . ALA A 1 664 ? -19.344 -4.136 21.954 1.00 95.62 664 ALA A N 1
ATOM 5399 C CA . ALA A 1 664 ? -20.486 -4.233 22.851 1.00 95.62 664 ALA A CA 1
ATOM 5400 C C . ALA A 1 664 ? -21.242 -5.545 22.625 1.00 95.62 664 ALA A C 1
ATOM 5402 O O . ALA A 1 664 ? -21.521 -5.920 21.486 1.00 95.62 664 ALA A O 1
ATOM 5403 N N . ARG A 1 665 ? -21.586 -6.218 23.724 1.00 92.75 665 ARG A N 1
ATOM 5404 C CA . ARG A 1 665 ? -22.389 -7.446 23.751 1.00 92.75 665 ARG A CA 1
ATOM 5405 C C . ARG A 1 665 ? -23.488 -7.331 24.801 1.00 92.75 665 ARG A C 1
ATOM 5407 O O . ARG A 1 665 ? -23.336 -6.596 25.782 1.00 92.75 665 ARG A O 1
ATOM 5414 N N . VAL A 1 666 ? -24.569 -8.074 24.612 1.00 91.25 666 VAL A N 1
ATOM 5415 C CA . VAL A 1 666 ? -25.630 -8.208 25.615 1.00 91.25 666 VAL A CA 1
ATOM 5416 C C . VAL A 1 666 ? -25.212 -9.272 26.629 1.00 91.25 666 VAL A C 1
ATOM 5418 O O . VAL A 1 666 ? -24.880 -10.394 26.263 1.00 91.25 666 VAL A O 1
ATOM 5421 N N . GLU A 1 667 ? -25.207 -8.920 27.913 1.00 85.12 667 GLU A N 1
ATOM 5422 C CA . GLU A 1 667 ? -25.007 -9.858 29.022 1.00 85.12 667 GLU A CA 1
ATOM 5423 C C . GLU A 1 667 ? -26.157 -9.726 30.038 1.00 85.12 667 GLU A C 1
ATOM 5425 O O . GLU A 1 667 ? -27.026 -8.855 29.935 1.00 85.12 667 GLU A O 1
ATOM 5430 N N . LYS A 1 668 ? -26.165 -10.582 31.070 1.00 78.56 668 LYS A N 1
ATOM 5431 C CA . LYS A 1 668 ? -27.124 -10.479 32.178 1.00 78.56 668 LYS A CA 1
ATOM 5432 C C . LYS A 1 668 ? -26.993 -9.105 32.855 1.00 78.56 668 LYS A C 1
ATOM 5434 O O . LYS A 1 668 ? -26.001 -8.844 33.531 1.00 78.56 668 LYS A O 1
ATOM 5439 N N . GLY A 1 669 ? -28.009 -8.254 32.697 1.00 77.94 669 GLY A N 1
ATOM 5440 C CA . GLY A 1 669 ? -28.024 -6.878 33.212 1.00 77.94 669 GLY A CA 1
ATOM 5441 C C . GLY A 1 669 ? -27.859 -5.779 32.152 1.00 77.94 669 GLY A C 1
ATOM 5442 O O . GLY A 1 669 ? -27.840 -4.608 32.524 1.00 77.94 669 GLY A O 1
ATOM 5443 N N . GLY A 1 670 ? -27.774 -6.129 30.861 1.00 89.50 670 GLY A N 1
ATOM 5444 C CA . GLY A 1 670 ? -27.810 -5.187 29.737 1.00 89.50 670 GLY A CA 1
ATOM 5445 C C . GLY A 1 670 ? -26.529 -5.168 28.898 1.00 89.50 670 GLY A C 1
ATOM 5446 O O . GLY A 1 670 ? -25.765 -6.132 28.859 1.00 89.50 670 GLY A O 1
ATOM 5447 N N . TRP A 1 671 ? -26.298 -4.054 28.203 1.00 94.88 671 TRP A N 1
ATOM 5448 C CA . TRP A 1 671 ? -25.140 -3.866 27.330 1.00 94.88 671 TRP A CA 1
ATOM 5449 C C . TRP A 1 671 ? -23.831 -3.766 28.114 1.00 94.88 671 TRP A C 1
ATOM 5451 O O . TRP A 1 671 ? -23.635 -2.849 28.917 1.00 94.88 671 TRP A O 1
ATOM 5461 N N . LYS A 1 672 ? -22.881 -4.650 27.806 1.00 91.56 672 LYS A N 1
ATOM 5462 C CA . LYS A 1 672 ? -21.514 -4.587 28.319 1.00 91.56 672 LYS A CA 1
ATOM 5463 C C . LYS A 1 672 ? -20.545 -4.214 27.214 1.00 91.56 672 LYS A C 1
ATOM 5465 O O . LYS A 1 672 ? -20.556 -4.787 26.129 1.00 91.56 672 LYS A O 1
ATOM 5470 N N . LYS A 1 673 ? -19.687 -3.248 27.525 1.00 90.56 673 LYS A N 1
ATOM 5471 C CA . LYS A 1 673 ? -18.702 -2.676 26.607 1.00 90.56 673 LYS A CA 1
ATOM 5472 C C . LYS A 1 673 ? -17.292 -3.070 27.010 1.00 90.56 673 LYS A C 1
ATOM 5474 O O . LYS A 1 673 ? -16.971 -3.100 28.198 1.00 90.56 673 LYS A O 1
ATOM 5479 N N . CYS A 1 674 ? -16.454 -3.311 26.014 1.00 88.44 674 CYS A N 1
ATOM 5480 C CA . CYS A 1 674 ? -15.038 -3.597 26.172 1.00 88.44 674 CYS A CA 1
ATOM 5481 C C . CYS A 1 674 ? -14.233 -2.711 25.217 1.00 88.44 674 CYS A C 1
ATOM 5483 O O . CYS A 1 674 ? -14.469 -2.741 24.011 1.00 88.44 674 CYS A O 1
ATOM 5485 N N . ASP A 1 675 ? -13.287 -1.936 25.753 1.00 90.62 675 ASP A N 1
ATOM 5486 C CA . ASP A 1 675 ? -12.270 -1.264 24.943 1.00 90.62 675 ASP A CA 1
ATOM 5487 C C . ASP A 1 675 ? -11.234 -2.303 24.505 1.00 90.62 675 ASP A C 1
ATOM 5489 O O . ASP A 1 675 ? -10.519 -2.868 25.337 1.00 90.62 675 ASP A O 1
ATOM 5493 N N . LEU A 1 676 ? -11.159 -2.564 23.204 1.00 91.31 676 LEU A N 1
ATOM 5494 C CA . LEU A 1 676 ? -10.268 -3.564 22.627 1.00 91.31 676 LEU A CA 1
ATOM 5495 C C . LEU A 1 676 ? -8.837 -3.029 22.561 1.00 91.31 676 LEU A C 1
ATOM 5497 O O . LEU A 1 676 ? -7.928 -3.584 23.179 1.00 91.31 676 LEU A O 1
ATOM 5501 N N . VAL A 1 677 ? -8.639 -1.940 21.812 1.00 89.25 677 VAL A N 1
ATOM 5502 C CA . VAL A 1 677 ? -7.308 -1.434 21.461 1.00 89.25 677 VAL A CA 1
ATOM 5503 C C . VAL A 1 677 ? -7.359 0.020 21.002 1.00 89.25 677 VAL A C 1
ATOM 5505 O O . VAL A 1 677 ? -8.339 0.464 20.405 1.00 89.25 677 VAL A O 1
ATOM 5508 N N . HIS A 1 678 ? -6.275 0.759 21.241 1.00 88.94 678 HIS A N 1
ATOM 5509 C CA . HIS A 1 678 ? -6.033 2.025 20.553 1.00 88.94 678 HIS A CA 1
ATOM 5510 C C . HIS A 1 678 ? -5.562 1.732 19.131 1.00 88.94 678 HIS A C 1
ATOM 5512 O O . HIS A 1 678 ? -4.455 1.226 18.939 1.00 88.94 678 HIS A O 1
ATOM 5518 N N . SER A 1 679 ? -6.390 2.054 18.146 1.00 90.94 679 SER A N 1
ATOM 5519 C CA . SER A 1 679 ? -6.140 1.717 16.746 1.00 90.94 679 SER A CA 1
ATOM 5520 C C . SER A 1 679 ? -5.259 2.728 16.021 1.00 90.94 679 SER A C 1
ATOM 5522 O O . SER A 1 679 ? -4.735 2.421 14.957 1.00 90.94 679 SER A O 1
ATOM 5524 N N . GLY A 1 680 ? -5.048 3.911 16.601 1.00 87.81 680 GLY A N 1
ATOM 5525 C CA . GLY A 1 680 ? -4.240 4.974 16.012 1.00 87.81 680 GLY A CA 1
ATOM 5526 C C . GLY A 1 680 ? -5.044 6.255 15.835 1.00 87.81 680 GLY A C 1
ATOM 5527 O O . GLY A 1 680 ? -5.775 6.662 16.736 1.00 87.81 680 GLY A O 1
ATOM 5528 N N . LYS A 1 681 ? -4.854 6.904 14.687 1.00 86.94 681 LYS A N 1
ATOM 5529 C CA . LYS A 1 681 ? -5.543 8.137 14.282 1.00 86.94 681 LYS A CA 1
ATOM 5530 C C . LYS A 1 681 ? -6.445 7.866 13.076 1.00 86.94 681 LYS A C 1
ATOM 5532 O O . LYS A 1 681 ? -6.724 6.714 12.766 1.00 86.94 681 LYS A O 1
ATOM 5537 N N . TRP A 1 682 ? -6.887 8.917 12.396 1.00 89.56 682 TRP A N 1
ATOM 5538 C CA . TRP A 1 682 ? -7.740 8.772 11.229 1.00 89.56 682 TRP A CA 1
ATOM 5539 C C . TRP A 1 682 ? -6.983 8.318 9.971 1.00 89.56 682 TRP A C 1
ATOM 5541 O O . TRP A 1 682 ? -5.762 8.479 9.860 1.00 89.56 682 TRP A O 1
ATOM 5551 N N . PHE A 1 683 ? -7.748 7.768 9.036 1.00 87.94 683 PHE A N 1
ATOM 5552 C CA . PHE A 1 683 ? -7.427 7.457 7.648 1.00 87.94 683 PHE A CA 1
ATOM 5553 C C . PHE A 1 683 ? -8.523 8.101 6.773 1.00 87.94 683 PHE A C 1
ATOM 5555 O O . PHE A 1 683 ? -9.690 7.997 7.149 1.00 87.94 683 PHE A O 1
ATOM 5562 N N . PRO A 1 684 ? -8.225 8.714 5.612 1.00 81.56 684 PRO A N 1
ATOM 5563 C CA . PRO A 1 684 ? -6.911 8.906 4.986 1.00 81.56 684 PRO A CA 1
ATOM 5564 C C . PRO A 1 684 ? -6.016 9.934 5.686 1.00 81.56 684 PRO A C 1
ATOM 5566 O O . PRO A 1 684 ? -6.490 10.751 6.464 1.00 81.56 684 PRO A O 1
ATOM 5569 N N . GLN A 1 685 ? -4.710 9.927 5.399 1.00 71.62 685 GLN A N 1
ATOM 5570 C CA . GLN A 1 685 ? -3.813 10.977 5.892 1.00 71.62 685 GLN A CA 1
ATOM 5571 C C . GLN A 1 685 ? -3.958 12.243 5.043 1.00 71.62 685 GLN A C 1
ATOM 5573 O O . GLN A 1 685 ? -3.603 12.257 3.865 1.00 71.62 685 GLN A O 1
ATOM 5578 N N . THR A 1 686 ? -4.438 13.326 5.654 1.00 72.88 686 THR A N 1
ATOM 5579 C CA . THR A 1 686 ? -4.545 14.635 5.000 1.00 72.88 686 THR A CA 1
ATOM 5580 C C . THR A 1 686 ? -3.178 15.114 4.519 1.00 72.88 686 THR A C 1
ATOM 5582 O O . THR A 1 686 ? -2.178 15.001 5.233 1.00 72.88 686 THR A O 1
ATOM 5585 N N . VAL A 1 687 ? -3.136 15.731 3.337 1.00 69.94 687 VAL A N 1
ATOM 5586 C CA . VAL A 1 687 ? -1.923 16.385 2.827 1.00 69.94 687 VAL A CA 1
ATOM 5587 C C . VAL A 1 687 ? -1.421 17.426 3.833 1.00 69.94 687 VAL A C 1
ATOM 5589 O O . VAL A 1 687 ? -2.202 18.208 4.379 1.00 69.94 687 VAL A O 1
ATOM 5592 N N . THR A 1 688 ? -0.104 17.459 4.056 1.00 66.06 688 THR A N 1
ATOM 5593 C CA . THR A 1 688 ? 0.552 18.415 4.964 1.00 66.06 688 THR A CA 1
ATOM 5594 C C . THR A 1 688 ? 0.092 19.851 4.685 1.00 66.06 688 THR A C 1
ATOM 5596 O O . THR A 1 688 ? 0.092 20.301 3.542 1.00 66.06 688 THR A O 1
ATOM 5599 N N . GLY A 1 689 ? -0.300 20.581 5.733 1.00 65.31 689 GLY A N 1
ATOM 5600 C CA . GLY A 1 689 ? -0.789 21.962 5.630 1.00 65.31 689 GLY A CA 1
ATOM 5601 C C . GLY A 1 689 ? -2.274 22.103 5.265 1.00 65.31 689 GLY A C 1
ATOM 5602 O O . GLY A 1 689 ? -2.809 23.205 5.378 1.00 65.31 689 GLY A O 1
ATOM 5603 N N . ARG A 1 690 ? -2.969 21.017 4.888 1.00 69.38 690 ARG A N 1
ATOM 5604 C CA . ARG A 1 690 ? -4.431 21.011 4.721 1.00 69.38 690 ARG A CA 1
ATOM 5605 C C . ARG A 1 690 ? -5.128 20.611 6.026 1.00 69.38 690 ARG A C 1
ATOM 5607 O O . ARG A 1 690 ? -4.593 19.867 6.846 1.00 69.38 690 ARG A O 1
ATOM 5614 N N . LYS A 1 691 ? -6.334 21.144 6.233 1.00 78.00 691 LYS A N 1
ATOM 5615 C CA . LYS A 1 691 ? -7.187 20.812 7.380 1.00 78.00 691 LYS A CA 1
ATOM 5616 C C . LYS A 1 691 ? -7.872 19.468 7.138 1.00 78.00 691 LYS A C 1
ATOM 5618 O O . LYS A 1 691 ? -8.512 19.306 6.104 1.00 78.00 691 LYS A O 1
ATOM 5623 N N . GLU A 1 692 ? -7.790 18.561 8.109 1.00 82.19 692 GLU A N 1
ATOM 5624 C CA . GLU A 1 692 ? -8.630 17.364 8.121 1.00 82.19 692 GLU A CA 1
ATOM 5625 C C . GLU A 1 692 ? -10.065 17.736 8.508 1.00 82.19 692 GLU A C 1
ATOM 5627 O O . GLU A 1 692 ? -10.287 18.412 9.519 1.00 82.19 692 GLU A O 1
ATOM 5632 N N . TYR A 1 693 ? -11.033 17.298 7.708 1.00 78.81 693 TYR A N 1
ATOM 5633 C CA . TYR A 1 693 ? -12.455 17.489 7.987 1.00 78.81 693 TYR A CA 1
ATOM 5634 C C . TYR A 1 693 ? -13.096 16.247 8.600 1.00 78.81 693 TYR A C 1
ATOM 5636 O O . TYR A 1 693 ? -14.095 16.382 9.299 1.00 78.81 693 TYR A O 1
ATOM 5644 N N . GLU A 1 694 ? -12.517 15.070 8.386 1.00 83.88 694 GLU A N 1
ATOM 5645 C CA . GLU A 1 694 ? -13.038 13.773 8.804 1.00 83.88 694 GLU A CA 1
ATOM 5646 C C . GLU A 1 694 ? -12.058 13.014 9.707 1.00 83.88 694 GLU A C 1
ATOM 5648 O O . GLU A 1 694 ? -11.782 11.825 9.553 1.00 83.88 694 GLU A O 1
ATOM 5653 N N . ASP A 1 695 ? -11.580 13.699 10.745 1.00 87.75 695 ASP A N 1
ATOM 5654 C CA . ASP A 1 695 ? -10.623 13.181 11.730 1.00 87.75 695 ASP A CA 1
ATOM 5655 C C . ASP A 1 695 ? -11.180 12.055 12.631 1.00 87.75 695 ASP A C 1
ATOM 5657 O O . ASP A 1 695 ? -10.512 11.598 13.558 1.00 87.75 695 ASP A O 1
ATOM 5661 N N . ASN A 1 696 ? -12.389 11.562 12.351 1.00 91.94 696 ASN A N 1
ATOM 5662 C CA . ASN A 1 696 ? -13.023 10.426 13.020 1.00 91.94 696 ASN A CA 1
ATOM 5663 C C . ASN A 1 696 ? -13.133 9.167 12.138 1.00 91.94 696 ASN A C 1
ATOM 5665 O O . ASN A 1 696 ? -13.678 8.167 12.599 1.00 91.94 696 ASN A O 1
ATOM 5669 N N . TYR A 1 697 ? -12.616 9.173 10.905 1.00 90.44 697 TYR A N 1
ATOM 5670 C CA . TYR A 1 697 ? -12.554 7.966 10.071 1.00 90.44 697 TYR A CA 1
ATOM 5671 C C . TYR A 1 697 ? -11.398 7.071 10.515 1.00 90.44 697 TYR A C 1
ATOM 5673 O O . TYR A 1 697 ? -10.244 7.398 10.280 1.00 90.44 697 TYR A O 1
ATOM 5681 N N . SER A 1 698 ? -11.672 5.949 11.172 1.00 93.56 698 SER A N 1
ATOM 5682 C CA . SER A 1 698 ? -10.621 5.013 11.592 1.00 93.56 698 SER A CA 1
ATOM 5683 C C . SER A 1 698 ? -10.135 4.098 10.457 1.00 93.56 698 SER A C 1
ATOM 5685 O O . SER A 1 698 ? -10.779 3.982 9.417 1.00 93.56 698 SER A O 1
ATOM 5687 N N . GLY A 1 699 ? -9.028 3.380 10.686 1.00 94.25 699 GLY A N 1
ATOM 5688 C CA . GLY A 1 699 ? -8.572 2.310 9.788 1.00 94.25 699 GLY A CA 1
ATOM 5689 C C . GLY A 1 699 ? -9.596 1.176 9.627 1.00 94.25 699 GLY A C 1
ATOM 5690 O O . GLY A 1 699 ? -9.687 0.580 8.568 1.00 94.25 699 GLY A O 1
ATOM 5691 N N . GLY A 1 700 ? -10.424 0.915 10.635 1.00 95.62 700 GLY A N 1
ATOM 5692 C CA . GLY A 1 700 ? -11.592 0.040 10.595 1.00 95.62 700 GLY A CA 1
ATOM 5693 C C . GLY A 1 700 ? -11.473 -1.324 11.270 1.00 95.62 700 GLY A C 1
ATOM 5694 O O . GLY A 1 700 ? -10.404 -1.756 11.702 1.00 95.62 700 GLY A O 1
ATOM 5695 N N . MET A 1 701 ? -12.629 -1.976 11.393 1.00 96.88 701 MET A N 1
ATOM 5696 C CA . MET A 1 701 ? -12.839 -3.263 12.055 1.00 96.88 701 MET A CA 1
ATOM 5697 C C . MET A 1 701 ? -13.950 -4.057 11.357 1.00 96.88 701 MET A C 1
ATOM 5699 O O . MET A 1 701 ? -14.849 -3.466 10.769 1.00 96.88 701 MET A O 1
ATOM 5703 N N . SER A 1 702 ? -13.934 -5.379 11.463 1.00 97.31 702 SER A N 1
ATOM 5704 C CA . SER A 1 702 ? -15.027 -6.231 10.990 1.00 97.31 702 SER A CA 1
ATOM 5705 C C . SER A 1 702 ? -15.232 -7.408 11.934 1.00 97.31 702 SER A C 1
ATOM 5707 O O . SER A 1 702 ? -14.264 -8.004 12.410 1.00 97.31 702 SER A O 1
ATOM 5709 N N . ILE A 1 703 ? -16.497 -7.701 12.236 1.00 97.44 703 ILE A N 1
ATOM 5710 C CA . ILE A 1 703 ? -16.915 -8.913 12.940 1.00 97.44 703 ILE A CA 1
ATOM 5711 C C . ILE A 1 703 ? -17.101 -10.002 11.890 1.00 97.44 703 ILE A C 1
ATOM 5713 O O . ILE A 1 703 ? -17.868 -9.808 10.944 1.00 97.44 703 ILE A O 1
ATOM 5717 N N . ASP A 1 704 ? -16.458 -11.146 12.094 1.00 96.38 704 ASP A N 1
ATOM 5718 C CA . ASP A 1 704 ? -16.737 -12.346 11.313 1.00 96.38 704 ASP A CA 1
ATOM 5719 C C . ASP A 1 704 ? -18.179 -12.807 11.578 1.00 96.38 704 ASP A C 1
ATOM 5721 O O . ASP A 1 704 ? -18.581 -13.053 12.720 1.00 96.38 704 ASP A O 1
ATOM 5725 N N . LYS A 1 705 ? -18.989 -12.842 10.515 1.00 93.94 705 LYS A N 1
ATOM 5726 C CA . LYS A 1 705 ? -20.428 -13.129 10.604 1.00 93.94 705 LYS A CA 1
ATOM 5727 C C . LYS A 1 705 ? -20.718 -14.603 10.834 1.00 93.94 705 LYS A C 1
ATOM 5729 O O . LYS A 1 705 ? -21.777 -14.911 11.374 1.00 93.94 705 LYS A O 1
ATOM 5734 N N . GLU A 1 706 ? -19.783 -15.470 10.464 1.00 93.31 706 GLU A N 1
ATOM 5735 C CA . GLU A 1 706 ? -19.897 -16.917 10.618 1.00 93.31 706 GLU A CA 1
ATOM 5736 C C . GLU A 1 706 ? -19.306 -17.364 11.964 1.00 93.31 706 GLU A C 1
ATOM 5738 O O . GLU A 1 706 ? -19.756 -18.344 12.559 1.00 93.31 706 GLU A O 1
ATOM 5743 N N . ASN A 1 707 ? -18.359 -16.592 12.515 1.00 93.56 707 ASN A N 1
ATOM 5744 C CA . ASN A 1 707 ? -17.833 -16.783 13.863 1.00 93.56 707 ASN A CA 1
ATOM 5745 C C . ASN A 1 707 ? -17.612 -15.457 14.612 1.00 93.56 707 ASN A C 1
ATOM 5747 O O . ASN A 1 707 ? -16.519 -14.894 14.639 1.00 93.56 707 ASN A O 1
ATOM 5751 N N . THR A 1 708 ? -18.635 -15.008 15.339 1.00 93.75 708 THR A N 1
ATOM 5752 C CA . THR A 1 708 ? -18.621 -13.718 16.061 1.00 93.75 708 THR A CA 1
ATOM 5753 C C . THR A 1 708 ? -17.653 -13.609 17.253 1.00 93.75 708 THR A C 1
ATOM 5755 O O . THR A 1 708 ? -17.607 -12.568 17.921 1.00 93.75 708 THR A O 1
ATOM 5758 N N . ASP A 1 709 ? -16.867 -14.651 17.540 1.00 91.88 709 ASP A N 1
ATOM 5759 C CA . ASP A 1 709 ? -15.732 -14.582 18.468 1.00 91.88 709 ASP A CA 1
ATOM 5760 C C . ASP A 1 709 ? -14.440 -14.098 17.772 1.00 91.88 709 ASP A C 1
ATOM 5762 O O . ASP A 1 709 ? -13.418 -13.889 18.436 1.00 91.88 709 ASP A O 1
ATOM 5766 N N . ILE A 1 710 ? -14.482 -13.898 16.449 1.00 94.88 710 ILE A N 1
ATOM 5767 C CA . ILE A 1 710 ? -13.386 -13.409 15.611 1.00 94.88 710 ILE A CA 1
ATOM 5768 C C . ILE A 1 710 ? -13.667 -11.973 15.145 1.00 94.88 710 ILE A C 1
ATOM 5770 O O . ILE A 1 710 ? -14.738 -11.647 14.633 1.00 94.88 710 ILE A O 1
ATOM 5774 N N . LEU A 1 711 ? -12.659 -11.112 15.296 1.00 97.12 711 LEU A N 1
ATOM 5775 C CA . LEU A 1 711 ? -12.622 -9.755 14.758 1.00 97.12 711 LEU A CA 1
ATOM 5776 C C . LEU A 1 711 ? -11.392 -9.578 13.864 1.00 97.12 711 LEU A C 1
ATOM 5778 O O . LEU A 1 711 ? -10.305 -10.058 14.188 1.00 97.12 711 LEU A O 1
ATOM 5782 N N . TYR A 1 712 ? -11.543 -8.811 12.793 1.00 97.94 712 TYR A N 1
ATOM 5783 C CA . TYR A 1 712 ? -10.443 -8.335 11.959 1.00 97.94 712 TYR A CA 1
ATOM 5784 C C . TYR A 1 712 ? -10.281 -6.835 12.165 1.00 97.94 712 TYR A C 1
ATOM 5786 O O . TYR A 1 712 ? -11.229 -6.081 11.953 1.00 97.94 712 TYR A O 1
ATOM 5794 N N . LEU A 1 713 ? -9.106 -6.391 12.610 1.00 97.94 713 LEU A N 1
ATOM 5795 C CA . LEU A 1 713 ? -8.853 -5.002 12.997 1.00 97.94 713 LEU A CA 1
ATOM 5796 C C . LEU A 1 713 ? -7.719 -4.406 12.161 1.00 97.94 713 LEU A C 1
ATOM 5798 O O . LEU A 1 713 ? -6.681 -5.038 12.000 1.00 97.94 713 LEU A O 1
ATOM 5802 N N . SER A 1 714 ? -7.897 -3.170 11.696 1.00 97.88 714 SER A N 1
ATOM 5803 C CA . SER A 1 714 ? -6.833 -2.341 11.122 1.00 97.88 714 SER A CA 1
ATOM 5804 C C . SER A 1 714 ? -6.267 -1.412 12.198 1.00 97.88 714 SER A C 1
ATOM 5806 O O . SER A 1 714 ? -6.980 -0.550 12.729 1.00 97.88 714 SER A O 1
ATOM 5808 N N . ILE A 1 715 ? -4.998 -1.610 12.558 1.00 94.12 715 ILE A N 1
ATOM 5809 C CA . ILE A 1 715 ? -4.333 -0.946 13.686 1.00 94.12 715 ILE A CA 1
ATOM 5810 C C . ILE A 1 715 ? -3.018 -0.322 13.222 1.00 94.12 715 ILE A C 1
ATOM 5812 O O . ILE A 1 715 ? -2.202 -0.975 12.581 1.00 94.12 715 ILE A O 1
ATOM 5816 N N . ASN A 1 716 ? -2.777 0.936 13.586 1.00 88.38 716 ASN A N 1
ATOM 5817 C CA . ASN A 1 716 ? -1.534 1.630 13.273 1.00 88.38 716 ASN A CA 1
ATOM 5818 C C . ASN A 1 716 ? -0.362 1.064 14.103 1.00 88.38 716 ASN A C 1
ATOM 5820 O O . ASN A 1 716 ? -0.320 1.214 15.333 1.00 88.38 716 ASN A O 1
ATOM 5824 N N . ARG A 1 717 ? 0.590 0.419 13.422 1.00 81.62 717 ARG A N 1
ATOM 5825 C CA . ARG A 1 717 ? 1.844 -0.132 13.949 1.00 81.62 717 ARG A CA 1
ATOM 5826 C C . ARG A 1 717 ? 3.015 0.539 13.233 1.00 81.62 717 ARG A C 1
ATOM 5828 O O . ARG A 1 717 ? 3.043 0.593 12.013 1.00 81.62 717 ARG A O 1
ATOM 5835 N N . ASP A 1 718 ? 3.972 1.081 13.988 1.00 64.44 718 ASP A N 1
ATOM 5836 C CA . ASP A 1 718 ? 5.218 1.653 13.449 1.00 64.44 718 ASP A CA 1
ATOM 5837 C C . ASP A 1 718 ? 5.024 2.596 12.237 1.00 64.44 718 ASP A C 1
ATOM 5839 O O . ASP A 1 718 ? 5.838 2.615 11.318 1.00 64.44 718 ASP A O 1
ATOM 5843 N N . SER A 1 719 ? 3.966 3.424 12.292 1.00 74.44 719 SER A N 1
ATOM 5844 C CA . SER A 1 719 ? 3.490 4.429 11.316 1.00 74.44 719 SER A CA 1
ATOM 5845 C C . SER A 1 719 ? 2.532 3.975 10.210 1.00 74.44 719 SER A C 1
ATOM 5847 O O . SER A 1 719 ? 1.942 4.848 9.575 1.00 74.44 719 SER A O 1
ATOM 5849 N N . VAL A 1 720 ? 2.284 2.675 10.050 1.00 86.00 720 VAL A N 1
ATOM 5850 C CA . VAL A 1 720 ? 1.425 2.112 8.994 1.00 86.00 720 VAL A CA 1
ATOM 5851 C C . VAL A 1 720 ? 0.256 1.338 9.611 1.00 86.00 720 VAL A C 1
ATOM 5853 O O . VAL A 1 720 ? 0.404 0.700 10.652 1.00 86.00 720 VAL A O 1
ATOM 5856 N N . PHE A 1 721 ? -0.934 1.398 9.015 1.00 94.94 721 PHE A N 1
ATOM 5857 C CA . PHE A 1 721 ? -2.041 0.519 9.404 1.00 94.94 721 PHE A CA 1
ATOM 5858 C C . PHE A 1 721 ? -1.792 -0.930 8.957 1.00 94.94 721 PHE A C 1
ATOM 5860 O O . PHE A 1 721 ? -1.547 -1.193 7.784 1.00 94.94 721 PHE A O 1
ATOM 5867 N N . GLU A 1 722 ? -1.890 -1.873 9.892 1.00 96.38 722 GLU A N 1
ATOM 5868 C CA . GLU A 1 722 ? -1.726 -3.313 9.669 1.00 96.38 722 GLU A CA 1
ATOM 5869 C C . GLU A 1 722 ? -2.996 -4.070 10.080 1.00 96.38 722 GLU A C 1
ATOM 5871 O O . GLU A 1 722 ? -3.734 -3.625 10.964 1.00 96.38 722 GLU A O 1
ATOM 5876 N N . ILE A 1 723 ? -3.245 -5.220 9.451 1.00 97.94 723 ILE A N 1
ATOM 5877 C CA . ILE A 1 723 ? -4.400 -6.075 9.726 1.00 97.94 723 ILE A CA 1
ATOM 5878 C C . ILE A 1 723 ? -4.035 -7.143 10.761 1.00 97.94 723 ILE A C 1
ATOM 5880 O O . ILE A 1 723 ? -3.074 -7.901 10.603 1.00 97.94 723 ILE A O 1
ATOM 5884 N N . GLU A 1 724 ? -4.852 -7.249 11.805 1.00 96.44 724 GLU A N 1
ATOM 5885 C CA . GLU A 1 724 ? -4.746 -8.266 12.849 1.00 96.44 724 GLU A CA 1
ATOM 5886 C C . GLU A 1 724 ? -6.054 -9.063 12.966 1.00 96.44 724 GLU A C 1
ATOM 5888 O O . GLU A 1 724 ? -7.148 -8.496 12.947 1.00 96.44 724 GLU A O 1
ATOM 5893 N N . LYS A 1 725 ? -5.936 -10.381 13.157 1.00 95.81 725 LYS A N 1
ATOM 5894 C CA . LYS A 1 725 ? -7.027 -11.271 13.564 1.00 95.81 725 LYS A CA 1
ATOM 5895 C C . LYS A 1 725 ? -7.045 -11.379 15.085 1.00 95.81 725 LYS A C 1
ATOM 5897 O O . LYS A 1 725 ? -6.051 -11.744 15.712 1.00 95.81 725 LYS A O 1
ATOM 5902 N N . TRP A 1 726 ? -8.191 -11.086 15.674 1.00 95.12 726 TRP A N 1
ATOM 5903 C CA . TRP A 1 726 ? -8.431 -11.115 17.108 1.00 95.12 726 TRP A CA 1
ATOM 5904 C C . TRP A 1 726 ? -9.461 -12.194 17.408 1.00 95.12 726 TRP A C 1
ATOM 5906 O O . TRP A 1 726 ? -10.585 -12.130 16.930 1.00 95.12 726 TRP A O 1
ATOM 5916 N N . THR A 1 727 ? -9.085 -13.194 18.197 1.00 93.88 727 THR A N 1
ATOM 5917 C CA . THR A 1 727 ? -9.970 -14.293 18.602 1.00 93.88 727 THR A CA 1
ATOM 5918 C C . THR A 1 727 ? -10.192 -14.233 20.102 1.00 93.88 727 THR A C 1
ATOM 5920 O O . THR A 1 727 ? -9.237 -14.217 20.884 1.00 93.88 727 THR A O 1
ATOM 5923 N N . MET A 1 728 ? -11.448 -14.182 20.525 1.00 89.38 728 MET A N 1
ATOM 5924 C CA . MET A 1 728 ? -11.789 -14.134 21.940 1.00 89.38 728 MET A CA 1
ATOM 5925 C C . MET A 1 728 ? -11.447 -15.469 22.620 1.00 89.38 728 MET A C 1
ATOM 5927 O O . MET A 1 728 ? -11.774 -16.546 22.127 1.00 89.38 728 MET A O 1
ATOM 5931 N N . ASN A 1 729 ? -10.772 -15.416 23.770 1.00 78.88 729 ASN A N 1
ATOM 5932 C CA . ASN A 1 729 ? -10.441 -16.615 24.540 1.00 78.88 729 ASN A CA 1
ATOM 5933 C C . ASN A 1 729 ? -11.608 -17.052 25.439 1.00 78.88 729 ASN A C 1
ATOM 5935 O O . ASN A 1 729 ? -12.455 -16.254 25.831 1.00 78.88 729 ASN A O 1
ATOM 5939 N N . LYS A 1 730 ? -11.558 -18.309 25.908 1.00 67.56 730 LYS A N 1
ATOM 5940 C CA . LYS A 1 730 ? -12.480 -18.838 26.935 1.00 67.56 730 LYS A CA 1
ATOM 5941 C C . LYS A 1 730 ? -12.451 -18.050 28.253 1.00 67.56 730 LYS A C 1
ATOM 5943 O O . LYS A 1 730 ? -13.402 -18.123 29.023 1.00 67.56 730 LYS A O 1
ATOM 5948 N N . THR A 1 731 ? -11.365 -17.328 28.547 1.00 58.75 731 THR A N 1
ATOM 5949 C CA . THR A 1 731 ? -11.296 -16.425 29.703 1.00 58.75 731 THR A CA 1
ATOM 5950 C C . THR A 1 731 ? -11.931 -15.077 29.343 1.00 58.75 731 THR A C 1
ATOM 5952 O O . THR A 1 731 ? -11.378 -14.383 28.481 1.00 58.75 731 THR A O 1
ATOM 5955 N N . PRO A 1 732 ? -13.024 -14.668 30.019 1.00 57.38 732 PRO A N 1
ATOM 5956 C CA . PRO A 1 732 ? -13.732 -13.427 29.716 1.00 57.38 732 PRO A CA 1
ATOM 5957 C C . PRO A 1 732 ? -12.806 -12.205 29.704 1.00 57.38 732 PRO A C 1
ATOM 5959 O O . PRO A 1 732 ? -12.026 -12.000 30.635 1.00 57.38 732 PRO A O 1
ATOM 5962 N N . GLY A 1 733 ? -12.905 -11.382 28.655 1.00 63.84 733 GLY A N 1
ATOM 5963 C CA . GLY A 1 733 ? -12.144 -10.133 28.525 1.00 63.84 733 GLY A CA 1
ATOM 5964 C C . GLY A 1 733 ? -10.698 -10.295 28.043 1.00 63.84 733 GLY A C 1
ATOM 5965 O O . GLY A 1 733 ? -9.908 -9.359 28.190 1.00 63.84 733 GLY A O 1
ATOM 5966 N N . SER A 1 734 ? -10.339 -11.455 27.479 1.00 80.75 734 SER A N 1
ATOM 5967 C CA . SER A 1 734 ? -9.017 -11.672 26.892 1.00 80.75 734 SER A CA 1
ATOM 5968 C C . SER A 1 734 ? -9.053 -12.153 25.445 1.00 80.75 734 SER A C 1
ATOM 5970 O O . SER A 1 734 ? -9.949 -12.900 25.054 1.00 80.75 734 SER A O 1
ATOM 5972 N N . TRP A 1 735 ? -8.050 -11.737 24.672 1.00 89.75 735 TRP A N 1
ATOM 5973 C CA . TRP A 1 735 ? -7.982 -11.939 23.224 1.00 89.75 735 TRP A CA 1
ATOM 5974 C C . TRP A 1 735 ? -6.657 -12.571 22.810 1.00 89.75 735 TRP A C 1
ATOM 5976 O O . TRP A 1 735 ? -5.591 -12.134 23.246 1.00 89.75 735 TRP A O 1
ATOM 5986 N N . LYS A 1 736 ? -6.725 -13.589 21.956 1.00 91.81 736 LYS A N 1
ATOM 5987 C CA . LYS A 1 736 ? -5.602 -14.083 21.158 1.00 91.81 736 LYS A CA 1
ATOM 5988 C C . LYS A 1 736 ? -5.470 -13.178 19.934 1.00 91.81 736 LYS A C 1
ATOM 5990 O O . LYS A 1 736 ? -6.457 -12.958 19.239 1.00 91.81 736 LYS A O 1
ATOM 5995 N N . VAL A 1 737 ? -4.272 -12.664 19.684 1.00 91.69 737 VAL A N 1
ATOM 5996 C CA . VAL A 1 737 ? -4.016 -11.718 18.590 1.00 91.69 737 VAL A CA 1
ATOM 5997 C C . VAL A 1 737 ? -2.979 -12.302 17.640 1.00 91.69 737 VAL A C 1
ATOM 5999 O O . VAL A 1 737 ? -1.881 -12.680 18.058 1.00 91.69 737 VAL A O 1
ATOM 6002 N N . GLU A 1 738 ? -3.341 -12.372 16.365 1.00 92.56 738 GLU A N 1
ATOM 6003 C CA . GLU A 1 738 ? -2.519 -12.883 15.273 1.00 92.56 738 GLU A CA 1
ATOM 6004 C C . GLU A 1 738 ? -2.373 -11.791 14.211 1.00 92.56 738 GLU A C 1
ATOM 6006 O O . GLU A 1 738 ? -3.360 -11.345 13.631 1.00 92.56 738 GLU A O 1
ATOM 6011 N N . ALA A 1 739 ? -1.142 -11.357 13.938 1.00 92.81 739 ALA A N 1
ATOM 6012 C CA . ALA A 1 739 ? -0.889 -10.461 12.815 1.00 92.81 739 ALA A CA 1
ATOM 6013 C C . ALA A 1 739 ? -1.188 -11.187 11.491 1.00 92.81 739 ALA A C 1
ATOM 6015 O O . ALA A 1 739 ? -0.729 -12.317 11.289 1.00 92.81 739 ALA A O 1
ATOM 6016 N N . ILE A 1 740 ? -1.953 -10.542 10.606 1.00 95.50 740 ILE A N 1
ATOM 6017 C CA . ILE A 1 740 ? -2.121 -10.964 9.207 1.00 95.50 740 ILE A CA 1
ATOM 6018 C C . ILE A 1 740 ? -1.050 -10.272 8.369 1.00 95.50 740 ILE A C 1
ATOM 6020 O O . ILE A 1 740 ? -0.298 -10.937 7.656 1.00 95.50 740 ILE A O 1
ATOM 6024 N N . THR A 1 741 ? -0.920 -8.955 8.524 1.00 95.44 741 THR A N 1
ATOM 6025 C CA . THR A 1 741 ? 0.103 -8.160 7.843 1.00 95.44 741 THR A CA 1
ATOM 6026 C C . THR A 1 741 ? 1.105 -7.586 8.847 1.00 95.44 741 THR A C 1
ATOM 6028 O O . THR A 1 741 ? 0.774 -7.325 10.007 1.00 95.44 741 THR A O 1
ATOM 6031 N N . SER A 1 742 ? 2.368 -7.464 8.437 1.00 91.38 742 SER A N 1
ATOM 6032 C CA . SER A 1 742 ? 3.416 -6.816 9.229 1.00 91.38 742 SER A CA 1
ATOM 6033 C C . SER A 1 742 ? 4.584 -6.383 8.349 1.00 91.38 742 SER A C 1
ATOM 6035 O O . SER A 1 742 ? 5.049 -7.156 7.513 1.00 91.38 742 SER A O 1
ATOM 6037 N N . GLY A 1 743 ? 5.098 -5.176 8.584 1.00 85.88 743 GLY A N 1
ATOM 6038 C CA . GLY A 1 743 ? 6.224 -4.632 7.824 1.00 85.88 743 GLY A CA 1
ATOM 6039 C C . GLY A 1 743 ? 5.809 -4.107 6.451 1.00 85.88 743 GLY A C 1
ATOM 6040 O O . GLY A 1 743 ? 6.649 -4.044 5.555 1.00 85.88 743 GLY A O 1
ATOM 6041 N N . SER A 1 744 ? 4.530 -3.762 6.290 1.00 91.25 744 SER A N 1
ATOM 6042 C CA . SER A 1 744 ? 3.995 -3.147 5.077 1.00 91.25 744 SER A CA 1
ATOM 6043 C C . SER A 1 744 ? 4.545 -1.730 4.899 1.00 91.25 744 SER A C 1
ATOM 6045 O O . SER A 1 744 ? 4.780 -1.014 5.874 1.00 91.25 744 SER A O 1
ATOM 6047 N N . ASN A 1 745 ? 4.709 -1.289 3.652 1.00 89.44 745 ASN A N 1
ATOM 6048 C CA . ASN A 1 745 ? 5.072 0.099 3.344 1.00 89.44 745 ASN A CA 1
ATOM 6049 C C . ASN A 1 745 ? 3.834 0.994 3.159 1.00 89.44 745 ASN A C 1
ATOM 6051 O O . ASN A 1 745 ? 3.967 2.218 3.120 1.00 89.44 745 ASN A O 1
ATOM 6055 N N . LYS A 1 746 ? 2.647 0.389 3.028 1.00 91.88 746 LYS A N 1
ATOM 6056 C CA . LYS A 1 746 ? 1.361 1.040 2.738 1.00 91.88 746 LYS A CA 1
ATOM 6057 C C . LYS A 1 746 ? 0.313 0.731 3.802 1.00 91.88 746 LYS A C 1
ATOM 6059 O O . LYS A 1 746 ? 0.286 -0.377 4.333 1.00 91.88 746 LYS A O 1
ATOM 6064 N N . ASP A 1 747 ? -0.573 1.693 4.064 1.00 94.31 747 ASP A N 1
ATOM 6065 C CA . ASP A 1 747 ? -1.677 1.540 5.020 1.00 94.31 747 ASP A CA 1
ATOM 6066 C C . ASP A 1 747 ? -2.657 0.447 4.570 1.00 94.31 747 ASP A C 1
ATOM 6068 O O . ASP A 1 747 ? -3.141 0.467 3.441 1.00 94.31 747 ASP A O 1
ATOM 6072 N N . ASN A 1 748 ? -3.002 -0.469 5.475 1.00 97.31 748 ASN A N 1
ATOM 6073 C CA . ASN A 1 748 ? -3.977 -1.536 5.259 1.00 97.31 748 ASN A CA 1
ATOM 6074 C C . ASN A 1 748 ? -5.208 -1.283 6.122 1.00 97.31 748 ASN A C 1
ATOM 6076 O O . ASN A 1 748 ? -5.151 -1.334 7.353 1.00 97.31 748 ASN A O 1
ATOM 6080 N N . VAL A 1 749 ? -6.328 -0.979 5.479 1.00 96.69 749 VAL A N 1
ATOM 6081 C CA . VAL A 1 749 ? -7.525 -0.431 6.117 1.00 96.69 749 VAL A CA 1
ATOM 6082 C C . VAL A 1 749 ? -8.791 -1.112 5.607 1.00 96.69 749 VAL A C 1
ATOM 6084 O O . VAL A 1 749 ? -8.784 -1.860 4.636 1.00 96.69 749 VAL A O 1
ATOM 6087 N N . ARG A 1 750 ? -9.902 -0.839 6.287 1.00 95.69 750 ARG A N 1
ATOM 6088 C CA . ARG A 1 750 ? -11.255 -1.324 6.011 1.00 95.69 750 ARG A CA 1
ATOM 6089 C C . ARG A 1 750 ? -11.290 -2.845 5.796 1.00 95.69 750 ARG A C 1
ATOM 6091 O O . ARG A 1 750 ? -11.764 -3.287 4.750 1.00 95.69 750 ARG A O 1
ATOM 6098 N N . PRO A 1 751 ? -10.785 -3.647 6.759 1.00 97.75 751 PRO A N 1
ATOM 6099 C CA . PRO A 1 751 ? -10.933 -5.090 6.679 1.00 97.75 751 PRO A CA 1
ATOM 6100 C C . PRO A 1 751 ? -12.418 -5.447 6.651 1.00 97.75 751 PRO A C 1
ATOM 6102 O O . PRO A 1 751 ? -13.227 -4.811 7.329 1.00 97.75 751 PRO A O 1
ATOM 6105 N N . PHE A 1 752 ? -12.759 -6.474 5.889 1.00 97.44 752 PHE A N 1
ATOM 6106 C CA . PHE A 1 752 ? -14.109 -6.988 5.754 1.00 97.44 752 PHE A CA 1
ATOM 6107 C C . PHE A 1 752 ? -14.069 -8.514 5.772 1.00 97.44 752 PHE A C 1
ATOM 6109 O O . PHE A 1 752 ? -13.438 -9.132 4.912 1.00 97.44 752 PHE A O 1
ATOM 6116 N N . ALA A 1 753 ? -14.721 -9.110 6.770 1.00 96.81 753 ALA A N 1
ATOM 6117 C CA . ALA A 1 753 ? -14.937 -10.547 6.815 1.00 96.81 753 ALA A CA 1
ATOM 6118 C C . ALA A 1 753 ? -15.933 -10.940 5.717 1.00 96.81 753 ALA A C 1
ATOM 6120 O O . ALA A 1 753 ? -17.032 -10.386 5.643 1.00 96.81 753 ALA A O 1
ATOM 6121 N N . VAL A 1 754 ? -15.538 -11.869 4.848 1.00 96.88 754 VAL A N 1
ATOM 6122 C CA . VAL A 1 754 ? -16.331 -12.255 3.676 1.00 96.88 754 VAL A CA 1
ATOM 6123 C C . VAL A 1 754 ? -17.627 -12.926 4.141 1.00 96.88 754 VAL A C 1
ATOM 6125 O O . VAL A 1 754 ? -17.597 -13.969 4.789 1.00 96.88 754 VAL A O 1
ATOM 6128 N N . LYS A 1 755 ? -18.787 -12.341 3.812 1.00 95.00 755 LYS A N 1
ATOM 6129 C CA . LYS A 1 755 ? -20.091 -12.898 4.211 1.00 95.00 755 LYS A CA 1
ATOM 6130 C C . LYS A 1 755 ? -20.278 -14.289 3.596 1.00 95.00 755 LYS A C 1
ATOM 6132 O O . LYS A 1 755 ? -20.059 -14.443 2.397 1.00 95.00 755 LYS A O 1
ATOM 6137 N N . GLY A 1 756 ? -20.708 -15.274 4.386 1.00 93.50 756 GLY A N 1
ATOM 6138 C CA . GLY A 1 756 ? -20.888 -16.658 3.937 1.00 93.50 756 GLY A CA 1
ATOM 6139 C C . GLY A 1 756 ? -19.609 -17.504 3.936 1.00 93.50 756 GLY A C 1
ATOM 6140 O O . GLY A 1 756 ? -19.690 -18.712 3.714 1.00 93.50 756 GLY A O 1
ATOM 6141 N N . ALA A 1 757 ? -18.435 -16.920 4.211 1.00 94.44 757 ALA A N 1
ATOM 6142 C CA . ALA A 1 757 ? -17.183 -17.666 4.292 1.00 94.44 757 ALA A CA 1
ATOM 6143 C C . ALA A 1 757 ? -17.076 -18.412 5.634 1.00 94.44 757 ALA A C 1
ATOM 6145 O O . ALA A 1 757 ? -16.521 -17.914 6.605 1.00 94.44 757 ALA A O 1
ATOM 6146 N N . GLN A 1 758 ? -17.598 -19.638 5.679 1.00 90.81 758 GLN A N 1
ATOM 6147 C CA . GLN A 1 758 ? -17.462 -20.550 6.822 1.00 90.81 758 GLN A CA 1
ATOM 6148 C C . GLN A 1 758 ? -15.995 -20.856 7.169 1.00 90.81 758 GLN A C 1
ATOM 6150 O O . GLN A 1 758 ? -15.104 -20.733 6.319 1.00 90.81 758 GLN A O 1
ATOM 6155 N N . GLU A 1 759 ? -15.743 -21.325 8.395 1.00 85.75 759 GLU A N 1
ATOM 6156 C CA . GLU A 1 759 ? -14.411 -21.755 8.835 1.00 85.75 759 GLU A CA 1
ATOM 6157 C C . GLU A 1 759 ? -13.811 -22.787 7.862 1.00 85.75 759 GLU A C 1
ATOM 6159 O O . GLU A 1 759 ? -14.449 -23.770 7.492 1.00 85.75 759 GLU A O 1
ATOM 6164 N N . GLY A 1 760 ? -12.569 -22.549 7.434 1.00 79.75 760 GLY A N 1
ATOM 6165 C CA . GLY A 1 760 ? -11.881 -23.386 6.447 1.00 79.75 760 GLY A CA 1
ATOM 6166 C C . GLY A 1 760 ? -11.976 -22.879 5.006 1.00 79.75 760 GLY A C 1
ATOM 6167 O O . GLY A 1 760 ? -11.200 -23.344 4.171 1.00 79.75 760 GLY A O 1
ATOM 6168 N N . ASN A 1 761 ? -12.830 -21.887 4.713 1.00 86.12 761 ASN A N 1
ATOM 6169 C CA . ASN A 1 761 ? -12.762 -21.176 3.435 1.00 86.12 761 ASN A CA 1
ATOM 6170 C C . ASN A 1 761 ? -11.377 -20.538 3.241 1.00 86.12 761 ASN A C 1
ATOM 6172 O O . ASN A 1 761 ? -10.863 -19.950 4.201 1.00 86.12 761 ASN A O 1
ATOM 6176 N N . PRO A 1 762 ? -10.788 -20.601 2.028 1.00 77.62 762 PRO A N 1
ATOM 6177 C CA . PRO A 1 762 ? -9.468 -20.030 1.769 1.00 77.62 762 PRO A CA 1
ATOM 6178 C C . PRO A 1 762 ? -9.403 -18.524 2.004 1.00 77.62 762 PRO A C 1
ATOM 6180 O O . PRO A 1 762 ? -8.343 -18.046 2.399 1.00 77.62 762 PRO A O 1
ATOM 6183 N N . HIS A 1 763 ? -10.520 -17.814 1.772 1.00 89.88 763 HIS A N 1
ATOM 6184 C CA . HIS A 1 763 ? -10.633 -16.373 1.984 1.00 89.88 763 HIS A CA 1
ATOM 6185 C C . HIS A 1 763 ? -11.653 -16.024 3.056 1.00 89.88 763 HIS A C 1
ATOM 6187 O O . HIS A 1 763 ? -12.858 -16.103 2.831 1.00 89.88 763 HIS A O 1
ATOM 6193 N N . GLN A 1 764 ? -11.144 -15.637 4.223 1.00 94.25 764 GLN A N 1
ATOM 6194 C CA . GLN A 1 764 ? -11.929 -15.236 5.389 1.00 94.25 764 GLN A CA 1
ATOM 6195 C C . GLN A 1 764 ? -12.046 -13.713 5.479 1.00 94.25 764 GLN A C 1
ATOM 6197 O O . GLN A 1 764 ? -13.063 -13.186 5.927 1.00 94.25 764 GLN A O 1
ATOM 6202 N N . VAL A 1 765 ? -11.008 -12.987 5.050 1.00 96.56 765 VAL A N 1
ATOM 6203 C CA . VAL A 1 765 ? -10.958 -11.523 5.131 1.00 96.56 765 VAL A CA 1
ATOM 6204 C C . VAL A 1 765 ? -10.359 -10.906 3.874 1.00 96.56 765 VAL A C 1
ATOM 6206 O O . VAL A 1 765 ? -9.382 -11.400 3.313 1.00 96.56 765 VAL A O 1
ATOM 6209 N N . MET A 1 766 ? -10.931 -9.777 3.471 1.00 97.94 766 MET A N 1
ATOM 6210 C CA . MET A 1 766 ? -10.391 -8.885 2.447 1.00 97.94 766 MET A CA 1
ATOM 6211 C C . MET A 1 766 ? -10.128 -7.509 3.058 1.00 97.94 766 MET A C 1
ATOM 6213 O O . MET A 1 766 ? -10.777 -7.134 4.036 1.00 97.94 766 MET A O 1
ATOM 6217 N N . TRP A 1 767 ? -9.188 -6.740 2.515 1.00 97.94 767 TRP A N 1
ATOM 6218 C CA . TRP A 1 767 ? -8.920 -5.376 2.990 1.00 97.94 767 TRP A CA 1
ATOM 6219 C C . TRP A 1 767 ? -8.453 -4.459 1.868 1.00 97.94 767 TRP A C 1
ATOM 6221 O O . TRP A 1 767 ? -8.015 -4.909 0.813 1.00 97.94 767 TRP A O 1
ATOM 6231 N N . MET A 1 768 ? -8.531 -3.155 2.112 1.00 97.19 768 MET A N 1
ATOM 6232 C CA . MET A 1 768 ? -8.051 -2.131 1.196 1.00 97.19 768 MET A CA 1
ATOM 6233 C C . MET A 1 768 ? -6.606 -1.758 1.552 1.00 97.19 768 MET A C 1
ATOM 6235 O O . MET A 1 768 ? -6.341 -1.286 2.659 1.00 97.19 768 MET A O 1
ATOM 6239 N N . GLN A 1 769 ? -5.671 -1.948 0.624 1.00 96.50 769 GLN A N 1
ATOM 6240 C CA . GLN A 1 769 ? -4.310 -1.420 0.724 1.00 96.50 769 GLN A CA 1
ATOM 6241 C C . GLN A 1 769 ? -4.248 -0.047 0.049 1.00 96.50 769 GLN A C 1
ATOM 6243 O O . GLN A 1 769 ? -4.661 0.119 -1.099 1.00 96.50 769 GLN A O 1
ATOM 6248 N N . ASN A 1 770 ? -3.711 0.940 0.756 1.00 92.31 770 ASN A N 1
ATOM 6249 C CA . ASN A 1 770 ? -3.702 2.333 0.342 1.00 92.31 770 ASN A CA 1
ATOM 6250 C C . ASN A 1 770 ? -2.337 2.779 -0.199 1.00 92.31 770 ASN A C 1
ATOM 6252 O O . ASN A 1 770 ? -1.404 2.995 0.575 1.00 92.31 770 ASN A O 1
ATOM 6256 N N . THR A 1 771 ? -2.247 2.996 -1.514 1.00 88.75 771 THR A N 1
ATOM 6257 C CA . THR A 1 771 ? -1.099 3.673 -2.140 1.00 88.75 771 THR A CA 1
ATOM 6258 C C . THR A 1 771 ? -1.244 5.188 -2.038 1.00 88.75 771 THR A C 1
ATOM 6260 O O . THR A 1 771 ? -0.311 5.884 -1.637 1.00 88.75 771 THR A O 1
ATOM 6263 N N . ARG A 1 772 ? -2.421 5.708 -2.390 1.00 85.25 772 ARG A N 1
ATOM 6264 C CA . ARG A 1 772 ? -2.768 7.123 -2.273 1.00 85.25 772 ARG A CA 1
ATOM 6265 C C . ARG A 1 772 ? -4.251 7.237 -1.988 1.00 85.25 772 ARG A C 1
ATOM 6267 O O . ARG A 1 772 ? -5.067 6.725 -2.731 1.00 85.25 772 ARG A O 1
ATOM 6274 N N . TYR A 1 773 ? -4.623 7.969 -0.959 1.00 84.44 773 TYR A N 1
ATOM 6275 C CA . TYR A 1 773 ? -6.019 8.270 -0.691 1.00 84.44 773 TYR A CA 1
ATOM 6276 C C . TYR A 1 773 ? -5.997 9.566 0.093 1.00 84.44 773 TYR A C 1
ATOM 6278 O O . TYR A 1 773 ? -5.473 9.592 1.201 1.00 84.44 773 TYR A O 1
ATOM 6286 N N . ILE A 1 774 ? -6.452 10.659 -0.516 1.00 72.81 774 ILE A N 1
ATOM 6287 C CA . ILE A 1 774 ? -6.363 11.999 0.084 1.00 72.81 774 ILE A CA 1
ATOM 6288 C C . ILE A 1 774 ? -7.696 12.388 0.716 1.00 72.81 774 ILE A C 1
ATOM 6290 O O . ILE A 1 774 ? -7.729 12.961 1.802 1.00 72.81 774 ILE A O 1
ATOM 6294 N N . ASN A 1 775 ? -8.794 12.081 0.032 1.00 68.50 775 ASN A N 1
ATOM 6295 C CA . ASN A 1 775 ? -10.142 12.419 0.448 1.00 68.50 775 ASN A CA 1
ATOM 6296 C C . ASN A 1 775 ? -11.100 11.323 -0.031 1.00 68.50 775 ASN A C 1
ATOM 6298 O O . ASN A 1 775 ? -10.889 10.715 -1.074 1.00 68.50 775 ASN A O 1
ATOM 6302 N N . PHE A 1 776 ? -12.148 11.096 0.745 1.00 64.62 776 PHE A N 1
ATOM 6303 C CA . PHE A 1 776 ? -13.214 10.105 0.566 1.00 64.62 776 PHE A CA 1
ATOM 6304 C C . PHE A 1 776 ? -14.323 10.604 -0.372 1.00 64.62 776 PHE A C 1
ATOM 6306 O O . PHE A 1 776 ? -15.429 10.091 -0.353 1.00 64.62 776 PHE A O 1
ATOM 6313 N N . GLY A 1 777 ? -14.025 11.649 -1.149 1.00 62.16 777 GLY A N 1
ATOM 6314 C CA . GLY A 1 777 ? -14.990 12.403 -1.938 1.00 62.16 777 GLY A CA 1
ATOM 6315 C C . GLY A 1 777 ? -15.741 13.428 -1.090 1.00 62.16 777 GLY A C 1
ATOM 6316 O O . GLY A 1 777 ? -16.760 13.101 -0.501 1.00 62.16 777 GLY A O 1
ATOM 6317 N N . TYR A 1 778 ? -15.262 14.685 -1.016 1.00 58.47 778 TYR A N 1
ATOM 6318 C CA . TYR A 1 778 ? -16.104 15.842 -0.650 1.00 58.47 778 TYR A CA 1
ATOM 6319 C C . TYR A 1 778 ? -15.352 17.198 -0.635 1.00 58.47 778 TYR A C 1
ATOM 6321 O O . TYR A 1 778 ? -14.171 17.261 -0.316 1.00 58.47 778 TYR A O 1
ATOM 6329 N N . HIS A 1 779 ? -16.116 18.292 -0.788 1.00 45.56 779 HIS A N 1
ATOM 6330 C CA . HIS A 1 779 ? -15.944 19.634 -0.167 1.00 45.56 779 HIS A CA 1
ATOM 6331 C C . HIS A 1 779 ? -15.637 20.861 -1.040 1.00 45.56 779 HIS A C 1
ATOM 6333 O O . HIS A 1 779 ? -15.608 21.956 -0.483 1.00 45.56 779 HIS A O 1
ATOM 6339 N N . GLU A 1 780 ? -15.623 20.775 -2.372 1.00 41.53 780 GLU A N 1
ATOM 6340 C CA . GLU A 1 780 ? -15.742 21.980 -3.213 1.00 41.53 780 GLU A CA 1
ATOM 6341 C C . GLU A 1 780 ? -16.814 21.822 -4.293 1.00 41.53 780 GLU A C 1
ATOM 6343 O O . GLU A 1 780 ? -16.553 21.452 -5.429 1.00 41.53 780 GLU A O 1
ATOM 6348 N N . LYS A 1 781 ? -18.035 22.244 -3.959 1.00 41.50 781 LYS A N 1
ATOM 6349 C CA . LYS A 1 781 ? -19.075 22.680 -4.910 1.00 41.50 781 LYS A CA 1
ATOM 6350 C C . LYS A 1 781 ? -18.623 23.859 -5.818 1.00 41.50 781 LYS A C 1
ATOM 6352 O O . LYS A 1 781 ? -19.467 24.645 -6.232 1.00 41.50 781 LYS A O 1
ATOM 6357 N N . ILE A 1 782 ? -17.322 24.090 -6.037 1.00 43.38 782 ILE A N 1
ATOM 6358 C CA . ILE A 1 782 ? -16.801 25.424 -6.396 1.00 43.38 782 ILE A CA 1
ATOM 6359 C C . ILE A 1 782 ? -15.878 25.459 -7.621 1.00 43.38 782 ILE A C 1
ATOM 6361 O O . ILE A 1 782 ? -15.579 26.555 -8.085 1.00 43.38 782 ILE A O 1
ATOM 6365 N N . ARG A 1 783 ? -15.465 24.347 -8.239 1.00 38.06 783 ARG A N 1
ATOM 6366 C CA . ARG A 1 783 ? -14.683 24.460 -9.483 1.00 38.06 783 ARG A CA 1
ATOM 6367 C C . ARG A 1 783 ? -15.210 23.537 -10.559 1.00 38.06 783 ARG A C 1
ATOM 6369 O O . ARG A 1 783 ? -15.282 22.333 -10.373 1.00 38.06 783 ARG A O 1
ATOM 6376 N N . GLU A 1 784 ? -15.542 24.133 -11.693 1.00 40.78 784 GLU A N 1
ATOM 6377 C CA . GLU A 1 784 ? -15.929 23.507 -12.959 1.00 40.78 784 GLU A CA 1
ATOM 6378 C C . GLU A 1 784 ? -14.811 22.627 -13.575 1.00 40.78 784 GLU A C 1
ATOM 6380 O O . GLU A 1 784 ? -14.795 22.417 -14.781 1.00 40.78 784 GLU A O 1
ATOM 6385 N N . ASN A 1 785 ? -13.865 22.104 -12.782 1.00 45.69 785 ASN A N 1
ATOM 6386 C CA . ASN A 1 785 ? -12.682 21.393 -13.260 1.00 45.69 785 ASN A CA 1
ATOM 6387 C C . ASN A 1 785 ? -12.528 20.031 -12.568 1.00 45.69 785 ASN A C 1
ATOM 6389 O O . ASN A 1 785 ? -12.569 19.934 -11.344 1.00 45.69 785 ASN A O 1
ATOM 6393 N N . PHE A 1 786 ? -12.339 19.003 -13.398 1.00 52.53 786 PHE A N 1
ATOM 6394 C CA . PHE A 1 786 ? -12.078 17.605 -13.059 1.00 52.53 786 PHE A CA 1
ATOM 6395 C C . PHE A 1 786 ? -10.999 17.431 -11.974 1.00 52.53 786 PHE A C 1
ATOM 6397 O O . PHE A 1 786 ? -10.017 18.173 -11.955 1.00 52.53 786 PHE A O 1
ATOM 6404 N N . TRP A 1 787 ? -11.152 16.404 -11.124 1.00 56.31 787 TRP A N 1
ATOM 6405 C CA . TRP A 1 787 ? -10.079 15.898 -10.261 1.00 56.31 787 TRP A CA 1
ATOM 6406 C C . TRP A 1 787 ? -8.833 15.629 -11.115 1.00 56.31 787 TRP A C 1
ATOM 6408 O O . TRP A 1 787 ? -8.904 14.802 -12.039 1.00 56.31 787 TRP A O 1
ATOM 6418 N N . SER A 1 788 ? -7.703 16.278 -10.807 1.00 63.31 788 SER A N 1
ATOM 6419 C CA . SER A 1 788 ? -6.427 15.835 -11.379 1.00 63.31 788 SER A CA 1
ATOM 6420 C C . SER A 1 788 ? -6.194 14.388 -10.958 1.00 63.31 788 SER A C 1
ATOM 6422 O O . SER A 1 788 ? -6.657 13.970 -9.889 1.00 63.31 788 SER A O 1
ATOM 6424 N N . PHE A 1 789 ? -5.505 13.596 -11.779 1.00 70.38 789 PHE A N 1
ATOM 6425 C CA . PHE A 1 789 ? -5.250 12.194 -11.442 1.00 70.38 789 PHE A CA 1
ATOM 6426 C C . PHE A 1 789 ? -4.556 12.070 -10.073 1.00 70.38 789 PHE A C 1
ATOM 6428 O O . PHE A 1 789 ? -4.852 11.157 -9.306 1.00 70.38 789 PHE A O 1
ATOM 6435 N N . GLU A 1 790 ? -3.716 13.052 -9.720 1.00 68.44 790 GLU A N 1
ATOM 6436 C CA . GLU A 1 790 ? -3.016 13.181 -8.433 1.00 68.44 790 GLU A CA 1
ATOM 6437 C C . GLU A 1 790 ? -3.930 13.232 -7.199 1.00 68.44 790 GLU A C 1
ATOM 6439 O O . GLU A 1 790 ? -3.517 12.805 -6.119 1.00 68.44 790 GLU A O 1
ATOM 6444 N N . GLU A 1 791 ? -5.153 13.747 -7.332 1.00 70.06 791 GLU A N 1
ATOM 6445 C CA . GLU A 1 791 ? -6.089 13.912 -6.213 1.00 70.06 791 GLU A CA 1
ATOM 6446 C C . GLU A 1 791 ? -7.018 12.707 -6.016 1.00 70.06 791 GLU A C 1
ATOM 6448 O O . GLU A 1 791 ? -7.677 12.599 -4.978 1.00 70.06 791 GLU A O 1
ATOM 6453 N N . ARG A 1 792 ? -7.039 11.777 -6.977 1.00 80.00 792 ARG A N 1
ATOM 6454 C CA . ARG A 1 792 ? -7.862 10.564 -6.925 1.00 80.00 792 ARG A CA 1
ATOM 6455 C C . ARG A 1 792 ? -7.223 9.502 -6.034 1.00 80.00 792 ARG A C 1
ATOM 6457 O O . ARG A 1 792 ? -5.992 9.432 -5.895 1.00 80.00 792 ARG A O 1
ATOM 6464 N N . TYR A 1 793 ? -8.062 8.665 -5.424 1.00 85.75 793 TYR A N 1
ATOM 6465 C CA . TYR A 1 793 ? -7.574 7.510 -4.678 1.00 85.75 793 TYR A CA 1
ATOM 6466 C C . TYR A 1 793 ? -6.891 6.504 -5.620 1.00 85.75 793 TYR A C 1
ATOM 6468 O O . TYR A 1 793 ? -7.248 6.379 -6.780 1.00 85.75 793 TYR A O 1
ATOM 6476 N N . GLN A 1 794 ? -5.878 5.812 -5.117 1.00 87.94 794 GLN A N 1
ATOM 6477 C CA . GLN A 1 794 ? -5.193 4.678 -5.718 1.00 87.94 794 GLN A CA 1
ATOM 6478 C C . GLN A 1 794 ? -5.069 3.627 -4.622 1.00 87.94 794 GLN A C 1
ATOM 6480 O O . GLN A 1 794 ? -4.248 3.749 -3.702 1.00 87.94 794 GLN A O 1
ATOM 6485 N N . THR A 1 795 ? -5.918 2.614 -4.698 1.00 93.62 795 THR A N 1
ATOM 6486 C CA . THR A 1 795 ? -6.018 1.562 -3.691 1.00 93.62 795 THR A CA 1
ATOM 6487 C C . THR A 1 795 ? -6.203 0.212 -4.353 1.00 93.62 795 THR A C 1
ATOM 6489 O O . THR A 1 795 ? -6.792 0.118 -5.424 1.00 93.62 795 THR A O 1
ATOM 6492 N N . ALA A 1 796 ? -5.726 -0.831 -3.687 1.00 96.25 796 ALA A N 1
ATOM 6493 C CA . ALA A 1 796 ? -5.940 -2.214 -4.084 1.00 96.25 796 ALA A CA 1
ATOM 6494 C C . ALA A 1 796 ? -6.824 -2.918 -3.060 1.00 96.25 796 ALA A C 1
ATOM 6496 O O . ALA A 1 796 ? -6.812 -2.567 -1.877 1.00 96.25 796 ALA A O 1
ATOM 6497 N N . ILE A 1 797 ? -7.541 -3.950 -3.494 1.00 97.62 797 ILE A N 1
ATOM 6498 C CA . ILE A 1 797 ? -8.316 -4.809 -2.599 1.00 97.62 797 ILE A CA 1
ATOM 6499 C C . ILE A 1 797 ? -7.613 -6.156 -2.513 1.00 97.62 797 ILE A C 1
ATOM 6501 O O . ILE A 1 797 ? -7.529 -6.900 -3.491 1.00 97.62 797 ILE A O 1
ATOM 6505 N N . LYS A 1 798 ? -7.087 -6.442 -1.326 1.00 97.44 798 LYS A N 1
ATOM 6506 C CA . LYS A 1 798 ? -6.264 -7.606 -1.018 1.00 97.44 798 LYS A CA 1
ATOM 6507 C C . LYS A 1 798 ? -7.122 -8.778 -0.554 1.00 97.44 798 LYS A C 1
ATOM 6509 O O . LYS A 1 798 ? -8.085 -8.604 0.195 1.00 97.44 798 LYS A O 1
ATOM 6514 N N . LEU A 1 799 ? -6.722 -9.966 -0.989 1.00 95.75 799 LEU A N 1
ATOM 6515 C CA . LEU A 1 799 ? -7.166 -11.265 -0.498 1.00 95.75 799 LEU A CA 1
ATOM 6516 C C . LEU A 1 799 ? -6.176 -11.732 0.577 1.00 95.75 799 LEU A C 1
ATOM 6518 O O . LEU A 1 799 ? -4.977 -11.483 0.463 1.00 95.75 799 LEU A O 1
ATOM 6522 N N . ASP A 1 800 ? -6.619 -12.493 1.573 1.00 92.81 800 ASP A N 1
ATOM 6523 C CA . ASP A 1 800 ? -5.764 -13.169 2.569 1.00 92.81 800 ASP A CA 1
ATOM 6524 C C . ASP A 1 800 ? -4.985 -14.377 1.989 1.00 92.81 800 ASP A C 1
ATOM 6526 O O . ASP A 1 800 ? -4.770 -15.400 2.642 1.00 92.81 800 ASP A O 1
ATOM 6530 N N . ARG A 1 801 ? -4.493 -14.232 0.753 1.00 91.75 801 ARG A N 1
ATOM 6531 C CA . ARG A 1 801 ? -3.652 -15.181 0.021 1.00 91.75 801 ARG A CA 1
ATOM 6532 C C . ARG A 1 801 ? -2.247 -14.624 -0.163 1.00 91.75 801 ARG A C 1
ATOM 6534 O O . ARG A 1 801 ? -2.054 -13.678 -0.922 1.00 91.75 801 ARG A O 1
ATOM 6541 N N . ILE A 1 802 ? -1.263 -15.246 0.475 1.00 93.06 802 ILE A N 1
ATOM 6542 C CA . ILE A 1 802 ? 0.149 -14.899 0.276 1.00 93.06 802 ILE A CA 1
ATOM 6543 C C . ILE A 1 802 ? 0.601 -15.384 -1.108 1.00 93.06 802 ILE A C 1
ATOM 6545 O O . ILE A 1 802 ? 0.338 -16.528 -1.490 1.00 93.06 802 ILE A O 1
ATOM 6549 N N . LEU A 1 803 ? 1.285 -14.514 -1.848 1.00 91.31 803 LEU A N 1
ATOM 6550 C CA . LEU A 1 803 ? 1.933 -14.839 -3.114 1.00 91.31 803 LEU A CA 1
ATOM 6551 C C . LEU A 1 803 ? 3.100 -15.810 -2.871 1.00 91.31 803 LEU A C 1
ATOM 6553 O O . LEU A 1 803 ? 3.877 -15.610 -1.929 1.00 91.31 803 LEU A O 1
ATOM 6557 N N . PRO A 1 804 ? 3.266 -16.851 -3.699 1.00 87.81 804 PRO A N 1
ATOM 6558 C CA . PRO A 1 804 ? 4.349 -17.810 -3.520 1.00 87.81 804 PRO A CA 1
ATOM 6559 C C . PRO A 1 804 ? 5.722 -17.151 -3.716 1.00 87.81 804 PRO A C 1
ATOM 6561 O O . PRO A 1 804 ? 5.903 -16.277 -4.564 1.00 87.81 804 PRO A O 1
ATOM 6564 N N . GLU A 1 805 ? 6.709 -17.583 -2.926 1.00 82.81 805 GLU A N 1
ATOM 6565 C CA . GLU A 1 805 ? 8.094 -17.101 -3.044 1.00 82.81 805 GLU A CA 1
ATOM 6566 C C . GLU A 1 805 ? 8.746 -17.562 -4.354 1.00 82.81 805 GLU A C 1
ATOM 6568 O O . GLU A 1 805 ? 9.470 -16.801 -4.993 1.00 82.81 805 GLU A O 1
ATOM 6573 N N . THR A 1 806 ? 8.467 -18.801 -4.769 1.00 78.62 806 THR A N 1
ATOM 6574 C CA . THR A 1 806 ? 8.988 -19.409 -5.998 1.00 78.62 806 THR A CA 1
ATOM 6575 C C . THR A 1 806 ? 7.905 -20.227 -6.695 1.00 78.62 806 THR A C 1
ATOM 6577 O O . THR A 1 806 ? 7.052 -20.826 -6.041 1.00 78.62 806 THR A O 1
ATOM 6580 N N . GLU A 1 807 ? 7.955 -20.260 -8.024 1.00 83.94 807 GLU A N 1
ATOM 6581 C CA . GLU A 1 807 ? 7.160 -21.150 -8.869 1.00 83.94 807 GLU A CA 1
ATOM 6582 C C . GLU A 1 807 ? 8.046 -21.720 -9.986 1.00 83.94 807 GLU A C 1
ATOM 6584 O O . GLU A 1 807 ? 9.173 -21.274 -10.214 1.00 83.94 807 GLU A O 1
ATOM 6589 N N . GLU A 1 808 ? 7.535 -22.722 -10.694 1.00 89.62 808 GLU A N 1
ATOM 6590 C CA . GLU A 1 808 ? 8.201 -23.293 -11.859 1.00 89.62 808 GLU A CA 1
ATOM 6591 C C . GLU A 1 808 ? 7.957 -22.415 -13.096 1.00 89.62 808 GLU A C 1
ATOM 6593 O O . GLU A 1 808 ? 6.995 -22.594 -13.843 1.00 89.62 808 GLU A O 1
ATOM 6598 N N . TYR A 1 809 ? 8.856 -21.458 -13.327 1.00 91.25 809 TYR A N 1
ATOM 6599 C CA . TYR A 1 809 ? 8.757 -20.473 -14.414 1.00 91.25 809 TYR A CA 1
ATOM 6600 C C . TYR A 1 809 ? 9.100 -21.020 -15.813 1.00 91.25 809 TYR A C 1
ATOM 6602 O O . TYR A 1 809 ? 9.336 -20.251 -16.741 1.00 91.25 809 TYR A O 1
ATOM 6610 N N . THR A 1 810 ? 9.158 -22.340 -15.977 1.00 92.00 810 THR A N 1
ATOM 6611 C CA . THR A 1 810 ? 9.269 -23.032 -17.274 1.00 92.00 810 THR A CA 1
ATOM 6612 C C . THR A 1 810 ? 7.924 -23.585 -17.748 1.00 92.00 810 THR A C 1
ATOM 6614 O O . THR A 1 810 ? 7.804 -24.030 -18.887 1.00 92.00 810 THR A O 1
ATOM 6617 N N . LYS A 1 811 ? 6.895 -23.558 -16.890 1.00 93.38 811 LYS A N 1
ATOM 6618 C CA . LYS A 1 811 ? 5.519 -23.933 -17.230 1.00 93.38 811 LYS A CA 1
ATOM 6619 C C . LYS A 1 811 ? 4.695 -22.695 -17.542 1.00 93.38 811 LYS A C 1
ATOM 6621 O O . LYS A 1 811 ? 4.843 -21.674 -16.873 1.00 93.38 811 LYS A O 1
ATOM 6626 N N . ARG A 1 812 ? 3.763 -22.827 -18.492 1.00 93.38 812 ARG A N 1
ATOM 6627 C CA . ARG A 1 812 ? 2.854 -21.752 -18.913 1.00 93.38 812 ARG A CA 1
ATOM 6628 C C . ARG A 1 812 ? 2.212 -21.030 -17.725 1.00 93.38 812 ARG A C 1
ATOM 6630 O O . ARG A 1 812 ? 2.375 -19.823 -17.608 1.00 93.38 812 ARG A O 1
ATOM 6637 N N . GLU A 1 813 ? 1.583 -21.760 -16.805 1.00 92.31 813 GLU A N 1
ATOM 6638 C CA . GLU A 1 813 ? 0.941 -21.160 -15.623 1.00 92.31 813 GLU A CA 1
ATOM 6639 C C . GLU A 1 813 ? 1.917 -20.387 -14.726 1.00 92.31 813 GLU A C 1
ATOM 6641 O O . GLU A 1 813 ? 1.606 -19.277 -14.306 1.00 92.31 813 GLU A O 1
ATOM 6646 N N . GLY A 1 814 ? 3.124 -20.914 -14.488 1.00 94.38 814 GLY A N 1
ATOM 6647 C CA . GLY A 1 814 ? 4.136 -20.219 -13.687 1.00 94.38 814 GLY A CA 1
ATOM 6648 C C . GLY A 1 814 ? 4.606 -18.915 -14.338 1.00 94.38 814 GLY A C 1
ATOM 6649 O O . GLY A 1 814 ? 4.808 -17.910 -13.657 1.00 94.38 814 GLY A O 1
ATOM 6650 N N . ILE A 1 815 ? 4.729 -18.900 -15.670 1.00 96.69 815 ILE A N 1
ATOM 6651 C CA . ILE A 1 815 ? 5.060 -17.692 -16.438 1.00 96.69 815 ILE A CA 1
ATOM 6652 C C . ILE A 1 815 ? 3.920 -16.674 -16.334 1.00 96.69 815 ILE A C 1
ATOM 6654 O O . ILE A 1 815 ? 4.172 -15.516 -16.001 1.00 96.69 815 ILE A O 1
ATOM 6658 N N . LEU A 1 816 ? 2.670 -17.098 -16.556 1.00 96.19 816 LEU A N 1
ATOM 6659 C CA . LEU A 1 816 ? 1.498 -16.221 -16.476 1.00 96.19 816 LEU A CA 1
ATOM 6660 C C . LEU A 1 816 ? 1.318 -15.637 -15.068 1.00 96.19 816 LEU A C 1
ATOM 6662 O O . LEU A 1 816 ? 1.080 -14.439 -14.931 1.00 96.19 816 LEU A O 1
ATOM 6666 N N . ASN A 1 817 ? 1.502 -16.437 -14.015 1.00 95.00 817 ASN A N 1
ATOM 6667 C CA . ASN A 1 817 ? 1.458 -15.962 -12.630 1.00 95.00 817 ASN A CA 1
ATOM 6668 C C . ASN A 1 817 ? 2.544 -14.924 -12.344 1.00 95.00 817 ASN A C 1
ATOM 6670 O O . ASN A 1 817 ? 2.271 -13.906 -11.706 1.00 95.00 817 ASN A O 1
ATOM 6674 N N . LEU A 1 818 ? 3.765 -15.137 -12.840 1.00 96.62 818 LEU A N 1
ATOM 6675 C CA . LEU A 1 818 ? 4.846 -14.168 -12.681 1.00 96.62 818 LEU A CA 1
ATOM 6676 C C . LEU A 1 818 ? 4.558 -12.864 -13.438 1.00 96.62 818 LEU A C 1
ATOM 6678 O O . LEU A 1 818 ? 4.773 -11.783 -12.891 1.00 96.62 818 LEU A O 1
ATOM 6682 N N . MET A 1 819 ? 4.021 -12.953 -14.659 1.00 97.94 819 MET A N 1
ATOM 6683 C CA . MET A 1 819 ? 3.593 -11.783 -15.432 1.00 97.94 819 MET A CA 1
ATOM 6684 C C . MET A 1 819 ? 2.493 -10.996 -14.703 1.00 97.94 819 MET A C 1
ATOM 6686 O O . MET A 1 819 ? 2.633 -9.785 -14.539 1.00 97.94 819 MET A O 1
ATOM 6690 N N . ARG A 1 820 ? 1.450 -11.673 -14.198 1.00 96.56 820 ARG A N 1
ATOM 6691 C CA . ARG A 1 820 ? 0.383 -11.056 -13.385 1.00 96.56 820 ARG A CA 1
ATOM 6692 C C . ARG A 1 820 ? 0.952 -10.350 -12.160 1.00 96.56 820 ARG A C 1
ATOM 6694 O O . ARG A 1 820 ? 0.622 -9.199 -11.921 1.00 96.56 820 ARG A O 1
ATOM 6701 N N . ARG A 1 821 ? 1.863 -10.997 -11.423 1.00 95.75 821 ARG A N 1
ATOM 6702 C CA . ARG A 1 821 ? 2.510 -10.410 -10.235 1.00 95.75 821 ARG A CA 1
ATOM 6703 C C . ARG A 1 821 ? 3.283 -9.133 -10.561 1.00 95.75 821 ARG A C 1
ATOM 6705 O O . ARG A 1 821 ? 3.160 -8.156 -9.829 1.00 95.75 821 ARG A O 1
ATOM 6712 N N . VAL A 1 822 ? 4.051 -9.121 -11.653 1.00 97.38 822 VAL A N 1
ATOM 6713 C CA . VAL A 1 822 ? 4.785 -7.924 -12.103 1.00 97.38 822 VAL A CA 1
ATOM 6714 C C . VAL A 1 822 ? 3.821 -6.810 -12.526 1.00 97.38 822 VAL A C 1
ATOM 6716 O O . VAL A 1 822 ? 4.018 -5.654 -12.147 1.00 97.38 822 VAL A O 1
ATOM 6719 N N . ALA A 1 823 ? 2.766 -7.144 -13.274 1.00 97.44 823 ALA A N 1
ATOM 6720 C CA . ALA A 1 823 ? 1.754 -6.185 -13.716 1.00 97.44 823 ALA A CA 1
ATOM 6721 C C . ALA A 1 823 ? 0.969 -5.583 -12.539 1.00 97.44 823 ALA A C 1
ATOM 6723 O O . ALA A 1 823 ? 0.905 -4.360 -12.409 1.00 97.44 823 ALA A O 1
ATOM 6724 N N . ASP A 1 824 ? 0.437 -6.433 -11.658 1.00 95.88 824 ASP A N 1
ATOM 6725 C CA . ASP A 1 824 ? -0.349 -6.043 -10.486 1.00 95.88 824 ASP A CA 1
ATOM 6726 C C . ASP A 1 824 ? 0.486 -5.156 -9.556 1.00 95.88 824 ASP A C 1
ATOM 6728 O O . ASP A 1 824 ? 0.044 -4.071 -9.179 1.00 95.88 824 ASP A O 1
ATOM 6732 N N . TRP A 1 825 ? 1.734 -5.541 -9.260 1.00 95.06 825 TRP A N 1
ATOM 6733 C CA . TRP A 1 825 ? 2.618 -4.712 -8.442 1.00 95.06 825 TRP A CA 1
ATOM 6734 C C . TRP A 1 825 ? 2.843 -3.334 -9.065 1.00 95.06 825 TRP A C 1
ATOM 6736 O O . TRP A 1 825 ? 2.824 -2.325 -8.359 1.00 95.06 825 TRP A O 1
ATOM 6746 N N . GLN A 1 826 ? 3.040 -3.262 -10.381 1.00 94.25 826 GLN A N 1
ATOM 6747 C CA . GLN A 1 826 ? 3.315 -1.995 -11.042 1.00 94.25 826 GLN A CA 1
ATOM 6748 C C . GLN A 1 826 ? 2.088 -1.069 -11.075 1.00 94.25 826 GLN A C 1
ATOM 6750 O O . GLN A 1 826 ? 2.240 0.134 -10.854 1.00 94.25 826 GLN A O 1
ATOM 6755 N N . LEU A 1 827 ? 0.887 -1.621 -11.275 1.00 93.06 827 LEU A N 1
ATOM 6756 C CA . LEU A 1 827 ? -0.392 -0.894 -11.224 1.00 93.06 827 LEU A CA 1
ATOM 6757 C C . LEU A 1 827 ? -0.722 -0.398 -9.809 1.00 93.06 827 LEU A C 1
ATOM 6759 O O . LEU A 1 827 ? -1.263 0.692 -9.624 1.00 93.06 827 LEU A O 1
ATOM 6763 N N . GLU A 1 828 ? -0.318 -1.146 -8.784 1.00 92.38 828 GLU A N 1
ATOM 6764 C CA . GLU A 1 828 ? -0.426 -0.720 -7.387 1.00 92.38 828 GLU A CA 1
ATOM 6765 C C . GLU A 1 828 ? 0.612 0.335 -6.985 1.00 92.38 828 GLU A C 1
ATOM 6767 O O . GLU A 1 828 ? 0.460 0.983 -5.944 1.00 92.38 828 GLU A O 1
ATOM 6772 N N . ASN A 1 829 ? 1.685 0.494 -7.763 1.00 88.50 829 ASN A N 1
ATOM 6773 C CA . ASN A 1 829 ? 2.812 1.387 -7.491 1.00 88.50 829 ASN A CA 1
ATOM 6774 C C . ASN A 1 829 ? 3.116 2.290 -8.706 1.00 88.50 829 ASN A C 1
ATOM 6776 O O . ASN A 1 829 ? 4.229 2.233 -9.244 1.00 88.50 829 ASN A O 1
ATOM 6780 N N . PRO A 1 830 ? 2.164 3.134 -9.157 1.00 79.62 830 PRO A N 1
ATOM 6781 C CA . PRO A 1 830 ? 2.421 4.060 -10.254 1.00 79.62 830 PRO A CA 1
ATOM 6782 C C . PRO A 1 830 ? 3.532 5.047 -9.863 1.00 79.62 830 PRO A C 1
ATOM 6784 O O . PRO A 1 830 ? 3.626 5.484 -8.714 1.00 79.62 830 PRO A O 1
ATOM 6787 N N . PHE A 1 831 ? 4.398 5.401 -10.810 1.00 69.00 831 PHE A N 1
ATOM 6788 C CA . PHE A 1 831 ? 5.550 6.266 -10.553 1.00 69.00 831 PHE A CA 1
ATOM 6789 C C . PHE A 1 831 ? 5.119 7.728 -10.306 1.00 69.00 831 PHE A C 1
ATOM 6791 O O . PHE A 1 831 ? 4.494 8.361 -11.149 1.00 69.00 831 PHE A O 1
ATOM 6798 N N . THR A 1 832 ? 5.470 8.302 -9.153 1.00 56.31 832 THR A N 1
ATOM 6799 C CA . THR A 1 832 ? 5.054 9.673 -8.772 1.00 56.31 832 THR A CA 1
ATOM 6800 C C . THR A 1 832 ? 6.230 10.652 -8.638 1.00 56.31 832 THR A C 1
ATOM 6802 O O . THR A 1 832 ? 6.144 11.605 -7.865 1.00 56.31 832 THR A O 1
ATOM 6805 N N . GLY A 1 833 ? 7.372 10.375 -9.279 1.00 46.69 833 GLY A N 1
ATOM 6806 C CA . GLY A 1 833 ? 8.665 10.991 -8.938 1.00 46.69 833 GLY A CA 1
ATOM 6807 C C . GLY A 1 833 ? 9.367 11.803 -10.032 1.00 46.69 833 GLY A C 1
ATOM 6808 O O . GLY A 1 833 ? 10.560 12.065 -9.877 1.00 46.69 833 GLY A O 1
ATOM 6809 N N . GLY A 1 834 ? 8.699 12.146 -11.137 1.00 51.38 834 GLY A N 1
ATOM 6810 C CA . GLY A 1 834 ? 9.299 12.886 -12.252 1.00 51.38 834 GLY A CA 1
ATOM 6811 C C . GLY A 1 834 ? 9.346 14.409 -12.058 1.00 51.38 834 GLY A C 1
ATOM 6812 O O . GLY A 1 834 ? 8.667 14.969 -11.205 1.00 51.38 834 GLY A O 1
ATOM 6813 N N . GLU A 1 835 ? 10.130 15.100 -12.896 1.00 42.69 835 GLU A N 1
ATOM 6814 C CA . GLU A 1 835 ? 10.142 16.577 -13.015 1.00 42.69 835 GLU A CA 1
ATOM 6815 C C . GLU A 1 835 ? 8.886 17.139 -13.728 1.00 42.69 835 GLU A C 1
ATOM 6817 O O . GLU A 1 835 ? 8.771 18.347 -13.935 1.00 42.69 835 GLU A O 1
ATOM 6822 N N . TRP A 1 836 ? 7.946 16.272 -14.118 1.00 49.53 836 TRP A N 1
ATOM 6823 C CA . TRP A 1 836 ? 6.779 16.579 -14.951 1.00 49.53 836 TRP A CA 1
ATOM 6824 C C . TRP A 1 836 ? 5.476 16.457 -14.144 1.00 49.53 836 TRP A C 1
ATOM 6826 O O . TRP A 1 836 ? 5.435 15.766 -13.131 1.00 49.53 836 TRP A O 1
ATOM 6836 N N . LYS A 1 837 ? 4.394 17.111 -14.590 1.00 52.88 837 LYS A N 1
ATOM 6837 C CA . LYS A 1 837 ? 3.051 16.894 -14.014 1.00 52.88 837 LYS A CA 1
ATOM 6838 C C . LYS A 1 837 ? 2.590 15.458 -14.290 1.00 52.88 837 LYS A C 1
ATOM 6840 O O . LYS A 1 837 ? 2.746 14.998 -15.423 1.00 52.88 837 LYS A O 1
ATOM 6845 N N . GLN A 1 838 ? 1.971 14.785 -13.314 1.00 59.41 838 GLN A N 1
ATOM 6846 C CA . GLN A 1 838 ? 1.624 13.359 -13.427 1.00 59.41 838 GLN A CA 1
ATOM 6847 C C . GLN A 1 838 ? 0.713 13.046 -14.633 1.00 59.41 838 GLN A C 1
ATOM 6849 O O . GLN A 1 838 ? 0.942 12.054 -15.324 1.00 59.41 838 GLN A O 1
ATOM 6854 N N . ASP A 1 839 ? -0.255 13.919 -14.940 1.00 60.81 839 ASP A N 1
ATOM 6855 C CA . ASP A 1 839 ? -1.204 13.744 -16.059 1.00 60.81 839 ASP A CA 1
ATOM 6856 C C . ASP A 1 839 ? -0.522 13.742 -17.446 1.00 60.81 839 ASP A C 1
ATOM 6858 O O . ASP A 1 839 ? -1.000 13.102 -18.378 1.00 60.81 839 ASP A O 1
ATOM 6862 N N . GLU A 1 840 ? 0.608 14.436 -17.612 1.00 63.81 840 GLU A N 1
ATOM 6863 C CA . GLU A 1 840 ? 1.403 14.398 -18.854 1.00 63.81 840 GLU A CA 1
ATOM 6864 C C . GLU A 1 840 ? 2.447 13.272 -18.838 1.00 63.81 840 GLU A C 1
ATOM 6866 O O . GLU A 1 840 ? 2.935 12.835 -19.888 1.00 63.81 840 GLU A O 1
ATOM 6871 N N . GLU A 1 841 ? 2.829 12.823 -17.643 1.00 72.44 841 GLU A N 1
ATOM 6872 C CA . GLU A 1 841 ? 3.813 11.769 -17.442 1.00 72.44 841 GLU A CA 1
ATOM 6873 C C . GLU A 1 841 ? 3.236 10.394 -17.799 1.00 72.44 841 GLU A C 1
ATOM 6875 O O . GLU A 1 841 ? 3.917 9.613 -18.458 1.00 72.44 841 GLU A O 1
ATOM 6880 N N . ILE A 1 842 ? 1.965 10.125 -17.480 1.00 83.56 842 ILE A N 1
ATOM 6881 C CA . ILE A 1 842 ? 1.318 8.819 -17.709 1.00 83.56 842 ILE A CA 1
ATOM 6882 C C . ILE A 1 842 ? 1.163 8.435 -19.196 1.00 83.56 842 ILE A C 1
ATOM 6884 O O . ILE A 1 842 ? 1.017 7.257 -19.529 1.00 83.56 842 ILE A O 1
ATOM 6888 N N . LEU A 1 843 ? 1.248 9.416 -20.104 1.00 88.56 843 LEU A N 1
ATOM 6889 C CA . LEU A 1 843 ? 1.247 9.215 -21.561 1.00 88.56 843 LEU A CA 1
ATOM 6890 C C . LEU A 1 843 ? 2.656 9.170 -22.175 1.00 88.56 843 LEU A C 1
ATOM 6892 O O . LEU A 1 843 ? 2.796 9.006 -23.388 1.00 88.56 843 LEU A O 1
ATOM 6896 N N . ASN A 1 844 ? 3.710 9.383 -21.383 1.00 88.12 844 ASN A N 1
ATOM 6897 C CA . ASN A 1 844 ? 5.078 9.404 -21.893 1.00 88.12 844 ASN A CA 1
ATOM 6898 C C . ASN A 1 844 ? 5.605 7.985 -22.185 1.00 88.12 844 ASN A C 1
ATOM 6900 O O . ASN A 1 844 ? 4.991 6.974 -21.847 1.00 88.12 844 ASN A O 1
ATOM 6904 N N . TRP A 1 845 ? 6.793 7.912 -22.781 1.00 91.38 845 TRP A N 1
ATOM 6905 C CA . TRP A 1 845 ? 7.441 6.661 -23.175 1.00 91.38 845 TRP A CA 1
ATOM 6906 C C . TRP A 1 845 ? 7.664 5.634 -22.048 1.00 91.38 845 TRP A C 1
ATOM 6908 O O . TRP A 1 845 ? 7.605 4.427 -22.307 1.00 91.38 845 TRP A O 1
ATOM 6918 N N . VAL A 1 846 ? 7.915 6.083 -20.809 1.00 90.50 846 VAL A N 1
ATOM 6919 C CA . VAL A 1 846 ? 8.147 5.208 -19.643 1.00 90.50 846 VAL A CA 1
ATOM 6920 C C . VAL A 1 846 ? 6.902 4.368 -19.392 1.00 90.50 846 VAL A C 1
ATOM 6922 O O . VAL A 1 846 ? 6.985 3.147 -19.253 1.00 90.50 846 VAL A O 1
ATOM 6925 N N . TYR A 1 847 ? 5.752 5.033 -19.392 1.00 91.81 847 TYR A N 1
ATOM 6926 C CA . TYR A 1 847 ? 4.445 4.437 -19.171 1.00 91.81 847 TYR A CA 1
ATOM 6927 C C . TYR A 1 847 ? 3.915 3.715 -20.405 1.00 91.81 847 TYR A C 1
ATOM 6929 O O . TYR A 1 847 ? 3.478 2.576 -20.294 1.00 91.81 847 TYR A O 1
ATOM 6937 N N . ALA A 1 848 ? 4.040 4.309 -21.593 1.00 94.25 848 ALA A N 1
ATOM 6938 C CA . ALA A 1 848 ? 3.625 3.687 -22.850 1.00 94.25 848 ALA A CA 1
ATOM 6939 C C . ALA A 1 848 ? 4.258 2.302 -23.058 1.00 94.25 848 ALA A C 1
ATOM 6941 O O . ALA A 1 848 ? 3.598 1.382 -23.538 1.00 94.25 848 ALA A O 1
ATOM 6942 N N . THR A 1 849 ? 5.515 2.123 -22.639 1.00 95.88 849 THR A N 1
ATOM 6943 C CA . THR A 1 849 ? 6.182 0.813 -22.675 1.00 95.88 849 THR A CA 1
ATOM 6944 C C . THR A 1 849 ? 5.526 -0.192 -21.721 1.00 95.88 849 THR A C 1
ATOM 6946 O O . THR A 1 849 ? 5.347 -1.352 -22.087 1.00 95.88 849 THR A O 1
ATOM 6949 N N . PHE A 1 850 ? 5.138 0.239 -20.517 1.00 97.00 850 PHE A N 1
ATOM 6950 C CA . PHE A 1 850 ? 4.396 -0.598 -19.571 1.00 97.00 850 PHE A CA 1
ATOM 6951 C C . PHE A 1 850 ? 3.007 -0.971 -20.090 1.00 97.00 850 PHE A C 1
ATOM 6953 O O . PHE A 1 850 ? 2.662 -2.150 -20.107 1.00 97.00 850 PHE A O 1
ATOM 6960 N N . TRP A 1 851 ? 2.258 0.003 -20.602 1.00 97.06 851 TRP A N 1
ATOM 6961 C CA . TRP A 1 851 ? 0.942 -0.204 -21.207 1.00 97.06 851 TRP A CA 1
ATOM 6962 C C . TRP A 1 851 ? 0.992 -1.168 -22.394 1.00 97.06 851 TRP A C 1
ATOM 6964 O O . TRP A 1 851 ? 0.141 -2.049 -22.515 1.00 97.06 851 TRP A O 1
ATOM 6974 N N . ARG A 1 852 ? 2.035 -1.084 -23.230 1.00 97.44 852 ARG A N 1
ATOM 6975 C CA . ARG A 1 852 ? 2.271 -2.072 -24.292 1.00 97.44 852 ARG A CA 1
ATOM 6976 C C . ARG A 1 852 ? 2.532 -3.474 -23.731 1.00 97.44 852 ARG A C 1
ATOM 6978 O O . ARG A 1 852 ? 2.068 -4.452 -24.309 1.00 97.44 852 ARG A O 1
ATOM 6985 N N . GLY A 1 853 ? 3.225 -3.576 -22.599 1.00 98.12 853 GLY A N 1
ATOM 6986 C CA . GLY A 1 853 ? 3.376 -4.827 -21.857 1.00 98.12 853 GLY A CA 1
ATOM 6987 C C . GLY A 1 853 ? 2.046 -5.390 -21.340 1.00 98.12 853 GLY A C 1
ATOM 6988 O O . GLY A 1 853 ? 1.831 -6.594 -21.438 1.00 98.12 853 GLY A O 1
ATOM 6989 N N . LEU A 1 854 ? 1.124 -4.544 -20.863 1.00 98.25 854 LEU A N 1
ATOM 6990 C CA . LEU A 1 854 ? -0.225 -4.989 -20.476 1.00 98.25 854 LEU A CA 1
ATOM 6991 C C . LEU A 1 854 ? -1.023 -5.530 -21.668 1.00 98.25 854 LEU A C 1
ATOM 6993 O O . LEU A 1 854 ? -1.723 -6.524 -21.509 1.00 98.25 854 LEU A O 1
ATOM 6997 N N . CYS A 1 855 ? -0.861 -4.950 -22.863 1.00 98.31 855 CYS A N 1
ATOM 6998 C CA . CYS A 1 855 ? -1.441 -5.514 -24.090 1.00 98.31 855 CYS A CA 1
ATOM 6999 C C . CYS A 1 855 ? -0.924 -6.946 -24.328 1.00 98.31 855 CYS A C 1
ATOM 7001 O O . CYS A 1 855 ? -1.701 -7.852 -24.595 1.00 98.31 855 CYS A O 1
ATOM 7003 N N . ALA A 1 856 ? 0.384 -7.170 -24.157 1.00 98.06 856 ALA A N 1
ATOM 7004 C CA . ALA A 1 856 ? 0.992 -8.491 -24.318 1.00 98.06 856 ALA A CA 1
ATOM 7005 C C . ALA A 1 856 ? 0.550 -9.501 -23.247 1.00 98.06 856 ALA A C 1
ATOM 7007 O O . ALA A 1 856 ? 0.460 -10.692 -23.538 1.00 98.06 856 ALA A O 1
ATOM 7008 N N . LEU A 1 857 ? 0.278 -9.038 -22.022 1.00 98.12 857 LEU A N 1
ATOM 7009 C CA . LEU A 1 857 ? -0.327 -9.861 -20.975 1.00 98.12 857 LEU A CA 1
ATOM 7010 C C . LEU A 1 857 ? -1.766 -10.237 -21.346 1.00 98.12 857 LEU A C 1
ATOM 7012 O O . LEU A 1 857 ? -2.112 -11.413 -21.276 1.00 98.12 857 LEU A O 1
ATOM 7016 N N . HIS A 1 858 ? -2.567 -9.274 -21.805 1.00 97.62 858 HIS A N 1
ATOM 7017 C CA . HIS A 1 858 ? -3.925 -9.529 -22.278 1.00 97.62 858 HIS A CA 1
ATOM 7018 C C . HIS A 1 858 ? -3.956 -10.514 -23.457 1.00 97.62 858 HIS A C 1
ATOM 7020 O O . HIS A 1 858 ? -4.747 -11.450 -23.424 1.00 97.62 858 HIS A O 1
ATOM 7026 N N . ASP A 1 859 ? -3.044 -10.402 -24.431 1.00 96.06 859 ASP A N 1
ATOM 7027 C CA . ASP A 1 859 ? -2.953 -11.334 -25.570 1.00 96.06 859 ASP A CA 1
ATOM 7028 C C . ASP A 1 859 ? -2.837 -12.810 -25.141 1.00 96.06 859 ASP A C 1
ATOM 7030 O O . ASP A 1 859 ? -3.257 -13.705 -25.875 1.00 96.06 859 ASP A O 1
ATOM 7034 N N . VAL A 1 860 ? -2.241 -13.088 -23.971 1.00 96.56 860 VAL A N 1
ATOM 7035 C CA . VAL A 1 860 ? -2.013 -14.462 -23.486 1.00 96.56 860 VAL A CA 1
ATOM 7036 C C . VAL A 1 860 ? -2.977 -14.916 -22.395 1.00 96.56 860 VAL A C 1
ATOM 7038 O O . VAL A 1 860 ? -3.079 -16.128 -22.179 1.00 96.56 860 VAL A O 1
ATOM 7041 N N . THR A 1 861 ? -3.660 -13.992 -21.711 1.00 95.12 861 THR A N 1
ATOM 7042 C CA . THR A 1 861 ? -4.605 -14.311 -20.626 1.00 95.12 861 THR A CA 1
ATOM 7043 C C . THR A 1 861 ? -6.069 -14.065 -20.977 1.00 95.12 861 THR A C 1
ATOM 7045 O O . THR A 1 861 ? -6.923 -14.750 -20.423 1.00 95.12 861 THR A O 1
ATOM 7048 N N . GLY A 1 862 ? -6.376 -13.105 -21.854 1.00 93.62 862 GLY A N 1
ATOM 7049 C CA . GLY A 1 862 ? -7.740 -12.621 -22.096 1.00 93.62 862 GLY A CA 1
ATOM 7050 C C . GLY A 1 862 ? -8.368 -11.893 -20.898 1.00 93.62 862 GLY A C 1
ATOM 7051 O O . GLY A 1 862 ? -9.586 -11.783 -20.813 1.00 93.62 862 GLY A O 1
ATOM 7052 N N . GLU A 1 863 ? -7.566 -11.442 -19.927 1.00 92.81 863 GLU A N 1
ATOM 7053 C CA . GLU A 1 863 ? -8.079 -10.807 -18.707 1.00 92.81 863 GLU A CA 1
ATOM 7054 C C . GLU A 1 863 ? -8.458 -9.333 -18.933 1.00 92.81 863 GLU A C 1
ATOM 7056 O O . GLU A 1 863 ? -7.597 -8.448 -18.942 1.00 92.81 863 GLU A O 1
ATOM 7061 N N . GLU A 1 864 ? -9.763 -9.064 -19.015 1.00 90.44 864 GLU A N 1
ATOM 7062 C CA . GLU A 1 864 ? -10.339 -7.722 -19.230 1.00 90.44 864 GLU A CA 1
ATOM 7063 C C . GLU A 1 864 ? -9.915 -6.686 -18.178 1.00 90.44 864 GLU A C 1
ATOM 7065 O O . GLU A 1 864 ? -9.801 -5.502 -18.481 1.00 90.44 864 GLU A O 1
ATOM 7070 N N . ARG A 1 865 ? -9.595 -7.104 -16.945 1.00 91.69 865 ARG A N 1
ATOM 7071 C CA . ARG A 1 865 ? -9.164 -6.180 -15.878 1.00 91.69 865 ARG A CA 1
ATOM 7072 C C . ARG A 1 865 ? -7.932 -5.345 -16.248 1.00 91.69 865 ARG A C 1
ATOM 7074 O O . ARG A 1 865 ? -7.811 -4.222 -15.781 1.00 91.69 865 ARG A O 1
ATOM 7081 N N . TYR A 1 866 ? -7.039 -5.863 -17.096 1.00 94.81 866 TYR A N 1
ATOM 7082 C CA . TYR A 1 866 ? -5.881 -5.101 -17.578 1.00 94.81 866 TYR A CA 1
ATOM 7083 C C . TYR A 1 866 ? -6.238 -4.158 -18.728 1.00 94.81 866 TYR A C 1
ATOM 7085 O O . TYR A 1 866 ? -5.662 -3.077 -18.831 1.00 94.81 866 TYR A O 1
ATOM 7093 N N . VAL A 1 867 ? -7.181 -4.552 -19.588 1.00 94.44 867 VAL A N 1
ATOM 7094 C CA . VAL A 1 867 ? -7.646 -3.723 -20.709 1.00 94.44 867 VAL A CA 1
ATOM 7095 C C . VAL A 1 867 ? -8.510 -2.570 -20.211 1.00 94.44 867 VAL A C 1
ATOM 7097 O O . VAL A 1 867 ? -8.384 -1.465 -20.731 1.00 94.44 867 VAL A O 1
ATOM 7100 N N . ASN A 1 868 ? -9.295 -2.779 -19.154 1.00 93.44 868 ASN A N 1
ATOM 7101 C CA . ASN A 1 868 ? -10.094 -1.734 -18.515 1.00 93.44 868 ASN A CA 1
ATOM 7102 C C . ASN A 1 868 ? -9.234 -0.542 -18.066 1.00 93.44 868 ASN A C 1
ATOM 7104 O O . ASN A 1 868 ? -9.594 0.598 -18.334 1.00 93.44 868 ASN A O 1
ATOM 7108 N N . GLU A 1 869 ? -8.046 -0.775 -17.496 1.00 92.62 869 GLU A N 1
ATOM 7109 C CA . GLU A 1 869 ? -7.112 0.313 -17.157 1.00 92.62 869 GLU A CA 1
ATOM 7110 C C . GLU A 1 869 ? -6.648 1.096 -18.401 1.00 92.62 869 GLU A C 1
ATOM 7112 O O . GLU A 1 869 ? -6.518 2.322 -18.367 1.00 92.62 869 GLU A O 1
ATOM 7117 N N . LEU A 1 870 ? -6.438 0.414 -19.533 1.00 95.38 870 LEU A N 1
ATOM 7118 C CA . LEU A 1 870 ? -6.068 1.055 -20.799 1.00 95.38 870 LEU A CA 1
ATOM 7119 C C . LEU A 1 870 ? -7.239 1.842 -21.409 1.00 95.38 870 LEU A C 1
ATOM 7121 O O . LEU A 1 870 ? -7.024 2.927 -21.957 1.00 95.38 870 LEU A O 1
ATOM 7125 N N . LEU A 1 871 ? -8.465 1.320 -21.308 1.00 95.06 871 LEU A N 1
ATOM 7126 C CA . LEU A 1 871 ? -9.690 2.005 -21.723 1.00 95.06 871 LEU A CA 1
ATOM 7127 C C . LEU A 1 871 ? -9.911 3.270 -20.893 1.00 95.06 871 LEU A C 1
ATOM 7129 O O . LEU A 1 871 ? -10.120 4.335 -21.472 1.00 95.06 871 LEU A O 1
ATOM 7133 N N . ASN A 1 872 ? -9.755 3.181 -19.573 1.00 92.25 872 ASN A N 1
ATOM 7134 C CA . ASN A 1 872 ? -9.872 4.310 -18.657 1.00 92.25 872 ASN A CA 1
ATOM 7135 C C . ASN A 1 872 ? -8.825 5.393 -18.920 1.00 92.25 872 ASN A C 1
ATOM 7137 O O . ASN A 1 872 ? -9.151 6.583 -19.008 1.00 92.25 872 ASN A O 1
ATOM 7141 N N . LEU A 1 873 ? -7.571 4.992 -19.140 1.00 91.50 873 LEU A N 1
ATOM 7142 C CA . LEU A 1 873 ? -6.513 5.899 -19.578 1.00 91.50 873 LEU A CA 1
ATOM 7143 C C . LEU A 1 873 ? -6.885 6.591 -20.902 1.00 91.50 873 LEU A C 1
ATOM 7145 O O . LEU A 1 873 ? -6.758 7.812 -21.030 1.00 91.50 873 LEU A O 1
ATOM 7149 N N . GLY A 1 874 ? -7.360 5.818 -21.880 1.00 93.12 874 GLY A N 1
ATOM 7150 C CA . GLY A 1 874 ? -7.759 6.303 -23.198 1.00 93.12 874 GLY A CA 1
ATOM 7151 C C . GLY A 1 874 ? -8.906 7.301 -23.138 1.00 93.12 874 GLY A C 1
ATOM 7152 O O . GLY A 1 874 ? -8.759 8.425 -23.616 1.00 93.12 874 GLY A O 1
ATOM 7153 N N . ALA A 1 875 ? -10.008 6.947 -22.485 1.00 91.06 875 ALA A N 1
ATOM 7154 C CA . ALA A 1 875 ? -11.165 7.817 -22.319 1.00 91.06 875 ALA A CA 1
ATOM 7155 C C . ALA A 1 875 ? -10.793 9.118 -21.588 1.00 91.06 875 ALA A C 1
ATOM 7157 O O . ALA A 1 875 ? -11.129 10.213 -22.053 1.00 91.06 875 ALA A O 1
ATOM 7158 N N . HIS A 1 876 ? -10.019 9.027 -20.498 1.00 87.12 876 HIS A N 1
ATOM 7159 C CA . HIS A 1 876 ? -9.601 10.196 -19.724 1.00 87.12 876 HIS A CA 1
ATOM 7160 C C . HIS A 1 876 ? -8.757 11.183 -20.546 1.00 87.12 876 HIS A C 1
ATOM 7162 O O . HIS A 1 876 ? -8.979 12.395 -20.483 1.00 87.12 876 HIS A O 1
ATOM 7168 N N . HIS A 1 877 ? -7.831 10.671 -21.360 1.00 88.50 877 HIS A N 1
ATOM 7169 C CA . HIS A 1 877 ? -6.954 11.483 -22.208 1.00 88.50 877 HIS A CA 1
ATOM 7170 C C . HIS A 1 877 ? -7.463 11.658 -23.645 1.00 88.50 877 HIS A C 1
ATOM 7172 O O . HIS A 1 877 ? -6.731 12.173 -24.496 1.00 88.50 877 HIS A O 1
ATOM 7178 N N . LYS A 1 878 ? -8.710 11.255 -23.929 1.00 91.81 878 LYS A N 1
ATOM 7179 C CA . LYS A 1 878 ? -9.335 11.306 -25.263 1.00 91.81 878 LYS A CA 1
ATOM 7180 C C . LYS A 1 878 ? -8.471 10.645 -26.345 1.00 91.81 878 LYS A C 1
ATOM 7182 O O . LYS A 1 878 ? -8.321 11.194 -27.437 1.00 91.81 878 LYS A O 1
ATOM 7187 N N . TYR A 1 879 ? -7.831 9.531 -25.990 1.00 94.38 879 TYR A N 1
ATOM 7188 C CA . TYR A 1 879 ? -6.913 8.754 -26.829 1.00 94.38 879 TYR A CA 1
ATOM 7189 C C . TYR A 1 879 ? -5.826 9.623 -27.489 1.00 94.38 879 TYR A C 1
ATOM 7191 O O . TYR A 1 879 ? -5.394 9.406 -28.623 1.00 94.38 879 TYR A O 1
ATOM 7199 N N . GLY A 1 880 ? -5.413 10.678 -26.782 1.00 92.19 880 GLY A N 1
ATOM 7200 C CA . GLY A 1 880 ? -4.436 11.644 -27.250 1.00 92.19 880 GLY A CA 1
ATOM 7201 C C . GLY A 1 880 ? -2.989 11.243 -26.982 1.00 92.19 880 GLY A C 1
ATOM 7202 O O . GLY A 1 880 ? -2.678 10.195 -26.420 1.00 92.19 880 GLY A O 1
ATOM 7203 N N . THR A 1 881 ? -2.085 12.132 -27.379 1.00 89.62 881 THR A N 1
ATOM 7204 C CA . THR A 1 881 ? -0.666 12.102 -27.008 1.00 89.62 881 THR A CA 1
ATOM 7205 C C . THR A 1 881 ? -0.365 13.288 -26.098 1.00 89.62 881 THR A C 1
ATOM 7207 O O . THR A 1 881 ? -1.120 14.263 -26.089 1.00 89.62 881 THR A O 1
ATOM 7210 N N . GLY A 1 882 ? 0.766 13.258 -25.392 1.00 77.44 882 GLY A N 1
ATOM 7211 C CA . GLY A 1 882 ? 1.270 14.456 -24.714 1.00 77.44 882 GLY A CA 1
ATOM 7212 C C . GLY A 1 882 ? 1.623 15.593 -25.688 1.00 77.44 882 GLY A C 1
ATOM 7213 O O . GLY A 1 882 ? 1.677 15.398 -26.910 1.00 77.44 882 GLY A O 1
ATOM 7214 N N . ASP A 1 883 ? 1.903 16.774 -25.132 1.00 78.94 883 ASP A N 1
ATOM 7215 C CA . ASP A 1 883 ? 2.405 17.930 -25.881 1.00 78.94 883 ASP A CA 1
ATOM 7216 C C . ASP A 1 883 ? 3.766 17.641 -26.541 1.00 78.94 883 ASP A C 1
ATOM 7218 O O . ASP A 1 883 ? 4.484 16.712 -26.166 1.00 78.94 883 ASP A O 1
ATOM 7222 N N . ASN A 1 884 ? 4.144 18.462 -27.529 1.00 86.44 884 ASN A N 1
ATOM 7223 C CA . ASN A 1 884 ? 5.341 18.268 -28.359 1.00 86.44 884 ASN A CA 1
ATOM 7224 C C . ASN A 1 884 ? 5.327 16.927 -29.118 1.00 86.44 884 ASN A C 1
ATOM 7226 O O . ASN A 1 884 ? 6.263 16.130 -29.060 1.00 86.44 884 ASN A O 1
ATOM 7230 N N . PHE A 1 885 ? 4.244 16.691 -29.856 1.00 87.50 885 PHE A N 1
ATOM 7231 C CA . PHE A 1 885 ? 3.977 15.427 -30.535 1.00 87.50 885 PHE A CA 1
ATOM 7232 C C . PHE A 1 885 ? 4.974 15.060 -31.648 1.00 87.50 885 PHE A C 1
ATOM 7234 O O . PHE A 1 885 ? 4.916 13.937 -32.117 1.00 87.50 885 PHE A O 1
ATOM 7241 N N . PHE A 1 886 ? 5.901 15.944 -32.049 1.00 91.12 886 PHE A N 1
ATOM 7242 C CA . PHE A 1 886 ? 7.029 15.577 -32.925 1.00 91.12 886 PHE A CA 1
ATOM 7243 C C . PHE A 1 886 ? 8.132 14.786 -32.203 1.00 91.12 886 PHE A C 1
ATOM 7245 O O . PHE A 1 886 ? 9.029 14.235 -32.839 1.00 91.12 886 PHE A O 1
ATOM 7252 N N . HIS A 1 887 ? 8.090 14.746 -30.872 1.00 93.00 887 HIS A N 1
ATOM 7253 C CA . HIS A 1 887 ? 9.052 14.017 -30.065 1.00 93.00 887 HIS A CA 1
ATOM 7254 C C . HIS A 1 887 ? 8.715 12.531 -30.021 1.00 93.00 887 HIS A C 1
ATOM 7256 O O . HIS A 1 887 ? 7.616 12.155 -29.619 1.00 93.00 887 HIS A O 1
ATOM 7262 N N . ALA A 1 888 ? 9.684 11.678 -30.370 1.00 94.56 888 ALA A N 1
ATOM 7263 C CA . ALA A 1 888 ? 9.482 10.231 -30.465 1.00 94.56 888 ALA A CA 1
ATOM 7264 C C . ALA A 1 888 ? 8.884 9.630 -29.178 1.00 94.56 888 ALA A C 1
ATOM 7266 O O . ALA A 1 888 ? 7.922 8.870 -29.224 1.00 94.56 888 ALA A O 1
ATOM 7267 N N . ASP A 1 889 ? 9.381 10.058 -28.018 1.00 92.94 889 ASP A N 1
ATOM 7268 C CA . ASP A 1 889 ? 8.859 9.635 -26.714 1.00 92.94 889 ASP A CA 1
ATOM 7269 C C . ASP A 1 889 ? 7.370 9.951 -26.473 1.00 92.94 889 ASP A C 1
ATOM 7271 O O . ASP A 1 889 ? 6.734 9.310 -25.638 1.00 92.94 889 ASP A O 1
ATOM 7275 N N . ARG A 1 890 ? 6.811 10.960 -27.153 1.00 91.94 890 ARG A N 1
ATOM 7276 C CA . ARG A 1 890 ? 5.419 11.407 -26.974 1.00 91.94 890 ARG A CA 1
ATOM 7277 C C . ARG A 1 890 ? 4.438 10.639 -27.849 1.00 91.94 890 ARG A C 1
ATOM 7279 O O . ARG A 1 890 ? 3.251 10.625 -27.543 1.00 91.94 890 ARG A O 1
ATOM 7286 N N . VAL A 1 891 ? 4.925 9.981 -28.899 1.00 95.19 891 VAL A N 1
ATOM 7287 C CA . VAL A 1 891 ? 4.096 9.162 -29.793 1.00 95.19 891 VAL A CA 1
ATOM 7288 C C . VAL A 1 891 ? 4.087 7.683 -29.415 1.00 95.19 891 VAL A C 1
ATOM 7290 O O . VAL A 1 891 ? 3.245 6.953 -29.920 1.00 95.19 891 VAL A O 1
ATOM 7293 N N . ALA A 1 892 ? 4.946 7.237 -28.490 1.00 95.75 892 ALA A N 1
ATOM 7294 C CA . ALA A 1 892 ? 5.016 5.836 -28.058 1.00 95.75 892 ALA A CA 1
ATOM 7295 C C . ALA A 1 892 ? 3.654 5.262 -27.618 1.00 95.75 892 ALA A C 1
ATOM 7297 O O . ALA A 1 892 ? 3.350 4.104 -27.909 1.00 95.75 892 ALA A O 1
ATOM 7298 N N . ILE A 1 893 ? 2.818 6.079 -26.964 1.00 96.56 893 ILE A N 1
ATOM 7299 C CA . ILE A 1 893 ? 1.481 5.697 -26.484 1.00 96.56 893 ILE A CA 1
ATOM 7300 C C . ILE A 1 893 ? 0.524 5.279 -27.610 1.00 96.56 893 ILE A C 1
ATOM 7302 O O . ILE A 1 893 ? -0.374 4.474 -27.383 1.00 96.56 893 ILE A O 1
ATOM 7306 N N . ILE A 1 894 ? 0.749 5.744 -28.844 1.00 97.94 894 ILE A N 1
ATOM 7307 C CA . ILE A 1 894 ? -0.091 5.414 -30.004 1.00 97.94 894 ILE A CA 1
ATOM 7308 C C . ILE A 1 894 ? -0.136 3.900 -30.263 1.00 97.94 894 ILE A C 1
ATOM 7310 O O . ILE A 1 894 ? -1.151 3.404 -30.741 1.00 97.94 894 ILE A O 1
ATOM 7314 N N . ASN A 1 895 ? 0.906 3.146 -29.890 1.00 96.25 895 ASN A N 1
ATOM 7315 C CA . ASN A 1 895 ? 0.884 1.679 -29.955 1.00 96.25 895 ASN A CA 1
ATOM 7316 C C . ASN A 1 895 ? -0.283 1.069 -29.158 1.00 96.25 895 ASN A C 1
ATOM 7318 O O . ASN A 1 895 ? -0.895 0.098 -29.591 1.00 96.25 895 ASN A O 1
ATOM 7322 N N . VAL A 1 896 ? -0.599 1.647 -27.999 1.00 98.06 896 VAL A N 1
ATOM 7323 C CA . VAL A 1 896 ? -1.691 1.198 -27.123 1.00 98.06 896 VAL A CA 1
ATOM 7324 C C . VAL A 1 896 ? -3.042 1.575 -27.728 1.00 98.06 896 VAL A C 1
ATOM 7326 O O . VAL A 1 896 ? -3.967 0.773 -27.745 1.00 98.06 896 VAL A O 1
ATOM 7329 N N . TRP A 1 897 ? -3.144 2.776 -28.297 1.00 98.31 897 TRP A N 1
ATOM 7330 C CA . TRP A 1 897 ? -4.348 3.251 -28.981 1.00 98.31 897 TRP A CA 1
ATOM 7331 C C . TRP A 1 897 ? -4.688 2.432 -30.226 1.00 98.31 897 TRP A C 1
ATOM 7333 O O . TRP A 1 897 ? -5.843 2.059 -30.423 1.00 98.31 897 TRP A O 1
ATOM 7343 N N . ALA A 1 898 ? -3.680 2.084 -31.027 1.00 98.31 898 ALA A N 1
ATOM 7344 C CA . ALA A 1 898 ? -3.838 1.172 -32.153 1.00 98.31 898 ALA A CA 1
ATOM 7345 C C . ALA A 1 898 ? -4.286 -0.224 -31.692 1.00 98.31 898 ALA A C 1
ATOM 7347 O O . ALA A 1 898 ? -5.183 -0.800 -32.303 1.00 98.31 898 ALA A O 1
ATOM 7348 N N . TYR A 1 899 ? -3.735 -0.729 -30.584 1.00 98.25 899 TYR A N 1
ATOM 7349 C CA . TYR A 1 899 ? -4.153 -2.001 -29.993 1.00 98.25 899 TYR A CA 1
ATOM 7350 C C . TYR A 1 899 ? -5.632 -1.998 -29.572 1.00 98.25 899 TYR A C 1
ATOM 7352 O O . TYR A 1 899 ? -6.391 -2.865 -30.007 1.00 98.25 899 TYR A O 1
ATOM 7360 N N . LEU A 1 900 ? -6.074 -0.991 -28.808 1.00 98.31 900 LEU A N 1
ATOM 7361 C CA . LEU A 1 900 ? -7.483 -0.855 -28.407 1.00 98.31 900 LEU A CA 1
ATOM 7362 C C . LEU A 1 900 ? -8.408 -0.701 -29.622 1.00 98.31 900 LEU A C 1
ATOM 7364 O O . LEU A 1 900 ? -9.448 -1.354 -29.692 1.00 98.31 900 LEU A O 1
ATOM 7368 N N . TYR A 1 901 ? -8.009 0.090 -30.624 1.00 98.38 901 TYR A N 1
ATOM 7369 C CA . TYR A 1 901 ? -8.741 0.179 -31.888 1.00 98.38 901 TYR A CA 1
ATOM 7370 C C . TYR A 1 901 ? -8.821 -1.182 -32.598 1.00 98.38 901 TYR A C 1
ATOM 7372 O O . TYR A 1 901 ? -9.851 -1.524 -33.178 1.00 98.38 901 TYR A O 1
ATOM 7380 N N . GLY A 1 902 ? -7.758 -1.985 -32.538 1.00 97.19 902 GLY A N 1
ATOM 7381 C CA . GLY A 1 902 ? -7.726 -3.361 -33.026 1.00 97.19 902 GLY A CA 1
ATOM 7382 C C . GLY A 1 902 ? -8.831 -4.232 -32.424 1.00 97.19 902 GLY A C 1
ATOM 7383 O O . GLY A 1 902 ? -9.509 -4.929 -33.180 1.00 97.19 902 GLY A O 1
ATOM 7384 N N . LEU A 1 903 ? -9.040 -4.127 -31.107 1.00 96.12 903 LEU A N 1
ATOM 7385 C CA . LEU A 1 903 ? -10.039 -4.887 -30.348 1.00 96.12 903 LEU A CA 1
ATOM 7386 C C . LEU A 1 903 ? -11.472 -4.366 -30.544 1.00 96.12 903 LEU A C 1
ATOM 7388 O O . LEU A 1 903 ? -12.375 -5.149 -30.832 1.00 96.12 903 LEU A O 1
ATOM 7392 N N . TYR A 1 904 ? -11.685 -3.053 -30.417 1.00 96.00 904 TYR A N 1
ATOM 7393 C CA . TYR A 1 904 ? -13.032 -2.469 -30.299 1.00 96.00 904 TYR A CA 1
ATOM 7394 C C . TYR A 1 904 ? -13.511 -1.705 -31.538 1.00 96.00 904 TYR A C 1
ATOM 7396 O O . TYR A 1 904 ? -14.703 -1.427 -31.661 1.00 96.00 904 TYR A O 1
ATOM 7404 N N . LYS A 1 905 ? -12.608 -1.351 -32.462 1.00 96.06 905 LYS A N 1
ATOM 7405 C CA . LYS A 1 905 ? -12.904 -0.635 -33.721 1.00 96.06 905 LYS A CA 1
ATOM 7406 C C . LYS A 1 905 ? -13.621 0.717 -33.552 1.00 96.06 905 LYS A C 1
ATOM 7408 O O . LYS A 1 905 ? -14.245 1.198 -34.497 1.00 96.06 905 LYS A O 1
ATOM 7413 N N . GLN A 1 906 ? -13.497 1.354 -32.388 1.00 96.38 906 GLN A N 1
ATOM 7414 C CA . GLN A 1 906 ? -14.070 2.675 -32.103 1.00 96.38 906 GLN A CA 1
ATOM 7415 C C . GLN A 1 906 ? -13.189 3.797 -32.695 1.00 96.38 906 GLN A C 1
ATOM 7417 O O . GLN A 1 906 ? -12.019 3.897 -32.312 1.00 96.38 906 GLN A O 1
ATOM 7422 N N . PRO A 1 907 ? -13.681 4.622 -33.645 1.00 95.75 907 PRO A N 1
ATOM 7423 C CA . PRO A 1 907 ? -12.868 5.618 -34.356 1.00 95.75 907 PRO A CA 1
ATOM 7424 C C . PRO A 1 907 ? -12.094 6.588 -33.452 1.00 95.75 907 PRO A C 1
ATOM 7426 O O . PRO A 1 907 ? -10.927 6.888 -33.723 1.00 95.75 907 PRO A O 1
ATOM 7429 N N . GLU A 1 908 ? -12.705 7.027 -32.353 1.00 95.44 908 GLU A N 1
ATOM 7430 C CA . GLU A 1 908 ? -12.131 7.950 -31.371 1.00 95.44 908 GLU A CA 1
ATOM 7431 C C . GLU A 1 908 ? -10.801 7.459 -30.790 1.00 95.44 908 GLU A C 1
ATOM 7433 O O . GLU A 1 908 ? -9.948 8.280 -30.450 1.00 95.44 908 GLU A O 1
ATOM 7438 N N . MET A 1 909 ? -10.581 6.139 -30.755 1.00 97.38 909 MET A N 1
ATOM 7439 C CA . MET A 1 909 ? -9.337 5.538 -30.279 1.00 97.38 909 MET A CA 1
ATOM 7440 C C . MET A 1 909 ? -8.145 5.875 -31.180 1.00 97.38 909 MET A C 1
ATOM 7442 O O . MET A 1 909 ? -7.010 5.871 -30.719 1.00 97.38 909 MET A O 1
ATOM 7446 N N . LEU A 1 910 ? -8.366 6.183 -32.464 1.00 96.25 910 LEU A N 1
ATOM 7447 C CA . LEU A 1 910 ? -7.285 6.324 -33.446 1.00 96.25 910 LEU A CA 1
ATOM 7448 C C . LEU A 1 910 ? -7.247 7.680 -34.158 1.00 96.25 910 LEU A C 1
ATOM 7450 O O . LEU A 1 910 ? -6.195 8.066 -34.674 1.00 96.25 910 LEU A O 1
ATOM 7454 N N . GLU A 1 911 ? -8.349 8.430 -34.182 1.00 95.88 911 GLU A N 1
ATOM 7455 C CA . GLU A 1 911 ? -8.449 9.710 -34.901 1.00 95.88 911 GLU A CA 1
ATOM 7456 C C . GLU A 1 911 ? -7.332 10.694 -34.531 1.00 95.88 911 GLU A C 1
ATOM 7458 O O . GLU A 1 911 ? -6.656 11.252 -35.408 1.00 95.88 911 GLU A O 1
ATOM 7463 N N . ARG A 1 912 ? -7.084 10.879 -33.229 1.00 95.12 912 ARG A N 1
ATOM 7464 C CA . ARG A 1 912 ? -6.040 11.793 -32.755 1.00 95.12 912 ARG A CA 1
ATOM 7465 C C . ARG A 1 912 ? -4.641 11.292 -33.106 1.00 95.12 912 ARG A C 1
ATOM 7467 O O . ARG A 1 912 ? -3.810 12.091 -33.541 1.00 95.12 912 ARG A O 1
ATOM 7474 N N . SER A 1 913 ? -4.404 9.988 -32.980 1.00 96.06 913 SER A N 1
ATOM 7475 C CA . SER A 1 913 ? -3.154 9.337 -33.381 1.00 96.06 913 SER A CA 1
ATOM 7476 C C . SER A 1 913 ? -2.854 9.575 -34.861 1.00 96.06 913 SER A C 1
ATOM 7478 O O . SER A 1 913 ? -1.771 10.054 -35.197 1.00 96.06 913 SER A O 1
ATOM 7480 N N . LYS A 1 914 ? -3.833 9.363 -35.750 1.00 96.44 914 LYS A N 1
ATOM 7481 C CA . LYS A 1 914 ? -3.684 9.635 -37.189 1.00 96.44 914 LYS A CA 1
ATOM 7482 C C . LYS A 1 914 ? -3.364 11.096 -37.469 1.00 96.44 914 LYS A C 1
ATOM 7484 O O . LYS A 1 914 ? -2.478 11.379 -38.271 1.00 96.44 914 LYS A O 1
ATOM 7489 N N . TRP A 1 915 ? -4.033 12.032 -36.796 1.00 95.50 915 TRP A N 1
ATOM 7490 C CA . TRP A 1 915 ? -3.723 13.457 -36.934 1.00 95.50 915 TRP A CA 1
ATOM 7491 C C . TRP A 1 915 ? -2.267 13.770 -36.548 1.00 95.50 915 TRP A C 1
ATOM 7493 O O . TRP A 1 915 ? -1.570 14.462 -37.292 1.00 95.50 915 TRP A O 1
ATOM 7503 N N . VAL A 1 916 ? -1.790 13.221 -35.423 1.00 95.12 916 VAL A N 1
ATOM 7504 C CA . VAL A 1 916 ? -0.410 13.400 -34.943 1.00 95.12 916 VAL A CA 1
ATOM 7505 C C . VAL A 1 916 ? 0.602 12.808 -35.925 1.00 95.12 916 VAL A C 1
ATOM 7507 O O . VAL A 1 916 ? 1.563 13.482 -36.303 1.00 95.12 916 VAL A O 1
ATOM 7510 N N . LEU A 1 917 ? 0.392 11.572 -36.379 1.00 95.50 917 LEU A N 1
ATOM 7511 C CA . LEU A 1 917 ? 1.302 10.923 -37.324 1.00 95.50 917 LEU A CA 1
ATOM 7512 C C . LEU A 1 917 ? 1.297 11.638 -38.684 1.00 95.50 917 LEU A C 1
ATOM 7514 O O . LEU A 1 917 ? 2.361 11.889 -39.244 1.00 95.50 917 LEU A O 1
ATOM 7518 N N . ASN A 1 918 ? 0.139 12.091 -39.169 1.00 95.00 918 ASN A N 1
ATOM 7519 C CA . ASN A 1 918 ? 0.039 12.892 -40.393 1.00 95.00 918 ASN A CA 1
ATOM 7520 C C . ASN A 1 918 ? 0.829 14.205 -40.299 1.00 95.00 918 ASN A C 1
ATOM 7522 O O . ASN A 1 918 ? 1.442 14.627 -41.280 1.00 95.00 918 ASN A O 1
ATOM 7526 N N . ALA A 1 919 ? 0.887 14.841 -39.126 1.00 92.56 919 ALA A N 1
ATOM 7527 C CA . ALA A 1 919 ? 1.708 16.035 -38.945 1.00 92.56 919 ALA A CA 1
ATOM 7528 C C . ALA A 1 919 ? 3.201 15.764 -39.220 1.00 92.56 919 ALA A C 1
ATOM 7530 O O . ALA A 1 919 ? 3.872 16.619 -39.798 1.00 92.56 919 ALA A O 1
ATOM 7531 N N . HIS A 1 920 ? 3.710 14.572 -38.892 1.00 91.69 920 HIS A N 1
ATOM 7532 C CA . HIS A 1 920 ? 5.081 14.163 -39.219 1.00 91.69 920 HIS A CA 1
ATOM 7533 C C . HIS A 1 920 ? 5.288 13.959 -40.721 1.00 91.69 920 HIS A C 1
ATOM 7535 O O . HIS A 1 920 ? 6.328 14.345 -41.253 1.00 91.69 920 HIS A O 1
ATOM 7541 N N . LEU A 1 921 ? 4.288 13.399 -41.410 1.00 90.31 921 LEU A N 1
ATOM 7542 C CA . LEU A 1 921 ? 4.329 13.191 -42.861 1.00 90.31 921 LEU A CA 1
ATOM 7543 C C . LEU A 1 921 ? 4.379 14.523 -43.626 1.00 90.31 921 LEU A C 1
ATOM 7545 O O . LEU A 1 921 ? 5.103 14.655 -44.615 1.00 90.31 921 LEU A O 1
ATOM 7549 N N . TYR A 1 922 ? 3.610 15.521 -43.174 1.00 84.31 922 TYR A N 1
ATOM 7550 C CA . TYR A 1 922 ? 3.339 16.737 -43.950 1.00 84.31 922 TYR A CA 1
ATOM 7551 C C . TYR A 1 922 ? 4.067 17.999 -43.471 1.00 84.31 922 TYR A C 1
ATOM 7553 O O . TYR A 1 922 ? 4.037 19.018 -44.171 1.00 84.31 922 TYR A O 1
ATOM 7561 N N . ALA A 1 923 ? 4.734 17.972 -42.313 1.00 78.81 923 ALA A N 1
ATOM 7562 C CA . ALA A 1 923 ? 5.430 19.142 -41.788 1.00 78.81 923 ALA A CA 1
ATOM 7563 C C . ALA A 1 923 ? 6.517 19.649 -42.756 1.00 78.81 923 ALA A C 1
ATOM 7565 O O . ALA A 1 923 ? 7.387 18.916 -43.226 1.00 78.81 923 ALA A O 1
ATOM 7566 N N . SER A 1 924 ? 6.498 20.956 -43.033 1.00 55.00 924 SER A N 1
ATOM 7567 C CA . SER A 1 924 ? 7.345 21.615 -44.042 1.00 55.00 924 SER A CA 1
ATOM 7568 C C . SER A 1 924 ? 8.854 21.468 -43.805 1.00 55.00 924 SER A C 1
ATOM 7570 O O . SER A 1 924 ? 9.633 21.560 -44.753 1.00 55.00 924 SER A O 1
ATOM 7572 N N . ASN A 1 925 ? 9.281 21.187 -42.571 1.00 59.59 925 ASN A N 1
ATOM 7573 C CA . ASN A 1 925 ? 10.681 20.913 -42.237 1.00 59.59 925 ASN A CA 1
ATOM 7574 C C . ASN A 1 925 ? 11.176 19.567 -42.783 1.00 59.59 925 ASN A C 1
ATOM 7576 O O . ASN A 1 925 ? 12.335 19.470 -43.169 1.00 59.59 925 ASN A O 1
ATOM 7580 N N . TYR A 1 926 ? 10.298 18.572 -42.936 1.00 62.12 926 TYR A N 1
ATOM 7581 C CA . TYR A 1 926 ? 10.637 17.278 -43.539 1.00 62.12 926 TYR A CA 1
ATOM 7582 C C . TYR A 1 926 ? 10.928 17.401 -45.039 1.00 62.12 926 TYR A C 1
ATOM 7584 O O . TYR A 1 926 ? 11.763 16.671 -45.570 1.00 62.12 926 TYR A O 1
ATOM 7592 N N . LYS A 1 927 ? 10.346 18.412 -45.703 1.00 55.75 927 LYS A N 1
ATOM 7593 C CA . LYS A 1 927 ? 10.676 18.776 -47.092 1.00 55.75 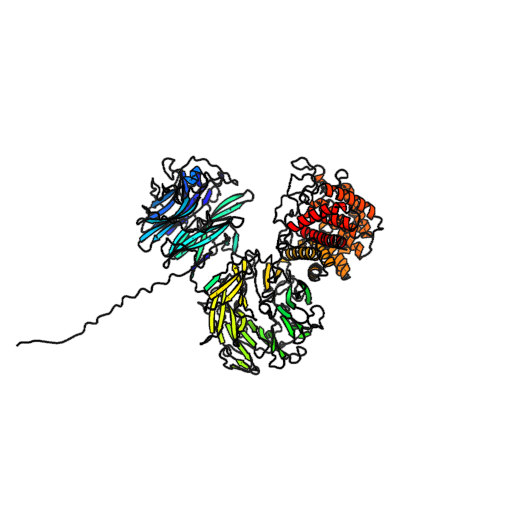927 LYS A CA 1
ATOM 7594 C C . LYS A 1 927 ? 12.056 19.440 -47.235 1.00 55.75 927 LYS A C 1
ATOM 7596 O O . LYS A 1 927 ? 12.578 19.486 -48.342 1.00 55.75 927 LYS A O 1
ATOM 7601 N N . LYS A 1 928 ? 12.649 19.945 -46.142 1.00 64.06 928 LYS A N 1
ATOM 7602 C CA . LYS A 1 928 ? 14.000 20.546 -46.109 1.00 64.06 928 LYS A CA 1
ATOM 7603 C C . LYS A 1 928 ? 15.110 19.542 -45.750 1.00 64.06 928 LYS A C 1
ATOM 7605 O O . LYS A 1 928 ? 16.280 19.904 -45.832 1.00 64.06 928 LYS A O 1
ATOM 7610 N N . GLY A 1 929 ? 14.755 18.299 -45.403 1.00 74.50 929 GLY A N 1
ATOM 7611 C CA . GLY A 1 929 ? 15.677 17.225 -45.014 1.00 74.50 929 GLY A CA 1
ATOM 7612 C C . GLY A 1 929 ? 15.616 16.879 -43.519 1.00 74.50 929 GLY A C 1
ATOM 7613 O O . GLY A 1 929 ? 15.386 17.747 -42.684 1.00 74.50 929 GLY A O 1
ATOM 7614 N N . THR A 1 930 ? 15.817 15.598 -43.190 1.00 86.50 930 THR A N 1
ATOM 7615 C CA . THR A 1 930 ? 15.894 15.085 -41.805 1.00 86.50 930 THR A CA 1
ATOM 7616 C C . THR A 1 930 ? 17.289 15.352 -41.234 1.00 86.50 930 THR A C 1
ATOM 7618 O O . THR A 1 930 ? 18.270 14.974 -41.872 1.00 86.50 930 THR A O 1
ATOM 7621 N N . ASP A 1 931 ? 17.380 15.917 -40.026 1.00 90.19 931 ASP A N 1
ATOM 7622 C CA . ASP A 1 931 ? 18.643 16.087 -39.292 1.00 90.19 931 ASP A CA 1
ATOM 7623 C C . ASP A 1 931 ? 18.651 15.251 -38.004 1.00 90.19 931 ASP A C 1
ATOM 7625 O O . ASP A 1 931 ? 18.071 15.637 -36.990 1.00 90.19 931 ASP A O 1
ATOM 7629 N N . VAL A 1 932 ? 19.313 14.092 -38.057 1.00 93.38 932 VAL A N 1
ATOM 7630 C CA . VAL A 1 932 ? 19.402 13.129 -36.943 1.00 93.38 932 VAL A CA 1
ATOM 7631 C C . VAL A 1 932 ? 20.553 13.418 -35.971 1.00 93.38 932 VAL A C 1
ATOM 7633 O O . VAL A 1 932 ? 20.798 12.621 -35.068 1.00 93.38 932 VAL A O 1
ATOM 7636 N N . ARG A 1 933 ? 21.261 14.545 -36.120 1.00 95.25 933 ARG A N 1
ATOM 7637 C CA . ARG A 1 933 ? 22.294 14.960 -35.160 1.00 95.25 933 ARG A CA 1
ATOM 7638 C C . ARG A 1 933 ? 21.667 15.342 -33.827 1.00 95.25 933 ARG A C 1
ATOM 7640 O O . ARG A 1 933 ? 20.614 15.986 -33.795 1.00 95.25 933 ARG A O 1
ATOM 7647 N N . PHE A 1 934 ? 22.323 14.971 -32.735 1.00 95.38 934 PHE A N 1
ATOM 7648 C CA . PHE A 1 934 ? 21.897 15.314 -31.381 1.00 95.38 934 PHE A CA 1
ATOM 7649 C C . PHE A 1 934 ? 22.673 16.523 -30.861 1.00 95.38 934 PHE A C 1
ATOM 7651 O O . PHE A 1 934 ? 22.069 17.488 -30.382 1.00 95.38 934 PHE A O 1
ATOM 7658 N N . ALA A 1 935 ? 24.002 16.487 -30.968 1.00 92.88 935 ALA A N 1
ATOM 7659 C CA . ALA A 1 935 ? 24.865 17.613 -30.649 1.00 92.88 935 ALA A CA 1
ATOM 7660 C C . ALA A 1 935 ? 24.566 18.804 -31.572 1.00 92.88 935 ALA A C 1
ATOM 7662 O O . ALA A 1 935 ? 24.322 18.644 -32.766 1.00 92.88 935 ALA A O 1
ATOM 7663 N N . ASP A 1 936 ? 24.547 20.005 -30.990 1.00 90.38 936 ASP A N 1
ATOM 7664 C CA . ASP A 1 936 ? 24.368 21.285 -31.691 1.00 90.38 936 ASP A CA 1
ATOM 7665 C C . ASP A 1 936 ? 23.089 21.414 -32.547 1.00 90.38 936 ASP A C 1
ATOM 7667 O O . ASP A 1 936 ? 22.935 22.367 -33.312 1.00 90.38 936 ASP A O 1
ATOM 7671 N N . ASN A 1 937 ? 22.123 20.505 -32.374 1.00 91.12 937 ASN A N 1
ATOM 7672 C CA . ASN A 1 937 ? 20.824 20.552 -33.034 1.00 91.12 937 ASN A CA 1
ATOM 7673 C C . ASN A 1 937 ? 19.744 21.075 -32.059 1.00 91.12 937 ASN A C 1
ATOM 7675 O O . ASN A 1 937 ? 19.327 20.356 -31.137 1.00 91.12 937 ASN A O 1
ATOM 7679 N N . PRO A 1 938 ? 19.243 22.315 -32.236 1.00 88.56 938 PRO A N 1
ATOM 7680 C CA . PRO A 1 938 ? 18.192 22.874 -31.384 1.00 88.56 938 PRO A CA 1
ATOM 7681 C C . PRO A 1 938 ? 16.837 22.179 -31.578 1.00 88.56 938 PRO A C 1
ATOM 7683 O O . PRO A 1 938 ? 15.964 22.298 -30.725 1.00 88.56 938 PRO A O 1
ATOM 7686 N N . ARG A 1 939 ? 16.669 21.427 -32.673 1.00 88.75 939 ARG A N 1
ATOM 7687 C CA . ARG A 1 939 ? 15.451 20.681 -33.022 1.00 88.75 939 ARG A CA 1
ATOM 7688 C C . ARG A 1 939 ? 15.633 19.172 -32.899 1.00 88.75 939 ARG A C 1
ATOM 7690 O O . ARG A 1 939 ? 14.827 18.419 -33.429 1.00 88.75 939 ARG A O 1
ATOM 7697 N N . ARG A 1 940 ? 16.668 18.716 -32.184 1.00 90.56 940 ARG A N 1
ATOM 7698 C CA . ARG A 1 940 ? 16.967 17.287 -31.976 1.00 90.56 940 ARG A CA 1
ATOM 7699 C C . ARG A 1 940 ? 15.762 16.477 -31.490 1.00 90.56 940 ARG A C 1
ATOM 7701 O O . ARG A 1 940 ? 15.617 15.326 -31.873 1.00 90.56 940 ARG A O 1
ATOM 7708 N N . GLY A 1 941 ? 14.892 17.092 -30.687 1.00 89.12 941 GLY A N 1
ATOM 7709 C CA . GLY A 1 941 ? 13.684 16.463 -30.160 1.00 89.12 941 GLY A CA 1
ATOM 7710 C C . GLY A 1 941 ? 12.545 16.311 -31.169 1.00 89.12 941 GLY A C 1
ATOM 7711 O O . GLY A 1 941 ? 11.574 15.664 -30.832 1.00 89.12 941 GLY A O 1
ATOM 7712 N N . GLU A 1 942 ? 12.623 16.889 -32.370 1.00 90.25 942 GLU A N 1
ATOM 7713 C CA . GLU A 1 942 ? 11.626 16.684 -33.438 1.00 90.25 942 GLU A CA 1
ATOM 7714 C C . GLU A 1 942 ? 12.002 15.543 -34.400 1.00 90.25 942 GLU A C 1
ATOM 7716 O O . GLU A 1 942 ? 11.250 15.232 -35.322 1.00 90.25 942 GLU A O 1
ATOM 7721 N N . TRP A 1 943 ? 13.188 14.958 -34.216 1.00 91.12 943 TRP A N 1
ATOM 7722 C CA . TRP A 1 943 ? 13.766 13.913 -35.057 1.00 91.12 943 TRP A CA 1
ATOM 7723 C C . TRP A 1 943 ? 14.188 12.722 -34.201 1.00 91.12 943 TRP A C 1
ATOM 7725 O O . TRP A 1 943 ? 14.359 12.832 -32.988 1.00 91.12 943 TRP A O 1
ATOM 7735 N N . TRP A 1 944 ? 14.438 11.579 -34.834 1.00 95.00 944 TRP A N 1
ATOM 7736 C CA . TRP A 1 944 ? 14.958 10.390 -34.156 1.00 95.00 944 TRP A CA 1
ATOM 7737 C C . TRP A 1 944 ? 16.481 10.500 -34.012 1.00 95.00 944 TRP A C 1
ATOM 7739 O O . TRP A 1 944 ? 17.239 9.806 -34.686 1.00 95.00 944 TRP A O 1
ATOM 7749 N N . SER A 1 945 ? 16.926 11.452 -33.188 1.00 96.19 945 SER A N 1
ATOM 7750 C CA . SER A 1 945 ? 18.342 11.827 -33.030 1.00 96.19 945 SER A CA 1
ATOM 7751 C C . SER A 1 945 ? 19.088 11.048 -31.939 1.00 96.19 945 SER A C 1
ATOM 7753 O O . SER A 1 945 ? 20.276 11.262 -31.713 1.00 96.19 945 SER A O 1
ATOM 7755 N N . TRP A 1 946 ? 18.408 10.131 -31.253 1.00 97.81 946 TRP A N 1
ATOM 7756 C CA . TRP A 1 946 ? 18.990 9.212 -30.277 1.00 97.81 946 TRP A CA 1
ATOM 7757 C C . TRP A 1 946 ? 18.447 7.801 -30.521 1.00 97.81 946 TRP A C 1
ATOM 7759 O O . TRP A 1 946 ? 17.342 7.648 -31.043 1.00 97.81 946 TRP A O 1
ATOM 7769 N N . CYS A 1 947 ? 19.206 6.763 -30.164 1.00 98.12 947 CYS A N 1
ATOM 7770 C CA . CYS A 1 947 ? 18.847 5.388 -30.520 1.00 98.12 947 CYS A CA 1
ATOM 7771 C C . CYS A 1 947 ? 17.528 4.925 -29.886 1.00 98.12 947 CYS A C 1
ATOM 7773 O O . CYS A 1 947 ? 16.791 4.163 -30.501 1.00 98.12 947 CYS A O 1
ATOM 7775 N N . ASP A 1 948 ? 17.191 5.421 -28.694 1.00 97.75 948 ASP A N 1
ATOM 7776 C CA . ASP A 1 948 ? 15.989 5.014 -27.959 1.00 97.75 948 ASP A CA 1
ATOM 7777 C C . ASP A 1 948 ? 14.709 5.370 -28.740 1.00 97.75 948 ASP A C 1
ATOM 7779 O O . ASP A 1 948 ? 13.725 4.632 -28.686 1.00 97.75 948 ASP A O 1
ATOM 7783 N N . ALA A 1 949 ? 14.743 6.445 -29.546 1.00 97.75 949 ALA A N 1
ATOM 7784 C CA . ALA A 1 949 ? 13.641 6.855 -30.419 1.00 97.75 949 ALA A CA 1
ATOM 7785 C C . ALA A 1 949 ? 13.200 5.746 -31.388 1.00 97.75 949 ALA A C 1
ATOM 7787 O O . ALA A 1 949 ? 12.038 5.733 -31.797 1.00 97.75 949 ALA A O 1
ATOM 7788 N N . LEU A 1 950 ? 14.103 4.812 -31.720 1.00 98.50 950 LEU A N 1
ATOM 7789 C CA . LEU A 1 950 ? 13.836 3.683 -32.609 1.00 98.50 950 LEU A CA 1
ATOM 7790 C C . LEU A 1 950 ? 12.915 2.620 -31.989 1.00 98.50 950 LEU A C 1
ATOM 7792 O O . LEU A 1 950 ? 12.318 1.832 -32.715 1.00 98.50 950 LEU A O 1
ATOM 7796 N N . TYR A 1 951 ? 12.728 2.615 -30.670 1.00 98.38 951 TYR A N 1
ATOM 7797 C CA . TYR A 1 951 ? 11.634 1.859 -30.057 1.00 98.38 951 TYR A CA 1
ATOM 7798 C C . TYR A 1 951 ? 10.325 2.647 -30.085 1.00 98.38 951 TYR A C 1
ATOM 7800 O O . TYR A 1 951 ? 9.270 2.091 -30.371 1.00 98.38 951 TYR A O 1
ATOM 7808 N N . MET A 1 952 ? 10.394 3.943 -29.778 1.00 97.12 952 MET A N 1
ATOM 7809 C CA . MET A 1 952 ? 9.223 4.757 -29.445 1.00 97.12 952 MET A CA 1
ATOM 7810 C C . MET A 1 952 ? 8.355 5.077 -30.662 1.00 97.12 952 MET A C 1
ATOM 7812 O O . MET A 1 952 ? 7.167 4.767 -30.686 1.00 97.12 952 MET A O 1
ATOM 7816 N N . ALA A 1 953 ? 8.945 5.717 -31.673 1.00 96.75 953 ALA A N 1
ATOM 7817 C CA . ALA A 1 953 ? 8.193 6.238 -32.807 1.00 96.75 953 ALA A CA 1
ATOM 7818 C C . ALA A 1 953 ? 7.953 5.198 -33.909 1.00 96.75 953 ALA A C 1
ATOM 7820 O O . ALA A 1 953 ? 6.805 5.076 -34.328 1.00 96.75 953 ALA A O 1
ATOM 7821 N N . PRO A 1 954 ? 8.948 4.415 -34.376 1.00 98.00 954 PRO A N 1
ATOM 7822 C CA . PRO A 1 954 ? 8.722 3.449 -35.450 1.00 98.00 954 PRO A CA 1
ATOM 7823 C C . PRO A 1 954 ? 7.585 2.469 -35.172 1.00 98.00 954 PRO A C 1
ATOM 7825 O O . PRO A 1 954 ? 6.756 2.226 -36.045 1.00 98.00 954 PRO A O 1
ATOM 7828 N N . THR A 1 955 ? 7.518 1.955 -33.942 1.00 97.06 955 THR A N 1
ATOM 7829 C CA . THR A 1 955 ? 6.470 1.019 -33.523 1.00 97.06 955 THR A CA 1
ATOM 7830 C C . THR A 1 955 ? 5.090 1.669 -33.588 1.00 97.06 955 THR A C 1
ATOM 7832 O O . THR A 1 955 ? 4.163 1.045 -34.086 1.00 97.06 955 THR A O 1
ATOM 7835 N N . ALA A 1 956 ? 4.954 2.947 -33.213 1.00 97.56 956 ALA A N 1
ATOM 7836 C CA . ALA A 1 956 ? 3.689 3.674 -33.314 1.00 97.56 956 ALA A CA 1
ATOM 7837 C C . ALA A 1 956 ? 3.186 3.775 -34.764 1.00 97.56 956 ALA A C 1
ATOM 7839 O O . ALA A 1 956 ? 2.011 3.529 -35.027 1.00 97.56 956 ALA A O 1
ATOM 7840 N N . PHE A 1 957 ? 4.070 4.095 -35.716 1.00 98.19 957 PHE A N 1
ATOM 7841 C CA . PHE A 1 957 ? 3.714 4.123 -37.139 1.00 98.19 957 PHE A CA 1
ATOM 7842 C C . PHE A 1 957 ? 3.370 2.726 -37.673 1.00 98.19 957 PHE A C 1
ATOM 7844 O O . PHE A 1 957 ? 2.396 2.588 -38.411 1.00 98.19 957 PHE A O 1
ATOM 7851 N N . ALA A 1 958 ? 4.136 1.698 -37.288 1.00 97.81 958 ALA A N 1
ATOM 7852 C CA . ALA A 1 958 ? 3.876 0.316 -37.686 1.00 97.81 958 ALA A CA 1
ATOM 7853 C C . ALA A 1 958 ? 2.524 -0.190 -37.152 1.00 97.81 958 ALA A C 1
ATOM 7855 O O . ALA A 1 958 ? 1.749 -0.751 -37.917 1.00 97.81 958 ALA A O 1
ATOM 7856 N N . SER A 1 959 ? 2.201 0.086 -35.887 1.00 97.69 959 SER A N 1
ATOM 7857 C CA . SER A 1 959 ? 0.931 -0.311 -35.265 1.00 97.69 959 SER A CA 1
ATOM 7858 C C . SER A 1 959 ? -0.275 0.393 -35.895 1.00 97.69 959 SER A C 1
ATOM 7860 O O . SER A 1 959 ? -1.322 -0.217 -36.084 1.00 97.69 959 SER A O 1
ATOM 7862 N N . VAL A 1 960 ? -0.153 1.675 -36.272 1.00 98.25 960 VAL A N 1
ATOM 7863 C CA . VAL A 1 960 ? -1.232 2.358 -37.012 1.00 98.25 960 VAL A CA 1
ATOM 7864 C C . VAL A 1 960 ? -1.379 1.779 -38.416 1.00 98.25 960 VAL A C 1
ATOM 7866 O O . VAL A 1 960 ? -2.506 1.572 -38.862 1.00 98.25 960 VAL A O 1
ATOM 7869 N N . TRP A 1 961 ? -0.278 1.476 -39.108 1.00 97.81 961 TRP A N 1
ATOM 7870 C CA . TRP A 1 961 ? -0.331 0.784 -40.397 1.00 97.81 961 TRP A CA 1
ATOM 7871 C C . TRP A 1 961 ? -1.012 -0.588 -40.278 1.00 97.81 961 TRP A C 1
ATOM 7873 O O . TRP A 1 961 ? -1.905 -0.872 -41.067 1.00 97.81 961 TRP A O 1
ATOM 7883 N N . GLU A 1 962 ? -0.690 -1.386 -39.257 1.00 97.00 962 GLU A N 1
ATOM 7884 C CA . GLU A 1 962 ? -1.278 -2.716 -39.027 1.00 97.00 962 GLU A CA 1
ATOM 7885 C C . GLU A 1 962 ? -2.810 -2.674 -38.972 1.00 97.00 962 GLU A C 1
ATOM 7887 O O . GLU A 1 962 ? -3.490 -3.502 -39.579 1.00 97.00 962 GLU A O 1
ATOM 7892 N N . VAL A 1 963 ? -3.368 -1.676 -38.282 1.00 97.50 963 VAL A N 1
ATOM 7893 C CA . VAL A 1 963 ? -4.819 -1.578 -38.082 1.00 97.50 963 VAL A CA 1
ATOM 7894 C C . VAL A 1 963 ? -5.552 -0.761 -39.150 1.00 97.50 963 VAL A C 1
ATOM 7896 O O . VAL A 1 963 ? -6.784 -0.793 -39.175 1.00 97.50 963 VAL A O 1
ATOM 7899 N N . THR A 1 964 ? -4.838 -0.037 -40.023 1.00 96.81 964 THR A N 1
ATOM 7900 C CA . THR A 1 964 ? -5.436 0.829 -41.067 1.00 96.81 964 THR A CA 1
ATOM 7901 C C . THR A 1 964 ? -5.132 0.403 -42.504 1.00 96.81 964 THR A C 1
ATOM 7903 O O . THR A 1 964 ? -5.925 0.698 -43.394 1.00 96.81 964 THR A O 1
ATOM 7906 N N . GLY A 1 965 ? -3.997 -0.254 -42.750 1.00 95.94 965 GLY A N 1
ATOM 7907 C CA . GLY A 1 965 ? -3.469 -0.546 -44.085 1.00 95.94 965 GLY A CA 1
ATOM 7908 C C . GLY A 1 965 ? -2.907 0.669 -44.840 1.00 95.94 965 GLY A C 1
ATOM 7909 O O . GLY A 1 965 ? -2.705 0.591 -46.048 1.00 95.94 965 GLY A O 1
ATOM 7910 N N . GLU A 1 966 ? -2.681 1.813 -44.184 1.00 96.62 966 GLU A N 1
ATOM 7911 C CA . GLU A 1 966 ? -2.217 3.041 -44.850 1.00 96.62 966 GLU A CA 1
ATOM 7912 C C . GLU A 1 966 ? -0.684 3.076 -45.014 1.00 96.62 966 GLU A C 1
ATOM 7914 O O . GLU A 1 966 ? 0.049 3.486 -44.109 1.00 96.62 966 GLU A O 1
ATOM 7919 N N . ASP A 1 967 ? -0.191 2.683 -46.195 1.00 95.50 967 ASP A N 1
ATOM 7920 C CA . ASP A 1 967 ? 1.246 2.511 -46.501 1.00 95.50 967 ASP A CA 1
ATOM 7921 C C . ASP A 1 967 ? 2.123 3.745 -46.234 1.00 95.50 967 ASP A C 1
ATOM 7923 O O . ASP A 1 967 ? 3.299 3.610 -45.896 1.00 95.50 967 ASP A O 1
ATOM 7927 N N . ALA A 1 968 ? 1.557 4.956 -46.289 1.00 95.69 968 ALA A N 1
ATOM 7928 C CA . ALA A 1 968 ? 2.288 6.194 -46.011 1.00 95.69 968 ALA A CA 1
ATOM 7929 C C . ALA A 1 968 ? 2.946 6.208 -44.615 1.00 95.69 968 ALA A C 1
ATOM 7931 O O . ALA A 1 968 ? 4.021 6.794 -44.442 1.00 95.69 968 ALA A O 1
ATOM 7932 N N . TYR A 1 969 ? 2.333 5.555 -43.621 1.00 96.44 969 TYR A N 1
ATOM 7933 C CA . TYR A 1 969 ? 2.915 5.424 -42.284 1.00 96.44 969 TYR A CA 1
ATOM 7934 C C . TYR A 1 969 ? 4.130 4.492 -42.285 1.00 96.44 969 TYR A C 1
ATOM 7936 O O . TYR A 1 969 ? 5.160 4.823 -41.689 1.00 96.44 969 TYR A O 1
ATOM 7944 N N . LEU A 1 970 ? 4.035 3.365 -42.993 1.00 94.81 970 LEU A N 1
ATOM 7945 C CA . LEU A 1 970 ? 5.114 2.390 -43.109 1.00 94.81 970 LEU A CA 1
ATOM 7946 C C . LEU A 1 970 ? 6.304 2.957 -43.899 1.00 94.81 970 LEU A C 1
ATOM 7948 O O . LEU A 1 970 ? 7.454 2.811 -43.479 1.00 94.81 970 LEU A O 1
ATOM 7952 N N . ASP A 1 971 ? 6.037 3.676 -44.988 1.00 94.75 971 ASP A N 1
ATOM 7953 C CA . ASP A 1 971 ? 7.052 4.324 -45.824 1.00 94.75 971 ASP A CA 1
ATOM 7954 C C . ASP A 1 971 ? 7.847 5.383 -45.057 1.00 94.75 971 ASP A C 1
ATOM 7956 O O . ASP A 1 971 ? 9.084 5.442 -45.134 1.00 94.75 971 ASP A O 1
ATOM 7960 N N . TYR A 1 972 ? 7.147 6.216 -44.282 1.00 94.88 972 TYR A N 1
ATOM 7961 C CA . TYR A 1 972 ? 7.784 7.210 -43.427 1.00 94.88 972 TYR A CA 1
ATOM 7962 C C . TYR A 1 972 ? 8.638 6.546 -42.348 1.00 94.88 972 TYR A C 1
ATOM 7964 O O . TYR A 1 972 ? 9.801 6.922 -42.177 1.00 94.88 972 TYR A O 1
ATOM 7972 N N . MET A 1 973 ? 8.089 5.538 -41.666 1.00 96.19 973 MET A N 1
ATOM 7973 C CA . MET A 1 973 ? 8.789 4.794 -40.623 1.00 96.19 973 MET A CA 1
ATOM 7974 C C . MET A 1 973 ? 10.085 4.176 -41.146 1.00 96.19 973 MET A C 1
ATOM 7976 O O . MET A 1 973 ? 11.153 4.427 -40.584 1.00 96.19 973 MET A O 1
ATOM 7980 N N . ASN A 1 974 ? 10.013 3.466 -42.274 1.00 96.62 974 ASN A N 1
ATOM 7981 C CA . ASN A 1 974 ? 11.173 2.866 -42.926 1.00 96.62 974 ASN A CA 1
ATOM 7982 C C . ASN A 1 974 ? 12.212 3.934 -43.311 1.00 96.62 974 ASN A C 1
ATOM 7984 O O . ASN A 1 974 ? 13.401 3.789 -43.026 1.00 96.62 974 ASN A O 1
ATOM 7988 N N . THR A 1 975 ? 11.772 5.044 -43.907 1.00 94.75 975 THR A N 1
ATOM 7989 C CA . THR A 1 975 ? 12.670 6.132 -44.317 1.00 94.75 975 THR A CA 1
ATOM 7990 C C . THR A 1 975 ? 13.410 6.749 -43.131 1.00 94.75 975 THR A C 1
ATOM 7992 O O . THR A 1 975 ? 14.625 6.943 -43.202 1.00 94.75 975 THR A O 1
ATOM 7995 N N . GLN A 1 976 ? 12.706 7.087 -42.049 1.00 95.44 976 GLN A N 1
ATOM 7996 C CA . GLN A 1 976 ? 13.333 7.715 -40.884 1.00 95.44 976 GLN A CA 1
ATOM 7997 C C . GLN A 1 976 ? 14.207 6.726 -40.104 1.00 95.44 976 GLN A C 1
ATOM 7999 O O . GLN A 1 976 ? 15.279 7.124 -39.648 1.00 95.44 976 GLN A O 1
ATOM 8004 N N . TRP A 1 977 ? 13.819 5.445 -40.031 1.00 97.81 977 TRP A N 1
ATOM 8005 C CA . TRP A 1 977 ? 14.620 4.401 -39.385 1.00 97.81 977 TRP A CA 1
ATOM 8006 C C . TRP A 1 977 ? 16.015 4.368 -39.991 1.00 97.81 977 TRP A C 1
ATOM 8008 O O . TRP A 1 977 ? 17.005 4.551 -39.287 1.00 97.81 977 TRP A O 1
ATOM 8018 N N . TRP A 1 978 ? 16.099 4.230 -41.317 1.00 97.38 978 TRP A N 1
ATOM 8019 C CA . TRP A 1 978 ? 17.389 4.092 -41.982 1.00 97.38 978 TRP A CA 1
ATOM 8020 C C . TRP A 1 978 ? 18.237 5.356 -41.919 1.00 97.38 978 TRP A C 1
ATOM 8022 O O . TRP A 1 978 ? 19.450 5.236 -41.801 1.00 97.38 978 TRP A O 1
ATOM 8032 N N . LYS A 1 979 ? 17.644 6.555 -41.892 1.00 95.94 979 LYS A N 1
ATOM 8033 C CA . LYS A 1 979 ? 18.419 7.788 -41.665 1.00 95.94 979 LYS A CA 1
ATOM 8034 C C . LYS A 1 979 ? 19.088 7.803 -40.293 1.00 95.94 979 LYS A C 1
ATOM 8036 O O . LYS A 1 979 ? 20.252 8.181 -40.189 1.00 95.94 979 LYS A O 1
ATOM 8041 N N . THR A 1 980 ? 18.375 7.384 -39.253 1.00 97.25 980 THR A N 1
ATOM 8042 C CA . THR A 1 980 ? 18.929 7.293 -37.897 1.00 97.25 980 THR A CA 1
ATOM 8043 C C . THR A 1 980 ? 19.928 6.149 -37.779 1.00 97.25 980 THR A C 1
ATOM 8045 O O . THR A 1 980 ? 21.018 6.345 -37.244 1.00 97.25 980 THR A O 1
ATOM 8048 N N . SER A 1 981 ? 19.603 4.968 -38.307 1.00 98.06 981 SER A N 1
ATOM 8049 C CA . SER A 1 981 ? 20.486 3.802 -38.296 1.00 98.06 981 SER A CA 1
ATOM 8050 C C . SER A 1 981 ? 21.787 4.054 -39.037 1.00 98.06 981 SER A C 1
ATOM 8052 O O . SER A 1 981 ? 22.846 3.777 -38.489 1.00 98.06 981 SER A O 1
ATOM 8054 N N . ASP A 1 982 ? 21.738 4.625 -40.241 1.00 96.88 982 ASP A N 1
ATOM 8055 C CA . ASP A 1 982 ? 22.940 4.903 -41.030 1.00 96.88 982 ASP A CA 1
ATOM 8056 C C . ASP A 1 982 ? 23.866 5.920 -40.327 1.00 96.88 982 ASP A C 1
ATOM 8058 O O . ASP A 1 982 ? 25.064 5.947 -40.610 1.00 96.88 982 ASP A O 1
ATOM 8062 N N . TYR A 1 983 ? 23.337 6.714 -39.384 1.00 97.75 983 TYR A N 1
ATOM 8063 C CA . TYR A 1 983 ? 24.096 7.679 -38.589 1.00 97.75 983 TYR A CA 1
ATOM 8064 C C . TYR A 1 983 ? 24.612 7.124 -37.248 1.00 97.75 983 TYR A C 1
ATOM 8066 O O . TYR A 1 983 ? 25.778 7.325 -36.915 1.00 97.75 983 TYR A O 1
ATOM 8074 N N . LEU A 1 984 ? 23.769 6.437 -36.467 1.00 98.38 984 LEU A N 1
ATOM 8075 C CA . LEU A 1 984 ? 24.082 6.019 -35.088 1.00 98.38 984 LEU A CA 1
ATOM 8076 C C . LEU A 1 984 ? 24.587 4.572 -34.959 1.00 98.38 984 LEU A C 1
ATOM 8078 O O . LEU A 1 984 ? 25.175 4.224 -33.928 1.00 98.38 984 LEU A O 1
ATOM 8082 N N . TYR A 1 985 ? 24.360 3.718 -35.962 1.00 98.50 985 TYR A N 1
ATOM 8083 C CA . TYR A 1 985 ? 24.789 2.320 -35.926 1.00 98.50 985 TYR A CA 1
ATOM 8084 C C . TYR A 1 985 ? 26.281 2.189 -36.239 1.00 98.50 985 TYR A C 1
ATOM 8086 O O . TYR A 1 985 ? 26.751 2.520 -37.330 1.00 98.50 985 TYR A O 1
ATOM 8094 N N . SER A 1 986 ? 27.038 1.626 -35.301 1.00 98.06 986 SER A N 1
ATOM 8095 C CA . SER A 1 986 ? 28.426 1.260 -35.544 1.00 98.06 986 SER A CA 1
ATOM 8096 C C . SER A 1 986 ? 28.506 -0.083 -36.259 1.00 98.06 986 SER A C 1
ATOM 8098 O O . SER A 1 986 ? 28.416 -1.140 -35.633 1.00 98.06 986 SER A O 1
ATOM 8100 N N . LYS A 1 987 ? 28.771 -0.056 -37.568 1.00 94.75 987 LYS A N 1
ATOM 8101 C CA . LYS A 1 987 ? 28.963 -1.276 -38.374 1.00 94.75 987 LYS A CA 1
ATOM 8102 C C . LYS A 1 987 ? 30.113 -2.159 -37.877 1.00 94.75 987 LYS A C 1
ATOM 8104 O O . LYS A 1 987 ? 30.071 -3.365 -38.064 1.00 94.75 987 LYS A O 1
ATOM 8109 N N . THR A 1 988 ? 31.140 -1.576 -37.251 1.00 95.56 988 THR A N 1
ATOM 8110 C CA . THR A 1 988 ? 32.292 -2.339 -36.737 1.00 95.56 988 THR A CA 1
ATOM 8111 C C . THR A 1 988 ? 32.011 -3.031 -35.413 1.00 95.56 988 THR A C 1
ATOM 8113 O O . THR A 1 988 ? 32.642 -4.036 -35.107 1.00 95.56 988 THR A O 1
ATOM 8116 N N . ASP A 1 989 ? 31.118 -2.464 -34.600 1.00 97.56 989 ASP A N 1
ATOM 8117 C CA . ASP A 1 989 ? 30.807 -3.010 -33.278 1.00 97.56 989 ASP A CA 1
ATOM 8118 C C . ASP A 1 989 ? 29.472 -3.762 -33.264 1.00 97.56 989 ASP A C 1
ATOM 8120 O O . ASP A 1 989 ? 29.211 -4.447 -32.283 1.00 97.56 989 ASP A O 1
ATOM 8124 N N . SER A 1 990 ? 28.659 -3.637 -34.322 1.00 98.25 990 SER A N 1
ATOM 8125 C CA . SER A 1 990 ? 27.284 -4.144 -34.437 1.00 98.25 990 SER A CA 1
ATOM 8126 C C . SER A 1 990 ? 26.368 -3.665 -33.305 1.00 98.25 990 SER A C 1
ATOM 8128 O O . SER A 1 990 ? 25.516 -4.401 -32.812 1.00 98.25 990 SER A O 1
ATOM 8130 N N . LEU A 1 991 ? 26.566 -2.415 -32.873 1.00 98.56 991 LEU A N 1
ATOM 8131 C CA . LEU A 1 991 ? 25.855 -1.766 -31.769 1.00 98.56 991 LEU A CA 1
ATOM 8132 C C . LEU A 1 991 ? 25.544 -0.303 -32.104 1.00 98.56 991 LEU A C 1
ATOM 8134 O O . LEU A 1 991 ? 26.206 0.323 -32.933 1.00 98.56 991 LEU A O 1
ATOM 8138 N N . TYR A 1 992 ? 24.558 0.256 -31.414 1.00 98.62 992 TYR A N 1
ATOM 8139 C CA . TYR A 1 992 ? 24.122 1.642 -31.538 1.00 98.62 992 TYR A CA 1
ATOM 8140 C C . TYR A 1 992 ? 24.737 2.533 -30.470 1.00 98.62 992 TYR A C 1
ATOM 8142 O O . TYR A 1 992 ? 24.602 2.275 -29.268 1.00 98.62 992 TYR A O 1
ATOM 8150 N N . TYR A 1 993 ? 25.349 3.629 -30.913 1.00 98.56 993 TYR A N 1
ATOM 8151 C CA . TYR A 1 993 ? 25.620 4.754 -30.029 1.00 98.56 993 TYR A CA 1
ATOM 8152 C C . TYR A 1 993 ? 24.301 5.379 -29.580 1.00 98.56 993 TYR A C 1
ATOM 8154 O O . TYR A 1 993 ? 23.365 5.488 -30.373 1.00 98.56 993 TYR A O 1
ATOM 8162 N N . ARG A 1 994 ? 24.235 5.821 -28.316 1.00 97.44 994 ARG A N 1
ATOM 8163 C CA . ARG A 1 994 ? 23.030 6.480 -27.793 1.00 97.44 994 ARG A CA 1
ATOM 8164 C C . ARG A 1 994 ? 22.687 7.718 -28.613 1.00 97.44 994 ARG A C 1
ATOM 8166 O O . ARG A 1 994 ? 21.534 7.914 -28.971 1.00 97.44 994 ARG A O 1
ATOM 8173 N N . ASP A 1 995 ? 23.694 8.533 -28.895 1.00 97.88 995 ASP A N 1
ATOM 8174 C CA . ASP A 1 995 ? 23.660 9.682 -29.794 1.00 97.88 995 ASP A CA 1
ATOM 8175 C C . ASP A 1 995 ? 25.098 10.041 -30.223 1.00 97.88 995 ASP A C 1
ATOM 8177 O O . ASP A 1 995 ? 26.060 9.409 -29.770 1.00 97.88 995 ASP A O 1
ATOM 8181 N N . ASP A 1 996 ? 25.256 11.047 -31.084 1.00 97.31 996 ASP A N 1
ATOM 8182 C CA . ASP A 1 996 ? 26.550 11.447 -31.656 1.00 97.31 996 ASP A CA 1
ATOM 8183 C C . ASP A 1 996 ? 27.591 11.958 -30.643 1.00 97.31 996 ASP A C 1
ATOM 8185 O O . ASP A 1 996 ? 28.795 11.855 -30.904 1.00 97.31 996 ASP A O 1
ATOM 8189 N N . ARG A 1 997 ? 27.190 12.397 -29.441 1.00 95.88 997 ARG A N 1
ATOM 8190 C CA . ARG A 1 997 ? 28.136 12.768 -28.369 1.00 95.88 997 ARG A CA 1
ATOM 8191 C C . ARG A 1 997 ? 28.963 11.568 -27.910 1.00 95.88 997 ARG A C 1
ATOM 8193 O O . ARG A 1 997 ? 30.089 11.732 -27.440 1.00 95.88 997 ARG A O 1
ATOM 8200 N N . PHE A 1 998 ? 28.439 10.352 -28.077 1.00 96.88 998 PHE A N 1
ATOM 8201 C CA . PHE A 1 998 ? 29.103 9.117 -27.662 1.00 96.88 998 PHE A CA 1
ATOM 8202 C C . PHE A 1 998 ? 30.080 8.552 -28.702 1.00 96.88 998 PHE A C 1
ATOM 8204 O O . PHE A 1 998 ? 30.817 7.616 -28.383 1.00 96.88 998 PHE A O 1
ATOM 8211 N N . PHE A 1 999 ? 30.163 9.126 -29.910 1.00 97.50 999 PHE A N 1
ATOM 8212 C CA . PHE A 1 999 ? 31.112 8.672 -30.937 1.00 97.50 999 PHE A CA 1
ATOM 8213 C C . PHE A 1 999 ? 32.563 8.728 -30.432 1.00 97.50 999 PHE A C 1
ATOM 8215 O O . PHE A 1 999 ? 33.338 7.769 -30.564 1.00 97.50 999 PHE A O 1
ATOM 8222 N N . SER A 1 1000 ? 32.927 9.833 -29.780 1.00 94.88 1000 SER A N 1
ATOM 8223 C CA . SER A 1 1000 ? 34.261 10.052 -29.212 1.00 94.88 1000 SER A CA 1
ATOM 8224 C C . SER A 1 1000 ? 34.362 9.691 -27.727 1.00 94.88 1000 SER A C 1
ATOM 8226 O O . SER A 1 1000 ? 35.459 9.376 -27.265 1.00 94.88 1000 SER A O 1
ATOM 8228 N N . GLN A 1 1001 ? 33.250 9.669 -26.985 1.00 94.06 1001 GLN A N 1
ATOM 8229 C CA . GLN A 1 1001 ? 33.258 9.396 -25.546 1.00 94.06 1001 GLN A CA 1
ATOM 8230 C C . GLN A 1 1001 ? 33.747 7.977 -25.222 1.00 94.06 1001 GLN A C 1
ATOM 8232 O O . GLN A 1 1001 ? 33.453 7.004 -25.927 1.00 94.06 1001 GLN A O 1
ATOM 8237 N N . ARG A 1 1002 ? 34.498 7.852 -24.126 1.00 94.88 1002 ARG A N 1
ATOM 8238 C CA . ARG A 1 1002 ? 34.993 6.581 -23.589 1.00 94.88 1002 ARG A CA 1
ATOM 8239 C C . ARG A 1 1002 ? 34.691 6.479 -22.097 1.00 94.88 1002 ARG A C 1
ATOM 8241 O O . ARG A 1 1002 ? 34.495 7.499 -21.438 1.00 94.88 1002 ARG A O 1
ATOM 8248 N N . THR A 1 1003 ? 34.640 5.256 -21.584 1.00 93.06 1003 THR A N 1
ATOM 8249 C CA . THR A 1 1003 ? 34.645 4.995 -20.139 1.00 93.06 1003 THR A CA 1
ATOM 8250 C C . THR A 1 1003 ? 36.001 5.339 -19.530 1.00 93.06 1003 THR A C 1
ATOM 8252 O O . THR A 1 1003 ? 36.981 5.558 -20.247 1.00 93.06 1003 THR A O 1
ATOM 8255 N N . GLU A 1 1004 ? 36.086 5.327 -18.201 1.00 90.06 1004 GLU A N 1
ATOM 8256 C CA . GLU A 1 1004 ? 37.361 5.461 -17.482 1.00 90.06 1004 GLU A CA 1
ATOM 8257 C C . GLU A 1 1004 ? 38.374 4.353 -17.830 1.00 90.06 1004 GLU A C 1
ATOM 8259 O O . GLU A 1 1004 ? 39.577 4.595 -17.792 1.00 90.06 1004 GLU A O 1
ATOM 8264 N N . ASN A 1 1005 ? 37.904 3.188 -18.295 1.00 93.06 1005 ASN A N 1
ATOM 8265 C CA . ASN A 1 1005 ? 38.746 2.093 -18.793 1.00 93.06 1005 ASN A CA 1
ATOM 8266 C C . ASN A 1 1005 ? 39.121 2.243 -20.284 1.00 93.06 1005 ASN A C 1
ATOM 8268 O O . ASN A 1 1005 ? 39.633 1.308 -20.906 1.00 93.06 1005 ASN A O 1
ATOM 8272 N N . GLY A 1 1006 ? 38.821 3.391 -20.903 1.00 95.25 1006 GLY A N 1
ATOM 8273 C CA . GLY A 1 1006 ? 39.136 3.683 -22.304 1.00 95.25 1006 GLY A CA 1
ATOM 8274 C C . GLY A 1 1006 ? 38.280 2.928 -23.332 1.00 95.25 1006 GLY A C 1
ATOM 8275 O O . GLY A 1 1006 ? 38.617 2.916 -24.518 1.00 95.25 1006 GLY A O 1
ATOM 8276 N N . LYS A 1 1007 ? 37.176 2.292 -22.920 1.00 96.44 1007 LYS A N 1
ATOM 8277 C CA . LYS A 1 1007 ? 36.281 1.527 -23.807 1.00 96.44 1007 LYS A CA 1
ATOM 8278 C C . LYS A 1 1007 ? 35.200 2.419 -24.415 1.00 96.44 1007 LYS A C 1
ATOM 8280 O O . LYS A 1 1007 ? 34.848 3.455 -23.858 1.00 96.44 1007 LYS A O 1
ATOM 8285 N N . LYS A 1 1008 ? 34.666 2.031 -25.579 1.00 97.19 1008 LYS A N 1
ATOM 8286 C CA . LYS A 1 1008 ? 33.512 2.713 -26.197 1.00 97.19 1008 LYS A CA 1
ATOM 8287 C C . LYS A 1 1008 ? 32.286 2.595 -25.287 1.00 97.19 1008 LYS A C 1
ATOM 8289 O O . LYS A 1 1008 ? 32.100 1.578 -24.625 1.00 97.19 1008 LYS A O 1
ATOM 8294 N N . VAL A 1 1009 ? 31.445 3.626 -25.281 1.00 97.00 1009 VAL A N 1
ATOM 8295 C CA . VAL A 1 1009 ? 30.216 3.650 -24.481 1.00 97.00 1009 VAL A CA 1
ATOM 8296 C C . VAL A 1 1009 ? 29.043 3.190 -25.341 1.00 97.00 1009 VAL A C 1
ATOM 8298 O O . VAL A 1 1009 ? 28.461 3.981 -26.079 1.00 97.00 1009 VAL A O 1
ATOM 8301 N N . PHE A 1 1010 ? 28.694 1.908 -25.228 1.00 98.06 1010 PHE A N 1
ATOM 8302 C CA . PHE A 1 1010 ? 27.464 1.354 -25.794 1.00 98.06 1010 PHE A CA 1
ATOM 8303 C C . PHE A 1 1010 ? 26.521 1.002 -24.655 1.00 98.06 1010 PHE A C 1
ATOM 8305 O O . PHE A 1 1010 ? 26.731 0.034 -23.924 1.00 98.06 1010 PHE A O 1
ATOM 8312 N N . TRP A 1 1011 ? 25.503 1.834 -24.473 1.00 97.50 1011 TRP A N 1
ATOM 8313 C CA . TRP A 1 1011 ? 24.564 1.681 -23.375 1.00 97.50 1011 TRP A CA 1
ATOM 8314 C C . TRP A 1 1011 ? 23.669 0.456 -23.589 1.00 97.50 1011 TRP A C 1
ATOM 8316 O O . TRP A 1 1011 ? 23.047 0.320 -24.647 1.00 97.50 1011 TRP A O 1
ATOM 8326 N N . GLY A 1 1012 ? 23.606 -0.416 -22.579 1.00 97.06 1012 GLY A N 1
ATOM 8327 C CA . GLY A 1 1012 ? 22.854 -1.669 -22.596 1.00 97.06 1012 GLY A CA 1
ATOM 8328 C C . GLY A 1 1012 ? 21.385 -1.443 -22.913 1.00 97.06 1012 GLY A C 1
ATOM 8329 O O . GLY A 1 1012 ? 20.891 -1.963 -23.910 1.00 97.06 1012 GLY A O 1
ATOM 8330 N N . ARG A 1 1013 ? 20.705 -0.587 -22.139 1.00 97.19 1013 ARG A N 1
ATOM 8331 C CA . ARG A 1 1013 ? 19.296 -0.265 -22.397 1.00 97.19 1013 ARG A CA 1
ATOM 8332 C C . ARG A 1 1013 ? 19.091 0.474 -23.724 1.00 97.19 1013 ARG A C 1
ATOM 8334 O O . ARG A 1 1013 ? 18.110 0.200 -24.396 1.00 97.19 1013 ARG A O 1
ATOM 8341 N N . GLY A 1 1014 ? 20.014 1.344 -24.138 1.00 97.81 1014 GLY A N 1
ATOM 8342 C CA . GLY A 1 1014 ? 19.933 2.030 -25.438 1.00 97.81 1014 GLY A CA 1
ATOM 8343 C C . GLY A 1 1014 ? 19.869 1.049 -26.609 1.00 97.81 1014 GLY A C 1
ATOM 8344 O O . GLY A 1 1014 ? 19.010 1.155 -27.477 1.00 97.81 1014 GLY A O 1
ATOM 8345 N N . ASN A 1 1015 ? 20.726 0.028 -26.587 1.00 98.69 1015 ASN A N 1
ATOM 8346 C CA . ASN A 1 1015 ? 20.694 -1.052 -27.575 1.00 98.69 1015 ASN A CA 1
ATOM 8347 C C . ASN A 1 1015 ? 19.482 -1.977 -27.385 1.00 98.69 1015 ASN A C 1
ATOM 8349 O O . ASN A 1 1015 ? 18.912 -2.429 -28.377 1.00 98.69 1015 ASN A O 1
ATOM 8353 N N . GLY A 1 1016 ? 19.056 -2.190 -26.136 1.00 98.44 1016 GLY A N 1
ATOM 8354 C CA . GLY A 1 1016 ? 17.806 -2.868 -25.791 1.00 98.44 1016 GLY A CA 1
ATOM 8355 C C . GLY A 1 1016 ? 16.583 -2.225 -26.455 1.00 98.44 1016 GLY A C 1
ATOM 8356 O O . GLY A 1 1016 ? 15.779 -2.924 -27.064 1.00 98.44 1016 GLY A O 1
ATOM 8357 N N . TRP A 1 1017 ? 16.481 -0.892 -26.439 1.00 98.62 1017 TRP A N 1
ATOM 8358 C CA . TRP A 1 1017 ? 15.420 -0.169 -27.143 1.00 98.62 1017 TRP A CA 1
ATOM 8359 C C . TRP A 1 1017 ? 15.412 -0.478 -28.634 1.00 98.62 1017 TRP A C 1
ATOM 8361 O O . TRP A 1 1017 ? 14.382 -0.861 -29.183 1.00 98.62 1017 TRP A O 1
ATOM 8371 N N . VAL A 1 1018 ? 16.563 -0.364 -29.295 1.00 98.81 1018 VAL A N 1
ATOM 8372 C CA . VAL A 1 1018 ? 16.639 -0.589 -30.741 1.00 98.81 1018 VAL A CA 1
ATOM 8373 C C . VAL A 1 1018 ? 16.262 -2.023 -31.102 1.00 98.81 1018 VAL A C 1
ATOM 8375 O O . VAL A 1 1018 ? 15.460 -2.227 -32.012 1.00 98.81 1018 VAL A O 1
ATOM 8378 N N . ILE A 1 1019 ? 16.792 -3.021 -30.389 1.00 98.75 1019 ILE A N 1
ATOM 8379 C CA . ILE A 1 1019 ? 16.501 -4.419 -30.718 1.00 98.75 1019 ILE A CA 1
ATOM 8380 C C . ILE A 1 1019 ? 15.067 -4.824 -30.351 1.00 98.75 1019 ILE A C 1
ATOM 8382 O O . ILE A 1 1019 ? 14.431 -5.571 -31.097 1.00 98.75 1019 ILE A O 1
ATOM 8386 N N . GLY A 1 1020 ? 14.511 -4.275 -29.268 1.00 98.44 1020 GLY A N 1
ATOM 8387 C CA . GLY A 1 1020 ? 13.094 -4.420 -28.942 1.00 98.44 1020 GLY A CA 1
ATOM 8388 C C . GLY A 1 1020 ? 12.186 -3.781 -29.999 1.00 98.44 1020 GLY A C 1
ATOM 8389 O O . GLY A 1 1020 ? 11.160 -4.360 -30.356 1.00 98.44 1020 GLY A O 1
ATOM 8390 N N . GLY A 1 1021 ? 12.586 -2.629 -30.548 1.00 98.25 1021 GLY A N 1
ATOM 8391 C CA . GLY A 1 1021 ? 11.883 -1.931 -31.626 1.00 98.25 1021 GLY A CA 1
ATOM 8392 C C . GLY A 1 1021 ? 11.920 -2.715 -32.936 1.00 98.25 1021 GLY A C 1
ATOM 8393 O O . GLY A 1 1021 ? 10.873 -2.948 -33.533 1.00 98.25 1021 GLY A O 1
ATOM 8394 N N . LEU A 1 1022 ? 13.101 -3.215 -33.329 1.00 98.25 1022 LEU A N 1
ATOM 8395 C CA . LEU A 1 1022 ? 13.267 -4.132 -34.466 1.00 98.25 1022 LEU A CA 1
ATOM 8396 C C . LEU A 1 1022 ? 12.349 -5.345 -34.347 1.00 98.25 1022 LEU A C 1
ATOM 8398 O O . LEU A 1 1022 ? 11.684 -5.707 -35.312 1.00 98.25 1022 LEU A O 1
ATOM 8402 N N . THR A 1 1023 ? 12.312 -5.951 -33.161 1.00 98.44 1023 THR A N 1
ATOM 8403 C CA . THR A 1 1023 ? 11.491 -7.132 -32.886 1.00 98.44 1023 THR A CA 1
ATOM 8404 C C . THR A 1 1023 ? 10.009 -6.821 -33.093 1.00 98.44 1023 THR A C 1
ATOM 8406 O O . THR A 1 1023 ? 9.351 -7.532 -33.838 1.00 98.44 1023 THR A O 1
ATOM 8409 N N . GLN A 1 1024 ? 9.491 -5.723 -32.528 1.00 97.62 1024 GLN A N 1
ATOM 8410 C CA . GLN A 1 1024 ? 8.086 -5.334 -32.723 1.00 97.62 1024 GLN A CA 1
ATOM 8411 C C . GLN A 1 1024 ? 7.747 -4.991 -34.180 1.00 97.62 1024 GLN A C 1
ATOM 8413 O O . GLN A 1 1024 ? 6.703 -5.403 -34.673 1.00 97.62 1024 GLN A O 1
ATOM 8418 N N . ILE A 1 1025 ? 8.624 -4.278 -34.892 1.00 97.81 1025 ILE A N 1
ATOM 8419 C CA . ILE A 1 1025 ? 8.413 -3.980 -36.318 1.00 97.81 1025 ILE A CA 1
ATOM 8420 C C . ILE A 1 1025 ? 8.368 -5.279 -37.130 1.00 97.81 1025 ILE A C 1
ATOM 8422 O O . ILE A 1 1025 ? 7.511 -5.431 -37.993 1.00 97.81 1025 ILE A O 1
ATOM 8426 N N . LEU A 1 1026 ? 9.275 -6.224 -36.865 1.00 98.19 1026 LEU A N 1
ATOM 8427 C CA . LEU A 1 1026 ? 9.323 -7.504 -37.573 1.00 98.19 1026 LEU A CA 1
ATOM 8428 C C . LEU A 1 1026 ? 8.163 -8.450 -37.219 1.00 98.19 1026 LEU A C 1
ATOM 8430 O O . LEU A 1 1026 ? 7.845 -9.300 -38.051 1.00 98.19 1026 LEU A O 1
ATOM 8434 N N . ASP A 1 1027 ? 7.577 -8.314 -36.025 1.00 95.75 1027 ASP A N 1
ATOM 8435 C CA . ASP A 1 1027 ? 6.357 -9.014 -35.587 1.00 95.75 1027 ASP A CA 1
ATOM 8436 C C . ASP A 1 1027 ? 5.128 -8.516 -36.372 1.00 95.75 1027 ASP A C 1
ATOM 8438 O O . ASP A 1 1027 ? 4.274 -9.312 -36.745 1.00 95.75 1027 ASP A O 1
ATOM 8442 N N . ILE A 1 1028 ? 5.084 -7.213 -36.685 1.00 95.75 1028 ILE A N 1
ATOM 8443 C CA . ILE A 1 1028 ? 4.000 -6.562 -37.444 1.00 95.75 1028 ILE A CA 1
ATOM 8444 C C . ILE A 1 1028 ? 4.168 -6.730 -38.966 1.00 95.75 1028 ILE A C 1
ATOM 8446 O O . ILE A 1 1028 ? 3.193 -6.889 -39.699 1.00 95.75 1028 ILE A O 1
ATOM 8450 N N . LEU A 1 1029 ? 5.401 -6.652 -39.479 1.00 95.06 1029 LEU A N 1
ATOM 8451 C CA . LEU A 1 1029 ? 5.659 -6.666 -40.919 1.00 95.06 1029 LEU A CA 1
ATOM 8452 C C . LEU A 1 1029 ? 5.285 -8.016 -41.563 1.00 95.06 1029 LEU A C 1
ATOM 8454 O O . LEU A 1 1029 ? 5.839 -9.050 -41.172 1.00 95.06 1029 LEU A O 1
ATOM 8458 N N . PRO A 1 1030 ? 4.482 -8.013 -42.647 1.00 91.69 1030 PRO A N 1
ATOM 8459 C CA . PRO A 1 1030 ? 4.186 -9.206 -43.425 1.00 91.69 1030 PRO A CA 1
ATOM 8460 C C . PRO A 1 1030 ? 5.457 -9.877 -43.927 1.00 91.69 1030 PRO A C 1
ATOM 8462 O O . PRO A 1 1030 ? 6.429 -9.208 -44.291 1.00 91.69 1030 PRO A O 1
ATOM 8465 N N . SER A 1 1031 ? 5.440 -11.209 -43.988 1.00 90.06 1031 SER A N 1
ATOM 8466 C CA . SER A 1 1031 ? 6.606 -12.005 -44.393 1.00 90.06 1031 SER A CA 1
ATOM 8467 C C . SER A 1 1031 ? 7.167 -11.641 -45.779 1.00 90.06 1031 SER A C 1
ATOM 8469 O O . SER A 1 1031 ? 8.370 -11.792 -45.997 1.00 90.06 1031 SER A O 1
ATOM 8471 N N . ASP A 1 1032 ? 6.323 -11.117 -46.670 1.00 91.44 1032 ASP A N 1
ATOM 8472 C CA . ASP A 1 1032 ? 6.601 -10.695 -48.045 1.00 91.44 1032 ASP A CA 1
ATOM 8473 C C . ASP A 1 1032 ? 6.855 -9.182 -48.202 1.00 91.44 1032 ASP A C 1
ATOM 8475 O O . ASP A 1 1032 ? 7.099 -8.710 -49.314 1.00 91.44 1032 ASP A O 1
ATOM 8479 N N . SER A 1 1033 ? 6.854 -8.410 -47.108 1.00 93.81 1033 SER A N 1
ATOM 8480 C CA . SER A 1 1033 ? 7.125 -6.970 -47.157 1.00 93.81 1033 SER A CA 1
ATOM 8481 C C . SER A 1 1033 ? 8.509 -6.673 -47.761 1.00 93.81 1033 SER A C 1
ATOM 8483 O O . SER A 1 1033 ? 9.515 -7.242 -47.314 1.00 93.81 1033 SER A O 1
ATOM 8485 N N . PRO A 1 1034 ? 8.620 -5.713 -48.703 1.00 93.25 1034 PRO A N 1
ATOM 8486 C CA . PRO A 1 1034 ? 9.893 -5.368 -49.339 1.00 93.25 1034 PRO A CA 1
ATOM 8487 C C . PRO A 1 1034 ? 10.906 -4.750 -48.364 1.00 93.25 1034 PRO A C 1
ATOM 8489 O O . PRO A 1 1034 ? 12.110 -4.767 -48.626 1.00 93.25 1034 PRO A O 1
ATOM 8492 N N . TYR A 1 1035 ? 10.449 -4.221 -47.225 1.00 94.88 1035 TYR A N 1
ATOM 8493 C CA . TYR A 1 1035 ? 11.320 -3.631 -46.205 1.00 94.88 1035 TYR A CA 1
ATOM 8494 C C . TYR A 1 1035 ? 11.921 -4.679 -45.261 1.00 94.88 1035 TYR A C 1
ATOM 8496 O O . TYR A 1 1035 ? 13.010 -4.475 -44.711 1.00 94.88 1035 TYR A O 1
ATOM 8504 N N . ARG A 1 1036 ? 11.258 -5.831 -45.108 1.00 96.50 1036 ARG A N 1
ATOM 8505 C CA . ARG A 1 1036 ? 11.592 -6.854 -44.110 1.00 96.50 1036 ARG A CA 1
ATOM 8506 C C . ARG A 1 1036 ? 13.032 -7.386 -44.202 1.00 96.50 1036 ARG A C 1
ATOM 8508 O O . ARG A 1 1036 ? 13.668 -7.484 -43.151 1.00 96.50 1036 ARG A O 1
ATOM 8515 N N . PRO A 1 1037 ? 13.615 -7.677 -45.386 1.00 97.75 1037 PRO A N 1
ATOM 8516 C CA . PRO A 1 1037 ? 14.966 -8.242 -45.466 1.00 97.75 1037 PRO A CA 1
ATOM 8517 C C . PRO A 1 1037 ? 16.055 -7.366 -44.832 1.00 97.75 1037 PRO A C 1
ATOM 8519 O O . PRO A 1 1037 ? 16.944 -7.886 -44.155 1.00 97.75 1037 PRO A O 1
ATOM 8522 N N . ARG A 1 1038 ? 15.980 -6.036 -45.002 1.00 97.25 1038 ARG A N 1
ATOM 8523 C CA . ARG A 1 1038 ? 16.981 -5.106 -44.447 1.00 97.25 1038 ARG A CA 1
ATOM 8524 C C . ARG A 1 1038 ? 16.884 -5.037 -42.919 1.00 97.25 1038 ARG A C 1
ATOM 8526 O O . ARG A 1 1038 ? 17.914 -5.016 -42.247 1.00 97.25 1038 ARG A O 1
ATOM 8533 N N . PHE A 1 1039 ? 15.668 -5.081 -42.372 1.00 98.38 1039 PHE A N 1
ATOM 8534 C CA . PHE A 1 1039 ? 15.439 -5.159 -40.926 1.00 98.38 1039 PHE A CA 1
ATOM 8535 C C . PHE A 1 1039 ? 15.937 -6.480 -40.324 1.00 98.38 1039 PHE A C 1
ATOM 8537 O O . PHE A 1 1039 ? 16.618 -6.453 -39.301 1.00 98.38 1039 PHE A O 1
ATOM 8544 N N . ILE A 1 1040 ? 15.687 -7.624 -40.977 1.00 98.38 1040 ILE A N 1
ATOM 8545 C CA . ILE A 1 1040 ? 16.212 -8.930 -40.532 1.00 98.38 1040 ILE A CA 1
ATOM 8546 C C . ILE A 1 1040 ? 17.740 -8.921 -40.495 1.00 98.38 1040 ILE A C 1
ATOM 8548 O O . ILE A 1 1040 ? 18.324 -9.430 -39.540 1.00 98.38 1040 ILE A O 1
ATOM 8552 N N . ALA A 1 1041 ? 18.392 -8.367 -41.523 1.00 98.12 1041 ALA A N 1
ATOM 8553 C CA . ALA A 1 1041 ? 19.850 -8.300 -41.574 1.00 98.12 1041 ALA A CA 1
ATOM 8554 C C . ALA A 1 1041 ? 20.411 -7.537 -40.363 1.00 98.12 1041 ALA A C 1
ATOM 8556 O O . ALA A 1 1041 ? 21.254 -8.064 -39.640 1.00 98.12 1041 ALA A O 1
ATOM 8557 N N . GLN A 1 1042 ? 19.868 -6.349 -40.079 1.00 98.38 1042 GLN A N 1
ATOM 8558 C CA . GLN A 1 1042 ? 20.277 -5.559 -38.919 1.00 98.38 1042 GLN A CA 1
ATOM 8559 C C . GLN A 1 1042 ? 19.969 -6.258 -37.586 1.00 98.38 1042 GLN A C 1
ATOM 8561 O O . GLN A 1 1042 ? 20.819 -6.280 -36.697 1.00 98.38 1042 GLN A O 1
ATOM 8566 N N . TYR A 1 1043 ? 18.789 -6.869 -37.456 1.00 98.69 1043 TYR A N 1
ATOM 8567 C CA . TYR A 1 1043 ? 18.418 -7.660 -36.282 1.00 98.69 1043 TYR A CA 1
ATOM 8568 C C . TYR A 1 1043 ? 19.427 -8.788 -36.019 1.00 98.69 1043 TYR A C 1
ATOM 8570 O O . TYR A 1 1043 ? 19.922 -8.911 -34.899 1.00 98.69 1043 TYR A O 1
ATOM 8578 N N . LYS A 1 1044 ? 19.790 -9.568 -37.050 1.00 98.44 1044 LYS A N 1
ATOM 8579 C CA . LYS A 1 1044 ? 20.738 -10.689 -36.933 1.00 98.44 1044 LYS A CA 1
ATOM 8580 C C . LYS A 1 1044 ? 22.145 -10.231 -36.543 1.00 98.44 1044 LYS A C 1
ATOM 8582 O O . LYS A 1 1044 ? 22.773 -10.873 -35.702 1.00 98.44 1044 LYS A O 1
ATOM 8587 N N . GLU A 1 1045 ? 22.631 -9.128 -37.114 1.00 98.12 1045 GLU A N 1
ATOM 8588 C CA . GLU A 1 1045 ? 23.925 -8.546 -36.733 1.00 98.12 1045 GLU A CA 1
ATOM 8589 C C . GLU A 1 1045 ? 23.941 -8.131 -35.255 1.00 98.12 1045 GLU A C 1
ATOM 8591 O O . GLU A 1 1045 ? 24.848 -8.506 -34.506 1.00 98.12 1045 GLU A O 1
ATOM 8596 N N . MET A 1 1046 ? 22.910 -7.400 -34.819 1.00 98.62 1046 MET A N 1
ATOM 8597 C CA . MET A 1 1046 ? 22.809 -6.916 -33.444 1.00 98.62 1046 MET A CA 1
ATOM 8598 C C . MET A 1 1046 ? 22.663 -8.053 -32.436 1.00 98.62 1046 MET A C 1
ATOM 8600 O O . MET A 1 1046 ? 23.405 -8.095 -31.455 1.00 98.62 1046 MET A O 1
ATOM 8604 N N . ILE A 1 1047 ? 21.735 -8.990 -32.655 1.00 98.50 1047 ILE A N 1
ATOM 8605 C CA . ILE A 1 1047 ? 21.496 -10.074 -31.693 1.00 98.50 1047 ILE A CA 1
ATOM 8606 C C . ILE A 1 1047 ? 22.700 -11.011 -31.595 1.00 98.50 1047 ILE A C 1
ATOM 8608 O O . ILE A 1 1047 ? 23.065 -11.410 -30.492 1.00 98.50 1047 ILE A O 1
ATOM 8612 N N . GLY A 1 1048 ? 23.386 -11.287 -32.712 1.00 98.12 1048 GLY A N 1
ATOM 8613 C CA . GLY A 1 1048 ? 24.630 -12.055 -32.706 1.00 98.12 1048 GLY A CA 1
ATOM 8614 C C . GLY A 1 1048 ? 25.711 -11.381 -31.860 1.00 98.12 1048 GLY A C 1
ATOM 8615 O O . GLY A 1 1048 ? 26.379 -12.034 -31.053 1.00 98.12 1048 GLY A O 1
ATOM 8616 N N . LYS A 1 1049 ? 25.839 -10.052 -31.966 1.00 98.44 1049 LYS A N 1
ATOM 8617 C CA . LYS A 1 1049 ? 26.755 -9.293 -31.115 1.00 98.44 1049 LYS A CA 1
ATOM 8618 C C . LYS A 1 1049 ? 26.341 -9.320 -29.648 1.00 98.44 1049 LYS A C 1
ATOM 8620 O O . LYS A 1 1049 ? 27.201 -9.553 -28.800 1.00 98.44 1049 LYS A O 1
ATOM 8625 N N . LEU A 1 1050 ? 25.066 -9.099 -29.341 1.00 98.50 1050 LEU A N 1
ATOM 8626 C CA . LEU A 1 1050 ? 24.559 -9.088 -27.968 1.00 98.50 1050 LEU A CA 1
ATOM 8627 C C . LEU A 1 1050 ? 24.756 -10.452 -27.300 1.00 98.50 1050 LEU A C 1
ATOM 8629 O O . LEU A 1 1050 ? 25.249 -10.493 -26.178 1.00 98.50 1050 LEU A O 1
ATOM 8633 N N . LEU A 1 1051 ? 24.496 -11.558 -28.001 1.00 98.00 1051 LEU A N 1
ATOM 8634 C CA . LEU A 1 1051 ? 24.795 -12.912 -27.519 1.00 98.00 1051 LEU A CA 1
ATOM 8635 C C . LEU A 1 1051 ? 26.272 -13.084 -27.128 1.00 98.00 1051 LEU A C 1
ATOM 8637 O O . LEU A 1 1051 ? 26.558 -13.680 -26.095 1.00 98.00 1051 LEU A O 1
ATOM 8641 N N . SER A 1 1052 ? 27.214 -12.502 -27.883 1.00 97.50 1052 SER A N 1
ATOM 8642 C CA . SER A 1 1052 ? 28.648 -12.544 -27.529 1.00 97.50 1052 SER A CA 1
ATOM 8643 C C . SER A 1 1052 ? 29.023 -11.734 -26.280 1.00 97.50 1052 SER A C 1
ATOM 8645 O O . SER A 1 1052 ? 30.142 -11.853 -25.784 1.00 97.50 1052 SER A O 1
ATOM 8647 N N . LEU A 1 1053 ? 28.114 -10.881 -25.801 1.00 97.75 1053 LEU A N 1
ATOM 8648 C CA . LEU A 1 1053 ? 28.321 -9.974 -24.671 1.00 97.75 1053 LEU A CA 1
ATOM 8649 C C . LEU A 1 1053 ? 27.515 -10.375 -23.428 1.00 97.75 1053 LEU A C 1
ATOM 8651 O O . LEU A 1 1053 ? 27.609 -9.687 -22.413 1.00 97.75 1053 LEU A O 1
ATOM 8655 N N . GLN A 1 1054 ? 26.732 -11.458 -23.493 1.00 98.00 1054 GLN A N 1
ATOM 8656 C CA . GLN A 1 1054 ? 26.022 -11.982 -22.330 1.00 98.00 1054 GLN A CA 1
ATOM 8657 C C . GLN A 1 1054 ? 27.031 -12.414 -21.259 1.00 98.00 1054 GLN A C 1
ATOM 8659 O O . GLN A 1 1054 ? 28.007 -13.113 -21.548 1.00 98.00 1054 GLN A O 1
ATOM 8664 N N . THR A 1 1055 ? 26.805 -12.010 -20.013 1.00 96.00 1055 THR A N 1
ATOM 8665 C CA . THR A 1 1055 ? 27.670 -12.379 -18.892 1.00 96.00 1055 THR A CA 1
ATOM 8666 C C . THR A 1 1055 ? 27.404 -13.808 -18.408 1.00 96.00 1055 THR A C 1
ATOM 8668 O O . THR A 1 1055 ? 26.412 -14.458 -18.749 1.00 96.00 1055 THR A O 1
ATOM 8671 N N . GLU A 1 1056 ? 28.320 -14.339 -17.594 1.00 93.75 1056 GLU A N 1
ATOM 8672 C CA . GLU A 1 1056 ? 28.243 -15.707 -17.064 1.00 93.75 1056 GLU A CA 1
ATOM 8673 C C . GLU A 1 1056 ? 27.053 -15.958 -16.130 1.00 93.75 1056 GLU A C 1
ATOM 8675 O O . GLU A 1 1056 ? 26.735 -17.110 -15.859 1.00 93.75 1056 GLU A O 1
ATOM 8680 N N . ASP A 1 1057 ? 26.366 -14.927 -15.666 1.00 93.50 1057 ASP A N 1
ATOM 8681 C CA . ASP A 1 1057 ? 25.122 -15.006 -14.896 1.00 93.50 1057 ASP A CA 1
ATOM 8682 C C . ASP A 1 1057 ? 23.864 -14.892 -15.784 1.00 93.50 1057 ASP A C 1
ATOM 8684 O O . ASP A 1 1057 ? 22.750 -14.971 -15.279 1.00 93.50 1057 ASP A O 1
ATOM 8688 N N . GLY A 1 1058 ? 24.024 -14.771 -17.109 1.00 96.56 1058 GLY A N 1
ATOM 8689 C CA . GLY A 1 1058 ? 22.926 -14.690 -18.081 1.00 96.56 1058 GLY A CA 1
ATOM 8690 C C . GLY A 1 1058 ? 22.432 -13.277 -18.377 1.00 96.56 1058 GLY A C 1
ATOM 8691 O O . GLY A 1 1058 ? 21.487 -13.119 -19.150 1.00 96.56 1058 GLY A O 1
ATOM 8692 N N . LEU A 1 1059 ? 23.052 -12.263 -17.780 1.00 98.00 1059 LEU A N 1
ATOM 8693 C CA . LEU A 1 1059 ? 22.605 -10.877 -17.838 1.00 98.00 1059 LEU A CA 1
ATOM 8694 C C . LEU A 1 1059 ? 23.413 -10.059 -18.861 1.00 98.00 1059 LEU A C 1
ATOM 8696 O O . LEU A 1 1059 ? 24.370 -10.536 -19.470 1.00 98.00 1059 LEU A O 1
ATOM 8700 N N . TRP A 1 1060 ? 23.009 -8.808 -19.071 1.00 98.06 1060 TRP A N 1
ATOM 8701 C CA . TRP A 1 1060 ? 23.798 -7.804 -19.786 1.00 98.06 1060 TRP A CA 1
ATOM 8702 C C . TRP A 1 1060 ? 24.084 -6.623 -18.867 1.00 98.06 1060 TRP A C 1
ATOM 8704 O O . TRP A 1 1060 ? 23.225 -6.187 -18.102 1.00 98.06 1060 TRP A O 1
ATOM 8714 N N . THR A 1 1061 ? 25.299 -6.088 -18.938 1.00 95.94 1061 THR A N 1
ATOM 8715 C CA . THR A 1 1061 ? 25.718 -4.926 -18.148 1.00 95.94 1061 THR A CA 1
ATOM 8716 C C . THR A 1 1061 ? 25.207 -3.620 -18.750 1.00 95.94 1061 THR A C 1
ATOM 8718 O O . THR A 1 1061 ? 24.915 -3.510 -19.943 1.00 95.94 1061 THR A O 1
ATOM 8721 N N . SER A 1 1062 ? 25.142 -2.581 -17.917 1.00 93.56 1062 SER A N 1
ATOM 8722 C CA . SER A 1 1062 ? 24.728 -1.237 -18.345 1.00 93.56 1062 SER A CA 1
ATOM 8723 C C . SER A 1 1062 ? 25.615 -0.639 -19.451 1.00 93.56 1062 SER A C 1
ATOM 8725 O O . SER A 1 1062 ? 25.122 0.135 -20.270 1.00 93.56 1062 SER A O 1
ATOM 8727 N N . ASN A 1 1063 ? 26.897 -1.010 -19.530 1.00 96.50 1063 ASN A N 1
ATOM 8728 C CA . ASN A 1 1063 ? 27.756 -0.761 -20.687 1.00 96.50 1063 ASN A CA 1
ATOM 8729 C C . ASN A 1 1063 ? 28.183 -2.094 -21.311 1.00 96.50 1063 ASN A C 1
ATOM 8731 O O . ASN A 1 1063 ? 28.807 -2.921 -20.649 1.00 96.50 1063 ASN A O 1
ATOM 8735 N N . LEU A 1 1064 ? 27.856 -2.282 -22.586 1.00 97.25 1064 LEU A N 1
ATOM 8736 C CA . LEU A 1 1064 ? 27.996 -3.550 -23.298 1.00 97.25 1064 LEU A CA 1
ATOM 8737 C C . LEU A 1 1064 ? 29.449 -3.925 -23.612 1.00 97.25 1064 LEU A C 1
ATOM 8739 O O . LEU A 1 1064 ? 29.771 -5.106 -23.676 1.00 97.25 1064 LEU A O 1
ATOM 8743 N N . LEU A 1 1065 ? 30.336 -2.942 -23.812 1.00 96.69 1065 LEU A N 1
ATOM 8744 C CA . LEU A 1 1065 ? 31.753 -3.196 -24.130 1.00 96.69 1065 LEU A CA 1
ATOM 8745 C C . LEU A 1 1065 ? 32.700 -2.975 -22.942 1.00 96.69 1065 LEU A C 1
ATOM 8747 O O . LEU A 1 1065 ? 33.917 -3.091 -23.099 1.00 96.69 1065 LEU A O 1
ATOM 8751 N N . ASP A 1 1066 ? 32.156 -2.657 -21.768 1.00 95.00 1066 ASP A N 1
ATOM 8752 C CA . ASP A 1 1066 ? 32.920 -2.423 -20.545 1.00 95.00 1066 ASP A CA 1
ATOM 8753 C C . ASP A 1 1066 ? 32.180 -2.975 -19.326 1.00 95.00 1066 ASP A C 1
ATOM 8755 O O . ASP A 1 1066 ? 31.540 -2.243 -18.568 1.00 95.00 1066 ASP A O 1
ATOM 8759 N N . LYS A 1 1067 ? 32.260 -4.298 -19.163 1.00 89.81 1067 LYS A N 1
ATOM 8760 C CA . LYS A 1 1067 ? 31.609 -5.011 -18.061 1.00 89.81 1067 LYS A CA 1
ATOM 8761 C C . LYS A 1 1067 ? 32.139 -4.614 -16.679 1.00 89.81 1067 LYS A C 1
ATOM 8763 O O . LYS A 1 1067 ? 31.457 -4.868 -15.700 1.00 89.81 1067 LYS A O 1
ATOM 8768 N N . ASP A 1 1068 ? 33.315 -3.994 -16.582 1.00 88.38 1068 ASP A N 1
ATOM 8769 C CA . ASP A 1 1068 ? 33.932 -3.648 -15.295 1.00 88.38 1068 ASP A CA 1
ATOM 8770 C C . ASP A 1 1068 ? 33.558 -2.229 -14.825 1.00 88.38 1068 ASP A C 1
ATOM 8772 O O . ASP A 1 1068 ? 33.684 -1.929 -13.641 1.00 88.38 1068 ASP A O 1
ATOM 8776 N N . TYR A 1 1069 ? 33.045 -1.368 -15.717 1.00 83.12 1069 TYR A N 1
ATOM 8777 C CA . TYR A 1 1069 ? 32.615 0.001 -15.384 1.00 83.12 1069 TYR A CA 1
ATOM 8778 C C . TYR A 1 1069 ? 31.433 0.033 -14.400 1.00 83.12 1069 TYR A C 1
ATOM 8780 O O . TYR A 1 1069 ? 31.400 0.829 -13.466 1.00 83.12 1069 TYR A O 1
ATOM 8788 N N . LEU A 1 1070 ? 30.453 -0.848 -14.612 1.00 86.94 1070 LEU A N 1
ATOM 8789 C CA . LEU A 1 1070 ? 29.282 -1.059 -13.758 1.00 86.94 1070 LEU A CA 1
ATOM 8790 C C . LEU A 1 1070 ? 28.888 -2.534 -13.884 1.00 86.94 1070 LEU A C 1
ATOM 8792 O O . LEU A 1 1070 ? 28.041 -2.895 -14.702 1.00 86.94 1070 LEU A O 1
ATOM 8796 N N . SER A 1 1071 ? 29.564 -3.376 -13.103 1.00 86.25 1071 SER A N 1
ATOM 8797 C CA . SER A 1 1071 ? 29.584 -4.835 -13.276 1.00 86.25 1071 SER A CA 1
ATOM 8798 C C . SER A 1 1071 ? 28.328 -5.573 -12.848 1.00 86.25 1071 SER A C 1
ATOM 8800 O O . SER A 1 1071 ? 28.170 -6.750 -13.161 1.00 86.25 1071 SER A O 1
ATOM 8802 N N . LEU A 1 1072 ? 27.407 -4.892 -12.169 1.00 90.12 1072 LEU A N 1
ATOM 8803 C CA . LEU A 1 1072 ? 26.099 -5.450 -11.875 1.00 90.12 1072 LEU A CA 1
ATOM 8804 C C . LEU A 1 1072 ? 25.310 -5.595 -13.185 1.00 90.12 1072 LEU A C 1
ATOM 8806 O O . LEU A 1 1072 ? 25.158 -4.623 -13.928 1.00 90.12 1072 LEU A O 1
ATOM 8810 N N . GLY A 1 1073 ? 24.792 -6.793 -13.470 1.00 93.38 1073 GLY A N 1
ATOM 8811 C CA . GLY A 1 1073 ? 23.892 -6.989 -14.607 1.00 93.38 1073 GLY A CA 1
ATOM 8812 C C . GLY A 1 1073 ? 22.667 -6.083 -14.476 1.00 93.38 1073 GLY A C 1
ATOM 8813 O O . GLY A 1 1073 ? 22.120 -5.926 -13.382 1.00 93.38 1073 GLY A O 1
ATOM 8814 N N . GLU A 1 1074 ? 22.233 -5.467 -15.565 1.00 96.56 1074 GLU A N 1
ATOM 8815 C CA . GLU A 1 1074 ? 21.161 -4.475 -15.583 1.00 96.56 1074 GLU A CA 1
ATOM 8816 C C . GLU A 1 1074 ? 19.895 -5.100 -16.182 1.00 96.56 1074 GLU A C 1
ATOM 8818 O O . GLU A 1 1074 ? 19.925 -5.733 -17.242 1.00 96.56 1074 GLU A O 1
ATOM 8823 N N . THR A 1 1075 ? 18.780 -4.983 -15.460 1.00 98.25 1075 THR A N 1
ATOM 8824 C CA . THR A 1 1075 ? 17.553 -5.718 -15.789 1.00 98.25 1075 THR A CA 1
ATOM 8825 C C . THR A 1 1075 ? 16.946 -5.258 -17.103 1.00 98.25 1075 THR A C 1
ATOM 8827 O O . THR A 1 1075 ? 16.623 -6.099 -17.934 1.00 98.25 1075 THR A O 1
ATOM 8830 N N . SER A 1 1076 ? 16.807 -3.951 -17.339 1.00 97.31 1076 SER A N 1
ATOM 8831 C CA . SER A 1 1076 ? 16.080 -3.475 -18.523 1.00 97.31 1076 SER A CA 1
ATOM 8832 C C . SER A 1 1076 ? 16.774 -3.832 -19.842 1.00 97.31 1076 SER A C 1
ATOM 8834 O O . SER A 1 1076 ? 16.114 -4.295 -20.769 1.00 97.31 1076 SER A O 1
ATOM 8836 N N . ALA A 1 1077 ? 18.101 -3.716 -19.913 1.00 97.50 1077 ALA A N 1
ATOM 8837 C CA . ALA A 1 1077 ? 18.904 -4.175 -21.043 1.00 97.50 1077 ALA A CA 1
ATOM 8838 C C . ALA A 1 1077 ? 18.716 -5.678 -21.284 1.00 97.50 1077 ALA A C 1
ATOM 8840 O O . ALA A 1 1077 ? 18.457 -6.107 -22.407 1.00 97.50 1077 ALA A O 1
ATOM 8841 N N . THR A 1 1078 ? 18.804 -6.471 -20.213 1.00 98.75 1078 THR A N 1
ATOM 8842 C CA . THR A 1 1078 ? 18.648 -7.929 -20.278 1.00 98.75 1078 THR A CA 1
ATOM 8843 C C . THR A 1 1078 ? 17.264 -8.318 -20.789 1.00 98.75 1078 THR A C 1
ATOM 8845 O O . THR A 1 1078 ? 17.167 -9.160 -21.677 1.00 98.75 1078 THR A O 1
ATOM 8848 N N . VAL A 1 1079 ? 16.199 -7.698 -20.272 1.00 98.75 1079 VAL A N 1
ATOM 8849 C CA . VAL A 1 1079 ? 14.817 -8.005 -20.662 1.00 98.75 1079 VAL A CA 1
ATOM 8850 C C . VAL A 1 1079 ? 14.595 -7.773 -22.158 1.00 98.75 1079 VAL A C 1
ATOM 8852 O O . VAL A 1 1079 ? 14.064 -8.657 -22.825 1.00 98.75 1079 VAL A O 1
ATOM 8855 N N . PHE A 1 1080 ? 15.035 -6.639 -22.714 1.00 98.81 1080 PHE A N 1
ATOM 8856 C CA . PHE A 1 1080 ? 14.879 -6.373 -24.150 1.00 98.81 1080 PHE A CA 1
ATOM 8857 C C . PHE A 1 1080 ? 15.686 -7.336 -25.027 1.00 98.81 1080 PHE A C 1
ATOM 8859 O O . PHE A 1 1080 ? 15.185 -7.805 -26.049 1.00 98.81 1080 PHE A O 1
ATOM 8866 N N . ASN A 1 1081 ? 16.917 -7.656 -24.623 1.00 98.75 1081 ASN A N 1
ATOM 8867 C CA . ASN A 1 1081 ? 17.766 -8.587 -25.364 1.00 98.75 1081 ASN A CA 1
ATOM 8868 C C . ASN A 1 1081 ? 17.188 -10.009 -25.336 1.00 98.75 1081 ASN A C 1
ATOM 8870 O O . ASN A 1 1081 ? 17.153 -10.680 -26.367 1.00 98.75 1081 ASN A O 1
ATOM 8874 N N . ALA A 1 1082 ? 16.695 -10.451 -24.177 1.00 98.81 1082 ALA A N 1
ATOM 8875 C CA . ALA A 1 1082 ? 16.030 -11.739 -24.022 1.00 98.81 1082 ALA A CA 1
ATOM 8876 C C . ALA A 1 1082 ? 14.711 -11.792 -24.806 1.00 98.81 1082 ALA A C 1
ATOM 8878 O O . ALA A 1 1082 ? 14.449 -12.797 -25.458 1.00 98.81 1082 ALA A O 1
ATOM 8879 N N . TYR A 1 1083 ? 13.916 -10.714 -24.806 1.00 98.81 1083 TYR A N 1
ATOM 8880 C CA . TYR A 1 1083 ? 12.684 -10.609 -25.602 1.00 98.81 1083 TYR A CA 1
ATOM 8881 C C . TYR A 1 1083 ? 12.976 -10.798 -27.093 1.00 98.81 1083 TYR A C 1
ATOM 8883 O O . TYR A 1 1083 ? 12.376 -11.651 -27.747 1.00 98.81 1083 TYR A O 1
ATOM 8891 N N . ALA A 1 1084 ? 13.961 -10.062 -27.609 1.00 98.75 1084 ALA A N 1
ATOM 8892 C CA . ALA A 1 1084 ? 14.394 -10.175 -28.993 1.00 98.75 1084 ALA A CA 1
ATOM 8893 C C . ALA A 1 1084 ? 14.922 -11.578 -29.330 1.00 98.75 1084 ALA A C 1
ATOM 8895 O O . ALA A 1 1084 ? 14.632 -12.094 -30.409 1.00 98.75 1084 ALA A O 1
ATOM 8896 N N . LEU A 1 1085 ? 15.683 -12.201 -28.423 1.00 98.81 1085 LEU A N 1
ATOM 8897 C CA . LEU A 1 1085 ? 16.206 -13.557 -28.596 1.00 98.81 1085 LEU A CA 1
ATOM 8898 C C . LEU A 1 1085 ? 15.085 -14.605 -28.633 1.00 98.81 1085 LEU A C 1
ATOM 8900 O O . LEU A 1 1085 ? 15.072 -15.438 -29.537 1.00 98.81 1085 LEU A O 1
ATOM 8904 N N . ALA A 1 1086 ? 14.145 -14.541 -27.687 1.00 98.69 1086 ALA A N 1
ATOM 8905 C CA . ALA A 1 1086 ? 12.999 -15.445 -27.609 1.00 98.69 1086 ALA A CA 1
ATOM 8906 C C . ALA A 1 1086 ? 12.158 -15.376 -28.884 1.00 98.69 1086 ALA A C 1
ATOM 8908 O O . ALA A 1 1086 ? 11.935 -16.398 -29.532 1.00 98.69 1086 ALA A O 1
ATOM 8909 N N . TRP A 1 1087 ? 11.792 -14.163 -29.305 1.00 98.50 1087 TRP A N 1
ATOM 8910 C CA . TRP A 1 1087 ? 11.056 -13.953 -30.547 1.00 98.50 1087 TRP A CA 1
ATOM 8911 C C . TRP A 1 1087 ? 11.819 -14.491 -31.769 1.00 98.50 1087 TRP A C 1
ATOM 8913 O O . TRP A 1 1087 ? 11.233 -15.148 -32.630 1.00 98.50 1087 TRP A O 1
ATOM 8923 N N . GLY A 1 1088 ? 13.137 -14.273 -31.837 1.00 98.31 1088 GLY A N 1
ATOM 8924 C CA . GLY A 1 1088 ? 13.979 -14.762 -32.931 1.00 98.31 1088 GLY A CA 1
ATOM 8925 C C . GLY A 1 1088 ? 14.032 -16.280 -33.045 1.00 98.31 1088 GLY A C 1
ATOM 8926 O O . GLY A 1 1088 ? 14.002 -16.802 -34.160 1.00 98.31 1088 GLY A O 1
ATOM 8927 N N . ILE A 1 1089 ? 14.098 -16.978 -31.909 1.00 98.44 1089 ILE A N 1
ATOM 8928 C CA . ILE A 1 1089 ? 14.041 -18.444 -31.853 1.00 98.44 1089 ILE A CA 1
ATOM 8929 C C . ILE A 1 1089 ? 12.645 -18.923 -32.268 1.00 98.44 1089 ILE A C 1
ATOM 8931 O O . ILE A 1 1089 ? 12.534 -19.754 -33.167 1.00 98.44 1089 ILE A O 1
ATOM 8935 N N . ASN A 1 1090 ? 11.587 -18.338 -31.694 1.00 97.81 1090 ASN A N 1
ATOM 8936 C CA . ASN A 1 1090 ? 10.192 -18.681 -31.999 1.00 97.81 1090 ASN A CA 1
ATOM 8937 C C . ASN A 1 1090 ? 9.847 -18.508 -33.491 1.00 97.81 1090 ASN A C 1
ATOM 8939 O O . ASN A 1 1090 ? 9.027 -19.248 -34.026 1.00 97.81 1090 ASN A O 1
ATOM 8943 N N . ASN A 1 1091 ? 10.491 -17.558 -34.176 1.00 96.25 1091 ASN A N 1
ATOM 8944 C CA . ASN A 1 1091 ? 10.276 -17.264 -35.597 1.00 96.25 1091 ASN A CA 1
ATOM 8945 C C . ASN A 1 1091 ? 11.336 -17.882 -36.533 1.00 96.25 1091 ASN A C 1
ATOM 8947 O O . ASN A 1 1091 ? 11.398 -17.527 -37.713 1.00 96.25 1091 ASN A O 1
ATOM 8951 N N . GLY A 1 1092 ? 12.206 -18.767 -36.031 1.00 95.75 1092 GLY A N 1
ATOM 8952 C CA . GLY A 1 1092 ? 13.222 -19.460 -36.837 1.00 95.75 1092 GLY A CA 1
ATOM 8953 C C . GLY A 1 1092 ? 14.300 -18.548 -37.442 1.00 95.75 1092 GLY A C 1
ATOM 8954 O O . GLY A 1 1092 ? 14.978 -18.923 -38.400 1.00 95.75 1092 GLY A O 1
ATOM 8955 N N . LEU A 1 1093 ? 14.468 -17.332 -36.915 1.00 96.38 1093 LEU A N 1
ATOM 8956 C CA . LEU A 1 1093 ? 15.511 -16.394 -37.340 1.00 96.38 1093 LEU A CA 1
ATOM 8957 C C . LEU A 1 1093 ? 16.829 -16.615 -36.594 1.00 96.38 1093 LEU A C 1
ATOM 8959 O O . LEU A 1 1093 ? 17.884 -16.270 -37.138 1.00 96.38 1093 LEU A O 1
ATOM 8963 N N . ILE A 1 1094 ? 16.758 -17.186 -35.390 1.00 97.50 1094 ILE A N 1
ATOM 8964 C CA . ILE A 1 1094 ? 17.886 -17.565 -34.537 1.00 97.50 1094 ILE A CA 1
ATOM 8965 C C . ILE A 1 1094 ? 17.819 -19.063 -34.255 1.00 97.50 1094 ILE A C 1
ATOM 8967 O O . ILE A 1 1094 ? 16.750 -19.614 -34.014 1.00 97.50 1094 ILE A O 1
ATOM 8971 N N . ASP A 1 1095 ? 18.975 -19.722 -34.313 1.00 95.88 1095 ASP A N 1
ATOM 8972 C CA . ASP A 1 1095 ? 19.076 -21.166 -34.136 1.00 95.88 1095 ASP A CA 1
ATOM 8973 C C . ASP A 1 1095 ? 18.748 -21.587 -32.692 1.00 95.88 1095 ASP A C 1
ATOM 8975 O O . ASP A 1 1095 ? 19.158 -20.945 -31.721 1.00 95.88 1095 ASP A O 1
ATOM 8979 N N . THR A 1 1096 ? 18.035 -22.704 -32.548 1.00 95.56 1096 THR A N 1
ATOM 8980 C CA . THR A 1 1096 ? 17.641 -23.271 -31.249 1.00 95.56 1096 THR A CA 1
ATOM 8981 C C . THR A 1 1096 ? 18.818 -23.620 -30.330 1.00 95.56 1096 THR A C 1
ATOM 8983 O O . THR A 1 1096 ? 18.614 -23.713 -29.117 1.00 95.56 1096 THR A O 1
ATOM 8986 N N . CYS A 1 1097 ? 20.050 -23.739 -30.842 1.00 96.06 1097 CYS A N 1
ATOM 8987 C CA . CYS A 1 1097 ? 21.259 -23.901 -30.028 1.00 96.06 1097 CYS A CA 1
ATOM 8988 C C . CYS A 1 1097 ? 21.518 -22.729 -29.064 1.00 96.06 1097 CYS A C 1
ATOM 8990 O O . CYS A 1 1097 ? 22.259 -22.907 -28.099 1.00 96.06 1097 CYS A O 1
ATOM 8992 N N . PHE A 1 1098 ? 20.879 -21.569 -29.277 1.00 97.69 1098 PHE A N 1
ATOM 8993 C CA . PHE A 1 1098 ? 20.901 -20.429 -28.353 1.00 97.69 1098 PHE A CA 1
ATOM 8994 C C . PHE A 1 1098 ? 19.825 -20.490 -27.249 1.00 97.69 1098 PHE A C 1
ATOM 8996 O O . PHE A 1 1098 ? 19.740 -19.581 -26.420 1.00 97.69 1098 PHE A O 1
ATOM 9003 N N . SER A 1 1099 ? 19.018 -21.558 -27.192 1.00 97.50 1099 SER A N 1
ATOM 9004 C CA . SER A 1 1099 ? 18.040 -21.783 -26.112 1.00 97.50 1099 SER A CA 1
ATOM 9005 C C . SER A 1 1099 ? 18.658 -21.724 -24.707 1.00 97.50 1099 SER A C 1
ATOM 9007 O O . SER A 1 1099 ? 18.073 -21.057 -23.857 1.00 97.50 1099 SER A O 1
ATOM 9009 N N . PRO A 1 1100 ? 19.836 -22.327 -24.430 1.00 97.75 1100 PRO A N 1
ATOM 9010 C CA . PRO A 1 1100 ? 20.438 -22.254 -23.098 1.00 97.75 1100 PRO A CA 1
ATOM 9011 C C . PRO A 1 1100 ? 20.750 -20.817 -22.652 1.00 97.75 1100 PRO A C 1
ATOM 9013 O O . PRO A 1 1100 ? 20.606 -20.483 -21.479 1.00 97.75 1100 PRO A O 1
ATOM 9016 N N . GLN A 1 1101 ? 21.153 -19.942 -23.578 1.00 98.38 1101 GLN A N 1
ATOM 9017 C CA . GLN A 1 1101 ? 21.425 -18.526 -23.317 1.00 98.38 1101 GLN A CA 1
ATOM 9018 C C . GLN A 1 1101 ? 20.138 -17.768 -22.977 1.00 98.38 1101 GLN A C 1
ATOM 9020 O O . GLN A 1 1101 ? 20.143 -16.945 -22.057 1.00 98.38 1101 GLN A O 1
ATOM 9025 N N . LEU A 1 1102 ? 19.041 -18.067 -23.681 1.00 98.62 1102 LEU A N 1
ATOM 9026 C CA . LEU A 1 1102 ? 17.719 -17.516 -23.383 1.00 98.62 1102 LEU A CA 1
ATOM 9027 C C . LEU A 1 1102 ? 17.218 -17.970 -22.008 1.00 98.62 1102 LEU A C 1
ATOM 9029 O O . LEU A 1 1102 ? 16.829 -17.137 -21.193 1.00 98.62 1102 LEU A O 1
ATOM 9033 N N . GLU A 1 1103 ? 17.262 -19.271 -21.726 1.00 98.25 1103 GLU A N 1
ATOM 9034 C CA . GLU A 1 1103 ? 16.802 -19.852 -20.458 1.00 98.25 1103 GLU A CA 1
ATOM 9035 C C . GLU A 1 1103 ? 17.588 -19.298 -19.268 1.00 98.25 1103 GLU A C 1
ATOM 9037 O O . GLU A 1 1103 ? 17.018 -19.007 -18.215 1.00 98.25 1103 GLU A O 1
ATOM 9042 N N . LYS A 1 1104 ? 18.890 -19.069 -19.454 1.00 98.44 1104 LYS A N 1
ATOM 9043 C CA . LYS A 1 1104 ? 19.747 -18.439 -18.451 1.00 98.44 1104 LYS A CA 1
ATOM 9044 C C . LYS A 1 1104 ? 19.350 -16.989 -18.177 1.00 98.44 1104 LYS A C 1
ATOM 9046 O O . LYS A 1 1104 ? 19.245 -16.604 -17.014 1.00 98.44 1104 LYS A O 1
ATOM 9051 N N . ALA A 1 1105 ? 19.085 -16.203 -19.224 1.00 98.69 1105 ALA A N 1
ATOM 9052 C CA . ALA A 1 1105 ? 18.581 -14.839 -19.075 1.00 98.69 1105 ALA A CA 1
ATOM 9053 C C . ALA A 1 1105 ? 17.211 -14.826 -18.381 1.00 98.69 1105 ALA A C 1
ATOM 9055 O O . ALA A 1 1105 ? 17.011 -14.076 -17.429 1.00 98.69 1105 ALA A O 1
ATOM 9056 N N . TRP A 1 1106 ? 16.292 -15.699 -18.804 1.00 98.50 1106 TRP A N 1
ATOM 9057 C CA . TRP A 1 1106 ? 14.965 -15.839 -18.207 1.00 98.50 1106 TRP A CA 1
ATOM 9058 C C . TRP A 1 1106 ? 15.039 -16.203 -16.722 1.00 98.50 1106 TRP A C 1
ATOM 9060 O O . TRP A 1 1106 ? 14.427 -15.528 -15.897 1.00 98.50 1106 TRP A O 1
ATOM 9070 N N . SER A 1 1107 ? 15.846 -17.203 -16.358 1.00 97.81 1107 SER A N 1
ATOM 9071 C CA . SER A 1 1107 ? 16.039 -17.608 -14.963 1.00 97.81 1107 SER A CA 1
ATOM 9072 C C . SER A 1 1107 ? 16.626 -16.479 -14.114 1.00 97.81 1107 SER A C 1
ATOM 9074 O O . SER A 1 1107 ? 16.180 -16.274 -12.984 1.00 97.81 1107 SER A O 1
ATOM 9076 N N . ALA A 1 1108 ? 17.606 -15.737 -14.639 1.00 98.00 1108 ALA A N 1
ATOM 9077 C CA . ALA A 1 1108 ? 18.202 -14.606 -13.934 1.00 98.00 1108 ALA A CA 1
ATOM 9078 C C . ALA A 1 1108 ? 17.193 -13.464 -13.729 1.00 98.00 1108 ALA A C 1
ATOM 9080 O O . ALA A 1 1108 ? 17.151 -12.868 -12.654 1.00 98.00 1108 ALA A O 1
ATOM 9081 N N . LEU A 1 1109 ? 16.347 -13.187 -14.726 1.00 98.44 1109 LEU A N 1
ATOM 9082 C CA . LEU A 1 1109 ? 15.283 -12.185 -14.642 1.00 98.44 1109 LEU A CA 1
ATOM 9083 C C . LEU A 1 1109 ? 14.171 -12.595 -13.670 1.00 98.44 1109 LEU A C 1
ATOM 9085 O O . LEU A 1 1109 ? 13.754 -11.771 -12.859 1.00 98.44 1109 LEU A O 1
ATOM 9089 N N . CYS A 1 1110 ? 13.746 -13.861 -13.681 1.00 97.25 1110 CYS A N 1
ATOM 9090 C CA . CYS A 1 1110 ? 12.787 -14.386 -12.705 1.00 97.25 1110 CYS A CA 1
ATOM 9091 C C . CYS A 1 1110 ? 13.303 -14.220 -11.269 1.00 97.25 1110 CYS A C 1
ATOM 9093 O O . CYS A 1 1110 ? 12.557 -13.799 -10.391 1.00 97.25 1110 CYS A O 1
ATOM 9095 N N . GLY A 1 1111 ? 14.599 -14.466 -11.039 1.00 95.00 1111 GLY A N 1
ATOM 9096 C CA . GLY A 1 1111 ? 15.252 -14.254 -9.742 1.00 95.00 1111 GLY A CA 1
ATOM 9097 C C . GLY A 1 1111 ? 15.375 -12.786 -9.305 1.00 95.00 1111 GLY A C 1
ATOM 9098 O O . GLY A 1 1111 ? 15.774 -12.523 -8.172 1.00 95.00 1111 GLY A O 1
ATOM 9099 N N . ARG A 1 1112 ? 15.043 -11.826 -10.178 1.00 95.69 1112 ARG A N 1
ATOM 9100 C CA . ARG A 1 1112 ? 15.023 -10.382 -9.882 1.00 95.69 1112 ARG A CA 1
ATOM 9101 C C . ARG A 1 1112 ? 13.623 -9.832 -9.617 1.00 95.69 1112 ARG A C 1
ATOM 9103 O O . ARG A 1 1112 ? 13.504 -8.655 -9.275 1.00 95.69 1112 ARG A O 1
ATOM 9110 N N . VAL A 1 1113 ? 12.587 -10.659 -9.754 1.00 96.31 1113 VAL A N 1
ATOM 9111 C CA . VAL A 1 1113 ? 11.229 -10.327 -9.319 1.00 96.31 1113 VAL A CA 1
ATOM 9112 C C . VAL A 1 1113 ? 11.113 -10.655 -7.832 1.00 96.31 1113 VAL A C 1
ATOM 9114 O O . VAL A 1 1113 ? 11.234 -11.808 -7.420 1.00 96.31 1113 VAL A O 1
ATOM 9117 N N . MET A 1 1114 ? 10.899 -9.634 -7.006 1.00 92.94 1114 MET A N 1
ATOM 9118 C CA . MET A 1 1114 ? 10.665 -9.805 -5.570 1.00 92.94 1114 MET A CA 1
ATOM 9119 C C . MET A 1 1114 ? 9.357 -10.571 -5.319 1.00 92.94 1114 MET A C 1
ATOM 9121 O O . MET A 1 1114 ? 8.481 -10.613 -6.182 1.00 92.94 1114 MET A O 1
ATOM 9125 N N . GLN A 1 1115 ? 9.163 -11.121 -4.113 1.00 92.06 1115 GLN A N 1
ATOM 9126 C CA . GLN A 1 1115 ? 7.916 -11.825 -3.768 1.00 92.06 1115 GLN A CA 1
ATOM 9127 C C . GLN A 1 1115 ? 6.664 -10.975 -4.062 1.00 92.06 1115 GLN A C 1
ATOM 9129 O O . GLN A 1 1115 ? 5.700 -11.487 -4.630 1.00 92.06 1115 GLN A O 1
ATOM 9134 N N . SER A 1 1116 ? 6.731 -9.674 -3.780 1.00 91.62 1116 SER A N 1
ATOM 9135 C CA . SER A 1 1116 ? 5.665 -8.701 -4.039 1.00 91.62 1116 SER A CA 1
ATOM 9136 C C . SER A 1 1116 ? 5.342 -8.473 -5.519 1.00 91.62 1116 SER A C 1
ATOM 9138 O O . SER A 1 1116 ? 4.290 -7.926 -5.816 1.00 91.62 1116 SER A O 1
ATOM 9140 N N . GLY A 1 1117 ? 6.229 -8.859 -6.444 1.00 94.69 1117 GLY A N 1
ATOM 9141 C CA . GLY A 1 1117 ? 6.113 -8.586 -7.881 1.00 94.69 1117 GLY A CA 1
ATOM 9142 C C . GLY A 1 1117 ? 7.003 -7.445 -8.391 1.00 94.69 1117 GLY A C 1
ATOM 9143 O O . GLY A 1 1117 ? 7.115 -7.262 -9.599 1.00 94.69 1117 GLY A O 1
ATOM 9144 N N . CYS A 1 1118 ? 7.692 -6.708 -7.510 1.00 95.00 1118 CYS A N 1
ATOM 9145 C CA . CYS A 1 1118 ? 8.643 -5.667 -7.921 1.00 95.00 1118 CYS A CA 1
ATOM 9146 C C . CYS A 1 1118 ? 9.796 -6.252 -8.753 1.00 95.00 1118 CYS A C 1
ATOM 9148 O O . CYS A 1 1118 ? 10.533 -7.110 -8.263 1.00 95.00 1118 CYS A O 1
ATOM 9150 N N . LEU A 1 1119 ? 9.990 -5.759 -9.979 1.00 97.06 1119 LEU A N 1
ATOM 9151 C CA . LEU A 1 1119 ? 11.138 -6.105 -10.819 1.00 97.06 1119 LEU A CA 1
ATOM 9152 C C . LEU A 1 1119 ? 12.318 -5.161 -10.522 1.00 97.06 1119 LEU A C 1
ATOM 9154 O O . LEU A 1 1119 ? 12.325 -4.006 -10.952 1.00 97.06 1119 LEU A O 1
ATOM 9158 N N . GLY A 1 1120 ? 13.311 -5.664 -9.783 1.00 95.81 1120 GLY A N 1
ATOM 9159 C CA . GLY A 1 1120 ? 14.460 -4.889 -9.300 1.00 95.81 1120 GLY A CA 1
ATOM 9160 C C . GLY A 1 1120 ? 15.658 -4.829 -10.257 1.00 95.81 1120 GLY A C 1
ATOM 9161 O O . GLY A 1 1120 ? 15.638 -5.369 -11.368 1.00 95.81 1120 GLY A O 1
ATOM 9162 N N . TYR A 1 1121 ? 16.753 -4.215 -9.794 1.00 96.00 1121 TYR A N 1
ATOM 9163 C CA . TYR A 1 1121 ? 18.013 -4.031 -10.539 1.00 96.00 1121 TYR A CA 1
ATOM 9164 C C . TYR A 1 1121 ? 17.864 -3.254 -11.858 1.00 96.00 1121 TYR A C 1
ATOM 9166 O O . TYR A 1 1121 ? 18.561 -3.525 -12.845 1.00 96.00 1121 TYR A O 1
ATOM 9174 N N . VAL A 1 1122 ? 16.937 -2.299 -11.890 1.00 94.75 1122 VAL A N 1
ATOM 9175 C CA . VAL A 1 1122 ? 16.655 -1.477 -13.065 1.00 94.75 1122 VAL A CA 1
ATOM 9176 C C . VAL A 1 1122 ? 17.356 -0.131 -12.935 1.00 94.75 1122 VAL A C 1
ATOM 9178 O O . VAL A 1 1122 ? 17.123 0.632 -11.998 1.00 94.75 1122 VAL A O 1
ATOM 9181 N N . GLN A 1 1123 ? 18.193 0.212 -13.909 1.00 90.19 1123 GLN A N 1
ATOM 9182 C CA . GLN A 1 1123 ? 18.822 1.529 -13.944 1.00 90.19 1123 GLN A CA 1
ATOM 9183 C C . GLN A 1 1123 ? 17.761 2.613 -14.174 1.00 90.19 1123 GLN A C 1
ATOM 9185 O O . GLN A 1 1123 ? 17.055 2.533 -15.165 1.00 90.19 1123 GLN A O 1
ATOM 9190 N N . ARG A 1 1124 ? 17.692 3.669 -13.350 1.00 88.25 1124 ARG A N 1
ATOM 9191 C CA . ARG A 1 1124 ? 16.744 4.802 -13.509 1.00 88.25 1124 ARG A CA 1
ATOM 9192 C C . ARG A 1 1124 ? 16.844 5.508 -14.871 1.00 88.25 1124 ARG A C 1
ATOM 9194 O O . ARG A 1 1124 ? 17.809 5.309 -15.609 1.00 88.25 1124 ARG A O 1
ATOM 9201 N N . VAL A 1 1125 ? 15.847 6.334 -15.210 1.00 86.12 1125 VAL A N 1
ATOM 9202 C CA . VAL A 1 1125 ? 15.831 7.145 -16.446 1.00 86.12 1125 VAL A CA 1
ATOM 9203 C C . VAL A 1 1125 ? 17.134 7.943 -16.580 1.00 86.12 1125 VAL A C 1
ATOM 9205 O O . VAL A 1 1125 ? 17.522 8.675 -15.673 1.00 86.12 1125 VAL A O 1
ATOM 9208 N N . ALA A 1 1126 ? 17.826 7.762 -17.705 1.00 84.56 1126 ALA A N 1
ATOM 9209 C CA . ALA A 1 1126 ? 19.147 8.321 -17.972 1.00 84.56 1126 ALA A CA 1
ATOM 9210 C C . ALA A 1 1126 ? 19.429 8.321 -19.484 1.00 84.56 1126 ALA A C 1
ATOM 9212 O O . ALA A 1 1126 ? 18.701 7.694 -20.249 1.00 84.56 1126 ALA A O 1
ATOM 9213 N N . ALA A 1 1127 ? 20.511 8.988 -19.895 1.00 85.25 1127 ALA A N 1
ATOM 9214 C CA . ALA A 1 1127 ? 21.001 9.024 -21.279 1.00 85.25 1127 ALA A CA 1
ATOM 9215 C C . ALA A 1 1127 ? 22.355 8.303 -21.469 1.00 85.25 1127 ALA A C 1
ATOM 9217 O O . ALA A 1 1127 ? 22.994 8.441 -22.509 1.00 85.25 1127 ALA A O 1
ATOM 9218 N N . SER A 1 1128 ? 22.824 7.585 -20.448 1.00 89.31 1128 SER A N 1
ATOM 9219 C CA . SER A 1 1128 ? 24.104 6.866 -20.408 1.00 89.31 1128 SER A CA 1
ATOM 9220 C C . SER A 1 1128 ? 24.066 5.807 -19.298 1.00 89.31 1128 SER A C 1
ATOM 9222 O O . SER A 1 1128 ? 23.147 5.846 -18.480 1.00 89.31 1128 SER A O 1
ATOM 9224 N N . PRO A 1 1129 ? 25.049 4.892 -19.198 1.00 89.44 1129 PRO A N 1
ATOM 9225 C CA . PRO A 1 1129 ? 25.186 4.018 -18.030 1.00 89.44 1129 PRO A CA 1
ATOM 9226 C C . PRO A 1 1129 ? 25.301 4.833 -16.726 1.00 89.44 1129 PRO A C 1
ATOM 9228 O O . PRO A 1 1129 ? 26.063 5.800 -16.672 1.00 89.44 1129 PRO A O 1
ATOM 9231 N N . THR A 1 1130 ? 24.549 4.459 -15.688 1.00 88.12 1130 THR A N 1
ATOM 9232 C CA . THR A 1 1130 ? 24.570 5.087 -14.352 1.00 88.12 1130 THR A CA 1
ATOM 9233 C C . THR A 1 1130 ? 24.414 4.024 -13.259 1.00 88.12 1130 THR A C 1
ATOM 9235 O O . THR A 1 1130 ? 23.801 2.992 -13.531 1.00 88.12 1130 THR A O 1
ATOM 9238 N N . PRO A 1 1131 ? 24.908 4.253 -12.026 1.00 87.12 1131 PRO A N 1
ATOM 9239 C CA . PRO A 1 1131 ? 24.729 3.313 -10.917 1.00 87.12 1131 PRO A CA 1
ATOM 9240 C C . PRO A 1 1131 ? 23.254 3.032 -10.588 1.00 87.12 1131 PRO A C 1
ATOM 9242 O O . PRO A 1 1131 ? 22.403 3.909 -10.744 1.00 87.12 1131 PRO A O 1
ATOM 9245 N N . PHE A 1 1132 ? 22.977 1.822 -10.102 1.00 88.75 1132 PHE A N 1
ATOM 9246 C CA . PHE A 1 1132 ? 21.660 1.352 -9.660 1.00 88.75 1132 PHE A CA 1
ATOM 9247 C C . PHE A 1 1132 ? 21.810 0.265 -8.585 1.00 88.75 1132 PHE A C 1
ATOM 9249 O O . PHE A 1 1132 ? 22.879 -0.337 -8.450 1.00 88.75 1132 PHE A O 1
ATOM 9256 N N . GLY A 1 1133 ? 20.756 0.040 -7.805 1.00 87.81 1133 GLY A N 1
ATOM 9257 C CA . GLY A 1 1133 ? 20.690 -0.957 -6.740 1.00 87.81 1133 GLY A CA 1
ATOM 9258 C C . GLY A 1 1133 ? 19.624 -2.026 -6.971 1.00 87.81 1133 GLY A C 1
ATOM 9259 O O . GLY A 1 1133 ? 18.852 -1.979 -7.925 1.00 87.81 1133 GLY A O 1
ATOM 9260 N N . GLN A 1 1134 ? 19.579 -2.993 -6.056 1.00 87.00 1134 GLN A N 1
ATOM 9261 C CA . GLN A 1 1134 ? 18.615 -4.097 -6.064 1.00 87.00 1134 GLN A CA 1
ATOM 9262 C C . GLN A 1 1134 ? 17.158 -3.613 -6.051 1.00 87.00 1134 GLN A C 1
ATOM 9264 O O . GLN A 1 1134 ? 16.340 -4.142 -6.796 1.00 87.00 1134 GLN A O 1
ATOM 9269 N N . ASP A 1 1135 ? 16.858 -2.582 -5.260 1.00 86.00 1135 ASP A N 1
ATOM 9270 C CA . ASP A 1 1135 ? 15.495 -2.071 -5.075 1.00 86.00 1135 ASP A CA 1
ATOM 9271 C C . ASP A 1 1135 ? 15.095 -0.999 -6.105 1.00 86.00 1135 ASP A C 1
ATOM 9273 O O . ASP A 1 1135 ? 13.995 -0.456 -6.025 1.00 86.00 1135 ASP A O 1
ATOM 9277 N N . ASP A 1 1136 ? 15.973 -0.655 -7.057 1.00 90.31 1136 ASP A N 1
ATOM 9278 C CA . ASP A 1 1136 ? 15.613 0.262 -8.139 1.00 90.31 1136 ASP A CA 1
ATOM 9279 C C . ASP A 1 1136 ? 14.794 -0.482 -9.209 1.00 90.31 1136 ASP A C 1
ATOM 9281 O O . ASP A 1 1136 ? 15.212 -1.515 -9.734 1.00 90.31 1136 ASP A O 1
ATOM 9285 N N . TRP A 1 1137 ? 13.634 0.077 -9.548 1.00 93.25 1137 TRP A N 1
ATOM 9286 C CA . TRP A 1 1137 ? 12.660 -0.448 -10.509 1.00 93.25 1137 TRP A CA 1
ATOM 9287 C C . TRP A 1 1137 ? 12.178 0.675 -11.439 1.00 93.25 1137 TRP A C 1
ATOM 9289 O O . TRP A 1 1137 ? 12.287 1.861 -11.105 1.00 93.25 1137 TRP A O 1
ATOM 9299 N N . GLN A 1 1138 ? 11.643 0.319 -12.613 1.00 92.50 1138 GLN A N 1
ATOM 9300 C CA . GLN A 1 1138 ? 11.009 1.261 -13.548 1.00 92.50 1138 GLN A CA 1
ATOM 9301 C C . GLN A 1 1138 ? 9.914 0.587 -14.385 1.00 92.50 1138 GLN A C 1
ATOM 9303 O O . GLN A 1 1138 ? 10.097 -0.539 -14.850 1.00 92.50 1138 GLN A O 1
ATOM 9308 N N . MET A 1 1139 ? 8.844 1.339 -14.680 1.00 91.75 1139 MET A N 1
ATOM 9309 C CA . MET A 1 1139 ? 7.675 0.888 -15.457 1.00 91.75 1139 MET A CA 1
ATOM 9310 C C . MET A 1 1139 ? 8.064 0.237 -16.794 1.00 91.75 1139 MET A C 1
ATOM 9312 O O . MET A 1 1139 ? 7.548 -0.818 -17.154 1.00 91.75 1139 MET A O 1
ATOM 9316 N N . TYR A 1 1140 ? 9.004 0.836 -17.534 1.00 94.31 1140 TYR A N 1
ATOM 9317 C CA . TYR A 1 1140 ? 9.386 0.333 -18.854 1.00 94.31 1140 TYR A CA 1
ATOM 9318 C C . TYR A 1 1140 ? 10.051 -1.047 -18.810 1.00 94.31 1140 TYR A C 1
ATOM 9320 O O . TYR A 1 1140 ? 9.903 -1.820 -19.753 1.00 94.31 1140 TYR A O 1
ATOM 9328 N N . ALA A 1 1141 ? 10.772 -1.372 -17.731 1.00 97.25 1141 ALA A N 1
ATOM 9329 C CA . ALA A 1 1141 ? 11.389 -2.684 -17.575 1.00 97.25 1141 ALA A CA 1
ATOM 9330 C C . ALA A 1 1141 ? 10.318 -3.739 -17.289 1.00 97.25 1141 ALA A C 1
ATOM 9332 O O . ALA A 1 1141 ? 10.349 -4.806 -17.894 1.00 97.25 1141 ALA A O 1
ATOM 9333 N N . SER A 1 1142 ? 9.337 -3.404 -16.445 1.00 97.94 1142 SER A N 1
ATOM 9334 C CA . SER A 1 1142 ? 8.151 -4.230 -16.200 1.00 97.94 1142 SER A CA 1
ATOM 9335 C C . SER A 1 1142 ? 7.371 -4.467 -17.499 1.00 97.94 1142 SER A C 1
ATOM 9337 O O . SER A 1 1142 ? 7.048 -5.603 -17.820 1.00 97.94 1142 SER A O 1
ATOM 9339 N N . GLY A 1 1143 ? 7.158 -3.428 -18.315 1.00 97.81 1143 GLY A N 1
ATOM 9340 C CA . GLY A 1 1143 ? 6.502 -3.549 -19.624 1.00 97.81 1143 GLY A CA 1
ATOM 9341 C C . GLY A 1 1143 ? 7.226 -4.482 -20.589 1.00 97.81 1143 GLY A C 1
ATOM 9342 O O . GLY A 1 1143 ? 6.627 -5.385 -21.171 1.00 97.81 1143 GLY A O 1
ATOM 9343 N N . ALA A 1 1144 ? 8.541 -4.306 -20.709 1.00 98.50 1144 ALA A N 1
ATOM 9344 C CA . ALA A 1 1144 ? 9.381 -5.183 -21.513 1.00 98.50 1144 ALA A CA 1
ATOM 9345 C C . ALA A 1 1144 ? 9.395 -6.625 -20.975 1.00 98.50 1144 ALA A C 1
ATOM 9347 O O . ALA A 1 1144 ? 9.483 -7.573 -21.753 1.00 98.50 1144 ALA A O 1
ATOM 9348 N N . PHE A 1 1145 ? 9.275 -6.808 -19.656 1.00 98.81 1145 PHE A N 1
ATOM 9349 C CA . PHE A 1 1145 ? 9.239 -8.130 -19.033 1.00 98.81 1145 PHE A CA 1
ATOM 9350 C C . PHE A 1 1145 ? 7.956 -8.873 -19.403 1.00 98.81 1145 PHE A C 1
ATOM 9352 O O . PHE A 1 1145 ? 8.004 -10.072 -19.659 1.00 98.81 1145 PHE A O 1
ATOM 9359 N N . LEU A 1 1146 ? 6.828 -8.168 -19.515 1.00 98.75 1146 LEU A N 1
ATOM 9360 C CA . LEU A 1 1146 ? 5.574 -8.750 -20.000 1.00 98.75 1146 LEU A CA 1
ATOM 9361 C C . LEU A 1 1146 ? 5.660 -9.140 -21.487 1.00 98.75 1146 LEU A C 1
ATOM 9363 O O . LEU A 1 1146 ? 5.196 -10.216 -21.860 1.00 98.75 1146 LEU A O 1
ATOM 9367 N N . LEU A 1 1147 ? 6.323 -8.330 -22.322 1.00 98.69 1147 LEU A N 1
ATOM 9368 C CA . LEU A 1 1147 ? 6.614 -8.696 -23.718 1.00 98.69 1147 LEU A CA 1
ATOM 9369 C C . LEU A 1 1147 ? 7.476 -9.965 -23.806 1.00 98.69 1147 LEU A C 1
ATOM 9371 O O . LEU A 1 1147 ? 7.165 -10.871 -24.578 1.00 98.69 1147 LEU A O 1
ATOM 9375 N N . LEU A 1 1148 ? 8.526 -10.062 -22.983 1.00 98.81 1148 LEU A N 1
ATOM 9376 C CA . LEU A 1 1148 ? 9.331 -11.278 -22.859 1.00 98.81 1148 LEU A CA 1
ATOM 9377 C C . LEU A 1 1148 ? 8.484 -12.461 -22.380 1.00 98.81 1148 LEU A C 1
ATOM 9379 O O . LEU A 1 1148 ? 8.566 -13.531 -22.970 1.00 98.81 1148 LEU A O 1
ATOM 9383 N N . GLY A 1 1149 ? 7.649 -12.279 -21.357 1.00 98.50 1149 GLY A N 1
ATOM 9384 C CA . GLY A 1 1149 ? 6.769 -13.320 -20.830 1.00 98.50 1149 GLY A CA 1
ATOM 9385 C C . GLY A 1 1149 ? 5.863 -13.925 -21.907 1.00 98.50 1149 GLY A C 1
ATOM 9386 O O . GLY A 1 1149 ? 5.783 -15.148 -22.011 1.00 98.50 1149 GLY A O 1
ATOM 9387 N N . ARG A 1 1150 ? 5.281 -13.095 -22.785 1.00 98.12 1150 ARG A N 1
ATOM 9388 C CA . ARG A 1 1150 ? 4.518 -13.548 -23.965 1.00 98.12 1150 ARG A CA 1
ATOM 9389 C C . ARG A 1 1150 ? 5.349 -14.422 -24.911 1.00 98.12 1150 ARG A C 1
ATOM 9391 O O . ARG A 1 1150 ? 4.838 -15.389 -25.463 1.00 98.12 1150 ARG A O 1
ATOM 9398 N N . GLU A 1 1151 ? 6.618 -14.096 -25.136 1.00 98.50 1151 GLU A N 1
ATOM 9399 C CA . GLU A 1 1151 ? 7.485 -14.918 -25.991 1.00 98.50 1151 GLU A CA 1
ATOM 9400 C C . GLU A 1 1151 ? 7.978 -16.186 -25.282 1.00 98.50 1151 GLU A C 1
ATOM 9402 O O . GLU A 1 1151 ? 8.138 -17.224 -25.925 1.00 98.50 1151 GLU A O 1
ATOM 9407 N N . MET A 1 1152 ? 8.159 -16.141 -23.960 1.00 98.38 1152 MET A N 1
ATOM 9408 C CA . MET A 1 1152 ? 8.525 -17.312 -23.165 1.00 98.38 1152 MET A CA 1
ATOM 9409 C C . MET A 1 1152 ? 7.384 -18.326 -23.065 1.00 98.38 1152 MET A C 1
ATOM 9411 O O . MET A 1 1152 ? 7.661 -19.524 -23.085 1.00 98.38 1152 MET A O 1
ATOM 9415 N N . THR A 1 1153 ? 6.116 -17.890 -23.010 1.00 97.12 1153 THR A N 1
ATOM 9416 C CA . THR A 1 1153 ? 4.979 -18.826 -23.087 1.00 97.12 1153 THR A CA 1
ATOM 9417 C C . THR A 1 1153 ? 4.991 -19.580 -24.416 1.00 97.12 1153 THR A C 1
ATOM 9419 O O . THR A 1 1153 ? 4.984 -20.806 -24.402 1.00 97.12 1153 THR A O 1
ATOM 9422 N N . LYS A 1 1154 ? 5.145 -18.882 -25.552 1.00 96.06 1154 LYS A N 1
ATOM 9423 C CA . LYS A 1 1154 ? 5.294 -19.513 -26.881 1.00 96.06 1154 LYS A CA 1
ATOM 9424 C C . LYS A 1 1154 ? 6.485 -20.478 -26.943 1.00 96.06 1154 LYS A C 1
ATOM 9426 O O . LYS A 1 1154 ? 6.348 -21.589 -27.449 1.00 96.06 1154 LYS A O 1
ATOM 9431 N N . PHE A 1 1155 ? 7.638 -20.065 -26.413 1.00 97.00 1155 PHE A N 1
ATOM 9432 C CA . PHE A 1 1155 ? 8.869 -20.858 -26.428 1.00 97.00 1155 PHE A CA 1
ATOM 9433 C C . PHE A 1 1155 ? 8.715 -22.191 -25.684 1.00 97.00 1155 PHE A C 1
ATOM 9435 O O . PHE A 1 1155 ? 9.098 -23.239 -26.206 1.00 97.00 1155 PHE A O 1
ATOM 9442 N N . TYR A 1 1156 ? 8.147 -22.173 -24.474 1.00 94.94 1156 TYR A N 1
ATOM 9443 C CA . TYR A 1 1156 ? 7.960 -23.398 -23.692 1.00 94.94 1156 TYR A CA 1
ATOM 9444 C C . TYR A 1 1156 ? 6.763 -24.234 -24.156 1.00 94.94 1156 TYR A C 1
ATOM 9446 O O . TYR A 1 1156 ? 6.833 -25.460 -24.071 1.00 94.94 1156 TYR A O 1
ATOM 9454 N N . ASP A 1 1157 ? 5.708 -23.621 -24.698 1.00 90.12 1157 ASP A N 1
ATOM 9455 C CA . ASP A 1 1157 ? 4.604 -24.364 -25.316 1.00 90.12 1157 ASP A CA 1
ATOM 9456 C C . ASP A 1 1157 ? 5.106 -25.162 -26.537 1.00 90.12 1157 ASP A C 1
ATOM 9458 O O . ASP A 1 1157 ? 4.797 -26.344 -26.667 1.00 90.12 1157 ASP A O 1
ATOM 9462 N N . GLY A 1 1158 ? 5.974 -24.570 -27.369 1.00 80.44 1158 GLY A N 1
ATOM 9463 C CA . GLY A 1 1158 ? 6.583 -25.235 -28.530 1.00 80.44 1158 GLY A CA 1
ATOM 9464 C C . GLY A 1 1158 ? 7.629 -26.315 -28.211 1.00 80.44 1158 GLY A C 1
ATOM 9465 O O . GLY A 1 1158 ? 7.997 -27.075 -29.101 1.00 80.44 1158 GLY A O 1
ATOM 9466 N N . LYS A 1 1159 ? 8.122 -26.398 -26.966 1.00 70.69 1159 LYS A N 1
ATOM 9467 C CA . LYS A 1 1159 ? 9.001 -27.489 -26.496 1.00 70.69 1159 LYS A CA 1
ATOM 9468 C C . LYS A 1 1159 ? 8.235 -28.685 -25.922 1.00 70.69 1159 LYS A C 1
ATOM 9470 O O . LYS A 1 1159 ? 8.794 -29.777 -25.858 1.00 70.69 1159 LYS A O 1
ATOM 9475 N N . ASN A 1 1160 ? 7.019 -28.452 -25.426 1.00 56.88 1160 ASN A N 1
ATOM 9476 C CA . ASN A 1 1160 ? 6.202 -29.451 -24.732 1.00 56.88 1160 ASN A CA 1
ATOM 9477 C C . ASN A 1 1160 ? 5.143 -30.111 -25.636 1.00 56.88 1160 ASN A C 1
ATOM 9479 O O . ASN A 1 1160 ? 4.520 -31.083 -25.204 1.00 56.88 1160 ASN A O 1
ATOM 9483 N N . GLY A 1 1161 ? 4.922 -29.576 -26.841 1.00 41.50 1161 GLY A N 1
ATOM 9484 C CA . GLY A 1 1161 ? 4.169 -30.217 -27.926 1.00 41.50 1161 GLY A CA 1
ATOM 9485 C C . GLY A 1 1161 ? 5.097 -30.948 -28.880 1.00 41.50 1161 GLY A C 1
ATOM 9486 O O . GLY A 1 1161 ? 4.674 -32.016 -29.378 1.00 41.50 1161 GLY A O 1
#

Secondary structure (DSSP, 8-state):
------------------------PPPPEEEEE-PBPGGGEE-SSTT--EEEEEEEEEE-TTS-EEEEEEEEESTT-S-HHHH-EEEEEEESSTT---EEEEEEE----TTSTTSSEEEEEEEEEETTEEEEEEEEE--------BTTB----HHHHHS-EEEEEEESSTT---EE-SS-SBPPPSSTTSTTSSEEEEEEEEE-TTS-EEEEEEEE-BSS-TTT-B-EEEEEEEESSTT---EE-SS-BS--TT-SS-EEEEEEEEETTEEEEEEEEEEESSSEEEEEEEEEESSSSS-EEEEEEEEESSEEEBTTS-EEE-SEEEEEEEEEETTEEEEEEEEEEEE-TT--EEEEEEEEEEEEEE--PPEEEE-----B-GGGEEEEESS-B--TTSB-SEEEEESSSEEEEEEEE-TTS-EEEEEEETTT--EEEEEEESS--S-GGGPPEEEE-TT--EEEEE--SSSSS--EEEEEBSSTT-SS-B---EEE--S-TTS----EEEEEEEEGGGTTEEEEEEE-GGGSEEEEEESSTTSS-PPPEE-B--STT----EEEE--SSSEEEEEEESS-TTT-TT--EEEEEEETTEEE-TTS-EEEEGGGPPB-TTSSEEEE--BTTTBEEEEEEEEE-TTS-EEEEEEEEEETTEEEEEEEEEETTEEEEEEEEEEES-SS-PPTTSPPS-TT--S-EEE-SS-TTEEEEEEEETTEEEEEEEEE-SSTTEEEEEESB-S-SSEEEEEEEPBT--TT-S--EEEEEEEE---SS---TT-SSPPPGGGS-EEEEEEEEEPPS---TTSHHHHHHHHHHHHHHHHHS----SSS-HHHHTTSHHHHHHHHHHHHHHHHH--HHHHHHHHHHHHHTTT---S-TTSHHHHTTHHHHHHHHHHH--THHHHHHHHHHHHHHH-TTGGG------TT-TTGGGTT-STTHHHHHHHHHHHHHHHH--HHHHHHHHHHHHHHHHHHEETTTTEE-SSGGGTT-B-TTS-B--BHHHHHHHHHHHHHHHHHS-TT-TTHHHHHHHHHHHHHHHHTT--TTS--BSBTT-TTTS-SB-HHHHHHHHHHHHHHHHTTSS-GGGHHHHHHHHHHHHTTB-TTS-B-SPPPS-SS-----TT---HHHHHHHHHHHHHHHHHHHHHH-

Organism: NCBI:txid371601

InterPro domains:
  IPR008928 Six-hairpin glycosidase superfamily [SSF48208] (844-1156)
  IPR010905 Glycosyl hydrolase, family 88 [PF07470] (820-1155)
  IPR012341 Six-hairpin glycosidase-like superfamily [G3DSA:1.50.10.10] (809-1155)
  IPR023296 Glycosyl hydrolase, five-bladed beta-propeller domain superfamily [G3DSA:2.115.10.20] (21-332)
  IPR023296 Glycosyl hydrolase, five-bladed beta-propeller domain superfamily [SSF75005] (66-354)
  IPR052043 Polysaccharide Degradation Enzymes [PTHR33886] (816-1156)